Protein AF-A0A6G0V3A7-F1 (afdb_monomer_lite)

Structure (mmCIF, N/CA/C/O backbone):
data_AF-A0A6G0V3A7-F1
#
_entry.id   AF-A0A6G0V3A7-F1
#
loop_
_atom_site.group_PDB
_atom_site.id
_atom_site.type_symbol
_atom_site.label_atom_id
_atom_site.label_alt_id
_atom_site.label_comp_id
_atom_site.label_asym_id
_atom_site.label_entity_id
_atom_site.label_seq_id
_atom_site.pdbx_PDB_ins_code
_atom_site.Cartn_x
_atom_site.Cartn_y
_atom_site.Cartn_z
_atom_site.occupancy
_atom_site.B_iso_or_equiv
_atom_site.auth_seq_id
_atom_site.auth_comp_id
_atom_site.auth_asym_id
_atom_site.auth_atom_id
_atom_site.pdbx_PDB_model_num
ATOM 1 N N . MET A 1 1 ? 82.875 -21.515 -13.446 1.00 37.34 1 MET A N 1
ATOM 2 C CA . MET A 1 1 ? 82.827 -20.851 -12.120 1.00 37.34 1 MET A CA 1
ATOM 3 C C . MET A 1 1 ? 83.187 -19.391 -12.326 1.00 37.34 1 MET A C 1
ATOM 5 O O . MET A 1 1 ? 84.100 -19.183 -13.122 1.00 37.34 1 MET A O 1
ATOM 9 N N . PRO A 1 2 ? 82.529 -18.411 -11.681 1.00 32.78 2 PRO A N 1
ATOM 10 C CA . PRO A 1 2 ? 81.642 -18.472 -10.500 1.00 32.78 2 PRO A CA 1
ATOM 11 C C . PRO A 1 2 ? 80.183 -18.072 -10.848 1.00 32.78 2 PRO A C 1
ATOM 13 O O . PRO A 1 2 ? 79.956 -17.615 -11.957 1.00 32.78 2 PRO A O 1
ATOM 16 N N . VAL A 1 3 ? 79.114 -18.165 -10.053 1.00 28.67 3 VAL A N 1
ATOM 17 C CA . VAL A 1 3 ? 78.671 -18.838 -8.815 1.00 28.67 3 VAL A CA 1
ATOM 18 C C . VAL A 1 3 ? 77.134 -18.720 -8.915 1.00 28.67 3 VAL A C 1
ATOM 20 O O . VAL A 1 3 ? 76.617 -17.651 -9.231 1.00 28.67 3 VAL A O 1
ATOM 23 N N . ILE A 1 4 ? 76.426 -19.834 -8.725 1.00 36.84 4 ILE A N 1
ATOM 24 C CA . ILE A 1 4 ? 74.960 -19.919 -8.646 1.00 36.84 4 ILE A CA 1
ATOM 25 C C . ILE A 1 4 ? 74.536 -19.221 -7.346 1.00 36.84 4 ILE A C 1
ATOM 27 O O . ILE A 1 4 ? 75.043 -19.594 -6.290 1.00 36.84 4 ILE A O 1
ATOM 31 N N . TYR A 1 5 ? 73.650 -18.222 -7.414 1.00 34.28 5 TYR A N 1
ATOM 32 C CA . TYR A 1 5 ? 73.002 -17.664 -6.225 1.00 34.28 5 TYR A CA 1
ATOM 33 C C . TYR A 1 5 ? 71.623 -18.295 -6.031 1.00 34.28 5 TYR A C 1
ATOM 35 O O . TYR A 1 5 ? 70.842 -18.417 -6.973 1.00 34.28 5 TYR A O 1
ATOM 43 N N . ASP A 1 6 ? 71.396 -18.708 -4.787 1.00 38.47 6 ASP A N 1
ATOM 44 C CA . ASP A 1 6 ? 70.202 -19.334 -4.234 1.00 38.47 6 ASP A CA 1
ATOM 45 C C . ASP A 1 6 ? 68.899 -18.579 -4.530 1.00 38.47 6 ASP A C 1
ATOM 47 O O . ASP A 1 6 ? 68.808 -17.354 -4.429 1.00 38.47 6 ASP A O 1
ATOM 51 N N . TYR A 1 7 ? 67.861 -19.359 -4.822 1.00 48.44 7 TYR A N 1
ATOM 52 C CA . TYR A 1 7 ? 66.480 -18.924 -4.980 1.00 48.44 7 TYR A CA 1
ATOM 53 C C . TYR A 1 7 ? 65.856 -18.625 -3.611 1.00 48.44 7 TYR A C 1
ATOM 55 O O . TYR A 1 7 ? 65.410 -19.539 -2.915 1.00 48.44 7 TYR A O 1
ATOM 63 N N . SER A 1 8 ? 65.799 -17.362 -3.186 1.00 54.88 8 SER A N 1
ATOM 64 C CA . SER A 1 8 ? 64.972 -16.973 -2.031 1.00 54.88 8 SER A CA 1
ATOM 65 C C . SER A 1 8 ? 64.476 -15.527 -2.151 1.00 54.88 8 SER A C 1
ATOM 67 O O . SER A 1 8 ? 65.263 -14.613 -2.386 1.00 54.88 8 SER A O 1
ATOM 69 N N . CYS A 1 9 ? 63.164 -15.316 -1.997 1.00 59.81 9 CYS A N 1
ATOM 70 C CA . CYS A 1 9 ? 62.491 -14.033 -2.232 1.00 59.81 9 CYS A CA 1
ATOM 71 C C . CYS A 1 9 ? 62.150 -13.335 -0.912 1.00 59.81 9 CYS A C 1
ATOM 73 O O . CYS A 1 9 ? 61.777 -13.992 0.055 1.00 59.81 9 CYS A O 1
ATOM 75 N N . ALA A 1 10 ? 62.262 -12.006 -0.854 1.00 61.88 10 ALA A N 1
ATOM 76 C CA . ALA A 1 10 ? 61.917 -11.244 0.352 1.00 61.88 10 ALA A CA 1
ATOM 77 C C . ALA A 1 10 ? 60.393 -11.113 0.555 1.00 61.88 10 ALA A C 1
ATOM 79 O O . ALA A 1 10 ? 59.925 -11.083 1.689 1.00 61.88 10 ALA A O 1
ATOM 80 N N . ILE A 1 11 ? 59.625 -11.040 -0.539 1.00 63.25 11 ILE A N 1
ATOM 81 C CA . ILE A 1 11 ? 58.158 -10.941 -0.562 1.00 63.25 11 ILE A CA 1
ATOM 82 C C . ILE A 1 11 ? 57.651 -11.768 -1.754 1.00 63.25 11 ILE A C 1
ATOM 84 O O . ILE A 1 11 ? 58.275 -11.761 -2.818 1.00 63.25 11 ILE A O 1
ATOM 88 N N . CYS A 1 12 ? 56.546 -12.492 -1.575 1.00 69.31 12 CYS A N 1
ATOM 89 C CA . CYS A 1 12 ? 55.858 -13.197 -2.655 1.00 69.31 12 CYS A CA 1
ATOM 90 C C . CYS A 1 12 ? 54.884 -12.238 -3.347 1.00 69.31 12 CYS A C 1
ATOM 92 O O . CYS A 1 12 ? 54.041 -11.636 -2.686 1.00 69.31 12 CYS A O 1
ATOM 94 N N . ASN A 1 13 ? 55.024 -12.067 -4.661 1.00 66.62 13 ASN A N 1
ATOM 95 C CA . ASN A 1 13 ? 54.161 -11.179 -5.442 1.00 66.62 13 ASN A CA 1
ATOM 96 C C . ASN A 1 13 ? 52.866 -11.895 -5.862 1.00 66.62 13 ASN A C 1
ATOM 98 O O . ASN A 1 13 ? 52.781 -13.120 -5.771 1.00 66.62 13 ASN A O 1
ATOM 102 N N . ASN A 1 14 ? 51.878 -11.131 -6.345 1.00 69.50 14 ASN A N 1
ATOM 103 C CA . ASN A 1 14 ? 50.631 -11.647 -6.933 1.00 69.50 14 ASN A CA 1
ATOM 104 C C . ASN A 1 14 ? 49.914 -12.675 -6.040 1.00 69.50 14 ASN A C 1
ATOM 106 O O . ASN A 1 14 ? 49.601 -13.777 -6.476 1.00 69.50 14 ASN A O 1
ATOM 110 N N . GLU A 1 15 ? 49.722 -12.323 -4.765 1.00 66.38 15 GLU A N 1
ATOM 111 C CA . GLU A 1 15 ? 49.003 -13.134 -3.766 1.00 66.38 15 GLU A CA 1
ATOM 112 C C . GLU A 1 15 ? 49.612 -14.522 -3.467 1.00 66.38 15 GLU A C 1
ATOM 114 O O . GLU A 1 15 ? 48.993 -15.352 -2.801 1.00 66.38 15 GLU A O 1
ATOM 119 N N . GLY A 1 16 ? 50.858 -14.779 -3.885 1.00 68.19 16 GLY A N 1
ATOM 120 C CA . GLY A 1 16 ? 51.617 -15.950 -3.443 1.00 68.19 16 GLY A CA 1
ATOM 121 C C . GLY A 1 16 ? 51.871 -15.941 -1.938 1.00 68.19 16 GLY A C 1
ATOM 122 O O . GLY A 1 16 ? 52.139 -14.894 -1.348 1.00 68.19 16 GLY A O 1
ATOM 123 N N . TYR A 1 17 ? 51.819 -17.115 -1.303 1.00 72.25 17 TYR A N 1
ATOM 124 C CA . TYR A 1 17 ? 52.042 -17.242 0.138 1.00 72.25 17 TYR A CA 1
ATOM 125 C C . TYR A 1 17 ? 53.348 -17.973 0.459 1.00 72.25 17 TYR A C 1
ATOM 127 O O . TYR A 1 17 ? 53.872 -18.772 -0.321 1.00 72.25 17 TYR A O 1
ATOM 135 N N . CYS A 1 18 ? 53.894 -17.671 1.635 1.00 70.25 18 CYS A N 1
ATOM 136 C CA . CYS A 1 18 ? 55.186 -18.178 2.067 1.00 70.25 18 CYS A CA 1
ATOM 137 C C . CYS A 1 18 ? 55.093 -19.609 2.605 1.00 70.25 18 CYS A C 1
ATOM 139 O O . CYS A 1 18 ? 54.411 -19.840 3.602 1.00 70.25 18 CYS A O 1
ATOM 141 N N . SER A 1 19 ? 55.805 -20.560 1.994 1.00 68.44 19 SER A N 1
ATOM 142 C CA . SER A 1 19 ? 55.811 -21.961 2.442 1.00 68.44 19 SER A CA 1
ATOM 143 C C . SER A 1 19 ? 56.879 -22.268 3.491 1.00 68.44 19 SER A C 1
ATOM 145 O O . SER A 1 19 ? 56.677 -23.167 4.305 1.00 68.44 19 SER A O 1
ATOM 147 N N . SER A 1 20 ? 58.020 -21.578 3.474 1.00 59.94 20 SER A N 1
ATOM 148 C CA . SER A 1 20 ? 59.095 -21.771 4.456 1.00 59.94 20 SER A CA 1
ATOM 149 C C . SER A 1 20 ? 60.013 -20.557 4.516 1.00 59.94 20 SER A C 1
ATOM 151 O O . SER A 1 20 ? 60.337 -19.976 3.478 1.00 59.94 20 SER A O 1
ATOM 153 N N . THR A 1 21 ? 60.465 -20.200 5.718 1.00 57.91 21 THR A N 1
ATOM 154 C CA . THR A 1 21 ? 61.451 -19.139 5.948 1.00 57.91 21 THR A CA 1
ATOM 155 C C . THR A 1 21 ? 62.814 -19.749 6.263 1.00 57.91 21 THR A C 1
ATOM 157 O O . THR A 1 21 ? 62.932 -20.587 7.154 1.00 57.91 21 THR A O 1
ATOM 160 N N . ASN A 1 22 ? 63.856 -19.328 5.541 1.00 56.44 22 ASN A N 1
ATOM 161 C CA . ASN A 1 22 ? 65.234 -19.749 5.809 1.00 56.44 22 ASN A CA 1
ATOM 162 C C . ASN A 1 22 ? 66.053 -18.577 6.357 1.00 56.44 22 ASN A C 1
ATOM 164 O O . ASN A 1 22 ? 66.056 -17.479 5.800 1.00 56.44 22 ASN A O 1
ATOM 168 N N . THR A 1 23 ? 66.790 -18.824 7.439 1.00 54.53 23 THR A N 1
ATOM 169 C CA . THR A 1 23 ? 67.812 -17.908 7.962 1.00 54.53 23 THR A CA 1
ATOM 170 C C . THR A 1 23 ? 69.187 -18.371 7.490 1.00 54.53 23 THR A C 1
ATOM 172 O O . THR A 1 23 ? 69.599 -19.489 7.797 1.00 54.53 23 THR A O 1
ATOM 175 N N . ASN A 1 24 ? 69.901 -17.524 6.748 1.00 44.91 24 ASN A N 1
ATOM 176 C CA . ASN A 1 24 ? 71.262 -17.814 6.294 1.00 44.91 24 ASN A CA 1
ATOM 177 C C . ASN A 1 24 ? 72.227 -17.882 7.509 1.00 44.91 24 ASN A C 1
ATOM 179 O O . ASN A 1 24 ? 72.252 -16.926 8.285 1.00 44.91 24 ASN A O 1
ATOM 183 N N . PRO A 1 25 ? 73.038 -18.946 7.698 1.00 45.59 25 PRO A N 1
ATOM 184 C CA . PRO A 1 25 ? 73.906 -19.078 8.870 1.00 45.59 25 PRO A CA 1
ATOM 185 C C . PRO A 1 25 ? 75.200 -18.239 8.831 1.00 45.59 25 PRO A C 1
ATOM 187 O O . PRO A 1 25 ? 76.018 -18.367 9.739 1.00 45.59 25 PRO A O 1
ATOM 190 N N . TYR A 1 26 ? 75.432 -17.405 7.809 1.00 44.44 26 TYR A N 1
ATOM 191 C CA . TYR A 1 26 ? 76.745 -16.774 7.585 1.00 44.44 26 TYR A CA 1
ATOM 192 C C . TYR A 1 26 ? 76.966 -15.362 8.163 1.00 44.44 26 TYR A C 1
ATOM 194 O O . TYR A 1 26 ? 78.050 -14.815 7.973 1.00 44.44 26 TYR A O 1
ATOM 202 N N . TYR A 1 27 ? 76.011 -14.775 8.893 1.00 40.44 27 TYR A N 1
ATOM 203 C CA . TYR A 1 27 ? 76.196 -13.462 9.533 1.00 40.44 27 TYR A CA 1
ATOM 204 C C . TYR A 1 27 ? 75.619 -13.427 10.958 1.00 40.44 27 TYR A C 1
ATOM 206 O O . TYR A 1 27 ? 74.398 -13.406 11.117 1.00 40.44 27 TYR A O 1
ATOM 214 N N . PRO A 1 28 ? 76.465 -13.398 12.006 1.00 44.44 28 PRO A N 1
ATOM 215 C CA . PRO A 1 28 ? 76.042 -13.007 13.338 1.00 44.44 28 PRO A CA 1
ATOM 216 C C . PRO A 1 28 ? 76.103 -11.475 13.466 1.00 44.44 28 PRO A C 1
ATOM 218 O O . PRO A 1 28 ? 77.092 -10.852 13.092 1.00 44.44 28 PRO A O 1
ATOM 221 N N . ASP A 1 29 ? 75.034 -10.905 14.019 1.00 45.28 29 ASP A N 1
ATOM 222 C CA . ASP A 1 29 ? 74.922 -9.551 14.572 1.00 45.28 29 ASP A CA 1
ATOM 223 C C . ASP A 1 29 ? 75.115 -8.353 13.625 1.00 45.28 29 ASP A C 1
ATOM 225 O O . ASP A 1 29 ? 76.225 -7.905 13.356 1.00 45.28 29 ASP A O 1
ATOM 229 N N . THR A 1 30 ? 74.007 -7.720 13.220 1.00 44.34 30 THR A N 1
ATOM 230 C CA . THR A 1 30 ? 73.591 -6.366 13.668 1.00 44.34 30 THR A CA 1
ATOM 231 C C . THR A 1 30 ? 72.442 -5.830 12.797 1.00 44.34 30 THR A C 1
ATOM 233 O O . THR A 1 30 ? 72.557 -5.760 11.585 1.00 44.34 30 THR A O 1
ATOM 236 N N . TYR A 1 31 ? 71.337 -5.443 13.451 1.00 47.28 31 TYR A N 1
ATOM 237 C CA . TYR A 1 31 ? 70.185 -4.674 12.943 1.00 47.28 31 TYR A CA 1
ATOM 238 C C . TYR A 1 31 ? 69.524 -5.122 11.611 1.00 47.28 31 TYR A C 1
ATOM 240 O O . TYR A 1 31 ? 69.970 -4.792 10.522 1.00 47.28 31 TYR A O 1
ATOM 248 N N . ALA A 1 32 ? 68.352 -5.764 11.762 1.00 43.56 32 ALA A N 1
ATOM 249 C CA . ALA A 1 32 ? 67.366 -6.160 10.740 1.00 43.56 32 ALA A CA 1
ATOM 250 C C . ALA A 1 32 ? 67.807 -7.255 9.739 1.00 43.56 32 ALA A C 1
ATOM 252 O O . ALA A 1 32 ? 68.226 -6.982 8.620 1.00 43.56 32 ALA A O 1
ATOM 253 N N . ASN A 1 33 ? 67.619 -8.524 10.126 1.00 40.72 33 ASN A N 1
ATOM 254 C CA . ASN A 1 33 ? 67.701 -9.677 9.219 1.00 40.72 33 ASN A CA 1
ATOM 255 C C . ASN A 1 33 ? 66.551 -9.645 8.187 1.00 40.72 33 ASN A C 1
ATOM 257 O O . ASN A 1 33 ? 65.394 -9.731 8.611 1.00 40.72 33 ASN A O 1
ATOM 261 N N . PRO A 1 34 ? 66.802 -9.615 6.863 1.00 47.25 34 PRO A N 1
ATOM 262 C CA . PRO A 1 34 ? 65.765 -9.940 5.893 1.00 47.25 34 PRO A CA 1
ATOM 263 C C . PRO A 1 34 ? 65.481 -11.445 5.979 1.00 47.25 34 PRO A C 1
ATOM 265 O O . PRO A 1 34 ? 66.358 -12.282 5.768 1.00 47.25 34 PRO A O 1
ATOM 268 N N . THR A 1 35 ? 64.257 -11.799 6.359 1.00 54.66 35 THR A N 1
ATOM 269 C CA . THR A 1 35 ? 63.773 -13.182 6.335 1.00 54.66 35 THR A CA 1
ATOM 270 C C . THR A 1 35 ? 63.467 -13.529 4.883 1.00 54.66 35 THR A C 1
ATOM 272 O O . THR A 1 35 ? 62.629 -12.876 4.268 1.00 54.66 35 THR A O 1
ATOM 275 N N . PHE A 1 36 ? 64.153 -14.520 4.311 1.00 61.50 36 PHE A N 1
ATOM 276 C CA . PHE A 1 36 ? 63.878 -14.951 2.942 1.00 61.50 36 PHE A CA 1
ATOM 277 C C . PHE A 1 36 ? 62.865 -16.093 2.932 1.00 61.50 36 PHE A C 1
ATOM 279 O O . PHE A 1 36 ? 62.905 -16.994 3.775 1.00 61.50 36 PHE A O 1
ATOM 286 N N . CYS A 1 37 ? 61.961 -16.036 1.965 1.00 62.19 37 CYS A N 1
ATOM 287 C CA . CYS A 1 37 ? 60.791 -16.878 1.853 1.00 62.19 37 CYS A CA 1
ATOM 288 C C . CYS A 1 37 ? 60.809 -17.686 0.544 1.00 62.19 37 CYS A C 1
ATOM 290 O O . CYS A 1 37 ? 61.131 -17.158 -0.525 1.00 62.19 37 CYS A O 1
ATOM 292 N N . THR A 1 38 ? 60.432 -18.964 0.622 1.00 72.62 38 THR A N 1
ATOM 293 C CA . THR A 1 38 ? 60.098 -19.784 -0.552 1.00 72.62 38 THR A CA 1
ATOM 294 C C . THR A 1 38 ? 58.611 -19.626 -0.868 1.00 72.62 38 THR A C 1
ATOM 296 O O . THR A 1 38 ? 57.762 -20.005 -0.057 1.00 72.62 38 THR A O 1
ATOM 299 N N . CYS A 1 39 ? 58.298 -19.045 -2.027 1.00 71.94 39 CYS A N 1
ATOM 300 C CA . CYS A 1 39 ? 56.932 -18.708 -2.422 1.00 71.94 39 CYS A CA 1
ATOM 301 C C . CYS A 1 39 ? 56.217 -19.883 -3.095 1.00 71.94 39 CYS A C 1
ATOM 303 O O . CYS A 1 39 ? 56.770 -20.517 -3.993 1.00 71.94 39 CYS A O 1
ATOM 305 N N . VAL A 1 40 ? 54.973 -20.137 -2.687 1.00 75.88 40 VAL A N 1
ATOM 306 C CA . VAL A 1 40 ? 54.034 -20.993 -3.422 1.00 75.88 40 VAL A CA 1
ATOM 307 C C . VAL A 1 40 ? 53.098 -20.085 -4.205 1.00 75.88 40 VAL A C 1
ATOM 309 O O . VAL A 1 40 ? 52.435 -19.222 -3.626 1.00 75.88 40 VAL A O 1
ATOM 312 N N . CYS A 1 41 ? 53.087 -20.255 -5.525 1.00 72.06 41 CYS A N 1
ATOM 313 C CA . CYS A 1 41 ? 52.353 -19.378 -6.427 1.00 72.06 41 CYS A CA 1
ATOM 314 C C . CYS A 1 41 ? 50.918 -19.872 -6.660 1.00 72.06 41 CYS A C 1
ATOM 316 O O . CYS A 1 41 ? 50.715 -21.080 -6.810 1.00 72.06 41 CYS A O 1
ATOM 318 N N . PRO A 1 42 ? 49.930 -18.962 -6.702 1.00 66.50 42 PRO A N 1
ATOM 319 C CA . PRO A 1 42 ? 48.563 -19.286 -7.084 1.00 66.50 42 PRO A CA 1
ATOM 320 C C . PRO A 1 42 ? 48.472 -19.629 -8.579 1.00 66.50 42 PRO A C 1
ATOM 322 O O . PRO A 1 42 ? 49.379 -19.337 -9.365 1.00 66.50 42 PRO A O 1
ATOM 325 N N . ALA A 1 43 ? 47.374 -20.279 -8.972 1.00 55.66 43 ALA A N 1
ATOM 326 C CA . ALA A 1 43 ? 47.152 -20.719 -10.348 1.00 55.66 43 ALA A CA 1
ATOM 327 C C . ALA A 1 43 ? 47.277 -19.546 -11.340 1.00 55.66 43 ALA A C 1
ATOM 329 O O . ALA A 1 43 ? 46.723 -18.475 -11.115 1.00 55.66 43 ALA A O 1
ATOM 330 N N . GLY A 1 44 ? 48.028 -19.752 -12.427 1.00 57.72 44 GLY A N 1
ATOM 331 C CA . GLY A 1 44 ? 48.330 -18.714 -13.423 1.00 57.72 44 GLY A CA 1
ATOM 332 C C . GLY A 1 44 ? 49.661 -17.981 -13.210 1.00 57.72 44 GLY A C 1
ATOM 333 O O . GLY A 1 44 ? 50.136 -17.324 -14.134 1.00 57.72 44 GLY A O 1
ATOM 334 N N . TYR A 1 45 ? 50.351 -18.169 -12.079 1.00 66.94 45 TYR A N 1
ATOM 335 C CA . TYR A 1 45 ? 51.654 -17.543 -11.800 1.00 66.94 45 TYR A CA 1
ATOM 336 C C . TYR A 1 45 ? 52.755 -18.573 -11.495 1.00 66.94 45 TYR A C 1
ATOM 338 O O . TYR A 1 45 ? 52.532 -19.594 -10.849 1.00 66.94 45 TYR A O 1
ATOM 346 N N . SER A 1 46 ? 53.972 -18.296 -11.958 1.00 64.88 46 SER A N 1
ATOM 347 C CA . SER A 1 46 ? 55.162 -19.139 -11.831 1.00 64.88 46 SER A CA 1
ATOM 348 C C . SER A 1 46 ? 56.420 -18.300 -11.544 1.00 64.88 46 SER A C 1
ATOM 350 O O . SER A 1 46 ? 56.376 -17.070 -11.434 1.00 64.88 46 SER A O 1
ATOM 352 N N . GLY A 1 47 ? 57.561 -18.969 -11.364 1.00 63.75 47 GLY A N 1
ATOM 353 C CA . GLY A 1 47 ? 58.833 -18.339 -11.001 1.00 63.75 47 GLY A CA 1
ATOM 354 C C . GLY A 1 47 ? 59.042 -18.197 -9.489 1.00 63.75 47 GLY A C 1
ATOM 355 O O . GLY A 1 47 ? 58.113 -18.299 -8.694 1.00 63.75 47 GLY A O 1
ATOM 356 N N . ALA A 1 48 ? 60.289 -17.958 -9.074 1.00 68.50 48 ALA A N 1
ATOM 357 C CA . ALA A 1 48 ? 60.703 -18.076 -7.670 1.00 68.50 48 ALA A CA 1
ATOM 358 C C . ALA A 1 48 ? 60.005 -17.104 -6.697 1.00 68.50 48 ALA A C 1
ATOM 360 O O . ALA A 1 48 ? 59.857 -17.437 -5.524 1.00 68.50 48 ALA A O 1
ATOM 361 N N . CYS A 1 49 ? 59.555 -15.937 -7.182 1.00 71.88 49 CYS A N 1
ATOM 362 C CA . CYS A 1 49 ? 58.802 -14.942 -6.402 1.00 71.88 49 CYS A CA 1
ATOM 363 C C . CYS A 1 49 ? 57.366 -14.723 -6.920 1.00 71.88 49 CYS A C 1
ATOM 365 O O . CYS A 1 49 ? 56.782 -13.675 -6.643 1.00 71.88 49 CYS A O 1
ATOM 367 N N . CYS A 1 50 ? 56.821 -15.648 -7.724 1.00 71.56 50 CYS A N 1
ATOM 368 C CA . CYS A 1 50 ? 55.490 -15.535 -8.348 1.00 71.56 50 CYS A CA 1
ATOM 369 C C . CYS A 1 50 ? 55.300 -14.300 -9.249 1.00 71.56 50 CYS A C 1
ATOM 371 O O . CYS A 1 50 ? 54.200 -13.771 -9.395 1.00 71.56 50 CYS A O 1
ATOM 373 N N . GLY A 1 51 ? 56.392 -13.823 -9.856 1.00 65.38 51 GLY A N 1
ATOM 374 C CA . GLY A 1 51 ? 56.392 -12.670 -10.761 1.00 65.38 51 GLY A CA 1
ATOM 375 C C . GLY A 1 51 ? 56.272 -13.033 -12.242 1.00 65.38 51 GLY A C 1
ATOM 376 O O . GLY A 1 51 ? 56.235 -12.135 -13.076 1.00 65.38 51 GLY A O 1
ATOM 377 N N . THR A 1 52 ? 56.267 -14.323 -12.587 1.00 62.12 52 THR A N 1
ATOM 378 C CA . THR A 1 52 ? 56.256 -14.788 -13.977 1.00 62.12 52 THR A CA 1
ATOM 379 C C . THR A 1 52 ? 54.881 -15.336 -14.329 1.00 62.12 52 THR A C 1
ATOM 381 O O . THR A 1 52 ? 54.300 -16.115 -13.583 1.00 62.12 52 THR A O 1
ATOM 384 N N . TYR A 1 53 ? 54.341 -14.913 -15.462 1.00 60.72 53 TYR A N 1
ATOM 385 C CA . TYR A 1 53 ? 53.015 -15.314 -15.908 1.00 60.72 53 TYR A CA 1
ATOM 386 C C . TYR A 1 53 ? 53.033 -16.727 -16.513 1.00 60.72 53 TYR A C 1
ATOM 388 O O . TYR A 1 53 ? 53.933 -17.047 -17.290 1.00 60.72 53 TYR A O 1
ATOM 396 N N . THR A 1 54 ? 52.049 -17.567 -16.189 1.00 57.84 54 THR A N 1
ATOM 397 C CA . THR A 1 54 ? 51.927 -18.935 -16.726 1.00 57.84 54 THR A CA 1
ATOM 398 C C . THR A 1 54 ? 50.750 -18.988 -17.689 1.00 57.84 54 THR A C 1
ATOM 400 O O . THR A 1 54 ? 49.609 -18.839 -17.269 1.00 57.84 54 THR A O 1
ATOM 403 N N . ASN A 1 55 ? 51.025 -19.203 -18.978 1.00 58.50 55 ASN A N 1
ATOM 404 C CA . ASN A 1 55 ? 49.992 -19.310 -20.007 1.00 58.50 55 ASN A CA 1
ATOM 405 C C . ASN A 1 55 ? 49.140 -20.586 -19.792 1.00 58.50 55 ASN A C 1
ATOM 407 O O . ASN A 1 55 ? 49.682 -21.689 -19.934 1.00 58.50 55 ASN A O 1
ATOM 411 N N . PRO A 1 56 ? 47.828 -20.472 -19.503 1.00 57.75 56 PRO A N 1
ATOM 412 C CA . PRO A 1 56 ? 46.933 -21.615 -19.296 1.00 57.75 56 PRO A CA 1
ATOM 413 C C . PRO A 1 56 ? 46.884 -22.586 -20.487 1.00 57.75 56 PRO A C 1
ATOM 415 O O . PRO A 1 56 ? 46.783 -23.791 -20.280 1.00 57.75 56 PRO A O 1
ATOM 418 N N . CYS A 1 57 ? 47.068 -22.095 -21.721 1.00 60.22 57 CYS A N 1
ATOM 419 C CA . CYS A 1 57 ? 47.086 -22.913 -22.941 1.00 60.22 57 CYS A CA 1
ATOM 420 C C . CYS A 1 57 ? 48.333 -23.814 -23.071 1.00 60.22 57 CYS A C 1
ATOM 422 O O . CYS A 1 57 ? 48.405 -24.641 -23.976 1.00 60.22 57 CYS A O 1
ATOM 424 N N . THR A 1 58 ? 49.339 -23.655 -22.200 1.00 56.78 58 THR A N 1
ATOM 425 C CA . THR A 1 58 ? 50.580 -24.462 -22.217 1.00 56.78 58 THR A CA 1
ATOM 426 C C . THR A 1 58 ? 50.590 -25.604 -21.199 1.00 56.78 58 THR A C 1
ATOM 428 O O . THR A 1 58 ? 51.515 -26.418 -21.197 1.00 56.78 58 THR A O 1
ATOM 431 N N . ILE A 1 59 ? 49.556 -25.707 -20.358 1.00 56.41 59 ILE A N 1
ATOM 432 C CA . ILE A 1 59 ? 49.352 -26.836 -19.447 1.00 56.41 59 ILE A CA 1
ATOM 433 C C . ILE A 1 59 ? 48.542 -27.894 -20.205 1.00 56.41 59 ILE A C 1
ATOM 435 O O . ILE A 1 59 ? 47.491 -27.599 -20.770 1.00 56.41 59 ILE A O 1
ATOM 439 N N . SER A 1 60 ? 49.036 -29.133 -20.249 1.00 44.88 60 SER A N 1
ATOM 440 C CA . SER A 1 60 ? 48.375 -30.244 -20.941 1.00 44.88 60 SER A CA 1
ATOM 441 C C . SER A 1 60 ? 46.958 -30.471 -20.391 1.00 44.88 60 SER A C 1
ATOM 443 O O . SER A 1 60 ? 46.822 -31.000 -19.286 1.00 44.88 60 SER A O 1
ATOM 445 N N . GLY A 1 61 ? 45.929 -30.087 -21.159 1.00 53.59 61 GLY A N 1
ATOM 446 C CA . GLY A 1 61 ? 44.520 -30.406 -20.886 1.00 53.59 61 GLY A CA 1
ATOM 447 C C . GLY A 1 61 ? 43.510 -29.247 -20.889 1.00 53.59 61 GLY A C 1
ATOM 448 O O . GLY A 1 61 ? 42.376 -29.492 -20.497 1.00 53.59 61 GLY A O 1
ATOM 449 N N . ALA A 1 62 ? 43.878 -28.019 -21.285 1.00 53.38 62 ALA A N 1
ATOM 450 C CA . ALA A 1 62 ? 42.941 -26.881 -21.287 1.00 53.38 62 ALA A CA 1
ATOM 451 C C . ALA A 1 62 ? 41.843 -26.966 -22.371 1.00 53.38 62 ALA A C 1
ATOM 453 O O . ALA A 1 62 ? 40.711 -26.605 -22.110 1.00 53.38 62 ALA A O 1
ATOM 454 N N . CYS A 1 63 ? 42.136 -27.496 -23.560 1.00 58.69 63 CYS A N 1
ATOM 455 C CA . CYS A 1 63 ? 41.114 -27.844 -24.554 1.00 58.69 63 CYS A CA 1
ATOM 456 C C . CYS A 1 63 ? 41.254 -29.334 -24.888 1.00 58.69 63 CYS A C 1
ATOM 458 O O . CYS A 1 63 ? 42.377 -29.856 -24.872 1.00 58.69 63 CYS A O 1
ATOM 460 N N . ASP A 1 64 ? 40.148 -30.025 -25.188 1.00 59.66 64 ASP A N 1
ATOM 461 C CA . ASP A 1 64 ? 40.208 -31.422 -25.633 1.00 59.66 64 ASP A CA 1
ATOM 462 C C . ASP A 1 64 ? 41.149 -31.542 -26.851 1.00 59.66 64 ASP A C 1
ATOM 464 O O . ASP A 1 64 ? 41.248 -30.618 -27.660 1.00 59.66 64 ASP A O 1
ATOM 468 N N . THR A 1 65 ? 41.901 -32.640 -26.927 1.00 48.56 65 THR A N 1
ATOM 469 C CA . THR A 1 65 ? 43.275 -32.751 -27.481 1.00 48.56 65 THR A CA 1
ATOM 470 C C . THR A 1 65 ? 43.535 -32.374 -28.964 1.00 48.56 65 THR A C 1
ATOM 472 O O . THR A 1 65 ? 44.582 -32.737 -29.491 1.00 48.56 65 THR A O 1
ATOM 475 N N . ASN A 1 66 ? 42.650 -31.646 -29.655 1.00 52.75 66 ASN A N 1
ATOM 476 C CA . ASN A 1 66 ? 42.784 -31.181 -31.044 1.00 52.75 66 ASN A CA 1
ATOM 477 C C . ASN A 1 66 ? 42.150 -29.790 -31.333 1.00 52.75 66 ASN A C 1
ATOM 479 O O . ASN A 1 66 ? 41.880 -29.486 -32.496 1.00 52.75 66 ASN A O 1
ATOM 483 N N . HIS A 1 67 ? 41.914 -28.938 -30.325 1.00 63.28 67 HIS A N 1
ATOM 484 C CA . HIS A 1 67 ? 41.260 -27.625 -30.499 1.00 63.28 67 HIS A CA 1
ATOM 485 C C . HIS A 1 67 ? 42.159 -26.438 -30.109 1.00 63.28 67 HIS A C 1
ATOM 487 O O . HIS A 1 67 ? 43.050 -26.568 -29.268 1.00 63.28 67 HIS A O 1
ATOM 493 N N . ILE A 1 68 ? 41.957 -25.289 -30.765 1.00 60.59 68 ILE A N 1
ATOM 494 C CA . ILE A 1 68 ? 42.805 -24.097 -30.623 1.00 60.59 68 ILE A CA 1
ATOM 495 C C . ILE A 1 68 ? 42.404 -23.340 -29.350 1.00 60.59 68 ILE A C 1
ATOM 497 O O . ILE A 1 68 ? 41.228 -23.075 -29.116 1.00 60.59 68 ILE A O 1
ATOM 501 N N . CYS A 1 69 ? 43.400 -23.023 -28.517 1.00 61.12 69 CYS A N 1
ATOM 502 C CA . CYS A 1 69 ? 43.248 -22.269 -27.273 1.00 61.12 69 CYS A CA 1
ATOM 503 C C . CYS A 1 69 ? 43.706 -20.823 -27.491 1.00 61.12 69 CYS A C 1
ATOM 505 O O . CYS A 1 69 ? 44.876 -20.584 -27.809 1.00 61.12 69 CYS A O 1
ATOM 507 N N . HIS A 1 70 ? 42.806 -19.864 -27.292 1.00 64.69 70 HIS A N 1
ATOM 508 C CA . HIS A 1 70 ? 43.087 -18.433 -27.345 1.00 64.69 70 HIS A CA 1
ATOM 509 C C . HIS A 1 70 ? 43.307 -17.890 -25.934 1.00 64.69 70 HIS A C 1
ATOM 511 O O . HIS A 1 70 ? 42.449 -18.034 -25.067 1.00 64.69 70 HIS A O 1
ATOM 517 N N . PHE A 1 71 ? 44.462 -17.266 -25.698 1.00 57.12 71 PHE A N 1
ATOM 518 C CA . PHE A 1 71 ? 44.831 -16.686 -24.407 1.00 57.12 71 PHE A CA 1
ATOM 519 C C . PHE A 1 71 ? 44.697 -15.155 -24.434 1.00 57.12 71 PHE A C 1
ATOM 521 O O . PHE A 1 71 ? 45.283 -14.508 -25.304 1.00 57.12 71 PHE A O 1
ATOM 528 N N . TYR A 1 72 ? 43.968 -14.578 -23.473 1.00 60.00 72 TYR A N 1
ATOM 529 C CA . TYR A 1 72 ? 43.704 -13.138 -23.391 1.00 60.00 72 TYR A CA 1
ATOM 530 C C . TYR A 1 72 ? 44.453 -12.462 -22.224 1.00 60.00 72 TYR A C 1
ATOM 532 O O . TYR A 1 72 ? 44.747 -13.108 -21.215 1.00 60.00 72 TYR A O 1
ATOM 540 N N . PRO A 1 73 ? 44.716 -11.139 -22.294 1.00 45.41 73 PRO A N 1
ATOM 541 C CA . PRO A 1 73 ? 45.551 -10.420 -21.319 1.00 45.41 73 PRO A CA 1
ATOM 542 C C . PRO A 1 73 ? 45.060 -10.444 -19.856 1.00 45.41 73 PRO A C 1
ATOM 544 O O . PRO A 1 73 ? 45.849 -10.180 -18.953 1.00 45.41 73 PRO A O 1
ATOM 547 N N . ASN A 1 74 ? 43.790 -10.793 -19.610 1.00 51.06 74 ASN A N 1
ATOM 548 C CA . ASN A 1 74 ? 43.131 -10.773 -18.293 1.00 51.06 74 ASN A CA 1
ATOM 549 C C . ASN A 1 74 ? 43.127 -12.130 -17.551 1.00 51.06 74 ASN A C 1
ATOM 551 O O . ASN A 1 74 ? 42.276 -12.352 -16.696 1.00 51.06 74 ASN A O 1
ATOM 555 N N . LEU A 1 75 ? 44.047 -13.050 -17.861 1.00 54.50 75 LEU A N 1
ATOM 556 C CA . LEU A 1 75 ? 44.083 -14.427 -17.319 1.00 54.50 75 LEU A CA 1
ATOM 557 C C . LEU A 1 75 ? 42.947 -15.360 -17.763 1.00 54.50 75 LEU A C 1
ATOM 559 O O . LEU A 1 75 ? 42.771 -16.431 -17.184 1.00 54.50 75 LEU A O 1
ATOM 563 N N . THR A 1 76 ? 42.214 -15.005 -18.811 1.00 53.19 76 THR A N 1
ATOM 564 C CA . THR A 1 76 ? 41.162 -15.848 -19.383 1.00 53.19 76 THR A CA 1
ATOM 565 C C . THR A 1 76 ? 41.663 -16.560 -20.639 1.00 53.19 76 THR A C 1
ATOM 567 O O . THR A 1 76 ? 42.502 -16.040 -21.378 1.00 53.19 76 THR A O 1
ATOM 570 N N . TYR A 1 77 ? 41.166 -17.773 -20.878 1.00 65.12 77 TYR A N 1
ATOM 571 C CA . TYR A 1 77 ? 41.377 -18.501 -22.128 1.00 65.12 77 TYR A CA 1
ATOM 572 C C . TYR A 1 77 ? 40.030 -18.930 -22.712 1.00 65.12 77 TYR A C 1
ATOM 574 O O . TYR A 1 77 ? 39.045 -19.042 -21.981 1.00 65.12 77 TYR A O 1
ATOM 582 N N . SER A 1 78 ? 39.985 -19.130 -24.024 1.00 59.47 78 SER A N 1
ATOM 583 C CA . SER A 1 78 ? 38.815 -19.631 -24.746 1.00 59.47 78 SER A CA 1
ATOM 584 C C . SER A 1 78 ? 39.235 -20.754 -25.692 1.00 59.47 78 SER A C 1
ATOM 586 O O . SER A 1 78 ? 40.311 -20.680 -26.287 1.00 59.47 78 SER A O 1
ATOM 588 N N . CYS A 1 79 ? 38.411 -21.796 -25.800 1.00 70.75 79 CYS A N 1
ATOM 589 C CA . CYS A 1 79 ? 38.617 -22.930 -26.698 1.00 70.75 79 CYS A CA 1
ATOM 590 C C . CYS A 1 79 ? 37.627 -22.864 -27.867 1.00 70.75 79 CYS A C 1
ATOM 592 O O . CYS A 1 79 ? 36.433 -22.646 -27.656 1.00 70.75 79 CYS A O 1
ATOM 594 N N . ASP A 1 80 ? 38.097 -23.141 -29.083 1.00 59.78 80 ASP A N 1
ATOM 595 C CA . ASP A 1 80 ? 37.224 -23.289 -30.253 1.00 59.78 80 ASP A CA 1
ATOM 596 C C . ASP A 1 80 ? 36.437 -24.610 -30.192 1.00 59.78 80 ASP A C 1
ATOM 598 O O . ASP A 1 80 ? 36.951 -25.677 -30.550 1.00 59.78 80 ASP A O 1
ATOM 602 N N . CYS A 1 81 ? 35.178 -24.555 -29.742 1.00 62.00 81 CYS A N 1
ATOM 603 C CA . CYS A 1 81 ? 34.329 -25.742 -29.621 1.00 62.00 81 CYS A CA 1
ATOM 604 C C . CYS A 1 81 ? 33.634 -26.126 -30.943 1.00 62.00 81 CYS A C 1
ATOM 606 O O . CYS A 1 81 ? 33.118 -25.263 -31.657 1.00 62.00 81 CYS A O 1
ATOM 608 N N . PRO A 1 82 ? 33.562 -27.429 -31.283 1.00 54.44 82 PRO A N 1
ATOM 609 C CA . PRO A 1 82 ? 32.805 -27.904 -32.438 1.00 54.44 82 PRO A CA 1
ATOM 610 C C . PRO A 1 82 ? 31.288 -27.751 -32.235 1.00 54.44 82 PRO A C 1
ATOM 612 O O . PRO A 1 82 ? 30.788 -27.720 -31.111 1.00 54.44 82 PRO A O 1
ATOM 615 N N . ALA A 1 83 ? 30.539 -27.707 -33.344 1.00 45.78 83 ALA A N 1
ATOM 616 C CA . ALA A 1 83 ? 29.081 -27.594 -33.326 1.00 45.78 83 ALA A CA 1
ATOM 617 C C . ALA A 1 83 ? 28.437 -28.693 -32.458 1.00 45.78 83 ALA A C 1
ATOM 619 O O . ALA A 1 83 ? 28.661 -29.881 -32.692 1.00 45.78 83 ALA A O 1
ATOM 620 N N . GLY A 1 84 ? 27.626 -28.283 -31.478 1.00 50.69 84 GLY A N 1
ATOM 621 C CA . GLY A 1 84 ? 26.961 -29.189 -30.538 1.00 50.69 84 GLY A CA 1
ATOM 622 C C . GLY A 1 84 ? 27.717 -29.447 -29.230 1.00 50.69 84 GLY A C 1
ATOM 623 O O . GLY A 1 84 ? 27.266 -30.295 -28.470 1.00 50.69 84 GLY A O 1
ATOM 624 N N . LYS A 1 85 ? 28.821 -28.738 -28.939 1.00 56.56 85 LYS A N 1
ATOM 625 C CA . LYS A 1 85 ? 29.520 -28.789 -27.639 1.00 56.56 85 LYS A CA 1
ATOM 626 C C . LYS A 1 85 ? 29.680 -27.409 -26.993 1.00 56.56 85 LYS A C 1
ATOM 628 O O . LYS A 1 85 ? 29.812 -26.409 -27.695 1.00 56.56 85 LYS A O 1
ATOM 633 N N . ILE A 1 86 ? 29.677 -27.361 -25.661 1.00 61.03 86 ILE A N 1
ATOM 634 C CA . ILE A 1 86 ? 29.797 -26.150 -24.836 1.00 61.03 86 ILE A CA 1
ATOM 635 C C . ILE A 1 86 ? 30.635 -26.422 -23.574 1.00 61.03 86 ILE A C 1
ATOM 637 O O . ILE A 1 86 ? 30.766 -27.558 -23.122 1.00 61.03 86 ILE A O 1
ATOM 641 N N . GLY A 1 87 ? 31.208 -25.376 -22.987 1.00 53.22 87 GLY A N 1
ATOM 642 C CA . GLY A 1 87 ? 32.032 -25.453 -21.778 1.00 53.22 87 GLY A CA 1
ATOM 643 C C . GLY A 1 87 ? 33.419 -24.844 -21.991 1.00 53.22 87 GLY A C 1
ATOM 644 O O . GLY A 1 87 ? 33.848 -24.703 -23.137 1.00 53.22 87 GLY A O 1
ATOM 645 N N . PRO A 1 88 ? 34.120 -24.459 -20.911 1.00 56.06 88 PRO A N 1
ATOM 646 C CA . PRO A 1 88 ? 35.442 -23.835 -20.988 1.00 56.06 88 PRO A CA 1
ATOM 647 C C . PRO A 1 88 ? 36.497 -24.716 -21.675 1.00 56.06 88 PRO A C 1
ATOM 649 O O . PRO A 1 88 ? 37.434 -24.162 -22.241 1.00 56.06 88 PRO A O 1
ATOM 652 N N . ASN A 1 89 ? 36.312 -26.045 -21.692 1.00 63.38 89 ASN A N 1
ATOM 653 C CA . ASN A 1 89 ? 37.205 -27.014 -22.335 1.00 63.38 89 ASN A CA 1
ATOM 654 C C . ASN A 1 89 ? 36.497 -27.835 -23.438 1.00 63.38 89 ASN A C 1
ATOM 656 O O . ASN A 1 89 ? 37.039 -28.845 -23.893 1.00 63.38 89 ASN A O 1
ATOM 660 N N . CYS A 1 90 ? 35.294 -27.428 -23.865 1.00 63.78 90 CYS A N 1
ATOM 661 C CA . CYS A 1 90 ? 34.421 -28.160 -24.797 1.00 63.78 90 CYS A CA 1
ATOM 662 C C . CYS A 1 90 ? 34.013 -29.568 -24.320 1.00 63.78 90 CYS A C 1
ATOM 664 O O . CYS A 1 90 ? 33.833 -30.489 -25.120 1.00 63.78 90 CYS A O 1
ATOM 666 N N . GLU A 1 91 ? 33.877 -29.743 -23.009 1.00 62.00 91 GLU A N 1
ATOM 667 C CA . GLU A 1 91 ? 33.635 -31.028 -22.359 1.00 62.00 91 GLU A CA 1
ATOM 668 C C . GLU A 1 91 ? 32.162 -31.464 -22.356 1.00 62.00 91 GLU A C 1
ATOM 670 O O . GLU A 1 91 ? 31.887 -32.661 -22.252 1.00 62.00 91 GLU A O 1
ATOM 675 N N . ASN A 1 92 ? 31.219 -30.526 -22.504 1.00 58.97 92 ASN A N 1
ATOM 676 C CA . ASN A 1 92 ? 29.788 -30.820 -22.437 1.00 58.97 92 ASN A CA 1
ATOM 677 C C . ASN A 1 92 ? 29.175 -30.849 -23.839 1.00 58.97 92 ASN A C 1
ATOM 679 O O . ASN A 1 92 ? 29.436 -29.970 -24.660 1.00 58.97 92 ASN A O 1
ATOM 683 N N . ASP A 1 93 ? 28.333 -31.842 -24.115 1.00 56.91 93 ASP A N 1
ATOM 684 C CA . ASP A 1 93 ? 27.457 -31.814 -25.288 1.00 56.91 93 ASP A CA 1
ATOM 685 C C . ASP A 1 93 ? 26.305 -30.828 -25.029 1.00 56.91 93 ASP A C 1
ATOM 687 O O . ASP A 1 93 ? 25.810 -30.720 -23.907 1.00 56.91 93 ASP A O 1
ATOM 691 N N . ILE A 1 94 ? 25.882 -30.087 -26.055 1.00 54.34 94 ILE A N 1
ATOM 692 C CA . ILE A 1 94 ? 24.728 -29.188 -25.967 1.00 54.34 94 ILE A CA 1
ATOM 693 C C . ILE A 1 94 ? 23.465 -30.052 -25.990 1.00 54.34 94 ILE A C 1
ATOM 695 O O . ILE A 1 94 ? 23.026 -30.500 -27.052 1.00 54.34 94 ILE A O 1
ATOM 699 N N . ASP A 1 95 ? 22.871 -30.279 -24.820 1.00 59.12 95 ASP A N 1
ATOM 700 C CA . ASP A 1 95 ? 21.522 -30.826 -24.724 1.00 59.12 95 ASP A CA 1
ATOM 701 C C . ASP A 1 95 ? 20.505 -29.702 -24.945 1.00 59.12 95 ASP A C 1
ATOM 703 O O . ASP A 1 95 ? 20.097 -28.980 -24.035 1.00 59.12 95 ASP A O 1
ATOM 707 N N . TYR A 1 96 ? 20.089 -29.550 -26.202 1.00 61.97 96 TYR A N 1
ATOM 708 C CA . TYR A 1 96 ? 19.087 -28.563 -26.589 1.00 61.97 96 TYR A CA 1
ATOM 709 C C . TYR A 1 96 ? 17.734 -28.768 -25.872 1.00 61.97 96 TYR A C 1
ATOM 711 O O . TYR A 1 96 ? 16.947 -27.833 -25.835 1.00 61.97 96 TYR A O 1
ATOM 719 N N . CYS A 1 97 ? 17.455 -29.937 -25.279 1.00 64.50 97 CYS A N 1
ATOM 720 C CA . CYS A 1 97 ? 16.215 -30.232 -24.552 1.00 64.50 97 CYS A CA 1
ATOM 721 C C . CYS A 1 97 ? 16.383 -30.220 -23.014 1.00 64.50 97 CYS A C 1
ATOM 723 O O . CYS A 1 97 ? 15.444 -30.583 -22.307 1.00 64.50 97 CYS A O 1
ATOM 725 N N . GLU A 1 98 ? 17.526 -29.799 -22.462 1.00 58.91 98 GLU A N 1
ATOM 726 C CA . GLU A 1 98 ? 17.729 -29.743 -21.001 1.00 58.91 98 GLU A CA 1
ATOM 727 C C . GLU A 1 98 ? 16.867 -28.645 -20.345 1.00 58.91 98 GLU A C 1
ATOM 729 O O . GLU A 1 98 ? 16.320 -28.825 -19.259 1.00 58.91 98 GLU A O 1
ATOM 734 N N . ASP A 1 99 ? 16.652 -27.546 -21.075 1.00 57.50 99 ASP A N 1
ATOM 735 C CA . ASP A 1 99 ? 15.797 -26.409 -20.705 1.00 57.50 99 ASP A CA 1
ATOM 736 C C . ASP A 1 99 ? 14.421 -26.511 -21.409 1.00 57.50 99 ASP A C 1
ATOM 738 O O . ASP A 1 99 ? 13.879 -25.527 -21.925 1.00 57.50 99 ASP A O 1
ATOM 742 N N . ASN A 1 100 ? 13.886 -27.737 -21.519 1.00 63.78 100 ASN A N 1
ATOM 743 C CA . ASN A 1 100 ? 12.665 -28.053 -22.264 1.00 63.78 100 ASN A CA 1
ATOM 744 C C . ASN A 1 100 ? 11.455 -27.262 -21.737 1.00 63.78 100 ASN A C 1
ATOM 746 O O . ASN A 1 100 ? 10.877 -27.586 -20.698 1.00 63.78 100 ASN A O 1
ATOM 750 N N . LYS A 1 101 ? 11.036 -26.248 -22.501 1.00 64.19 101 LYS A N 1
ATOM 751 C CA . LYS A 1 101 ? 9.825 -25.459 -22.232 1.00 64.19 101 LYS A CA 1
ATOM 752 C C . LYS A 1 101 ? 8.579 -25.997 -22.931 1.00 64.19 101 LYS A C 1
ATOM 754 O O . LYS A 1 101 ? 7.520 -25.384 -22.801 1.00 64.19 101 LYS A O 1
ATOM 759 N N . CYS A 1 102 ? 8.681 -27.106 -23.668 1.00 70.19 102 CYS A N 1
ATOM 760 C CA . CYS A 1 102 ? 7.526 -27.760 -24.267 1.00 70.19 102 CYS A CA 1
ATOM 761 C C . CYS A 1 102 ? 6.520 -28.139 -23.164 1.00 70.19 102 CYS A C 1
ATOM 763 O O . CYS A 1 102 ? 6.887 -28.634 -22.097 1.00 70.19 102 CYS A O 1
ATOM 765 N N . ARG A 1 103 ? 5.235 -27.887 -23.413 1.00 68.50 103 ARG A N 1
ATOM 766 C CA . ARG A 1 103 ? 4.146 -28.195 -22.475 1.00 68.50 103 ARG A CA 1
ATOM 767 C C . ARG A 1 103 ? 4.103 -29.682 -22.065 1.00 68.50 103 ARG A C 1
ATOM 769 O O . ARG A 1 103 ? 4.472 -30.559 -22.835 1.00 68.50 103 ARG A O 1
ATOM 776 N N . GLU A 1 104 ? 3.585 -29.996 -20.871 1.00 54.59 104 GLU A N 1
ATOM 777 C CA . GLU A 1 104 ? 3.422 -31.392 -20.430 1.00 54.59 104 GLU A CA 1
ATOM 778 C C . GLU A 1 104 ? 2.688 -32.248 -21.483 1.00 54.59 104 GLU A C 1
ATOM 780 O O . GLU A 1 104 ? 1.576 -31.908 -21.894 1.00 54.59 104 GLU A O 1
ATOM 785 N N . HIS A 1 105 ? 3.291 -33.388 -21.849 1.00 60.38 105 HIS A N 1
ATOM 786 C CA . HIS A 1 105 ? 2.853 -34.359 -22.870 1.00 60.38 105 HIS A CA 1
ATOM 787 C C . HIS A 1 105 ? 3.172 -34.029 -24.348 1.00 60.38 105 HIS A C 1
ATOM 789 O O . HIS A 1 105 ? 2.688 -34.754 -25.220 1.00 60.38 105 HIS A O 1
ATOM 795 N N . SER A 1 106 ? 4.000 -33.022 -24.659 1.00 66.94 106 SER A N 1
ATOM 796 C CA . SER A 1 106 ? 4.623 -32.867 -25.990 1.00 66.94 106 SER A CA 1
ATOM 797 C C . SER A 1 106 ? 6.072 -33.368 -26.019 1.00 66.94 106 SER A C 1
ATOM 799 O O . SER A 1 106 ? 6.775 -33.369 -25.007 1.00 66.94 106 SER A O 1
ATOM 801 N N . ASN A 1 107 ? 6.511 -33.850 -27.185 1.00 72.19 107 ASN A N 1
ATOM 802 C CA . ASN A 1 107 ? 7.834 -34.455 -27.358 1.00 72.19 107 ASN A CA 1
ATOM 803 C C . ASN A 1 107 ? 8.844 -33.395 -27.839 1.00 72.19 107 ASN A C 1
ATOM 805 O O . ASN A 1 107 ? 8.574 -32.702 -28.818 1.00 72.19 107 ASN A O 1
ATOM 809 N N . CYS A 1 108 ? 9.995 -33.265 -27.169 1.00 74.62 108 CYS A N 1
ATOM 810 C CA . CYS A 1 108 ? 11.085 -32.367 -27.580 1.00 74.62 108 CYS A CA 1
ATOM 811 C C . CYS A 1 108 ? 12.023 -33.088 -28.557 1.00 74.62 108 CYS A C 1
ATOM 813 O O . CYS A 1 108 ? 12.487 -34.192 -28.267 1.00 74.62 108 CYS A O 1
ATOM 815 N N . THR A 1 109 ? 12.319 -32.472 -29.703 1.00 72.19 109 THR A N 1
ATOM 816 C CA . THR A 1 109 ? 13.290 -32.981 -30.684 1.00 72.19 109 THR A CA 1
ATOM 817 C C . THR A 1 109 ? 14.388 -31.950 -30.931 1.00 72.19 109 THR A C 1
ATOM 819 O O . THR A 1 109 ? 14.108 -30.806 -31.275 1.00 72.19 109 THR A O 1
ATOM 822 N N . ALA A 1 110 ? 15.655 -32.332 -30.753 1.00 59.91 110 ALA A N 1
ATOM 823 C CA . ALA A 1 110 ? 16.784 -31.434 -30.996 1.00 59.91 110 ALA A CA 1
ATOM 824 C C . ALA A 1 110 ? 16.901 -31.095 -32.496 1.00 59.91 110 ALA A C 1
ATOM 826 O O . ALA A 1 110 ? 16.954 -31.991 -33.341 1.00 59.91 110 ALA A O 1
ATOM 827 N N . ASN A 1 111 ? 16.959 -29.803 -32.824 1.00 59.56 111 ASN A N 1
ATOM 828 C CA . ASN A 1 111 ? 17.132 -29.295 -34.182 1.00 59.56 111 ASN A CA 1
ATOM 829 C C . ASN A 1 111 ? 18.036 -28.040 -34.189 1.00 59.56 111 ASN A C 1
ATOM 831 O O . ASN A 1 111 ? 17.547 -26.917 -34.020 1.00 59.56 111 ASN A O 1
ATOM 835 N N . PRO A 1 112 ? 19.348 -28.205 -34.442 1.00 46.81 112 PRO A N 1
ATOM 836 C CA . PRO A 1 112 ? 20.333 -27.121 -34.392 1.00 46.81 112 PRO A CA 1
ATOM 837 C C . PRO A 1 112 ? 20.203 -26.085 -35.527 1.00 46.81 112 PRO A C 1
ATOM 839 O O . PRO A 1 112 ? 20.949 -25.112 -35.543 1.00 46.81 112 PRO A O 1
ATOM 842 N N . LEU A 1 113 ? 19.275 -26.274 -36.477 1.00 43.16 113 LEU A N 1
ATOM 843 C CA . LEU A 1 113 ? 18.992 -25.338 -37.578 1.00 43.16 113 LEU A CA 1
ATOM 844 C C . LEU A 1 113 ? 17.830 -24.373 -37.277 1.00 43.16 113 LEU A C 1
ATOM 846 O O . LEU A 1 113 ? 17.477 -23.547 -38.116 1.00 43.16 113 LEU A O 1
ATOM 850 N N . THR A 1 114 ? 17.213 -24.488 -36.103 1.00 45.06 114 THR A N 1
ATOM 851 C CA . THR A 1 114 ? 16.079 -23.668 -35.652 1.00 45.06 114 THR A CA 1
ATOM 852 C C . THR A 1 114 ? 16.420 -23.014 -34.321 1.00 45.06 114 THR A C 1
ATOM 854 O O . THR A 1 114 ? 17.135 -23.614 -33.532 1.00 45.06 114 THR A O 1
ATOM 857 N N . TYR A 1 115 ? 15.910 -21.819 -34.024 1.00 41.16 115 TYR A N 1
ATOM 858 C CA . TYR A 1 115 ? 16.022 -21.221 -32.686 1.00 41.16 115 TYR A CA 1
ATOM 859 C C . TYR A 1 115 ? 14.799 -21.636 -31.844 1.00 41.16 115 TYR A C 1
ATOM 861 O O . TYR A 1 115 ? 13.685 -21.445 -32.340 1.00 41.16 115 TYR A O 1
ATOM 869 N N . PRO A 1 116 ? 14.943 -22.200 -30.620 1.00 49.53 116 PRO A N 1
ATOM 870 C CA . PRO A 1 116 ? 16.115 -22.208 -29.720 1.00 49.53 116 PRO A CA 1
ATOM 871 C C . PRO A 1 116 ? 17.000 -23.483 -29.753 1.00 49.53 116 PRO A C 1
ATOM 873 O O . PRO A 1 116 ? 17.640 -23.819 -28.763 1.00 49.53 116 PRO A O 1
ATOM 876 N N . GLY A 1 117 ? 17.059 -24.211 -30.869 1.00 55.00 117 GLY A N 1
ATOM 877 C CA . GLY A 1 117 ? 17.878 -25.423 -31.034 1.00 55.00 117 GLY A CA 1
ATOM 878 C C . GLY A 1 117 ? 17.113 -26.736 -30.844 1.00 55.00 117 GLY A C 1
ATOM 879 O O . GLY A 1 117 ? 17.690 -27.813 -30.988 1.00 55.00 117 GLY A O 1
ATOM 880 N N . TYR A 1 118 ? 15.809 -26.663 -30.564 1.00 67.00 118 TYR A N 1
ATOM 881 C CA . TYR A 1 118 ? 14.884 -27.793 -30.456 1.00 67.00 118 TYR A CA 1
ATOM 882 C C . TYR A 1 118 ? 13.473 -27.414 -30.935 1.00 67.00 118 TYR A C 1
ATOM 884 O O . TYR A 1 118 ? 13.119 -26.235 -30.970 1.00 67.00 118 TYR A O 1
ATOM 892 N N . VAL A 1 119 ? 12.670 -28.414 -31.309 1.00 69.38 119 VAL A N 1
ATOM 893 C CA . VAL A 1 119 ? 11.281 -28.285 -31.779 1.00 69.38 119 VAL A CA 1
ATOM 894 C C . VAL A 1 119 ? 10.357 -29.148 -30.914 1.00 69.38 119 VAL A C 1
ATOM 896 O O . VAL A 1 119 ? 10.672 -30.304 -30.622 1.00 69.38 119 VAL A O 1
ATOM 899 N N . CYS A 1 120 ? 9.210 -28.589 -30.516 1.00 74.00 120 CYS A N 1
ATOM 900 C CA . CYS A 1 120 ? 8.171 -29.289 -29.759 1.00 74.00 120 CYS A CA 1
ATOM 901 C C . CYS A 1 120 ? 7.106 -29.893 -30.692 1.00 74.00 120 CYS A C 1
ATOM 903 O O . CYS A 1 120 ? 6.449 -29.161 -31.431 1.00 74.00 120 CYS A O 1
ATOM 905 N N . ASP A 1 121 ? 6.874 -31.205 -30.607 1.00 73.94 121 ASP A N 1
ATOM 906 C CA . ASP A 1 121 ? 5.777 -31.885 -31.310 1.00 73.94 121 ASP A CA 1
ATOM 907 C C . ASP A 1 121 ? 4.461 -31.726 -30.527 1.00 73.94 121 ASP A C 1
ATOM 909 O O . ASP A 1 121 ? 4.235 -32.403 -29.516 1.00 73.94 121 ASP A O 1
ATOM 913 N N . CYS A 1 122 ? 3.585 -30.819 -30.972 1.00 65.62 122 CYS A N 1
ATOM 914 C CA . CYS A 1 122 ? 2.303 -30.553 -30.313 1.00 65.62 122 CYS A CA 1
ATOM 915 C C . CYS A 1 122 ? 1.247 -31.624 -30.673 1.00 65.62 122 CYS A C 1
ATOM 917 O O . CYS A 1 122 ? 0.997 -31.845 -31.857 1.00 65.62 122 CYS A O 1
ATOM 919 N N . PRO A 1 123 ? 0.597 -32.289 -29.694 1.00 61.03 123 PRO A N 1
ATOM 920 C CA . PRO A 1 123 ? -0.404 -33.316 -29.978 1.00 61.03 123 PRO A CA 1
ATOM 921 C C . PRO A 1 123 ? -1.753 -32.728 -30.429 1.00 61.03 123 PRO A C 1
ATOM 923 O O . PRO A 1 123 ? -2.350 -31.905 -29.731 1.00 61.03 123 PRO A O 1
ATOM 926 N N . ASP A 1 124 ? -2.278 -33.238 -31.547 1.00 56.22 124 ASP A N 1
ATOM 927 C CA . ASP A 1 124 ? -3.627 -32.955 -32.060 1.00 56.22 124 ASP A CA 1
ATOM 928 C C . ASP A 1 124 ? -4.688 -33.718 -31.245 1.00 56.22 124 ASP A C 1
ATOM 930 O O . ASP A 1 124 ? -5.173 -34.783 -31.641 1.00 56.22 124 ASP A O 1
ATOM 934 N N . VAL A 1 125 ? -5.052 -33.219 -30.060 1.00 50.28 125 VAL A N 1
ATOM 935 C CA . VAL A 1 125 ? -6.152 -33.809 -29.279 1.00 50.28 125 VAL A CA 1
ATOM 936 C C . VAL A 1 125 ? -7.450 -33.071 -29.602 1.00 50.28 125 VAL A C 1
ATOM 938 O O . VAL A 1 125 ? -7.542 -31.858 -29.451 1.00 50.28 125 VAL A O 1
ATOM 941 N N . VAL A 1 126 ? -8.476 -33.832 -29.994 1.00 44.47 126 VAL A N 1
ATOM 942 C CA . VAL A 1 126 ? -9.771 -33.448 -30.612 1.00 44.47 126 VAL A CA 1
ATOM 943 C C . VAL A 1 126 ? -10.607 -32.372 -29.866 1.00 44.47 126 VAL A C 1
ATOM 945 O O . VAL A 1 126 ? -11.688 -32.008 -30.317 1.00 44.47 126 VAL A O 1
ATOM 948 N N . LEU A 1 127 ? -10.138 -31.823 -28.741 1.00 43.75 127 LEU A N 1
ATOM 949 C CA . LEU A 1 127 ? -10.833 -30.788 -27.961 1.00 43.75 127 LEU A CA 1
ATOM 950 C C . LEU A 1 127 ? -10.013 -29.504 -27.701 1.00 43.75 127 LEU A C 1
ATOM 952 O O . LEU A 1 127 ? -10.575 -28.560 -27.147 1.00 43.75 127 LEU A O 1
ATOM 956 N N . ALA A 1 128 ? -8.740 -29.429 -28.114 1.00 47.72 128 ALA A N 1
ATOM 957 C CA . ALA A 1 128 ? -7.957 -28.188 -28.184 1.00 47.72 128 ALA A CA 1
ATOM 958 C C . ALA A 1 128 ? -6.716 -28.388 -29.076 1.00 47.72 128 ALA A C 1
ATOM 960 O O . ALA A 1 128 ? -5.850 -29.195 -28.744 1.00 47.72 128 ALA A O 1
ATOM 961 N N . GLU A 1 129 ? -6.610 -27.641 -30.179 1.00 53.06 129 GLU A N 1
ATOM 962 C CA . GLU A 1 129 ? -5.383 -27.582 -30.986 1.00 53.06 129 GLU A CA 1
ATOM 963 C C . GLU A 1 129 ? -4.353 -26.693 -30.267 1.00 53.06 129 GLU A C 1
ATOM 965 O O . GLU A 1 129 ? -4.651 -25.553 -29.894 1.00 53.06 129 GLU A O 1
ATOM 970 N N . TYR A 1 130 ? -3.146 -27.210 -30.037 1.00 60.25 130 TYR A N 1
ATOM 971 C CA . TYR A 1 130 ? -2.060 -26.465 -29.396 1.00 60.25 130 TYR A CA 1
ATOM 972 C C . TYR A 1 130 ? -1.090 -25.919 -30.443 1.00 60.25 130 TYR A C 1
ATOM 974 O O . TYR A 1 130 ? -0.742 -26.611 -31.394 1.00 60.25 130 TYR A O 1
ATOM 982 N N . SER A 1 131 ? -0.652 -24.671 -30.275 1.00 56.09 131 SER A N 1
ATOM 983 C CA . SER A 1 131 ? 0.289 -24.007 -31.190 1.00 56.09 131 SER A CA 1
ATOM 984 C C . SER A 1 131 ? 1.301 -23.142 -30.432 1.00 56.09 131 SER A C 1
ATOM 986 O O . SER A 1 131 ? 1.143 -22.895 -29.236 1.00 56.09 131 SER A O 1
ATOM 988 N N . GLY A 1 132 ? 2.346 -22.685 -31.122 1.00 53.22 132 GLY A N 1
ATOM 989 C CA . GLY A 1 132 ? 3.468 -21.950 -30.524 1.00 53.22 132 GLY A CA 1
ATOM 990 C C . GLY A 1 132 ? 4.756 -22.773 -30.508 1.00 53.22 132 GLY A C 1
ATOM 991 O O . GLY A 1 132 ? 4.717 -23.990 -30.677 1.00 53.22 132 GLY A O 1
ATOM 992 N N . VAL A 1 133 ? 5.899 -22.101 -30.341 1.00 59.75 133 VAL A N 1
ATOM 993 C CA . VAL A 1 133 ? 7.240 -22.728 -30.365 1.00 59.75 133 VAL A CA 1
ATOM 994 C C . VAL A 1 133 ? 7.401 -23.743 -29.224 1.00 59.75 133 VAL A C 1
ATOM 996 O O . VAL A 1 133 ? 8.170 -24.689 -29.353 1.00 59.75 133 VAL A O 1
ATOM 999 N N . TYR A 1 134 ? 6.620 -23.591 -28.150 1.00 68.81 134 TYR A N 1
ATOM 1000 C CA . TYR A 1 134 ? 6.625 -24.438 -26.960 1.00 68.81 134 TYR A CA 1
ATOM 1001 C C . TYR A 1 134 ? 5.282 -25.165 -26.719 1.00 68.81 134 TYR A C 1
ATOM 1003 O O . TYR A 1 134 ? 5.047 -25.706 -25.635 1.00 68.81 134 TYR A O 1
ATOM 1011 N N . CYS A 1 135 ? 4.379 -25.197 -27.712 1.00 64.44 135 CYS A N 1
ATOM 1012 C CA . CYS A 1 135 ? 2.990 -25.679 -27.574 1.00 64.44 135 CYS A CA 1
ATOM 1013 C C . CYS A 1 135 ? 2.202 -24.967 -26.452 1.00 64.44 135 CYS A C 1
ATOM 1015 O O . CYS A 1 135 ? 1.323 -25.546 -25.801 1.00 64.44 135 CYS A O 1
ATOM 1017 N N . GLU A 1 136 ? 2.542 -23.706 -26.193 1.00 63.81 136 GLU A N 1
ATOM 1018 C CA . GLU A 1 136 ? 2.056 -22.925 -25.060 1.00 63.81 136 GLU A CA 1
ATOM 1019 C C . GLU A 1 136 ? 0.671 -22.303 -25.294 1.00 63.81 136 GLU A C 1
ATOM 1021 O O . GLU A 1 136 ? -0.004 -21.921 -24.336 1.00 63.81 136 GLU A O 1
ATOM 1026 N N . LYS A 1 137 ? 0.211 -22.218 -26.550 1.00 51.25 137 LYS A N 1
ATOM 1027 C CA . LYS A 1 137 ? -1.038 -21.528 -26.905 1.00 51.25 137 LYS A CA 1
ATOM 1028 C C . LYS A 1 137 ? -2.186 -22.509 -27.129 1.00 51.25 137 LYS A C 1
ATOM 1030 O O . LYS A 1 137 ? -2.079 -23.432 -27.932 1.00 51.25 137 LYS A O 1
ATOM 1035 N N . LEU A 1 138 ? -3.314 -22.259 -26.456 1.00 52.12 138 LEU A N 1
ATOM 1036 C CA . LEU A 1 138 ? -4.614 -22.882 -26.733 1.00 52.12 138 LEU A CA 1
ATOM 1037 C C . LEU A 1 138 ? -5.246 -22.204 -27.965 1.00 52.12 138 LEU A C 1
ATOM 1039 O O . LEU A 1 138 ? -5.608 -21.028 -27.898 1.00 52.12 138 LEU A O 1
ATOM 1043 N N . SER A 1 139 ? -5.401 -22.919 -29.082 1.00 52.50 139 SER A N 1
ATOM 1044 C CA . SER A 1 139 ? -6.068 -22.401 -30.286 1.00 52.50 139 SER A CA 1
ATOM 1045 C C . SER A 1 139 ? -7.587 -22.406 -30.099 1.00 52.50 139 SER A C 1
ATOM 1047 O O . SER A 1 139 ? -8.283 -23.350 -30.463 1.00 52.50 139 SER A O 1
ATOM 1049 N N . ASN A 1 140 ? -8.121 -21.359 -29.465 1.00 45.06 140 ASN A N 1
ATOM 1050 C CA . ASN A 1 140 ? -9.550 -21.037 -29.558 1.00 45.06 140 ASN A CA 1
ATOM 1051 C C . ASN A 1 140 ? -9.843 -19.526 -29.497 1.00 45.06 140 ASN A C 1
ATOM 1053 O O . ASN A 1 140 ? -10.930 -19.095 -29.116 1.00 45.06 140 ASN A O 1
ATOM 1057 N N . GLN A 1 141 ? -8.878 -18.706 -29.916 1.00 37.91 141 GLN A N 1
ATOM 1058 C CA . GLN A 1 141 ? -9.133 -17.336 -30.342 1.00 37.91 141 GLN A CA 1
ATOM 1059 C C . GLN A 1 141 ? -8.617 -17.168 -31.762 1.00 37.91 141 GLN A C 1
ATOM 1061 O O . GLN A 1 141 ? -7.491 -17.532 -32.082 1.00 37.91 141 GLN A O 1
ATOM 1066 N N . LEU A 1 142 ? -9.495 -16.662 -32.619 1.00 43.41 142 LEU A N 1
ATOM 1067 C CA . LEU A 1 142 ? -9.300 -16.524 -34.052 1.00 43.41 142 LEU A CA 1
ATOM 1068 C C . LEU A 1 142 ? -8.288 -15.397 -34.354 1.00 43.41 142 LEU A C 1
ATOM 1070 O O . LEU A 1 142 ? -8.670 -14.331 -34.833 1.00 43.41 142 LEU A O 1
ATOM 1074 N N . THR A 1 143 ? -7.001 -15.603 -34.070 1.00 41.09 143 THR A N 1
ATOM 1075 C CA . THR A 1 143 ? -5.919 -14.765 -34.604 1.00 41.09 143 THR A CA 1
ATOM 1076 C C . THR A 1 143 ? -5.766 -15.086 -36.085 1.00 41.09 143 THR A C 1
ATOM 1078 O O . THR A 1 143 ? -5.521 -16.225 -36.479 1.00 41.09 143 THR A O 1
ATOM 1081 N N . LYS A 1 144 ? -5.964 -14.083 -36.943 1.00 47.12 144 LYS A N 1
ATOM 1082 C CA . LYS A 1 144 ? -6.029 -14.282 -38.397 1.00 47.12 144 LYS A CA 1
ATOM 1083 C C . LYS A 1 144 ? -4.657 -14.549 -39.039 1.00 47.12 144 LYS A C 1
ATOM 1085 O O . LYS A 1 144 ? -4.637 -15.006 -40.184 1.00 47.12 144 LYS A O 1
ATOM 1090 N N . CYS A 1 145 ? -3.546 -14.333 -38.332 1.00 46.91 145 CYS A N 1
ATOM 1091 C CA . CYS A 1 145 ? -2.200 -14.746 -38.746 1.00 46.91 145 CYS A CA 1
ATOM 1092 C C . CYS A 1 145 ? -1.879 -16.169 -38.246 1.00 46.91 145 CYS A C 1
ATOM 1094 O O . CYS A 1 145 ? -1.556 -16.364 -37.076 1.00 46.91 145 CYS A O 1
ATOM 1096 N N . THR A 1 146 ? -1.938 -17.162 -39.136 1.00 51.50 146 THR A N 1
ATOM 1097 C CA . THR A 1 146 ? -1.406 -18.518 -38.907 1.00 51.50 146 THR A CA 1
ATOM 1098 C C . THR A 1 146 ? 0.018 -18.626 -39.464 1.00 51.50 146 THR A C 1
ATOM 1100 O O . THR A 1 146 ? 0.359 -17.922 -40.415 1.00 51.50 146 THR A O 1
ATOM 1103 N N . ALA A 1 147 ? 0.841 -19.547 -38.942 1.00 49.12 147 ALA A N 1
ATOM 1104 C CA . ALA A 1 147 ? 2.207 -19.802 -39.441 1.00 49.12 147 ALA A CA 1
ATOM 1105 C C . ALA A 1 147 ? 2.264 -20.237 -40.925 1.00 49.12 147 ALA A C 1
ATOM 1107 O O . ALA A 1 147 ? 3.328 -20.273 -41.529 1.00 49.12 147 ALA A O 1
ATOM 1108 N N . THR A 1 148 ? 1.112 -20.556 -41.516 1.00 52.84 148 THR A N 1
ATOM 1109 C CA . THR A 1 148 ? 0.933 -20.957 -42.916 1.00 52.84 148 THR A CA 1
ATOM 1110 C C . THR A 1 148 ? 0.373 -19.850 -43.815 1.00 52.84 148 THR A C 1
ATOM 1112 O O . THR A 1 148 ? 0.251 -20.065 -45.020 1.00 52.84 148 THR A O 1
ATOM 1115 N N . TYR A 1 149 ? -0.002 -18.683 -43.267 1.00 66.50 149 TYR A N 1
ATOM 1116 C CA . TYR A 1 149 ? -0.566 -17.589 -44.068 1.00 66.50 149 TYR A CA 1
ATOM 1117 C C . TYR A 1 149 ? 0.498 -16.923 -44.949 1.00 66.50 149 TYR A C 1
ATOM 1119 O O . TYR A 1 149 ? 0.234 -16.710 -46.129 1.00 66.50 149 TYR A O 1
ATOM 1127 N N . CYS A 1 150 ? 1.690 -16.665 -44.400 1.00 60.97 150 CYS A N 1
ATOM 1128 C CA . CYS A 1 150 ? 2.861 -16.236 -45.162 1.00 60.97 150 CYS A CA 1
ATOM 1129 C C . CYS A 1 150 ? 3.731 -17.461 -45.480 1.00 60.97 150 CYS A C 1
ATOM 1131 O O . CYS A 1 150 ? 4.170 -18.178 -44.584 1.00 60.97 150 CYS A O 1
ATOM 1133 N N . GLN A 1 151 ? 3.953 -17.727 -46.760 1.00 63.84 151 GLN A N 1
ATOM 1134 C CA . GLN A 1 151 ? 4.759 -18.830 -47.270 1.00 63.84 151 GLN A CA 1
ATOM 1135 C C . GLN A 1 151 ? 6.253 -18.463 -47.271 1.00 63.84 151 GLN A C 1
ATOM 1137 O O . GLN A 1 151 ? 6.629 -17.314 -47.047 1.00 63.84 151 GLN A O 1
ATOM 1142 N N . ASN A 1 152 ? 7.124 -19.455 -47.490 1.00 55.84 152 ASN A N 1
ATOM 1143 C CA . ASN A 1 152 ? 8.577 -19.279 -47.649 1.00 55.84 152 ASN A CA 1
ATOM 1144 C C . ASN A 1 152 ? 9.278 -18.463 -46.533 1.00 55.84 152 ASN A C 1
ATOM 1146 O O . ASN A 1 152 ? 10.254 -17.762 -46.791 1.00 55.84 152 ASN A O 1
ATOM 1150 N N . GLY A 1 153 ? 8.792 -18.555 -45.290 1.00 57.69 153 GLY A N 1
ATOM 1151 C CA . GLY A 1 153 ? 9.398 -17.888 -44.130 1.00 57.69 153 GLY A CA 1
ATOM 1152 C C . GLY A 1 153 ? 9.038 -16.405 -43.965 1.00 57.69 153 GLY A C 1
ATOM 1153 O O . GLY A 1 153 ? 9.690 -15.715 -43.185 1.00 57.69 153 GLY A O 1
ATOM 1154 N N . GLY A 1 154 ? 8.023 -15.899 -44.678 1.00 63.34 154 GLY A N 1
ATOM 1155 C CA . GLY A 1 154 ? 7.522 -14.532 -44.503 1.00 63.34 154 GLY A CA 1
ATOM 1156 C C . GLY A 1 154 ? 6.922 -14.276 -43.113 1.00 63.34 154 GLY A C 1
ATOM 1157 O O . GLY A 1 154 ? 6.335 -15.164 -42.495 1.00 63.34 154 GLY A O 1
ATOM 1158 N N . ILE A 1 155 ? 7.048 -13.043 -42.621 1.00 61.97 155 ILE A N 1
ATOM 1159 C CA . ILE A 1 155 ? 6.588 -12.637 -41.284 1.00 61.97 155 ILE A CA 1
ATOM 1160 C C . ILE A 1 155 ? 5.189 -12.015 -41.398 1.00 61.97 155 ILE A C 1
ATOM 1162 O O . ILE A 1 155 ? 5.026 -10.997 -42.065 1.00 61.97 155 ILE A O 1
ATOM 1166 N N . CYS A 1 156 ? 4.183 -12.608 -40.748 1.00 67.38 156 CYS A N 1
ATOM 1167 C CA . CYS A 1 156 ? 2.798 -12.111 -40.751 1.00 67.38 156 CYS A CA 1
ATOM 1168 C C . CYS A 1 156 ? 2.600 -11.007 -39.709 1.00 67.38 156 CYS A C 1
ATOM 1170 O O . CYS A 1 156 ? 2.966 -11.194 -38.547 1.00 67.38 156 CYS A O 1
ATOM 1172 N N . PHE A 1 157 ? 1.985 -9.893 -40.099 1.00 65.12 157 PHE A N 1
ATOM 1173 C CA . PHE A 1 157 ? 1.606 -8.809 -39.195 1.00 65.12 157 PHE A CA 1
ATOM 1174 C C . PHE A 1 157 ? 0.244 -8.214 -39.586 1.00 65.12 157 PHE A C 1
ATOM 1176 O O . PHE A 1 157 ? -0.206 -8.324 -40.726 1.00 65.12 157 PHE A O 1
ATOM 1183 N N . GLU A 1 158 ? -0.453 -7.616 -38.621 1.00 60.97 158 GLU A N 1
ATOM 1184 C CA . GLU A 1 158 ? -1.739 -6.954 -38.860 1.00 60.97 158 GLU A CA 1
ATOM 1185 C C . GLU A 1 158 ? -1.511 -5.459 -39.093 1.00 60.97 158 GLU A C 1
ATOM 1187 O O . GLU A 1 158 ? -0.874 -4.786 -38.279 1.00 60.97 158 GLU A O 1
ATOM 1192 N N . ASN A 1 159 ? -2.032 -4.930 -40.202 1.00 53.56 159 ASN A N 1
ATOM 1193 C CA . ASN A 1 159 ? -1.965 -3.499 -40.483 1.00 53.56 159 ASN A CA 1
ATOM 1194 C C . ASN A 1 159 ? -3.099 -2.749 -39.769 1.00 53.56 159 ASN A C 1
ATOM 1196 O O . ASN A 1 159 ? -4.165 -3.309 -39.518 1.00 53.56 159 ASN A O 1
ATOM 1200 N N . GLY A 1 160 ? -2.887 -1.461 -39.458 1.00 45.72 160 GLY A N 1
ATOM 1201 C CA . GLY A 1 160 ? -3.730 -0.627 -38.572 1.00 45.72 160 GLY A CA 1
ATOM 1202 C C . GLY A 1 160 ? -5.211 -0.430 -38.955 1.00 45.72 160 GLY A C 1
ATOM 1203 O O . GLY A 1 160 ? -5.904 0.351 -38.310 1.00 45.72 160 GLY A O 1
ATOM 1204 N N . LEU A 1 161 ? -5.702 -1.127 -39.984 1.00 46.19 161 LEU A N 1
ATOM 1205 C CA . LEU A 1 161 ? -7.099 -1.184 -40.431 1.00 46.19 161 LEU A CA 1
ATOM 1206 C C . LEU A 1 161 ? -7.750 -2.573 -40.233 1.00 46.19 161 LEU A C 1
ATOM 1208 O O . LEU A 1 161 ? -8.925 -2.740 -40.554 1.00 46.19 161 LEU A O 1
ATOM 1212 N N . GLY A 1 162 ? -7.025 -3.557 -39.685 1.00 52.59 162 GLY A N 1
ATOM 1213 C CA . GLY A 1 162 ? -7.541 -4.902 -39.395 1.00 52.59 162 GLY A CA 1
ATOM 1214 C C . GLY A 1 162 ? -7.447 -5.911 -40.550 1.00 52.59 162 GLY A C 1
ATOM 1215 O O . GLY A 1 162 ? -8.142 -6.931 -40.509 1.00 52.59 162 GLY A O 1
ATOM 1216 N N . ASP A 1 163 ? -6.606 -5.638 -41.555 1.00 55.47 163 ASP A N 1
ATOM 1217 C CA . ASP A 1 163 ? -6.265 -6.558 -42.653 1.00 55.47 163 ASP A CA 1
ATOM 1218 C C . ASP A 1 163 ? -4.881 -7.211 -42.443 1.00 55.47 163 ASP A C 1
ATOM 1220 O O . ASP A 1 163 ? -4.049 -6.698 -41.687 1.00 55.47 163 ASP A O 1
ATOM 1224 N N . ARG A 1 164 ? -4.655 -8.379 -43.066 1.00 65.81 164 ARG A N 1
ATOM 1225 C CA . ARG A 1 164 ? -3.442 -9.209 -42.884 1.00 65.81 164 ARG A CA 1
ATOM 1226 C C . ARG A 1 164 ? -2.387 -8.879 -43.937 1.00 65.81 164 ARG A C 1
ATOM 1228 O O . ARG A 1 164 ? -2.689 -9.040 -45.116 1.00 65.81 164 ARG A O 1
ATOM 1235 N N . ASP A 1 165 ? -1.159 -8.576 -43.518 1.00 64.25 165 ASP A N 1
ATOM 1236 C CA . ASP A 1 165 ? -0.029 -8.353 -44.425 1.00 64.25 165 ASP A CA 1
ATOM 1237 C C . ASP A 1 165 ? 1.178 -9.241 -44.093 1.00 64.25 165 ASP A C 1
ATOM 1239 O O . ASP A 1 165 ? 1.458 -9.566 -42.935 1.00 64.25 165 ASP A O 1
ATOM 1243 N N . CYS A 1 166 ? 1.900 -9.658 -45.133 1.00 70.19 166 CYS A N 1
ATOM 1244 C CA . CYS A 1 166 ? 3.113 -10.460 -45.014 1.00 70.19 166 CYS A CA 1
ATOM 1245 C C . CYS A 1 166 ? 4.344 -9.626 -45.366 1.00 70.19 166 CYS A C 1
ATOM 1247 O O . CYS A 1 166 ? 4.432 -9.030 -46.437 1.00 70.19 166 CYS A O 1
ATOM 1249 N N . LYS A 1 167 ? 5.344 -9.627 -44.482 1.00 67.12 167 LYS A N 1
ATOM 1250 C CA . LYS A 1 167 ? 6.667 -9.078 -44.775 1.00 67.12 167 LYS A CA 1
ATOM 1251 C C . LYS A 1 167 ? 7.547 -10.204 -45.293 1.00 67.12 167 LYS A C 1
ATOM 1253 O O . LYS A 1 167 ? 7.968 -11.073 -44.528 1.00 67.12 167 LYS A O 1
ATOM 1258 N N . CYS A 1 168 ? 7.806 -10.197 -46.591 1.00 62.00 168 CYS A N 1
ATOM 1259 C CA . CYS A 1 168 ? 8.599 -11.235 -47.232 1.00 62.00 168 CYS A CA 1
ATOM 1260 C C . CYS A 1 168 ? 10.095 -11.061 -46.965 1.00 62.00 168 CYS A C 1
ATOM 1262 O O . CYS A 1 168 ? 10.606 -9.942 -46.898 1.00 62.00 168 CYS A O 1
ATOM 1264 N N . LEU A 1 169 ? 10.793 -12.186 -46.799 1.00 59.00 169 LEU A N 1
ATOM 1265 C CA . LEU A 1 169 ? 12.253 -12.227 -46.725 1.00 59.00 169 LEU A CA 1
ATOM 1266 C C . LEU A 1 169 ? 12.853 -11.838 -48.093 1.00 59.00 169 LEU A C 1
ATOM 1268 O O . LEU A 1 169 ? 12.173 -12.022 -49.106 1.00 59.00 169 LEU A O 1
ATOM 1272 N N . PRO A 1 170 ? 14.113 -11.356 -48.163 1.00 48.16 170 PRO A N 1
ATOM 1273 C CA . PRO A 1 170 ? 14.693 -10.731 -49.366 1.00 48.16 170 PRO A CA 1
ATOM 1274 C C . PRO A 1 170 ? 14.569 -11.544 -50.669 1.00 48.16 170 PRO A C 1
ATOM 1276 O O . PRO A 1 170 ? 14.481 -10.977 -51.756 1.00 48.16 170 PRO A O 1
ATOM 1279 N N . LEU A 1 171 ? 14.499 -12.873 -50.557 1.00 55.66 171 LEU A N 1
ATOM 1280 C CA . LEU A 1 171 ? 14.422 -13.826 -51.669 1.00 55.66 171 LEU A CA 1
ATOM 1281 C C . LEU A 1 171 ? 12.982 -14.183 -52.103 1.00 55.66 171 LEU A C 1
ATOM 1283 O O . LEU A 1 171 ? 12.791 -15.054 -52.952 1.00 55.66 171 LEU A O 1
ATOM 1287 N N . THR A 1 172 ? 11.954 -13.552 -51.528 1.00 63.91 172 THR A N 1
ATOM 1288 C CA . THR A 1 172 ? 10.528 -13.903 -51.711 1.00 63.91 172 THR A CA 1
ATOM 1289 C C . THR A 1 172 ? 9.650 -12.657 -51.866 1.00 63.91 172 THR A C 1
ATOM 1291 O O . THR A 1 172 ? 10.000 -11.595 -51.358 1.00 63.91 172 THR A O 1
ATOM 1294 N N . TYR A 1 173 ? 8.528 -12.757 -52.582 1.00 65.94 173 TYR A N 1
ATOM 1295 C CA . TYR A 1 173 ? 7.581 -11.658 -52.811 1.00 65.94 173 TYR A CA 1
ATOM 1296 C C . TYR A 1 173 ? 6.149 -12.171 -53.076 1.00 65.94 173 TYR A C 1
ATOM 1298 O O . TYR A 1 173 ? 5.934 -13.374 -53.246 1.00 65.94 173 TYR A O 1
ATOM 1306 N N . GLY A 1 174 ? 5.178 -11.253 -53.102 1.00 59.44 174 GLY A N 1
ATOM 1307 C CA . GLY A 1 174 ? 3.737 -11.541 -53.166 1.00 59.44 174 GLY A CA 1
ATOM 1308 C C . GLY A 1 174 ? 3.042 -11.268 -51.829 1.00 59.44 174 GLY A C 1
ATOM 1309 O O . GLY A 1 174 ? 3.705 -11.208 -50.793 1.00 59.44 174 GLY A O 1
ATOM 1310 N N . ASP A 1 175 ? 1.717 -11.110 -51.837 1.00 66.00 175 ASP A N 1
ATOM 1311 C CA . ASP A 1 175 ? 0.927 -10.720 -50.652 1.00 66.00 175 ASP A CA 1
ATOM 1312 C C . ASP A 1 175 ? 1.002 -11.758 -49.517 1.00 66.00 175 ASP A C 1
ATOM 1314 O O . ASP A 1 175 ? 0.722 -11.460 -48.355 1.00 66.00 175 ASP A O 1
ATOM 1318 N N . LYS A 1 176 ? 1.396 -12.995 -49.847 1.00 67.44 176 LYS A N 1
ATOM 1319 C CA . LYS A 1 176 ? 1.648 -14.091 -48.908 1.00 67.44 176 LYS A CA 1
ATOM 1320 C C . LYS A 1 176 ? 3.057 -14.657 -49.032 1.00 67.44 176 LYS A C 1
ATOM 1322 O O . LYS A 1 176 ? 3.303 -15.746 -48.523 1.00 67.44 176 LYS A O 1
ATOM 1327 N N . CYS A 1 177 ? 3.988 -13.962 -49.682 1.00 72.19 177 CYS A N 1
ATOM 1328 C CA . CYS A 1 177 ? 5.351 -14.448 -49.935 1.00 72.19 177 CYS A CA 1
ATOM 1329 C C . CYS A 1 177 ? 5.402 -15.792 -50.683 1.00 72.19 177 CYS A C 1
ATOM 1331 O O . CYS A 1 177 ? 6.318 -16.598 -50.505 1.00 72.19 177 CYS A O 1
ATOM 1333 N N . GLU A 1 178 ? 4.393 -16.050 -51.513 1.00 70.94 178 GLU A N 1
ATOM 1334 C CA . GLU A 1 178 ? 4.200 -17.293 -52.256 1.00 70.94 178 GLU A CA 1
ATOM 1335 C C . GLU A 1 178 ? 5.187 -17.464 -53.418 1.00 70.94 178 GLU A C 1
ATOM 1337 O O . GLU A 1 178 ? 5.427 -18.588 -53.861 1.00 70.94 178 GLU A O 1
ATOM 1342 N N . SER A 1 179 ? 5.791 -16.370 -53.892 1.00 61.88 179 SER A N 1
ATOM 1343 C CA . SER A 1 179 ? 6.652 -16.360 -55.077 1.00 61.88 179 SER A CA 1
ATOM 1344 C C . SER A 1 179 ? 8.104 -16.024 -54.729 1.00 61.88 179 SER A C 1
ATOM 1346 O O . SER A 1 179 ? 8.387 -15.272 -53.798 1.00 61.88 179 SER A O 1
ATOM 1348 N N . LYS A 1 180 ? 9.062 -16.581 -55.479 1.00 60.88 180 LYS A N 1
ATOM 1349 C CA . LYS A 1 180 ? 10.490 -16.235 -55.353 1.00 60.88 180 LYS A CA 1
ATOM 1350 C C . LYS A 1 180 ? 10.741 -14.872 -55.977 1.00 60.88 180 LYS A C 1
ATOM 1352 O O . LYS A 1 180 ? 10.291 -14.651 -57.092 1.00 60.88 180 LYS A O 1
ATOM 1357 N N . ASN A 1 181 ? 11.452 -13.986 -55.285 1.00 61.06 181 ASN A N 1
ATOM 1358 C CA . ASN A 1 181 ? 11.691 -12.623 -55.751 1.00 61.06 181 ASN A CA 1
ATOM 1359 C C . ASN A 1 181 ? 12.581 -12.621 -57.011 1.00 61.06 181 ASN A C 1
ATOM 1361 O O . ASN A 1 181 ? 13.764 -12.940 -56.897 1.00 61.06 181 ASN A O 1
ATOM 1365 N N . PRO A 1 182 ? 12.067 -12.247 -58.200 1.00 60.22 182 PRO A N 1
ATOM 1366 C CA . PRO A 1 182 ? 12.868 -12.213 -59.421 1.00 60.22 182 PRO A CA 1
ATOM 1367 C C . PRO A 1 182 ? 13.934 -11.108 -59.385 1.00 60.22 182 PRO A C 1
ATOM 1369 O O . PRO A 1 182 ? 14.924 -11.208 -60.100 1.00 60.22 182 PRO A O 1
ATOM 1372 N N . CYS A 1 183 ? 13.784 -10.101 -58.513 1.00 63.09 183 CYS A N 1
ATOM 1373 C CA . CYS A 1 183 ? 14.789 -9.060 -58.291 1.00 63.09 183 CYS A CA 1
ATOM 1374 C C . CYS A 1 183 ? 15.997 -9.531 -57.461 1.00 63.09 183 CYS A C 1
ATOM 1376 O O . CYS A 1 183 ? 16.962 -8.784 -57.321 1.00 63.09 183 CYS A O 1
ATOM 1378 N N . TYR A 1 184 ? 15.953 -10.743 -56.898 1.00 59.47 184 TYR A N 1
ATOM 1379 C CA . TYR A 1 184 ? 17.048 -11.325 -56.125 1.00 59.47 184 TYR A CA 1
ATOM 1380 C C . TYR A 1 184 ? 17.179 -12.819 -56.434 1.00 59.47 184 TYR A C 1
ATOM 1382 O O . TYR A 1 184 ? 16.525 -13.665 -55.825 1.00 59.47 184 TYR A O 1
ATOM 1390 N N . SER A 1 185 ? 18.081 -13.160 -57.356 1.00 51.50 185 SER A N 1
ATOM 1391 C CA . SER A 1 185 ? 18.560 -14.535 -57.532 1.00 51.50 185 SER A CA 1
ATOM 1392 C C . SER A 1 185 ? 20.056 -14.586 -57.258 1.00 51.50 185 SER A C 1
ATOM 1394 O O . SER A 1 185 ? 20.750 -13.756 -57.832 1.00 51.50 185 SER A O 1
ATOM 1396 N N . VAL A 1 186 ? 20.476 -15.521 -56.388 1.00 43.50 186 VAL A N 1
ATOM 1397 C CA . VAL A 1 186 ? 21.788 -16.132 -56.006 1.00 43.50 186 VAL A CA 1
ATOM 1398 C C . VAL A 1 186 ? 23.133 -15.433 -56.341 1.00 43.50 186 VAL A C 1
ATOM 1400 O O . VAL A 1 186 ? 24.157 -15.832 -55.803 1.00 43.50 186 VAL A O 1
ATOM 1403 N N . ALA A 1 187 ? 23.198 -14.371 -57.138 1.00 46.41 187 ALA A N 1
ATOM 1404 C CA . ALA A 1 187 ? 24.404 -13.588 -57.369 1.00 46.41 187 ALA A CA 1
ATOM 1405 C C . ALA A 1 187 ? 24.193 -12.108 -57.756 1.00 46.41 187 ALA A C 1
ATOM 1407 O O . ALA A 1 187 ? 25.196 -11.407 -57.805 1.00 46.41 187 ALA A O 1
ATOM 1408 N N . THR A 1 188 ? 22.995 -11.583 -58.073 1.00 55.81 188 THR A N 1
ATOM 1409 C CA . THR A 1 188 ? 22.850 -10.144 -58.448 1.00 55.81 188 THR A CA 1
ATOM 1410 C C . THR A 1 188 ? 21.394 -9.672 -58.605 1.00 55.81 188 THR A C 1
ATOM 1412 O O . THR A 1 188 ? 20.508 -10.462 -58.928 1.00 55.81 188 THR A O 1
ATOM 1415 N N . ASN A 1 189 ? 21.162 -8.363 -58.414 1.00 61.22 189 ASN A N 1
ATOM 1416 C CA . ASN A 1 189 ? 19.945 -7.654 -58.843 1.00 61.22 189 ASN A CA 1
ATOM 1417 C C . ASN A 1 189 ? 19.902 -7.622 -60.391 1.00 61.22 189 ASN A C 1
ATOM 1419 O O . ASN A 1 189 ? 20.907 -7.241 -60.995 1.00 61.22 189 ASN A O 1
ATOM 1423 N N . PRO A 1 190 ? 18.794 -8.010 -61.057 1.00 68.75 190 PRO A N 1
ATOM 1424 C CA . PRO A 1 190 ? 18.699 -8.005 -62.520 1.00 68.75 190 PRO A CA 1
ATOM 1425 C C . PRO A 1 190 ? 18.691 -6.598 -63.140 1.00 68.75 190 PRO A C 1
ATOM 1427 O O . PRO A 1 190 ? 18.899 -6.471 -64.347 1.00 68.75 190 PRO A O 1
ATOM 1430 N N . CYS A 1 191 ? 18.472 -5.546 -62.345 1.00 71.81 191 CYS A N 1
ATOM 1431 C CA . CYS A 1 191 ? 18.628 -4.160 -62.774 1.00 71.81 191 CYS A CA 1
ATOM 1432 C C . CYS A 1 191 ? 20.067 -3.692 -62.543 1.00 71.81 191 CYS A C 1
ATOM 1434 O O . CYS A 1 191 ? 20.537 -3.616 -61.408 1.00 71.81 191 CYS A O 1
ATOM 1436 N N . LEU A 1 192 ? 20.761 -3.377 -63.634 1.00 67.81 192 LEU A N 1
ATOM 1437 C CA . LEU A 1 192 ? 22.147 -2.913 -63.625 1.00 67.81 192 LEU A CA 1
ATOM 1438 C C . LEU A 1 192 ? 22.228 -1.414 -63.267 1.00 67.81 192 LEU A C 1
ATOM 1440 O O . LEU A 1 192 ? 21.237 -0.691 -63.362 1.00 67.81 192 LEU A O 1
ATOM 1444 N N . HIS A 1 193 ? 23.419 -0.947 -62.875 1.00 66.56 193 HIS A N 1
ATOM 1445 C CA . HIS A 1 193 ? 23.733 0.470 -62.609 1.00 66.56 193 HIS A CA 1
ATOM 1446 C C . HIS A 1 193 ? 22.797 1.167 -61.603 1.00 66.56 193 HIS A C 1
ATOM 1448 O O . HIS A 1 193 ? 22.316 2.271 -61.858 1.00 66.56 193 HIS A O 1
ATOM 1454 N N . ASP A 1 194 ? 22.524 0.502 -60.476 1.00 63.78 194 ASP A N 1
ATOM 1455 C CA . ASP A 1 194 ? 21.631 0.981 -59.407 1.00 63.78 194 ASP A CA 1
ATOM 1456 C C . ASP A 1 194 ? 20.189 1.274 -59.862 1.00 63.78 194 ASP A C 1
ATOM 1458 O O . ASP A 1 194 ? 19.446 2.012 -59.210 1.00 63.78 194 ASP A O 1
ATOM 1462 N N . GLY A 1 195 ? 19.754 0.659 -60.968 1.00 69.19 195 GLY A N 1
ATOM 1463 C CA . GLY A 1 195 ? 18.355 0.656 -61.377 1.00 69.19 195 GLY A CA 1
ATOM 1464 C C . GLY A 1 195 ? 17.465 0.027 -60.301 1.00 69.19 195 GLY A C 1
ATOM 1465 O O . GLY A 1 195 ? 17.766 -1.034 -59.740 1.00 69.19 195 GLY A O 1
ATOM 1466 N N . ARG A 1 196 ? 16.336 0.673 -60.009 1.00 72.31 196 ARG A N 1
ATOM 1467 C CA . ARG A 1 196 ? 15.401 0.195 -58.990 1.00 72.31 196 ARG A CA 1
ATOM 1468 C C . ARG A 1 196 ? 14.543 -0.927 -59.572 1.00 72.31 196 ARG A C 1
ATOM 1470 O O . ARG A 1 196 ? 13.728 -0.698 -60.460 1.00 72.31 196 ARG A O 1
ATOM 1477 N N . CYS A 1 197 ? 14.722 -2.146 -59.064 1.00 71.19 197 CYS A N 1
ATOM 1478 C CA . CYS A 1 197 ? 13.955 -3.312 -59.502 1.00 71.19 197 CYS A CA 1
ATOM 1479 C C . CYS A 1 197 ? 12.565 -3.345 -58.869 1.00 71.19 197 CYS A C 1
ATOM 1481 O O . CYS A 1 197 ? 12.427 -3.305 -57.645 1.00 71.19 197 CYS A O 1
ATOM 1483 N N . ILE A 1 198 ? 11.540 -3.446 -59.710 1.00 71.69 198 ILE A N 1
ATOM 1484 C CA . ILE A 1 198 ? 10.139 -3.563 -59.322 1.00 71.69 198 ILE A CA 1
ATOM 1485 C C . ILE A 1 198 ? 9.653 -4.946 -59.779 1.00 71.69 198 ILE A C 1
ATOM 1487 O O . ILE A 1 198 ? 9.569 -5.198 -60.983 1.00 71.69 198 ILE A O 1
ATOM 1491 N N . PRO A 1 199 ? 9.356 -5.875 -58.856 1.00 64.75 199 PRO A N 1
ATOM 1492 C CA . PRO A 1 199 ? 8.902 -7.211 -59.224 1.00 64.75 199 PRO A CA 1
ATOM 1493 C C . PRO A 1 199 ? 7.498 -7.162 -59.857 1.00 64.75 199 PRO A C 1
ATOM 1495 O O . PRO A 1 199 ? 6.597 -6.500 -59.341 1.00 64.75 199 PRO A O 1
ATOM 1498 N N . GLY A 1 200 ? 7.320 -7.858 -60.984 1.00 62.16 200 GLY A N 1
ATOM 1499 C CA . GLY A 1 200 ? 6.059 -8.004 -61.717 1.00 62.16 200 GLY A CA 1
ATOM 1500 C C . GLY A 1 200 ? 5.346 -9.325 -61.402 1.00 62.16 200 GLY A C 1
ATOM 1501 O O . GLY A 1 200 ? 5.686 -10.033 -60.455 1.00 62.16 200 GLY A O 1
ATOM 1502 N N . SER A 1 201 ? 4.320 -9.686 -62.175 1.00 56.84 201 SER A N 1
ATOM 1503 C CA . SER A 1 201 ? 3.539 -10.911 -61.939 1.00 56.84 201 SER A CA 1
ATOM 1504 C C . SER A 1 201 ? 4.290 -12.171 -62.412 1.00 56.84 201 SER A C 1
ATOM 1506 O O . SER A 1 201 ? 4.479 -12.362 -63.610 1.00 56.84 201 SER A O 1
ATOM 1508 N N . GLY A 1 202 ? 4.673 -13.072 -61.497 1.00 62.91 202 GLY A N 1
ATOM 1509 C CA . GLY A 1 202 ? 5.269 -14.380 -61.822 1.00 62.91 202 GLY A CA 1
ATOM 1510 C C . GLY A 1 202 ? 6.806 -14.410 -61.815 1.00 62.91 202 GLY A C 1
ATOM 1511 O O . GLY A 1 202 ? 7.422 -14.393 -60.760 1.00 62.91 202 GLY A O 1
ATOM 1512 N N . THR A 1 203 ? 7.442 -14.543 -62.981 1.00 56.22 203 THR A N 1
ATOM 1513 C CA . THR A 1 203 ? 8.915 -14.435 -63.133 1.00 56.22 203 THR A CA 1
ATOM 1514 C C . THR A 1 203 ? 9.336 -13.104 -63.757 1.00 56.22 203 THR A C 1
ATOM 1516 O O . THR A 1 203 ? 10.508 -12.919 -64.073 1.00 56.22 203 THR A O 1
ATOM 1519 N N . ASP A 1 204 ? 8.372 -12.211 -63.986 1.00 61.09 204 ASP A N 1
ATOM 1520 C CA . ASP A 1 204 ? 8.557 -10.941 -64.680 1.00 61.09 204 ASP A CA 1
ATOM 1521 C C . ASP A 1 204 ? 9.016 -9.852 -63.700 1.00 61.09 204 ASP A C 1
ATOM 1523 O O . ASP A 1 204 ? 8.592 -9.824 -62.542 1.00 61.09 204 ASP A O 1
ATOM 1527 N N . TYR A 1 205 ? 9.878 -8.945 -64.147 1.00 71.88 205 TYR A N 1
ATOM 1528 C CA . TYR A 1 205 ? 10.371 -7.815 -63.356 1.00 71.88 205 TYR A CA 1
ATOM 1529 C C . TYR A 1 205 ? 10.507 -6.578 -64.250 1.00 71.88 205 TYR A C 1
ATOM 1531 O O . TYR A 1 205 ? 10.678 -6.681 -65.461 1.00 71.88 205 TYR A O 1
ATOM 1539 N N . THR A 1 206 ? 10.390 -5.388 -63.667 1.00 75.12 206 THR A N 1
ATOM 1540 C CA . THR A 1 206 ? 10.550 -4.109 -64.367 1.00 75.12 206 THR A CA 1
ATOM 1541 C C . THR A 1 206 ? 11.626 -3.291 -63.676 1.00 75.12 206 THR A C 1
ATOM 1543 O O . THR A 1 206 ? 11.562 -3.075 -62.469 1.00 75.12 206 THR A O 1
ATOM 1546 N N . CYS A 1 207 ? 12.612 -2.821 -64.432 1.00 77.50 207 CYS A N 1
ATOM 1547 C CA . CYS A 1 207 ? 13.645 -1.943 -63.904 1.00 77.50 207 CYS A CA 1
ATOM 1548 C C . CYS A 1 207 ? 13.281 -0.477 -64.138 1.00 77.50 207 CYS A C 1
ATOM 1550 O O . CYS A 1 207 ? 13.074 -0.044 -65.271 1.00 77.50 207 CYS A O 1
ATOM 1552 N N . GLU A 1 208 ? 13.221 0.292 -63.059 1.00 76.44 208 GLU A N 1
ATOM 1553 C CA . GLU A 1 208 ? 13.118 1.744 -63.093 1.00 76.44 208 GLU A CA 1
ATOM 1554 C C . GLU A 1 208 ? 14.543 2.312 -63.169 1.00 76.44 208 GLU A C 1
ATOM 1556 O O . GLU A 1 208 ? 15.311 2.274 -62.204 1.00 76.44 208 GLU A O 1
ATOM 1561 N N . CYS A 1 209 ? 14.929 2.752 -64.365 1.00 73.38 209 CYS A N 1
ATOM 1562 C CA . CYS A 1 209 ? 16.289 3.194 -64.650 1.00 73.38 209 CYS A CA 1
ATOM 1563 C C . CYS A 1 209 ? 16.504 4.659 -64.266 1.00 73.38 209 CYS A C 1
ATOM 1565 O O . CYS A 1 209 ? 15.640 5.504 -64.487 1.00 73.38 209 CYS A O 1
ATOM 1567 N N . LEU A 1 210 ? 17.687 4.960 -63.728 1.00 66.50 210 LEU A N 1
ATOM 1568 C CA . LEU A 1 210 ? 18.150 6.332 -63.510 1.00 66.50 210 LEU A CA 1
ATOM 1569 C C . LEU A 1 210 ? 18.302 7.060 -64.857 1.00 66.50 210 LEU A C 1
ATOM 1571 O O . LEU A 1 210 ? 18.635 6.420 -65.849 1.00 66.50 210 LEU A O 1
ATOM 1575 N N . ASP A 1 211 ? 18.102 8.384 -64.874 1.00 59.41 211 ASP A N 1
ATOM 1576 C CA . ASP A 1 211 ? 17.838 9.222 -66.066 1.00 59.41 211 ASP A CA 1
ATOM 1577 C C . ASP A 1 211 ? 18.671 8.918 -67.330 1.00 59.41 211 ASP A C 1
ATOM 1579 O O . ASP A 1 211 ? 18.163 9.048 -68.443 1.00 59.41 211 ASP A O 1
ATOM 1583 N N . ILE A 1 212 ? 19.931 8.504 -67.181 1.00 57.69 212 ILE A N 1
ATOM 1584 C CA . ILE A 1 212 ? 20.886 8.253 -68.277 1.00 57.69 212 ILE A CA 1
ATOM 1585 C C . ILE A 1 212 ? 20.912 6.794 -68.782 1.00 57.69 212 ILE A C 1
ATOM 1587 O O . ILE A 1 212 ? 21.645 6.479 -69.720 1.00 57.69 212 ILE A O 1
ATOM 1591 N N . TRP A 1 213 ? 20.117 5.905 -68.186 1.00 69.06 213 TRP A N 1
ATOM 1592 C CA . TRP A 1 213 ? 20.038 4.476 -68.499 1.00 69.06 213 TRP A CA 1
ATOM 1593 C C . TRP A 1 213 ? 18.631 4.093 -68.976 1.00 69.06 213 TRP A C 1
ATOM 1595 O O . TRP A 1 213 ? 17.627 4.686 -68.596 1.00 69.06 213 TRP A O 1
ATOM 1605 N N . SER A 1 214 ? 18.550 3.096 -69.849 1.00 63.59 214 SER A N 1
ATOM 1606 C CA . SER A 1 214 ? 17.327 2.644 -70.510 1.00 63.59 214 SER A CA 1
ATOM 1607 C C . SER A 1 214 ? 17.395 1.151 -70.850 1.00 63.59 214 SER A C 1
ATOM 1609 O O . SER A 1 214 ? 18.412 0.483 -70.640 1.00 63.59 214 SER A O 1
ATOM 1611 N N . GLY A 1 215 ? 16.294 0.614 -71.375 1.00 60.28 215 GLY A N 1
ATOM 1612 C CA . GLY A 1 215 ? 16.140 -0.816 -71.640 1.00 60.28 215 GLY A CA 1
ATOM 1613 C C . GLY A 1 215 ? 15.629 -1.591 -70.423 1.00 60.28 215 GLY A C 1
ATOM 1614 O O . GLY A 1 215 ? 15.572 -1.075 -69.311 1.00 60.28 215 GLY A O 1
ATOM 1615 N N . THR A 1 216 ? 15.246 -2.849 -70.640 1.00 66.94 216 THR A N 1
ATOM 1616 C CA . THR A 1 216 ? 14.515 -3.677 -69.661 1.00 66.94 216 THR A CA 1
ATOM 1617 C C . THR A 1 216 ? 15.281 -3.962 -68.365 1.00 66.94 216 THR A C 1
ATOM 1619 O O . THR A 1 216 ? 14.646 -4.138 -67.333 1.00 66.94 216 THR A O 1
ATOM 1622 N N . ASN A 1 217 ? 16.620 -3.940 -68.406 1.00 72.44 217 ASN A N 1
ATOM 1623 C CA . ASN A 1 217 ? 17.508 -4.196 -67.260 1.00 72.44 217 ASN A CA 1
ATOM 1624 C C . ASN A 1 217 ? 18.426 -3.002 -66.916 1.00 72.44 217 ASN A C 1
ATOM 1626 O O . ASN A 1 217 ? 19.426 -3.180 -66.225 1.00 72.44 217 ASN A O 1
ATOM 1630 N N . CYS A 1 218 ? 18.158 -1.802 -67.449 1.00 72.81 218 CYS A N 1
ATOM 1631 C CA . CYS A 1 218 ? 19.031 -0.617 -67.326 1.00 72.81 218 CYS A CA 1
ATOM 1632 C C . CYS A 1 218 ? 20.458 -0.786 -67.887 1.00 72.81 218 CYS A C 1
ATOM 1634 O O . CYS A 1 218 ? 21.392 -0.088 -67.491 1.00 72.81 218 CYS A O 1
ATOM 1636 N N . GLY A 1 219 ? 20.623 -1.704 -68.844 1.00 64.19 219 GLY A N 1
ATOM 1637 C CA . GLY A 1 219 ? 21.902 -1.969 -69.506 1.00 64.19 219 GLY A CA 1
ATOM 1638 C C . GLY A 1 219 ? 22.208 -1.066 -70.706 1.00 64.19 219 GLY A C 1
ATOM 1639 O O . GLY A 1 219 ? 23.349 -1.046 -71.157 1.00 64.19 219 GLY A O 1
ATOM 1640 N N . ALA A 1 220 ? 21.228 -0.326 -71.243 1.00 56.00 220 ALA A N 1
ATOM 1641 C CA . ALA A 1 220 ? 21.418 0.511 -72.429 1.00 56.00 220 ALA A CA 1
ATOM 1642 C C . ALA A 1 220 ? 21.553 1.989 -72.049 1.00 56.00 220 ALA A C 1
ATOM 1644 O O . ALA A 1 220 ? 20.665 2.571 -71.432 1.00 56.00 220 ALA A O 1
ATOM 1645 N N . TYR A 1 221 ? 22.651 2.625 -72.440 1.00 55.59 221 TYR A N 1
ATOM 1646 C CA . TYR A 1 221 ? 22.894 4.041 -72.167 1.00 55.59 221 TYR A CA 1
ATOM 1647 C C . TYR A 1 221 ? 22.030 4.939 -73.073 1.00 55.59 221 TYR A C 1
ATOM 1649 O O . TYR A 1 221 ? 22.104 4.829 -74.298 1.00 55.59 221 TYR A O 1
ATOM 1657 N N . ASN A 1 222 ? 21.212 5.829 -72.496 1.00 57.03 222 ASN A N 1
ATOM 1658 C CA . ASN A 1 222 ? 20.363 6.757 -73.253 1.00 57.03 222 ASN A CA 1
ATOM 1659 C C . ASN A 1 222 ? 21.005 8.147 -73.326 1.00 57.03 222 ASN A C 1
ATOM 1661 O O . ASN A 1 222 ? 20.908 8.959 -72.404 1.00 57.03 222 ASN A O 1
ATOM 1665 N N . ILE A 1 223 ? 21.626 8.436 -74.468 1.00 54.06 223 ILE A N 1
ATOM 1666 C CA . ILE A 1 223 ? 22.366 9.682 -74.693 1.00 54.06 223 ILE A CA 1
ATOM 1667 C C . ILE A 1 223 ? 21.455 10.918 -74.824 1.00 54.06 223 ILE A C 1
ATOM 1669 O O . ILE A 1 223 ? 21.926 12.042 -74.666 1.00 54.06 223 ILE A O 1
ATOM 1673 N N . CYS A 1 224 ? 20.155 10.735 -75.081 1.00 51.78 224 CYS A N 1
ATOM 1674 C CA . CYS A 1 224 ? 19.219 11.835 -75.336 1.00 51.78 224 CYS A CA 1
ATOM 1675 C C . CYS A 1 224 ? 18.617 12.446 -74.052 1.00 51.78 224 CYS A C 1
ATOM 1677 O O . CYS A 1 224 ? 17.956 13.478 -74.133 1.00 51.78 224 CYS A O 1
ATOM 1679 N N . ASN A 1 225 ? 18.820 11.828 -72.880 1.00 50.44 225 ASN A N 1
ATOM 1680 C CA . ASN A 1 225 ? 18.146 12.204 -71.627 1.00 50.44 225 ASN A CA 1
ATOM 1681 C C . ASN A 1 225 ? 19.036 12.964 -70.627 1.00 50.44 225 ASN A C 1
ATOM 1683 O O . ASN A 1 225 ? 18.600 13.322 -69.533 1.00 50.44 225 ASN A O 1
ATOM 1687 N N . ASN A 1 226 ? 20.293 13.230 -70.983 1.00 47.94 226 ASN A N 1
ATOM 1688 C CA . ASN A 1 226 ? 21.128 14.119 -70.190 1.00 47.94 226 ASN A CA 1
ATOM 1689 C C . ASN A 1 226 ? 20.564 15.549 -70.313 1.00 47.94 226 ASN A C 1
ATOM 1691 O O . ASN A 1 226 ? 20.159 15.955 -71.402 1.00 47.94 226 ASN A O 1
ATOM 1695 N N . LYS A 1 227 ? 20.558 16.349 -69.236 1.00 44.75 227 LYS A N 1
ATOM 1696 C CA . LYS A 1 227 ? 20.051 17.749 -69.230 1.00 44.75 227 LYS A CA 1
ATOM 1697 C C . LYS A 1 227 ? 20.751 18.689 -70.236 1.00 44.75 227 LYS A C 1
ATOM 1699 O O . LYS A 1 227 ? 20.404 19.863 -70.336 1.00 44.75 227 LYS A O 1
ATOM 1704 N N . THR A 1 228 ? 21.696 18.171 -71.008 1.00 48.16 228 THR A N 1
ATOM 1705 C CA . THR A 1 228 ? 22.232 18.722 -72.249 1.00 48.16 228 THR A CA 1
ATOM 1706 C C . THR A 1 228 ? 21.892 17.781 -73.407 1.00 48.16 228 THR A C 1
ATOM 1708 O O . THR A 1 228 ? 22.554 16.759 -73.579 1.00 48.16 228 THR A O 1
ATOM 1711 N N . ASN A 1 229 ? 20.880 18.130 -74.208 1.00 45.47 229 ASN A N 1
ATOM 1712 C CA . ASN A 1 229 ? 20.614 17.486 -75.497 1.00 45.47 229 ASN A CA 1
ATOM 1713 C C . ASN A 1 229 ? 21.912 17.527 -76.345 1.00 45.47 229 ASN A C 1
ATOM 1715 O O . ASN A 1 229 ? 22.423 18.627 -76.574 1.00 45.47 229 ASN A O 1
ATOM 1719 N N . PRO A 1 230 ? 22.490 16.391 -76.780 1.00 47.91 230 PRO A N 1
ATOM 1720 C CA . PRO A 1 230 ? 23.776 16.382 -77.484 1.00 47.91 230 PRO A CA 1
ATOM 1721 C C . PRO A 1 230 ? 23.688 16.892 -78.934 1.00 47.91 230 PRO A C 1
ATOM 1723 O O . PRO A 1 230 ? 24.712 17.064 -79.597 1.00 47.91 230 PRO A O 1
ATOM 1726 N N . CYS A 1 231 ? 22.488 17.184 -79.441 1.00 45.69 231 CYS A N 1
ATOM 1727 C CA . CYS A 1 231 ? 22.294 17.781 -80.757 1.00 45.69 231 CYS A CA 1
ATOM 1728 C C . CYS A 1 231 ? 22.513 19.306 -80.708 1.00 45.69 231 CYS A C 1
ATOM 1730 O O . CYS A 1 231 ? 21.645 20.064 -80.277 1.00 45.69 231 CYS A O 1
ATOM 1732 N N . ILE A 1 232 ? 23.660 19.768 -81.220 1.00 44.72 232 ILE A N 1
ATOM 1733 C CA . ILE A 1 232 ? 24.115 21.177 -81.201 1.00 44.72 232 ILE A CA 1
ATOM 1734 C C . ILE A 1 232 ? 23.185 22.152 -81.971 1.00 44.72 232 ILE A C 1
ATOM 1736 O O . ILE A 1 232 ? 23.334 23.362 -81.833 1.00 44.72 232 ILE A O 1
ATOM 1740 N N . ASN A 1 233 ? 22.177 21.670 -82.711 1.00 40.59 233 ASN A N 1
ATOM 1741 C CA . ASN A 1 233 ? 21.289 22.511 -83.532 1.00 40.59 233 ASN A CA 1
ATOM 1742 C C . ASN A 1 233 ? 19.778 22.389 -83.241 1.00 40.59 233 ASN A C 1
ATOM 1744 O O . ASN A 1 233 ? 18.981 22.954 -83.984 1.00 40.59 233 ASN A O 1
ATOM 1748 N N . GLY A 1 234 ? 19.365 21.722 -82.157 1.00 47.38 234 GLY A N 1
ATOM 1749 C CA . GLY A 1 234 ? 17.949 21.696 -81.751 1.00 47.38 234 GLY A CA 1
ATOM 1750 C C . GLY A 1 234 ? 17.036 20.738 -82.531 1.00 47.38 234 GLY A C 1
ATOM 1751 O O . GLY A 1 234 ? 15.823 20.937 -82.523 1.00 47.38 234 GLY A O 1
ATOM 1752 N N . ASP A 1 235 ? 17.586 19.699 -83.164 1.00 47.06 235 ASP A N 1
ATOM 1753 C CA . ASP A 1 235 ? 16.799 18.602 -83.745 1.00 47.06 235 ASP A CA 1
ATOM 1754 C C . ASP A 1 235 ? 16.327 17.589 -82.676 1.00 47.06 235 ASP A C 1
ATOM 1756 O O . ASP A 1 235 ? 16.930 17.457 -81.605 1.00 47.06 235 ASP A O 1
ATOM 1760 N N . ASN A 1 236 ? 15.238 16.866 -82.980 1.00 48.69 236 ASN A N 1
ATOM 1761 C CA . ASN A 1 236 ? 14.699 15.783 -82.148 1.00 48.69 236 ASN A CA 1
ATOM 1762 C C . ASN A 1 236 ? 15.580 14.524 -82.248 1.00 48.69 236 ASN A C 1
ATOM 1764 O O . ASN A 1 236 ? 15.893 14.059 -83.341 1.00 48.69 236 ASN A O 1
ATOM 1768 N N . CYS A 1 237 ? 15.942 13.961 -81.096 1.00 51.09 237 CYS A N 1
ATOM 1769 C CA . CYS A 1 237 ? 16.760 12.754 -80.967 1.00 51.09 237 CYS A CA 1
ATOM 1770 C C . CYS A 1 237 ? 15.895 11.504 -81.263 1.00 51.09 237 CYS A C 1
ATOM 1772 O O . CYS A 1 237 ? 15.057 11.144 -80.439 1.00 51.09 237 CYS A O 1
ATOM 1774 N N . GLU A 1 238 ? 16.061 10.850 -82.422 1.00 45.94 238 GLU A N 1
ATOM 1775 C CA . GLU A 1 238 ? 15.454 9.539 -82.741 1.00 45.94 238 GLU A CA 1
ATOM 1776 C C . GLU A 1 238 ? 16.542 8.470 -82.955 1.00 45.94 238 GLU A C 1
ATOM 1778 O O . GLU A 1 238 ? 17.539 8.708 -83.637 1.00 45.94 238 GLU A O 1
ATOM 1783 N N . ILE A 1 239 ? 16.351 7.284 -82.361 1.00 46.72 239 ILE A N 1
ATOM 1784 C CA . ILE A 1 239 ? 17.296 6.154 -82.394 1.00 46.72 239 ILE A CA 1
ATOM 1785 C C . ILE A 1 239 ? 16.910 5.205 -83.542 1.00 46.72 239 ILE A C 1
ATOM 1787 O O . ILE A 1 239 ? 15.760 4.776 -83.618 1.00 46.72 239 ILE A O 1
ATOM 1791 N N . ASN A 1 240 ? 17.864 4.848 -84.409 1.00 38.59 240 ASN A N 1
ATOM 1792 C CA . ASN A 1 240 ? 17.693 3.870 -85.493 1.00 38.59 240 ASN A CA 1
ATOM 1793 C C . ASN A 1 240 ? 18.500 2.591 -85.177 1.00 38.59 240 ASN A C 1
ATOM 1795 O O . ASN A 1 240 ? 19.632 2.690 -84.713 1.00 38.59 240 ASN A O 1
ATOM 1799 N N . ILE A 1 241 ? 17.910 1.405 -85.372 1.00 41.81 241 ILE A N 1
ATOM 1800 C CA . ILE A 1 241 ? 18.318 0.137 -84.720 1.00 41.81 241 ILE A CA 1
ATOM 1801 C C . ILE A 1 241 ? 19.409 -0.679 -85.451 1.00 41.81 241 ILE A C 1
ATOM 1803 O O . ILE A 1 241 ? 19.843 -1.698 -84.927 1.00 41.81 241 ILE A O 1
ATOM 1807 N N . ASP A 1 242 ? 19.939 -0.222 -86.588 1.00 41.19 242 ASP A N 1
ATOM 1808 C CA . ASP A 1 242 ? 20.820 -1.053 -87.434 1.00 41.19 242 ASP A CA 1
ATOM 1809 C C . ASP A 1 242 ? 22.306 -0.631 -87.491 1.00 41.19 242 ASP A C 1
ATOM 1811 O O . ASP A 1 242 ? 23.014 -1.010 -88.422 1.00 41.19 242 ASP A O 1
ATOM 1815 N N . ASP A 1 243 ? 22.827 0.109 -86.505 1.00 42.28 243 ASP A N 1
ATOM 1816 C CA . ASP A 1 243 ? 24.245 0.514 -86.494 1.00 42.28 243 ASP A CA 1
ATOM 1817 C C . ASP A 1 243 ? 24.840 0.419 -85.068 1.00 42.28 243 ASP A C 1
ATOM 1819 O O . ASP A 1 243 ? 24.521 1.237 -84.203 1.00 42.28 243 ASP A O 1
ATOM 1823 N N . CYS A 1 244 ? 25.707 -0.573 -84.776 1.00 44.00 244 CYS A N 1
ATOM 1824 C CA . CYS A 1 244 ? 26.549 -0.533 -83.559 1.00 44.00 244 CYS A CA 1
ATOM 1825 C C . CYS A 1 244 ? 27.577 0.604 -83.763 1.00 44.00 244 CYS A C 1
ATOM 1827 O O . CYS A 1 244 ? 28.677 0.401 -84.269 1.00 44.00 244 CYS A O 1
ATOM 1829 N N . GLY A 1 245 ? 27.175 1.828 -83.410 1.00 48.91 245 GLY A N 1
ATOM 1830 C CA . GLY A 1 245 ? 27.801 3.101 -83.782 1.00 48.91 245 GLY A CA 1
ATOM 1831 C C . GLY A 1 245 ? 29.130 3.472 -83.113 1.00 48.91 245 GLY A C 1
ATOM 1832 O O . GLY A 1 245 ? 29.305 4.629 -82.739 1.00 48.91 245 GLY A O 1
ATOM 1833 N N . THR A 1 246 ? 30.096 2.556 -82.985 1.00 46.25 246 THR A N 1
ATOM 1834 C CA . THR A 1 246 ? 31.499 2.929 -82.708 1.00 46.25 246 THR A CA 1
ATOM 1835 C C . THR A 1 246 ? 32.479 2.044 -83.482 1.00 46.25 246 THR A C 1
ATOM 1837 O O . THR A 1 246 ? 32.221 0.872 -83.735 1.00 46.25 246 THR A O 1
ATOM 1840 N N . GLN A 1 247 ? 33.627 2.608 -83.873 1.00 42.19 247 GLN A N 1
ATOM 1841 C CA . GLN A 1 247 ? 34.566 2.005 -84.831 1.00 42.19 247 GLN A CA 1
ATOM 1842 C C . GLN A 1 247 ? 35.293 0.729 -84.347 1.00 42.19 247 GLN A C 1
ATOM 1844 O O . GLN A 1 247 ? 36.072 0.183 -85.120 1.00 42.19 247 GLN A O 1
ATOM 1849 N N . HIS A 1 248 ? 35.041 0.215 -83.134 1.00 45.06 248 HIS A N 1
ATOM 1850 C CA . HIS A 1 248 ? 35.728 -0.965 -82.578 1.00 45.06 248 HIS A CA 1
ATOM 1851 C C . HIS A 1 248 ? 34.824 -1.859 -81.699 1.00 45.06 248 HIS A C 1
ATOM 1853 O O . HIS A 1 248 ? 35.220 -2.261 -80.607 1.00 45.06 248 HIS A O 1
ATOM 1859 N N . ALA A 1 249 ? 33.618 -2.193 -82.164 1.00 48.78 249 ALA A N 1
ATOM 1860 C CA . ALA A 1 249 ? 32.795 -3.250 -81.563 1.00 48.78 249 ALA A CA 1
ATOM 1861 C C . ALA A 1 249 ? 32.662 -4.439 -82.533 1.00 48.78 249 ALA A C 1
ATOM 1863 O O . ALA A 1 249 ? 32.495 -4.246 -83.737 1.00 48.78 249 ALA A O 1
ATOM 1864 N N . TYR A 1 250 ? 32.739 -5.671 -82.018 1.00 48.75 250 TYR A N 1
ATOM 1865 C CA . TYR A 1 250 ? 32.524 -6.907 -82.785 1.00 48.75 250 TYR A CA 1
ATOM 1866 C C . TYR A 1 250 ? 31.347 -7.702 -82.197 1.00 48.75 250 TYR A C 1
ATOM 1868 O O . TYR A 1 250 ? 31.137 -7.720 -80.983 1.00 48.75 250 TYR A O 1
ATOM 1876 N N . TRP A 1 251 ? 30.573 -8.334 -83.084 1.00 43.84 251 TRP A N 1
ATOM 1877 C CA . TRP A 1 251 ? 29.334 -9.052 -82.792 1.00 43.84 251 TRP A CA 1
ATOM 1878 C C . TRP A 1 251 ? 29.540 -10.571 -82.874 1.00 43.84 251 TRP A C 1
ATOM 1880 O O . TRP A 1 251 ? 29.840 -11.080 -83.952 1.00 43.84 251 TRP A O 1
ATOM 1890 N N . ASP A 1 252 ? 29.307 -11.295 -81.773 1.00 46.22 252 ASP A N 1
ATOM 1891 C CA . ASP A 1 252 ? 29.412 -12.770 -81.714 1.00 46.22 252 ASP A CA 1
ATOM 1892 C C . ASP A 1 252 ? 28.040 -13.476 -81.677 1.00 46.22 252 ASP A C 1
ATOM 1894 O O . ASP A 1 252 ? 27.844 -14.506 -81.039 1.00 46.22 252 ASP A O 1
ATOM 1898 N N . GLY A 1 253 ? 27.030 -12.898 -82.336 1.00 45.38 253 GLY A N 1
ATOM 1899 C CA . GLY A 1 253 ? 25.735 -13.568 -82.502 1.00 45.38 253 GLY A CA 1
ATOM 1900 C C . GLY A 1 253 ? 24.779 -13.486 -81.304 1.00 45.38 253 GLY A C 1
ATOM 1901 O O . GLY A 1 253 ? 23.905 -14.342 -81.186 1.00 45.38 253 GLY A O 1
ATOM 1902 N N . GLY A 1 254 ? 24.889 -12.455 -80.454 1.00 47.34 254 GLY A N 1
ATOM 1903 C CA . GLY A 1 254 ? 23.911 -12.208 -79.381 1.00 47.34 254 GLY A CA 1
ATOM 1904 C C . GLY A 1 254 ? 24.061 -10.898 -78.594 1.00 47.34 254 GLY A C 1
ATOM 1905 O O . GLY A 1 254 ? 23.050 -10.377 -78.132 1.00 47.34 254 GLY A O 1
ATOM 1906 N N . SER A 1 255 ? 25.275 -10.336 -78.487 1.00 40.94 255 SER A N 1
ATOM 1907 C CA . SER A 1 255 ? 25.561 -9.091 -77.744 1.00 40.94 255 SER A CA 1
ATOM 1908 C C . SER A 1 255 ? 26.696 -8.278 -78.397 1.00 40.94 255 SER A C 1
ATOM 1910 O O . SER A 1 255 ? 27.629 -8.870 -78.942 1.00 40.94 255 SER A O 1
ATOM 1912 N N . CYS A 1 256 ? 26.644 -6.934 -78.323 1.00 44.12 256 CYS A N 1
ATOM 1913 C CA . CYS A 1 256 ? 27.752 -6.035 -78.712 1.00 44.12 256 CYS A CA 1
ATOM 1914 C C . CYS A 1 256 ? 28.707 -5.890 -77.502 1.00 44.12 256 CYS A C 1
ATOM 1916 O O . CYS A 1 256 ? 28.266 -5.511 -76.418 1.00 44.12 256 CYS A O 1
ATOM 1918 N N . PHE A 1 257 ? 29.997 -6.216 -77.663 1.00 51.53 257 PHE A N 1
ATOM 1919 C CA . PHE A 1 257 ? 31.017 -6.104 -76.606 1.00 51.53 257 PHE A CA 1
ATOM 1920 C C . PHE A 1 257 ? 31.849 -4.822 -76.775 1.00 51.53 257 PHE A C 1
ATOM 1922 O O . PHE A 1 257 ? 32.319 -4.540 -77.879 1.00 51.53 257 PHE A O 1
ATOM 1929 N N . THR A 1 258 ? 32.071 -4.076 -75.686 1.00 50.53 258 THR A N 1
ATOM 1930 C CA . THR A 1 258 ? 32.982 -2.916 -75.633 1.00 50.53 258 THR A CA 1
ATOM 1931 C C . THR A 1 258 ? 34.147 -3.199 -74.677 1.00 50.53 258 THR A C 1
ATOM 1933 O O . THR A 1 258 ? 33.883 -3.610 -73.546 1.00 50.53 258 THR A O 1
ATOM 1936 N N . PRO A 1 259 ? 35.416 -2.975 -75.066 1.00 49.38 259 PRO A N 1
ATOM 1937 C CA . PRO A 1 259 ? 36.540 -3.036 -74.131 1.00 49.38 259 PRO A CA 1
ATOM 1938 C C . PRO A 1 259 ? 36.422 -1.923 -73.077 1.00 49.38 259 PRO A C 1
ATOM 1940 O O . PRO A 1 259 ? 36.155 -0.774 -73.436 1.00 49.38 259 PRO A O 1
ATOM 1943 N N . THR A 1 260 ? 36.631 -2.234 -71.794 1.00 54.38 260 THR A N 1
ATOM 1944 C CA . THR A 1 260 ? 36.759 -1.214 -70.742 1.00 54.38 260 THR A CA 1
ATOM 1945 C C . THR A 1 260 ? 38.218 -0.774 -70.674 1.00 54.38 260 THR A C 1
ATOM 1947 O O . THR A 1 260 ? 39.063 -1.525 -70.199 1.00 54.38 260 THR A O 1
ATOM 1950 N N . TYR A 1 261 ? 38.515 0.426 -71.172 1.00 58.12 261 TYR A N 1
ATOM 1951 C CA . TYR A 1 261 ? 39.878 0.963 -71.190 1.00 58.12 261 TYR A CA 1
ATOM 1952 C C . TYR A 1 261 ? 40.362 1.334 -69.785 1.00 58.12 261 TYR A C 1
ATOM 1954 O O . TYR A 1 261 ? 39.595 1.884 -68.988 1.00 58.12 261 TYR A O 1
ATOM 1962 N N . CYS A 1 262 ? 41.643 1.092 -69.506 1.00 60.28 262 CYS A N 1
ATOM 1963 C CA . CYS A 1 262 ? 42.250 1.458 -68.233 1.00 60.28 262 CYS A CA 1
ATOM 1964 C C . CYS A 1 262 ? 42.063 2.935 -67.857 1.00 60.28 262 CYS A C 1
ATOM 1966 O O . CYS A 1 262 ? 42.416 3.835 -68.623 1.00 60.28 262 CYS A O 1
ATOM 1968 N N . ASN A 1 263 ? 41.565 3.177 -66.640 1.00 68.06 263 ASN A N 1
ATOM 1969 C CA . ASN A 1 263 ? 41.339 4.514 -66.085 1.00 68.06 263 ASN A CA 1
ATOM 1970 C C . ASN A 1 263 ? 41.860 4.646 -64.640 1.00 68.06 263 ASN A C 1
ATOM 1972 O O . ASN A 1 263 ? 41.134 5.031 -63.724 1.00 68.06 263 ASN A O 1
ATOM 1976 N N . SER A 1 264 ? 43.123 4.282 -64.430 1.00 72.06 264 SER A N 1
ATOM 1977 C CA . SER A 1 264 ? 43.809 4.416 -63.142 1.00 72.06 264 SER A CA 1
ATOM 1978 C C . SER A 1 264 ? 44.058 5.887 -62.757 1.00 72.06 264 SER A C 1
ATOM 1980 O O . SER A 1 264 ? 44.339 6.735 -63.607 1.00 72.06 264 SER A O 1
ATOM 1982 N N . VAL A 1 265 ? 43.987 6.192 -61.452 1.00 74.75 265 VAL A N 1
ATOM 1983 C CA . VAL A 1 265 ? 44.355 7.509 -60.885 1.00 74.75 265 VAL A CA 1
ATOM 1984 C C . VAL A 1 265 ? 45.870 7.727 -60.964 1.00 74.75 265 VAL A C 1
ATOM 1986 O O . VAL A 1 265 ? 46.339 8.861 -61.121 1.00 74.75 265 VAL A O 1
ATOM 1989 N N . ASP A 1 266 ? 46.629 6.635 -60.894 1.00 75.81 266 ASP A N 1
ATOM 1990 C CA . ASP A 1 266 ? 48.044 6.601 -61.218 1.00 75.81 266 ASP A CA 1
ATOM 1991 C C . ASP A 1 266 ? 48.245 6.684 -62.737 1.00 75.81 266 ASP A C 1
ATOM 1993 O O . ASP A 1 266 ? 47.853 5.785 -63.486 1.00 75.81 266 ASP A O 1
ATOM 1997 N N . LYS A 1 267 ? 48.862 7.783 -63.178 1.00 74.88 267 LYS A N 1
ATOM 1998 C CA . LYS A 1 267 ? 49.110 8.079 -64.594 1.00 74.88 267 LYS A CA 1
ATOM 1999 C C . LYS A 1 267 ? 50.243 7.250 -65.195 1.00 74.88 267 LYS A C 1
ATOM 2001 O O . LYS A 1 267 ? 50.333 7.189 -66.418 1.00 74.88 267 LYS A O 1
ATOM 2006 N N . ASP A 1 268 ? 51.081 6.646 -64.355 1.00 75.62 268 ASP A N 1
ATOM 2007 C CA . ASP A 1 268 ? 52.248 5.862 -64.764 1.00 75.62 268 ASP A CA 1
ATOM 2008 C C . ASP A 1 268 ? 52.004 4.344 -64.633 1.00 75.62 268 ASP A C 1
ATOM 2010 O O . ASP A 1 268 ? 52.913 3.542 -64.861 1.00 75.62 268 ASP A O 1
ATOM 2014 N N . ALA A 1 269 ? 50.775 3.937 -64.294 1.00 76.62 269 ALA A N 1
ATOM 2015 C CA . ALA A 1 269 ? 50.396 2.537 -64.166 1.00 76.62 269 ALA A CA 1
ATOM 2016 C C . ALA A 1 269 ? 50.342 1.820 -65.528 1.00 76.62 269 ALA A C 1
ATOM 2018 O O . ALA A 1 269 ? 49.812 2.344 -66.511 1.00 76.62 269 ALA A O 1
ATOM 2019 N N . GLN A 1 270 ? 50.855 0.587 -65.581 1.00 80.50 270 GLN A N 1
ATOM 2020 C CA . GLN A 1 270 ? 50.714 -0.284 -66.753 1.00 80.50 270 GLN A CA 1
ATOM 2021 C C . GLN A 1 270 ? 49.486 -1.167 -66.590 1.00 80.50 270 GLN A C 1
ATOM 2023 O O . GLN A 1 270 ? 49.449 -1.985 -65.677 1.00 80.50 270 GLN A O 1
ATOM 2028 N N . CYS A 1 271 ? 48.489 -1.023 -67.458 1.00 73.75 271 CYS A N 1
ATOM 2029 C CA . CYS A 1 271 ? 47.228 -1.737 -67.301 1.00 73.75 271 CYS A CA 1
ATOM 2030 C C . CYS A 1 271 ? 46.914 -2.713 -68.428 1.00 73.75 271 CYS A C 1
ATOM 2032 O O . CYS A 1 271 ? 47.266 -2.477 -69.584 1.00 73.75 271 CYS A O 1
ATOM 2034 N N . GLU A 1 272 ? 46.144 -3.738 -68.083 1.00 72.44 272 GLU A N 1
ATOM 2035 C CA . GLU A 1 272 ? 45.499 -4.655 -69.012 1.00 72.44 272 GLU A CA 1
ATOM 2036 C C . GLU A 1 272 ? 43.974 -4.493 -68.932 1.00 72.44 272 GLU A C 1
ATOM 2038 O O . GLU A 1 272 ? 43.378 -4.545 -67.851 1.00 72.44 272 GLU A O 1
ATOM 2043 N N . ASP A 1 273 ? 43.347 -4.287 -70.090 1.00 65.19 273 ASP A N 1
ATOM 2044 C CA . ASP A 1 273 ? 41.898 -4.129 -70.222 1.00 65.19 273 ASP A CA 1
ATOM 2045 C C . ASP A 1 273 ? 41.201 -5.502 -70.110 1.00 65.19 273 ASP A C 1
ATOM 2047 O O . ASP A 1 273 ? 41.588 -6.466 -70.779 1.00 65.19 273 ASP A O 1
ATOM 2051 N N . LEU A 1 274 ? 40.147 -5.600 -69.293 1.00 55.03 274 LEU A N 1
ATOM 2052 C CA . LEU A 1 274 ? 39.334 -6.806 -69.100 1.00 55.03 274 LEU A CA 1
ATOM 2053 C C . LEU A 1 274 ? 37.861 -6.538 -69.460 1.00 55.03 274 LEU A C 1
ATOM 2055 O O . LEU A 1 274 ? 37.399 -5.404 -69.588 1.00 55.03 274 LEU A O 1
ATOM 2059 N N . VAL A 1 275 ? 37.078 -7.606 -69.623 1.00 49.09 275 VAL A N 1
ATOM 2060 C CA . VAL A 1 275 ? 35.623 -7.483 -69.793 1.00 49.09 275 VAL A CA 1
ATOM 2061 C C . VAL A 1 275 ? 35.018 -7.122 -68.430 1.00 49.09 275 VAL A C 1
ATOM 2063 O O . VAL A 1 275 ? 35.126 -7.910 -67.495 1.00 49.09 275 VAL A O 1
ATOM 2066 N N . ASN A 1 276 ? 34.395 -5.942 -68.321 1.00 47.31 276 ASN A N 1
ATOM 2067 C CA . ASN A 1 276 ? 33.860 -5.342 -67.082 1.00 47.31 276 ASN A CA 1
ATOM 2068 C C . ASN A 1 276 ? 34.904 -4.877 -66.037 1.00 47.31 276 ASN A C 1
ATOM 2070 O O . ASN A 1 276 ? 34.568 -4.745 -64.862 1.00 47.31 276 ASN A O 1
ATOM 2074 N N . GLY A 1 277 ? 36.144 -4.569 -66.437 1.00 57.94 277 GLY A N 1
ATOM 2075 C CA . GLY A 1 277 ? 37.158 -3.997 -65.536 1.00 57.94 277 GLY A CA 1
ATOM 2076 C C . GLY A 1 277 ? 38.517 -3.802 -66.210 1.00 57.94 277 GLY A C 1
ATOM 2077 O O . GLY A 1 277 ? 38.661 -4.075 -67.393 1.00 57.94 277 GLY A O 1
ATOM 2078 N N . TYR A 1 278 ? 39.521 -3.344 -65.470 1.00 68.06 278 TYR A N 1
ATOM 2079 C CA . TYR A 1 278 ? 40.919 -3.311 -65.912 1.00 68.06 278 TYR A CA 1
ATOM 2080 C C . TYR A 1 278 ? 41.812 -3.620 -64.706 1.00 68.06 278 TYR A C 1
ATOM 2082 O O . TYR A 1 278 ? 41.435 -3.316 -63.576 1.00 68.06 278 TYR A O 1
ATOM 2090 N N . VAL A 1 279 ? 42.967 -4.241 -64.931 1.00 68.81 279 VAL A N 1
ATOM 2091 C CA . VAL A 1 279 ? 43.967 -4.521 -63.886 1.00 68.81 279 VAL A CA 1
ATOM 2092 C C . VAL A 1 279 ? 45.214 -3.701 -64.165 1.00 68.81 279 VAL A C 1
ATOM 2094 O O . VAL A 1 279 ? 45.636 -3.603 -65.314 1.00 68.81 279 VAL A O 1
ATOM 2097 N N . CYS A 1 280 ? 45.815 -3.127 -63.127 1.00 78.38 280 CYS A N 1
ATOM 2098 C CA . CYS A 1 280 ? 46.978 -2.253 -63.237 1.00 78.38 280 CYS A CA 1
ATOM 2099 C C . CYS A 1 280 ? 48.183 -2.771 -62.445 1.00 78.38 280 CYS A C 1
ATOM 2101 O O . CYS A 1 280 ? 48.054 -3.251 -61.322 1.00 78.38 280 CYS A O 1
ATOM 2103 N N . GLN A 1 281 ? 49.380 -2.586 -62.996 1.00 79.69 281 GLN A N 1
ATOM 2104 C CA . GLN A 1 281 ? 50.631 -2.547 -62.246 1.00 79.69 281 GLN A CA 1
ATOM 2105 C C . GLN A 1 281 ? 50.938 -1.097 -61.868 1.00 79.69 281 GLN A C 1
ATOM 2107 O O . GLN A 1 281 ? 51.226 -0.277 -62.742 1.00 79.69 281 GLN A O 1
ATOM 2112 N N . CYS A 1 282 ? 50.862 -0.793 -60.573 1.00 82.06 282 CYS A N 1
ATOM 2113 C CA . CYS A 1 282 ? 51.023 0.560 -60.040 1.00 82.06 282 CYS A CA 1
ATOM 2114 C C . CYS A 1 282 ? 52.482 1.023 -60.008 1.00 82.06 282 CYS A C 1
ATOM 2116 O O . CYS A 1 282 ? 53.405 0.222 -59.836 1.00 82.06 282 CYS A O 1
ATOM 2118 N N . SER A 1 283 ? 52.681 2.335 -60.123 1.00 78.12 283 SER A N 1
ATOM 2119 C CA . SER A 1 283 ? 53.938 3.003 -59.788 1.00 78.12 283 SER A CA 1
ATOM 2120 C C . SER A 1 283 ? 54.181 2.987 -58.272 1.00 78.12 283 SER A C 1
ATOM 2122 O O . SER A 1 283 ? 53.294 2.660 -57.483 1.00 78.12 283 SER A O 1
ATOM 2124 N N . SER A 1 284 ? 55.389 3.359 -57.839 1.00 76.31 284 SER A N 1
ATOM 2125 C CA . SER A 1 284 ? 55.823 3.285 -56.432 1.00 76.31 284 SER A CA 1
ATOM 2126 C C . SER A 1 284 ? 54.937 4.036 -55.432 1.00 76.31 284 SER A C 1
ATOM 2128 O O . SER A 1 284 ? 55.028 3.778 -54.235 1.00 76.31 284 SER A O 1
ATOM 2130 N N . ASP A 1 285 ? 54.107 4.964 -55.906 1.00 74.75 285 ASP A N 1
ATOM 2131 C CA . ASP A 1 285 ? 53.320 5.865 -55.067 1.00 74.75 285 ASP A CA 1
ATOM 2132 C C . ASP A 1 285 ? 51.869 5.393 -54.870 1.00 74.75 285 ASP A C 1
ATOM 2134 O O . ASP A 1 285 ? 51.133 6.020 -54.100 1.00 74.75 285 ASP A O 1
ATOM 2138 N N . TYR A 1 286 ? 51.452 4.299 -55.521 1.00 78.75 286 TYR A N 1
ATOM 2139 C CA . TYR A 1 286 ? 50.091 3.753 -55.482 1.00 78.75 286 TYR A CA 1
ATOM 2140 C C . TYR A 1 286 ? 50.084 2.232 -55.241 1.00 78.75 286 TYR A C 1
ATOM 2142 O O . TYR A 1 286 ? 51.053 1.530 -55.509 1.00 78.75 286 TYR A O 1
ATOM 2150 N N . THR A 1 287 ? 48.985 1.727 -54.690 1.00 74.50 287 THR A N 1
ATOM 2151 C CA . THR A 1 287 ? 48.719 0.313 -54.379 1.00 74.50 287 THR A CA 1
ATOM 2152 C C . THR A 1 287 ? 47.280 -0.033 -54.777 1.00 74.50 287 THR A C 1
ATOM 2154 O O . THR A 1 287 ? 46.569 0.850 -55.245 1.00 74.50 287 THR A O 1
ATOM 2157 N N . ASP A 1 288 ? 46.847 -1.274 -54.525 1.00 64.69 288 ASP A N 1
ATOM 2158 C CA . ASP A 1 288 ? 45.597 -1.912 -54.982 1.00 64.69 288 ASP A CA 1
ATOM 2159 C C . ASP A 1 288 ? 45.605 -2.361 -56.464 1.00 64.69 288 ASP A C 1
ATOM 2161 O O . ASP A 1 288 ? 46.513 -2.031 -57.223 1.00 64.69 288 ASP A O 1
ATOM 2165 N N . THR A 1 289 ? 44.637 -3.192 -56.880 1.00 69.75 289 THR A N 1
ATOM 2166 C CA . THR A 1 289 ? 44.604 -3.799 -58.231 1.00 69.75 289 THR A CA 1
ATOM 2167 C C . THR A 1 289 ? 44.272 -2.815 -59.355 1.00 69.75 289 THR A C 1
ATOM 2169 O O . THR A 1 289 ? 44.519 -3.125 -60.521 1.00 69.75 289 THR A O 1
ATOM 2172 N N . ASN A 1 290 ? 43.728 -1.642 -59.019 1.00 74.94 290 ASN A N 1
ATOM 2173 C CA . ASN A 1 290 ? 43.270 -0.625 -59.970 1.00 74.94 290 ASN A CA 1
ATOM 2174 C C . ASN A 1 290 ? 44.052 0.700 -59.813 1.00 74.94 290 ASN A C 1
ATOM 2176 O O . ASN A 1 290 ? 43.688 1.707 -60.428 1.00 74.94 290 ASN A O 1
ATOM 2180 N N . CYS A 1 291 ? 45.106 0.692 -58.989 1.00 77.12 291 CYS A N 1
ATOM 2181 C CA . CYS A 1 291 ? 45.967 1.807 -58.603 1.00 77.12 291 CYS A CA 1
ATOM 2182 C C . CYS A 1 291 ? 45.207 3.063 -58.164 1.00 77.12 291 CYS A C 1
ATOM 2184 O O . CYS A 1 291 ? 45.514 4.184 -58.587 1.00 77.12 291 CYS A O 1
ATOM 2186 N N . THR A 1 292 ? 44.188 2.884 -57.320 1.00 75.62 292 THR A N 1
ATOM 2187 C CA . THR A 1 292 ? 43.363 3.998 -56.825 1.00 75.62 292 THR A CA 1
ATOM 2188 C C . THR A 1 292 ? 43.860 4.570 -55.500 1.00 75.62 292 THR A C 1
ATOM 2190 O O . THR A 1 292 ? 43.672 5.761 -55.229 1.00 75.62 292 THR A O 1
ATOM 2193 N N . MET A 1 293 ? 44.550 3.767 -54.691 1.00 70.44 293 MET A N 1
ATOM 2194 C CA . MET A 1 293 ? 45.004 4.143 -53.356 1.00 70.44 293 MET A CA 1
ATOM 2195 C C . MET A 1 293 ? 46.488 4.517 -53.334 1.00 70.44 293 MET A C 1
ATOM 2197 O O . MET A 1 293 ? 47.336 3.773 -53.810 1.00 70.44 293 MET A O 1
ATOM 2201 N N . LYS A 1 294 ? 46.842 5.659 -52.729 1.00 76.19 294 LYS A N 1
ATOM 2202 C CA . LYS A 1 294 ? 48.254 6.041 -52.546 1.00 76.19 294 LYS A CA 1
ATOM 2203 C C . LYS A 1 294 ? 48.949 5.159 -51.512 1.00 76.19 294 LYS A C 1
ATOM 2205 O O . LYS A 1 294 ? 48.414 4.960 -50.421 1.00 76.19 294 LYS A O 1
ATOM 2210 N N . LEU A 1 295 ? 50.187 4.757 -51.798 1.00 70.38 295 LEU A N 1
ATOM 2211 C CA . LEU A 1 295 ? 51.018 3.929 -50.921 1.00 70.38 295 LEU A CA 1
ATOM 2212 C C . LEU A 1 295 ? 51.183 4.558 -49.529 1.00 70.38 295 LEU A C 1
ATOM 2214 O O . LEU A 1 295 ? 51.069 3.862 -48.539 1.00 70.38 295 LEU A O 1
ATOM 2218 N N . VAL A 1 296 ? 51.323 5.886 -49.433 1.00 68.94 296 VAL A N 1
ATOM 2219 C CA . VAL A 1 296 ? 51.428 6.611 -48.145 1.00 68.94 296 VAL A CA 1
ATOM 2220 C C . VAL A 1 296 ? 50.149 6.509 -47.303 1.00 68.94 296 VAL A C 1
ATOM 2222 O O . VAL A 1 296 ? 50.210 6.484 -46.076 1.00 68.94 296 VAL A O 1
ATOM 2225 N N . VAL A 1 297 ? 48.978 6.458 -47.945 1.00 65.38 297 VAL A N 1
ATOM 2226 C CA . VAL A 1 297 ? 47.691 6.278 -47.252 1.00 65.38 297 VAL A CA 1
ATOM 2227 C C . VAL A 1 297 ? 47.563 4.834 -46.781 1.00 65.38 297 VAL A C 1
ATOM 2229 O O . VAL A 1 297 ? 47.183 4.599 -45.640 1.00 65.38 297 VAL A O 1
ATOM 2232 N N . TRP A 1 298 ? 47.953 3.880 -47.624 1.00 60.75 298 TRP A N 1
ATOM 2233 C CA . TRP A 1 298 ? 48.003 2.464 -47.274 1.00 60.75 298 TRP A CA 1
ATOM 2234 C C . TRP A 1 298 ? 48.993 2.169 -46.144 1.00 60.75 298 TRP A C 1
ATOM 2236 O O . TRP A 1 298 ? 48.631 1.517 -45.175 1.00 60.75 298 TRP A O 1
ATOM 2246 N N . GLU A 1 299 ? 50.208 2.708 -46.205 1.00 61.88 299 GLU A N 1
ATOM 2247 C CA . GLU A 1 299 ? 51.208 2.616 -45.141 1.00 61.88 299 GLU A CA 1
ATOM 2248 C C . GLU A 1 299 ? 50.719 3.282 -43.857 1.00 61.88 299 GLU A C 1
ATOM 2250 O O . GLU A 1 299 ? 50.984 2.759 -42.784 1.00 61.88 299 GLU A O 1
ATOM 2255 N N . ALA A 1 300 ? 49.964 4.385 -43.931 1.00 57.91 300 ALA A N 1
ATOM 2256 C CA . ALA A 1 300 ? 49.336 4.980 -42.754 1.00 57.91 300 ALA A CA 1
ATOM 2257 C C . ALA A 1 300 ? 48.238 4.077 -42.165 1.00 57.91 300 ALA A C 1
ATOM 2259 O O . ALA A 1 300 ? 48.182 3.920 -40.950 1.00 57.91 300 ALA A O 1
ATOM 2260 N N . ILE A 1 301 ? 47.400 3.450 -42.998 1.00 58.19 301 ILE A N 1
ATOM 2261 C CA . ILE A 1 301 ? 46.373 2.482 -42.567 1.00 58.19 301 ILE A CA 1
ATOM 2262 C C . ILE A 1 301 ? 47.025 1.247 -41.925 1.00 58.19 301 ILE A C 1
ATOM 2264 O O . ILE A 1 301 ? 46.619 0.827 -40.844 1.00 58.19 301 ILE A O 1
ATOM 2268 N N . GLN A 1 302 ? 48.087 0.724 -42.538 1.00 54.28 302 GLN A N 1
ATOM 2269 C CA . GLN A 1 302 ? 48.858 -0.419 -42.045 1.00 54.28 302 GLN A CA 1
ATOM 2270 C C . GLN A 1 302 ? 49.665 -0.074 -40.779 1.00 54.28 302 GLN A C 1
ATOM 2272 O O . GLN A 1 302 ? 49.720 -0.865 -39.840 1.00 54.28 302 GLN A O 1
ATOM 2277 N N . ALA A 1 303 ? 50.235 1.132 -40.688 1.00 52.97 303 ALA A N 1
ATOM 2278 C CA . ALA A 1 303 ? 50.956 1.616 -39.506 1.00 52.97 303 ALA A CA 1
ATOM 2279 C C . ALA A 1 303 ? 50.029 1.938 -38.322 1.00 52.97 303 ALA A C 1
ATOM 2281 O O . ALA A 1 303 ? 50.483 1.935 -37.179 1.00 52.97 303 ALA A O 1
ATOM 2282 N N . MET A 1 304 ? 48.741 2.199 -38.578 1.00 48.84 304 MET A N 1
ATOM 2283 C CA . MET A 1 304 ? 47.711 2.329 -37.541 1.00 48.84 304 MET A CA 1
ATOM 2284 C C . MET A 1 304 ? 47.259 0.976 -36.968 1.00 48.84 304 MET A C 1
ATOM 2286 O O . MET A 1 304 ? 46.486 0.974 -36.014 1.00 48.84 304 MET A O 1
ATOM 2290 N N . GLY A 1 305 ? 47.746 -0.154 -37.502 1.00 46.16 305 GLY A N 1
ATOM 2291 C CA . GLY A 1 305 ? 47.437 -1.489 -36.984 1.00 46.16 305 GLY A CA 1
ATOM 2292 C C . GLY A 1 305 ? 45.940 -1.797 -36.991 1.00 46.16 305 GLY A C 1
ATOM 2293 O O . GLY A 1 305 ? 45.439 -2.359 -36.021 1.00 46.16 305 GLY A O 1
ATOM 2294 N N . GLY A 1 306 ? 45.222 -1.355 -38.030 1.00 50.62 306 GLY A N 1
ATOM 2295 C CA . GLY A 1 306 ? 43.773 -1.509 -38.120 1.00 50.62 306 GLY A CA 1
ATOM 2296 C C . GLY A 1 306 ? 43.358 -2.971 -37.973 1.00 50.62 306 GLY A C 1
ATOM 2297 O O . GLY A 1 306 ? 43.773 -3.816 -38.760 1.00 50.62 306 GLY A O 1
ATOM 2298 N N . GLU A 1 307 ? 42.541 -3.262 -36.963 1.00 56.56 307 GLU A N 1
ATOM 2299 C CA . GLU A 1 307 ? 41.803 -4.520 -36.900 1.00 56.56 307 GLU A CA 1
ATOM 2300 C C . GLU A 1 307 ? 40.860 -4.565 -38.110 1.00 56.56 307 GLU A C 1
ATOM 2302 O O . GLU A 1 307 ? 40.030 -3.672 -38.292 1.00 56.56 307 GLU A O 1
ATOM 2307 N N . GLU A 1 308 ? 41.008 -5.575 -38.965 1.00 67.50 308 GLU A N 1
ATOM 2308 C CA . GLU A 1 308 ? 40.076 -5.820 -40.063 1.00 67.50 308 GLU A CA 1
ATOM 2309 C C . GLU A 1 308 ? 38.730 -6.257 -39.463 1.00 67.50 308 GLU A C 1
ATOM 2311 O O . GLU A 1 308 ? 38.660 -7.264 -38.757 1.00 67.50 308 GLU A O 1
ATOM 2316 N N . GLY A 1 309 ? 37.664 -5.479 -39.685 1.00 73.62 309 GLY A N 1
ATOM 2317 C CA . GLY A 1 309 ? 36.342 -5.783 -39.134 1.00 73.62 309 GLY A CA 1
ATOM 2318 C C . GLY A 1 309 ? 35.394 -4.589 -39.004 1.00 73.62 309 GLY A C 1
ATOM 2319 O O . GLY A 1 309 ? 35.733 -3.445 -39.308 1.00 73.62 309 GLY A O 1
ATOM 2320 N N . LEU A 1 310 ? 34.177 -4.865 -38.533 1.00 81.38 310 LEU A N 1
ATOM 2321 C CA . LEU A 1 310 ? 33.143 -3.861 -38.261 1.00 81.38 310 LEU A CA 1
ATOM 2322 C C . LEU A 1 310 ? 33.168 -3.468 -36.777 1.00 81.38 310 LEU A C 1
ATOM 2324 O O . LEU A 1 310 ? 33.059 -4.331 -35.914 1.00 81.38 310 LEU A O 1
ATOM 2328 N N . SER A 1 311 ? 33.261 -2.173 -36.461 1.00 83.81 311 SER A N 1
ATOM 2329 C CA . SER A 1 311 ? 33.121 -1.673 -35.082 1.00 83.81 311 SER A CA 1
ATOM 2330 C C . SER A 1 311 ? 31.666 -1.328 -34.765 1.00 83.81 311 SER A C 1
ATOM 2332 O O . SER A 1 311 ? 31.052 -0.529 -35.471 1.00 83.81 311 SER A O 1
ATOM 2334 N N . ILE A 1 312 ? 31.128 -1.896 -33.686 1.00 86.94 312 ILE A N 1
ATOM 2335 C CA . ILE A 1 312 ? 29.747 -1.682 -33.238 1.00 86.94 312 ILE A CA 1
ATOM 2336 C C . ILE A 1 312 ? 29.744 -0.919 -31.915 1.00 86.94 312 ILE A C 1
ATOM 2338 O O . ILE A 1 312 ? 30.477 -1.265 -30.988 1.00 86.94 312 ILE A O 1
ATOM 2342 N N . PHE A 1 313 ? 28.873 0.083 -31.817 1.00 89.38 313 PHE A N 1
ATOM 2343 C CA . PHE A 1 313 ? 28.642 0.873 -30.610 1.00 89.38 313 PHE A CA 1
ATOM 2344 C C . PHE A 1 313 ? 27.201 0.672 -30.141 1.00 89.38 313 PHE A C 1
ATOM 2346 O O . PHE A 1 313 ? 26.270 0.768 -30.940 1.00 89.38 313 PHE A O 1
ATOM 2353 N N . ILE A 1 314 ? 27.014 0.399 -28.850 1.00 89.50 314 ILE A N 1
ATOM 2354 C CA . ILE A 1 314 ? 25.694 0.195 -28.241 1.00 89.50 314 ILE A CA 1
ATOM 2355 C C . ILE A 1 314 ? 25.481 1.305 -27.222 1.00 89.50 314 ILE A C 1
ATOM 2357 O O . ILE A 1 314 ? 26.225 1.417 -26.252 1.00 89.50 314 ILE A O 1
ATOM 2361 N N . HIS A 1 315 ? 24.483 2.149 -27.466 1.00 89.06 315 HIS A N 1
ATOM 2362 C CA . HIS A 1 315 ? 24.223 3.345 -26.673 1.00 89.06 315 HIS A CA 1
ATOM 2363 C C . HIS A 1 315 ? 22.739 3.721 -26.704 1.00 89.06 315 HIS A C 1
ATOM 2365 O O . HIS A 1 315 ? 21.953 3.176 -27.482 1.00 89.06 315 HIS A O 1
ATOM 2371 N N . ASP A 1 316 ? 22.346 4.659 -25.843 1.00 86.88 316 ASP A N 1
ATOM 2372 C CA . ASP A 1 316 ? 20.993 5.208 -25.856 1.00 86.88 316 ASP A CA 1
ATOM 2373 C C . ASP A 1 316 ? 20.815 6.187 -27.037 1.00 86.88 316 ASP A C 1
ATOM 2375 O O . ASP A 1 316 ? 21.741 6.945 -27.337 1.00 86.88 316 ASP A O 1
ATOM 2379 N N . PRO A 1 317 ? 19.646 6.236 -27.703 1.00 87.25 317 PRO A N 1
ATOM 2380 C CA . PRO A 1 317 ? 19.420 7.146 -28.830 1.00 87.25 317 PRO A CA 1
ATOM 2381 C C . PRO A 1 317 ? 19.607 8.633 -28.505 1.00 87.25 317 PRO A C 1
ATOM 2383 O O . PRO A 1 317 ? 19.754 9.440 -29.418 1.00 87.25 317 PRO A O 1
ATOM 2386 N N . THR A 1 318 ? 19.559 9.010 -27.224 1.00 84.88 318 THR A N 1
ATOM 2387 C CA . THR A 1 318 ? 19.695 10.402 -26.780 1.00 84.88 318 THR A CA 1
ATOM 2388 C C . THR A 1 318 ? 21.136 10.840 -26.525 1.00 84.88 318 THR A C 1
ATOM 2390 O O . THR A 1 318 ? 21.364 12.034 -26.336 1.00 84.88 318 THR A O 1
ATOM 2393 N N . VAL A 1 319 ? 22.103 9.914 -26.513 1.00 85.81 319 VAL A N 1
ATOM 2394 C CA . VAL A 1 319 ? 23.518 10.218 -26.248 1.00 85.81 319 VAL A CA 1
ATOM 2395 C C . VAL A 1 319 ? 24.358 10.171 -27.522 1.00 85.81 319 VAL A C 1
ATOM 2397 O O . VAL A 1 319 ? 24.135 9.347 -28.408 1.00 85.81 319 VAL A O 1
ATOM 2400 N N . THR A 1 320 ? 25.358 11.051 -27.593 1.00 85.38 320 THR A N 1
ATOM 2401 C CA . THR A 1 320 ? 26.340 11.067 -28.684 1.00 85.38 320 THR A CA 1
ATOM 2402 C C . THR A 1 320 ? 27.422 10.005 -28.450 1.00 85.38 320 THR A C 1
ATOM 2404 O O . THR A 1 320 ? 27.882 9.827 -27.324 1.00 85.38 320 THR A O 1
ATOM 2407 N N . VAL A 1 321 ? 27.843 9.318 -29.518 1.00 83.56 321 VAL A N 1
ATOM 2408 C CA . VAL A 1 321 ? 28.927 8.319 -29.502 1.00 83.56 321 VAL A CA 1
ATOM 2409 C C . VAL A 1 321 ? 30.212 8.904 -30.064 1.00 83.56 321 VAL A C 1
ATOM 2411 O O . VAL A 1 321 ? 30.192 9.636 -31.053 1.00 83.56 321 VAL A O 1
ATOM 2414 N N . PHE A 1 322 ? 31.336 8.517 -29.469 1.00 82.06 322 PHE A N 1
ATOM 2415 C CA . PHE A 1 322 ? 32.671 8.936 -29.871 1.00 82.06 322 PHE A CA 1
ATOM 2416 C C . 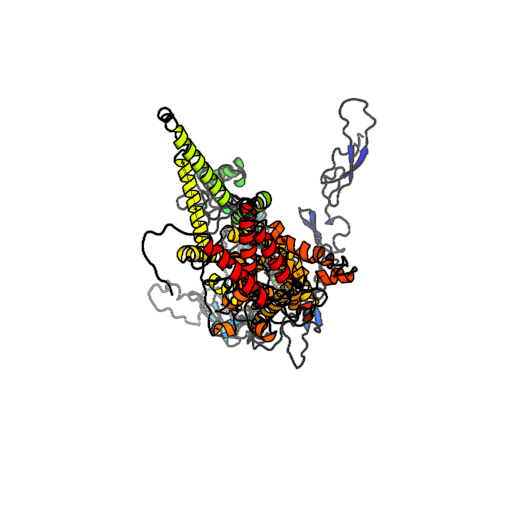PHE A 1 322 ? 33.430 7.779 -30.521 1.00 82.06 322 PHE A C 1
ATOM 2418 O O . PHE A 1 322 ? 33.219 6.616 -30.183 1.00 82.06 322 PHE A O 1
ATOM 2425 N N . GLY A 1 323 ? 34.371 8.082 -31.419 1.00 74.81 323 GLY A N 1
ATOM 2426 C CA . GLY A 1 323 ? 35.230 7.052 -32.023 1.00 74.81 323 GLY A CA 1
ATOM 2427 C C . GLY A 1 323 ? 36.118 6.328 -31.000 1.00 74.81 323 GLY A C 1
ATOM 2428 O O . GLY A 1 323 ? 36.537 5.193 -31.235 1.00 74.81 323 GLY A O 1
ATOM 2429 N N . GLU A 1 324 ? 36.377 6.973 -29.858 1.00 78.00 324 GLU A N 1
ATOM 2430 C CA . GLU A 1 324 ? 37.086 6.403 -28.709 1.00 78.00 324 GLU A CA 1
ATOM 2431 C C . GLU A 1 324 ? 36.152 5.806 -27.642 1.00 78.00 324 GLU A C 1
ATOM 2433 O O . GLU A 1 324 ? 36.637 5.319 -26.622 1.00 78.00 324 GLU A O 1
ATOM 2438 N N . SER A 1 325 ? 34.828 5.845 -27.841 1.00 80.56 325 SER A N 1
ATOM 2439 C CA . SER A 1 325 ? 33.891 5.130 -26.971 1.00 80.56 325 SER A CA 1
ATOM 2440 C C . SER A 1 325 ? 34.142 3.624 -27.030 1.00 80.56 325 SER A C 1
ATOM 2442 O O . SER A 1 325 ? 34.722 3.103 -27.986 1.00 80.56 325 SER A O 1
ATOM 2444 N N . VAL A 1 326 ? 33.674 2.910 -26.003 1.00 81.38 326 VAL A N 1
ATOM 2445 C CA . VAL A 1 326 ? 33.742 1.446 -25.967 1.00 81.38 326 VAL A CA 1
ATOM 2446 C C . VAL A 1 326 ? 33.076 0.885 -27.225 1.00 81.38 326 VAL A C 1
ATOM 2448 O O . VAL A 1 326 ? 31.912 1.175 -27.506 1.00 81.38 326 VAL A O 1
ATOM 2451 N N . ARG A 1 327 ? 33.844 0.105 -27.988 1.00 83.69 327 ARG A N 1
ATOM 2452 C CA . ARG A 1 327 ? 33.434 -0.490 -29.260 1.00 83.69 327 ARG A CA 1
ATOM 2453 C C . ARG A 1 327 ? 33.619 -1.996 -29.223 1.00 83.69 327 ARG A C 1
ATOM 2455 O O . ARG A 1 327 ? 34.564 -2.493 -28.613 1.00 83.69 327 ARG A O 1
ATOM 2462 N N . TYR A 1 328 ? 32.740 -2.698 -29.921 1.00 85.31 328 TYR A N 1
ATOM 2463 C CA . TYR A 1 328 ? 32.797 -4.143 -30.090 1.00 85.31 328 TYR A CA 1
ATOM 2464 C C . TYR A 1 328 ? 33.181 -4.434 -31.540 1.00 85.31 328 TYR A C 1
ATOM 2466 O O . TYR A 1 328 ? 32.395 -4.174 -32.453 1.00 85.31 328 TYR A O 1
ATOM 2474 N N . THR A 1 329 ? 34.411 -4.901 -31.757 1.00 80.69 329 THR A N 1
ATOM 2475 C CA . THR A 1 329 ? 34.907 -5.246 -33.094 1.00 80.69 329 THR A CA 1
ATOM 2476 C C . THR A 1 329 ? 34.379 -6.619 -33.500 1.00 80.69 329 THR A C 1
ATOM 2478 O O . THR A 1 329 ? 34.490 -7.585 -32.747 1.00 80.69 329 THR A O 1
ATOM 2481 N N . VAL A 1 330 ? 33.827 -6.716 -34.706 1.00 83.81 330 VAL A N 1
ATOM 2482 C CA . VAL A 1 330 ? 33.402 -7.974 -35.315 1.00 83.81 330 VAL A CA 1
ATOM 2483 C C . VAL A 1 330 ? 34.325 -8.333 -36.467 1.00 83.81 330 VAL A C 1
ATOM 2485 O O . VAL A 1 330 ? 34.446 -7.574 -37.429 1.00 83.81 330 VAL A O 1
ATOM 2488 N N . ALA A 1 331 ? 34.939 -9.509 -36.362 1.00 80.12 331 ALA A N 1
ATOM 2489 C CA . ALA A 1 331 ? 35.849 -10.027 -37.367 1.00 80.12 331 ALA A CA 1
ATOM 2490 C C . ALA A 1 331 ? 35.102 -10.531 -38.624 1.00 80.12 331 ALA A C 1
ATOM 2492 O O . ALA A 1 331 ? 34.035 -11.145 -38.499 1.00 80.12 331 ALA A O 1
ATOM 2493 N N . PRO A 1 332 ? 35.673 -10.341 -39.825 1.00 80.56 332 PRO A N 1
ATOM 2494 C CA . PRO A 1 332 ? 35.203 -10.964 -41.060 1.00 80.56 332 PRO A CA 1
ATOM 2495 C C . PRO A 1 332 ? 35.165 -12.499 -40.959 1.00 80.56 332 PRO A C 1
ATOM 2497 O O . PRO A 1 332 ? 35.939 -13.108 -40.213 1.00 80.56 332 PRO A O 1
ATOM 2500 N N . GLY A 1 333 ? 34.232 -13.144 -41.663 1.00 73.12 333 GLY A N 1
ATOM 2501 C CA . GLY A 1 333 ? 34.027 -14.601 -41.648 1.00 73.12 333 GLY A CA 1
ATOM 2502 C C . GLY A 1 333 ? 33.416 -15.164 -40.357 1.00 73.12 333 GLY A C 1
ATOM 2503 O O . GLY A 1 333 ? 33.261 -16.382 -40.222 1.00 73.12 333 GLY A O 1
ATOM 2504 N N . HIS A 1 334 ? 33.052 -14.298 -39.405 1.00 75.69 334 HIS A N 1
ATOM 2505 C CA . HIS A 1 334 ? 32.471 -14.679 -38.120 1.00 75.69 334 HIS A CA 1
ATOM 2506 C C . HIS A 1 334 ? 31.051 -14.132 -37.946 1.00 75.69 334 HIS A C 1
ATOM 2508 O O . HIS A 1 334 ? 30.697 -13.036 -38.387 1.00 75.69 334 HIS A O 1
ATOM 2514 N N . ALA A 1 335 ? 30.222 -14.951 -37.309 1.00 75.31 335 ALA A N 1
ATOM 2515 C CA . ALA A 1 335 ? 28.908 -14.611 -36.821 1.00 75.31 335 ALA A CA 1
ATOM 2516 C C . ALA A 1 335 ? 29.050 -14.244 -35.347 1.00 75.31 335 ALA A C 1
ATOM 2518 O O . ALA A 1 335 ? 29.419 -15.084 -34.526 1.00 75.31 335 ALA A O 1
ATOM 2519 N N . THR A 1 336 ? 28.789 -12.983 -35.028 1.00 81.56 336 THR A N 1
ATOM 2520 C CA . THR A 1 336 ? 28.903 -12.446 -33.677 1.00 81.56 336 THR A CA 1
ATOM 2521 C C . THR A 1 336 ? 27.525 -12.188 -33.100 1.00 81.56 336 THR A C 1
ATOM 2523 O O . THR A 1 336 ? 26.782 -11.337 -33.588 1.00 81.56 336 THR A O 1
ATOM 2526 N N . SER A 1 337 ? 27.212 -12.904 -32.026 1.00 83.19 337 SER A N 1
ATOM 2527 C CA . SER A 1 337 ? 25.999 -12.725 -31.237 1.00 83.19 337 SER A CA 1
ATOM 2528 C C . SER A 1 337 ? 26.318 -11.873 -30.012 1.00 83.19 337 SER A C 1
ATOM 2530 O O . SER A 1 337 ? 27.127 -12.258 -29.163 1.00 83.19 337 SER A O 1
ATOM 2532 N N . ILE A 1 338 ? 25.679 -10.709 -29.934 1.00 85.69 338 ILE A N 1
ATOM 2533 C CA . ILE A 1 338 ? 25.833 -9.680 -28.912 1.00 85.69 338 ILE A CA 1
ATOM 2534 C C . ILE A 1 338 ? 24.581 -9.663 -28.038 1.00 85.69 338 ILE A C 1
ATOM 2536 O O . ILE A 1 338 ? 23.480 -9.296 -28.458 1.00 85.69 338 ILE A O 1
ATOM 2540 N N . ARG A 1 339 ? 24.770 -10.053 -26.787 1.00 85.88 339 ARG A N 1
ATOM 2541 C CA . ARG A 1 339 ? 23.765 -10.038 -25.737 1.00 85.88 339 ARG A CA 1
ATOM 2542 C C . ARG A 1 339 ? 23.827 -8.705 -25.009 1.00 85.88 339 ARG A C 1
ATOM 2544 O O . ARG A 1 339 ? 24.872 -8.336 -24.483 1.00 85.88 339 ARG A O 1
ATOM 2551 N N . VAL A 1 340 ? 22.687 -8.030 -24.925 1.00 89.25 340 VAL A N 1
ATOM 2552 C CA . VAL A 1 340 ? 22.583 -6.712 -24.291 1.00 89.25 340 VAL A CA 1
ATOM 2553 C C . VAL A 1 340 ? 21.660 -6.770 -23.081 1.00 89.25 340 VAL A C 1
ATOM 2555 O O . VAL A 1 340 ? 20.537 -7.268 -23.170 1.00 89.25 340 VAL A O 1
ATOM 2558 N N . THR A 1 341 ? 22.106 -6.213 -21.958 1.00 86.31 341 THR A N 1
ATOM 2559 C CA . THR A 1 341 ? 21.286 -5.989 -20.762 1.00 86.31 341 THR A CA 1
ATOM 2560 C C . THR A 1 341 ? 21.179 -4.495 -20.497 1.00 86.31 341 THR A C 1
ATOM 2562 O O . THR A 1 341 ? 22.179 -3.785 -20.471 1.00 86.31 341 THR A O 1
ATOM 2565 N N . ARG A 1 342 ? 19.950 -3.995 -20.323 1.00 88.19 342 ARG A N 1
ATOM 2566 C CA . ARG A 1 342 ? 19.704 -2.575 -20.047 1.00 88.19 342 ARG A CA 1
ATOM 2567 C C . ARG A 1 342 ? 19.712 -2.321 -18.541 1.00 88.19 342 ARG A C 1
ATOM 2569 O O . ARG A 1 342 ? 18.840 -2.833 -17.830 1.00 88.19 342 ARG A O 1
ATOM 2576 N N . THR A 1 343 ? 20.614 -1.449 -18.106 1.00 89.25 343 THR A N 1
ATOM 2577 C CA . THR A 1 343 ? 20.773 -1.033 -16.712 1.00 89.25 343 THR A CA 1
ATOM 2578 C C . THR A 1 343 ? 20.545 0.473 -16.594 1.00 89.25 343 THR A C 1
ATOM 2580 O O . THR A 1 343 ? 21.121 1.266 -17.333 1.00 89.25 343 THR A O 1
ATOM 2583 N N . SER A 1 344 ? 19.663 0.898 -15.691 1.00 91.00 344 SER A N 1
ATOM 2584 C CA . SER A 1 344 ? 19.367 2.316 -15.456 1.00 91.00 344 SER A CA 1
ATOM 2585 C C . SER A 1 344 ? 19.785 2.734 -14.054 1.00 91.00 344 SER A C 1
ATOM 2587 O O . SER A 1 344 ? 19.444 2.062 -13.084 1.00 91.00 344 SER A O 1
ATOM 2589 N N . TYR A 1 345 ? 20.472 3.866 -13.949 1.00 90.88 345 TYR A N 1
ATOM 2590 C CA . TYR A 1 345 ? 20.861 4.495 -12.694 1.00 90.88 345 TYR A CA 1
ATOM 2591 C C . TYR A 1 345 ? 20.093 5.800 -12.511 1.00 90.88 345 TYR A C 1
ATOM 2593 O O . TYR A 1 345 ? 20.044 6.637 -13.415 1.00 90.88 345 TYR A O 1
ATOM 2601 N N . ARG A 1 346 ? 19.516 5.987 -11.325 1.00 92.06 346 ARG A N 1
ATOM 2602 C CA . ARG A 1 346 ? 18.879 7.237 -10.908 1.00 92.06 346 ARG A CA 1
ATOM 2603 C C . ARG A 1 346 ? 19.461 7.680 -9.571 1.00 92.06 346 ARG A C 1
ATOM 2605 O O . ARG A 1 346 ? 19.189 7.055 -8.547 1.00 92.06 346 ARG A O 1
ATOM 2612 N N . ARG A 1 347 ? 20.251 8.751 -9.607 1.00 90.19 347 ARG A N 1
ATOM 2613 C CA . ARG A 1 347 ? 20.983 9.316 -8.466 1.00 90.19 347 ARG A CA 1
ATOM 2614 C C . ARG A 1 347 ? 20.228 10.496 -7.858 1.00 90.19 347 ARG A C 1
ATOM 2616 O O . ARG A 1 347 ? 19.439 11.151 -8.545 1.00 90.19 347 ARG A O 1
ATOM 2623 N N . LEU A 1 348 ? 20.450 10.749 -6.571 1.00 86.00 348 LEU A N 1
ATOM 2624 C CA . LEU A 1 348 ? 19.895 11.919 -5.884 1.00 86.00 348 LEU A CA 1
ATOM 2625 C C . LEU A 1 348 ? 20.819 13.133 -6.029 1.00 86.00 348 LEU A C 1
ATOM 2627 O O . LEU A 1 348 ? 22.034 13.013 -5.902 1.00 86.00 348 LEU A O 1
ATOM 2631 N N . ASP A 1 349 ? 20.229 14.310 -6.224 1.00 82.75 349 ASP A N 1
ATOM 2632 C CA . ASP A 1 349 ? 20.945 15.578 -6.350 1.00 82.75 349 ASP A CA 1
ATOM 2633 C C . ASP A 1 349 ? 20.914 16.420 -5.057 1.00 82.75 349 ASP A C 1
ATOM 2635 O O . ASP A 1 349 ? 20.255 16.105 -4.054 1.00 82.75 349 ASP A O 1
ATOM 2639 N N . GLY A 1 350 ? 21.662 17.523 -5.063 1.00 79.94 350 GLY A N 1
ATOM 2640 C CA . GLY A 1 350 ? 21.645 18.539 -4.015 1.00 79.94 350 GLY A CA 1
ATOM 2641 C C . GLY A 1 350 ? 22.269 18.082 -2.694 1.00 79.94 350 GLY A C 1
ATOM 2642 O O . GLY A 1 350 ? 23.478 17.927 -2.571 1.00 79.94 350 GLY A O 1
ATOM 2643 N N . ARG A 1 351 ? 21.452 17.936 -1.640 1.00 76.56 351 ARG A N 1
ATOM 2644 C CA . ARG A 1 351 ? 21.942 17.596 -0.283 1.00 76.56 351 ARG A CA 1
ATOM 2645 C C . ARG A 1 351 ? 22.330 16.125 -0.114 1.00 76.56 351 ARG A C 1
ATOM 2647 O O . ARG A 1 351 ? 22.888 15.776 0.925 1.00 76.56 351 ARG A O 1
ATOM 2654 N N . TYR A 1 352 ? 21.977 15.282 -1.078 1.00 79.00 352 TYR A N 1
ATOM 2655 C CA . TYR A 1 352 ? 22.157 13.833 -1.007 1.00 79.00 352 TYR A CA 1
ATOM 2656 C C . TYR A 1 352 ? 23.308 13.335 -1.885 1.00 79.00 352 TYR A C 1
ATOM 2658 O O . TYR A 1 352 ? 23.959 12.364 -1.507 1.00 79.00 352 TYR A O 1
ATOM 2666 N N . GLY A 1 353 ? 23.580 14.012 -3.000 1.00 83.00 353 GLY A N 1
ATOM 2667 C CA . GLY A 1 353 ? 24.614 13.648 -3.962 1.00 83.00 353 GLY A CA 1
ATOM 2668 C C . GLY A 1 353 ? 24.915 14.792 -4.929 1.00 83.00 353 GLY A C 1
ATOM 2669 O O . GLY A 1 353 ? 24.226 15.813 -4.926 1.00 83.00 353 GLY A O 1
ATOM 2670 N N . ASP A 1 354 ? 25.967 14.611 -5.726 1.00 87.00 354 ASP A N 1
ATOM 2671 C CA . ASP A 1 354 ? 26.412 15.561 -6.746 1.00 87.00 354 ASP A CA 1
ATOM 2672 C C . ASP A 1 354 ? 26.230 14.942 -8.139 1.00 87.00 354 ASP A C 1
ATOM 2674 O O . ASP A 1 354 ? 26.939 14.002 -8.511 1.00 87.00 354 ASP A O 1
ATOM 2678 N N . CYS A 1 355 ? 25.224 15.415 -8.875 1.00 91.75 355 CYS A N 1
ATOM 2679 C CA . CYS A 1 355 ? 24.923 14.968 -10.229 1.00 91.75 355 CYS A CA 1
ATOM 2680 C C . CYS A 1 355 ? 24.281 16.097 -11.044 1.00 91.75 355 CYS A C 1
ATOM 2682 O O . CYS A 1 355 ? 23.599 16.950 -10.475 1.00 91.75 355 CYS A O 1
ATOM 2684 N N . ALA A 1 356 ? 24.470 16.075 -12.366 1.00 90.44 356 ALA A N 1
ATOM 2685 C CA . ALA A 1 356 ? 23.853 17.029 -13.286 1.00 90.44 356 ALA A CA 1
ATOM 2686 C C . ALA A 1 356 ? 22.601 16.452 -13.960 1.00 90.44 356 ALA A C 1
ATOM 2688 O O . ALA A 1 356 ? 22.589 15.298 -14.410 1.00 90.44 356 ALA A O 1
ATOM 2689 N N . LYS A 1 357 ? 21.539 17.259 -14.039 1.00 88.38 357 LYS A N 1
ATOM 2690 C CA . LYS A 1 357 ? 20.276 16.901 -14.713 1.00 88.38 357 LYS A CA 1
ATOM 2691 C C . LYS A 1 357 ? 20.271 17.270 -16.187 1.00 88.38 357 LYS A C 1
ATOM 2693 O O . LYS A 1 357 ? 19.674 16.552 -16.985 1.00 88.38 357 LYS A O 1
ATOM 2698 N N . ASP A 1 358 ? 20.907 18.384 -16.524 1.00 86.31 358 ASP A N 1
ATOM 2699 C CA . ASP A 1 358 ? 20.918 18.940 -17.871 1.00 86.31 358 ASP A CA 1
ATOM 2700 C C . ASP A 1 358 ? 22.272 19.593 -18.175 1.00 86.31 358 ASP A C 1
ATOM 2702 O O . ASP A 1 358 ? 23.012 20.000 -17.276 1.00 86.31 358 ASP A O 1
ATOM 2706 N N . SER A 1 359 ? 22.577 19.730 -19.461 1.00 85.56 359 SER A N 1
ATOM 2707 C CA . SER A 1 359 ? 23.803 20.344 -19.967 1.00 85.56 359 SER A CA 1
ATOM 2708 C C . SER A 1 359 ? 23.948 21.820 -19.571 1.00 85.56 359 SER A C 1
ATOM 2710 O O . SER A 1 359 ? 25.059 22.338 -19.561 1.00 85.56 359 SER A O 1
ATOM 2712 N N . SER A 1 360 ? 22.863 22.493 -19.166 1.00 84.12 360 SER A N 1
ATOM 2713 C CA . SER A 1 360 ? 22.892 23.874 -18.664 1.00 84.12 360 SER A CA 1
ATOM 2714 C C . SER A 1 360 ? 23.511 24.039 -17.272 1.00 84.12 360 SER A C 1
ATOM 2716 O O . SER A 1 360 ? 23.801 25.163 -16.866 1.00 84.12 360 SER A O 1
ATOM 2718 N N . GLU A 1 361 ? 23.653 22.955 -16.506 1.00 83.88 361 GLU A N 1
ATOM 2719 C CA . GLU A 1 361 ? 24.247 22.990 -15.160 1.00 83.88 361 GLU A CA 1
ATOM 2720 C C . GLU A 1 361 ? 25.786 22.987 -15.200 1.00 83.88 361 GLU A C 1
ATOM 2722 O O . GLU A 1 361 ? 26.430 23.286 -14.194 1.00 83.88 361 GLU A O 1
ATOM 2727 N N . VAL A 1 362 ? 26.375 22.706 -16.369 1.00 84.94 362 VAL A N 1
ATOM 2728 C CA . VAL A 1 362 ? 27.822 22.745 -16.614 1.00 84.94 362 VAL A CA 1
ATOM 2729 C C . VAL A 1 362 ? 28.209 23.934 -17.497 1.00 84.94 362 VAL A C 1
ATOM 2731 O O . VAL A 1 362 ? 27.397 24.469 -18.248 1.00 84.94 362 VAL A O 1
ATOM 2734 N N . GLY A 1 363 ? 29.462 24.386 -17.384 1.00 77.31 363 GLY A N 1
ATOM 2735 C CA . GLY A 1 363 ? 29.919 25.623 -18.029 1.00 77.31 363 GLY A CA 1
ATOM 2736 C C . GLY A 1 363 ? 29.925 25.581 -19.561 1.00 77.31 363 GLY A C 1
ATOM 2737 O O . GLY A 1 363 ? 29.578 26.577 -20.197 1.00 77.31 363 GLY A O 1
ATOM 2738 N N . SER A 1 364 ? 30.304 24.448 -20.153 1.00 82.00 364 SER A N 1
ATOM 2739 C CA . SER A 1 364 ? 30.387 24.264 -21.603 1.00 82.00 364 SER A CA 1
ATOM 2740 C C . SER A 1 364 ? 30.023 22.834 -22.002 1.00 82.00 364 SER A C 1
ATOM 2742 O O . SER A 1 364 ? 30.519 21.856 -21.443 1.00 82.00 364 SER A O 1
ATOM 2744 N N . TYR A 1 365 ? 29.132 22.716 -22.988 1.00 91.50 365 TYR A N 1
ATOM 2745 C CA . TYR A 1 365 ? 28.721 21.449 -23.586 1.00 91.50 365 TYR A CA 1
ATOM 2746 C C . TYR A 1 365 ? 28.383 21.676 -25.064 1.00 91.50 365 TYR A C 1
ATOM 2748 O O . TYR A 1 365 ? 27.498 22.470 -25.378 1.00 91.50 365 TYR A O 1
ATOM 2756 N N . TYR A 1 366 ? 29.112 21.023 -25.973 1.00 90.06 366 TYR A N 1
ATOM 2757 C CA . TYR A 1 366 ? 29.025 21.271 -27.426 1.00 90.06 366 TYR A CA 1
ATOM 2758 C C . TYR A 1 366 ? 28.354 20.151 -28.227 1.00 90.06 366 TYR A C 1
ATOM 2760 O O . TYR A 1 366 ? 28.396 20.166 -29.455 1.00 90.06 366 TYR A O 1
ATOM 2768 N N . TYR A 1 367 ? 27.771 19.170 -27.545 1.00 88.62 367 TYR A N 1
ATOM 2769 C CA . TYR A 1 367 ? 27.149 18.009 -28.171 1.00 88.62 367 TYR A CA 1
ATOM 2770 C C . TYR A 1 367 ? 25.633 18.128 -28.172 1.00 88.62 367 TYR A C 1
ATOM 2772 O O . TYR A 1 367 ? 25.042 18.622 -27.213 1.00 88.62 367 TYR A O 1
ATOM 2780 N N . ASP A 1 368 ? 25.014 17.608 -29.226 1.00 83.69 368 ASP A N 1
ATOM 2781 C CA . ASP A 1 368 ? 23.567 17.473 -29.294 1.00 83.69 368 ASP A CA 1
ATOM 2782 C C . ASP A 1 368 ? 23.112 16.264 -28.458 1.00 83.69 368 ASP A C 1
ATOM 2784 O O . ASP A 1 368 ? 23.737 15.198 -28.473 1.00 83.69 368 ASP A O 1
ATOM 2788 N N . GLY A 1 369 ? 22.003 16.420 -27.731 1.00 83.69 369 GLY A N 1
ATOM 2789 C CA . GLY A 1 369 ? 21.389 15.349 -26.942 1.00 83.69 369 GLY A CA 1
ATOM 2790 C C . GLY A 1 369 ? 21.535 15.512 -25.428 1.00 83.69 369 GLY A C 1
ATOM 2791 O O . GLY A 1 369 ? 21.695 16.617 -24.913 1.00 83.69 369 GLY A O 1
ATOM 2792 N N . ALA A 1 370 ? 21.405 14.400 -24.704 1.00 87.19 370 ALA A N 1
ATOM 2793 C CA . ALA A 1 370 ? 21.444 14.374 -23.246 1.00 87.19 370 ALA A CA 1
ATOM 2794 C C . ALA A 1 370 ? 22.859 14.638 -22.703 1.00 87.19 370 ALA A C 1
ATOM 2796 O O . ALA A 1 370 ? 23.865 14.312 -23.340 1.00 87.19 370 ALA A O 1
ATOM 2797 N N . TYR A 1 371 ? 22.932 15.202 -21.494 1.00 90.81 371 TYR A N 1
ATOM 2798 C CA . TYR A 1 371 ? 24.195 15.411 -20.791 1.00 90.81 371 TYR A CA 1
ATOM 2799 C C . TYR A 1 371 ? 24.889 14.075 -20.496 1.00 90.81 371 TYR A C 1
ATOM 2801 O O . TYR A 1 371 ? 24.302 13.165 -19.908 1.00 90.81 371 TYR A O 1
ATOM 2809 N N . THR A 1 372 ? 26.167 13.985 -20.858 1.00 91.00 372 THR A N 1
ATOM 2810 C CA . THR A 1 372 ? 27.050 12.868 -20.514 1.00 91.00 372 THR A CA 1
ATOM 2811 C C . THR A 1 372 ? 28.350 13.400 -19.928 1.00 91.00 372 THR A C 1
ATOM 2813 O O . THR A 1 372 ? 28.848 14.452 -20.338 1.00 91.00 372 THR A O 1
ATOM 2816 N N . THR A 1 373 ? 28.939 12.659 -18.990 1.00 90.12 373 THR A N 1
ATOM 2817 C CA . THR A 1 373 ? 30.232 13.039 -18.408 1.00 90.12 373 THR A CA 1
ATOM 2818 C C . THR A 1 373 ? 31.333 13.080 -19.473 1.00 90.12 373 THR A C 1
ATOM 2820 O O . THR A 1 373 ? 32.127 14.016 -19.474 1.00 90.12 373 THR A O 1
ATOM 2823 N N . ASP A 1 374 ? 31.339 12.146 -20.433 1.00 88.81 374 ASP A N 1
ATOM 2824 C CA . ASP A 1 374 ? 32.325 12.137 -21.527 1.00 88.81 374 ASP A CA 1
ATOM 2825 C C . ASP A 1 374 ? 32.170 13.354 -22.458 1.00 88.81 374 ASP A C 1
ATOM 2827 O O . ASP A 1 374 ? 33.145 14.037 -22.777 1.00 88.81 374 ASP A O 1
ATOM 2831 N N . GLY A 1 375 ? 30.930 13.715 -22.816 1.00 89.88 375 GLY A N 1
ATOM 2832 C CA . GLY A 1 375 ? 30.654 14.931 -23.583 1.00 89.88 375 GLY A CA 1
ATOM 2833 C C . GLY A 1 375 ? 31.098 16.206 -22.855 1.00 89.88 375 GLY A C 1
ATOM 2834 O O . GLY A 1 375 ? 31.635 17.123 -23.483 1.00 89.88 375 GLY A O 1
ATOM 2835 N N . CYS A 1 376 ? 30.948 16.256 -21.528 1.00 91.44 376 CYS A N 1
ATOM 2836 C CA . CYS A 1 376 ? 31.417 17.376 -20.711 1.00 91.44 376 CYS A CA 1
ATOM 2837 C C . CYS A 1 376 ? 32.946 17.476 -20.706 1.00 91.44 376 CYS A C 1
ATOM 2839 O O . CYS A 1 376 ? 33.494 18.539 -21.000 1.00 91.44 376 CYS A O 1
ATOM 2841 N N . LEU A 1 377 ? 33.649 16.365 -20.462 1.00 90.75 377 LEU A N 1
ATOM 2842 C CA . LEU A 1 377 ? 35.116 16.337 -20.439 1.00 90.75 377 LEU A CA 1
ATOM 2843 C C . LEU A 1 377 ? 35.714 16.762 -21.785 1.00 90.75 377 LEU A C 1
ATOM 2845 O O . LEU A 1 377 ? 36.666 17.542 -21.828 1.00 90.75 377 LEU A O 1
ATOM 2849 N N . ARG A 1 378 ? 35.116 16.322 -22.898 1.00 89.75 378 ARG A N 1
ATOM 2850 C CA . ARG A 1 378 ? 35.551 16.709 -24.250 1.00 89.75 378 ARG A CA 1
ATOM 2851 C C . ARG A 1 378 ? 35.218 18.160 -24.594 1.00 89.75 378 ARG A C 1
ATOM 2853 O O . ARG A 1 378 ? 35.965 18.791 -25.340 1.00 89.75 378 ARG A O 1
ATOM 2860 N N . SER A 1 379 ? 34.132 18.700 -24.047 1.00 91.69 379 SER A N 1
ATOM 2861 C CA . SER A 1 379 ? 33.808 20.125 -24.187 1.00 91.69 379 SER A CA 1
ATOM 2862 C C . SER A 1 379 ? 34.794 20.988 -23.393 1.00 91.69 379 SER A C 1
ATOM 2864 O O . SER A 1 379 ? 35.342 21.944 -23.938 1.00 91.69 379 SER A O 1
ATOM 2866 N N . CYS A 1 380 ? 35.150 20.572 -22.173 1.00 91.19 380 CYS A N 1
ATOM 2867 C CA . CYS A 1 380 ? 36.199 21.224 -21.385 1.00 91.19 380 CYS A CA 1
ATOM 2868 C C . CYS A 1 380 ? 37.578 21.146 -22.067 1.00 91.19 380 CYS A C 1
ATOM 2870 O O . CYS A 1 380 ? 38.341 22.116 -22.083 1.00 91.19 380 CYS A O 1
ATOM 2872 N N . TYR A 1 381 ? 37.893 20.008 -22.695 1.00 90.81 381 TYR A N 1
ATOM 2873 C CA . TYR A 1 381 ? 39.084 19.865 -23.530 1.00 90.81 381 TYR A CA 1
ATOM 2874 C C . TYR A 1 381 ? 39.111 20.902 -24.661 1.00 90.81 381 TYR A C 1
ATOM 2876 O O . TYR A 1 381 ? 40.123 21.585 -24.838 1.00 90.81 381 TYR A O 1
ATOM 2884 N N . GLN A 1 382 ? 38.003 21.065 -25.391 1.00 91.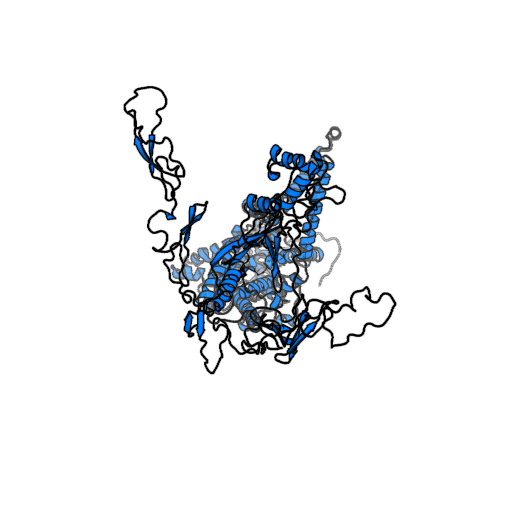12 382 GLN A N 1
ATOM 2885 C CA . GLN A 1 382 ? 37.901 22.053 -26.468 1.00 91.12 382 GLN A CA 1
ATOM 2886 C C . GLN A 1 382 ? 38.118 23.484 -25.973 1.00 91.12 382 GLN A C 1
ATOM 2888 O O . GLN A 1 382 ? 38.855 24.237 -26.613 1.00 91.12 382 GLN A O 1
ATOM 2893 N N . ASP A 1 383 ? 37.574 23.841 -24.810 1.00 90.88 383 ASP A N 1
ATOM 2894 C CA . ASP A 1 383 ? 37.808 25.154 -24.196 1.00 90.88 383 ASP A CA 1
ATOM 2895 C C . ASP A 1 383 ? 39.284 25.382 -23.885 1.00 90.88 383 ASP A C 1
ATOM 2897 O O . ASP A 1 383 ? 39.834 26.464 -24.127 1.00 90.88 383 ASP A O 1
ATOM 2901 N N . LYS A 1 384 ? 39.971 24.346 -23.388 1.00 89.69 384 LYS A N 1
ATOM 2902 C CA . LYS A 1 384 ? 41.400 24.444 -23.096 1.00 89.69 384 LYS A CA 1
ATOM 2903 C C . LYS A 1 384 ? 42.216 24.595 -24.373 1.00 89.69 384 LYS A C 1
ATOM 2905 O O . LYS A 1 384 ? 43.076 25.477 -24.428 1.00 89.69 384 LYS A O 1
ATOM 2910 N N . VAL A 1 385 ? 41.930 23.805 -25.409 1.00 90.38 385 VAL A N 1
ATOM 2911 C CA . VAL A 1 385 ? 42.605 23.916 -26.713 1.00 90.38 385 VAL A CA 1
ATOM 2912 C C . VAL A 1 385 ? 42.356 25.289 -27.331 1.00 90.38 385 VAL A C 1
ATOM 2914 O O . VAL A 1 385 ? 43.305 25.920 -27.797 1.00 90.38 385 VAL A O 1
ATOM 2917 N N . GLN A 1 386 ? 41.136 25.816 -27.242 1.00 91.12 386 GLN A N 1
ATOM 2918 C CA . GLN A 1 386 ? 40.837 27.173 -27.682 1.00 91.12 386 GLN A CA 1
ATOM 2919 C C . GLN A 1 386 ? 41.648 28.211 -26.899 1.00 91.12 386 GLN A C 1
ATOM 2921 O O . GLN A 1 386 ? 42.221 29.118 -27.504 1.00 91.12 386 GLN A O 1
ATOM 2926 N N . SER A 1 387 ? 41.733 28.082 -25.572 1.00 89.50 387 SER A N 1
ATOM 2927 C CA . SER A 1 387 ? 42.459 29.039 -24.728 1.00 89.50 387 SER A CA 1
ATOM 2928 C C . SER A 1 387 ? 43.968 29.068 -25.002 1.00 89.50 387 SER A C 1
ATOM 2930 O O . SER A 1 387 ? 44.588 30.126 -24.899 1.00 89.50 387 SER A O 1
ATOM 2932 N N . VAL A 1 388 ? 44.558 27.925 -25.374 1.00 89.88 388 VAL A N 1
ATOM 2933 C CA . VAL A 1 388 ? 46.007 27.776 -25.589 1.00 89.88 388 VAL A CA 1
ATOM 2934 C C . VAL A 1 388 ? 46.397 27.990 -27.054 1.00 89.88 388 VAL A C 1
ATOM 2936 O O . VAL A 1 388 ? 47.364 28.694 -27.337 1.00 89.88 388 VAL A O 1
ATOM 2939 N N . CYS A 1 389 ? 45.659 27.389 -27.987 1.00 89.94 389 CYS A N 1
ATOM 2940 C CA . CYS A 1 389 ? 45.997 27.342 -29.412 1.00 89.94 389 CYS A CA 1
ATOM 2941 C C . CYS A 1 389 ? 45.167 28.309 -30.274 1.00 89.94 389 CYS A C 1
ATOM 2943 O O . CYS A 1 389 ? 45.473 28.480 -31.454 1.00 89.94 389 CYS A O 1
ATOM 2945 N N . GLY A 1 390 ? 44.130 28.952 -29.721 1.00 90.31 390 GLY A N 1
ATOM 2946 C CA . GLY A 1 390 ? 43.277 29.907 -30.442 1.00 90.31 390 GLY A CA 1
ATOM 2947 C C . GLY A 1 390 ? 42.345 29.276 -31.483 1.00 90.31 390 GLY A C 1
ATOM 2948 O O . GLY A 1 390 ? 41.748 29.991 -32.286 1.00 90.31 390 GLY A O 1
ATOM 2949 N N . CYS A 1 391 ? 42.226 27.950 -31.490 1.00 90.88 391 CYS A N 1
ATOM 2950 C CA . CYS A 1 391 ? 41.401 27.172 -32.409 1.00 90.88 391 CYS A CA 1
ATOM 2951 C C . CYS A 1 391 ? 40.807 25.962 -31.676 1.00 90.88 391 CYS A C 1
ATOM 2953 O O . CYS A 1 391 ? 41.281 25.612 -30.600 1.00 90.88 391 CYS A O 1
ATOM 2955 N N . MET A 1 392 ? 39.782 25.334 -32.251 1.00 91.81 392 MET A N 1
ATOM 2956 C CA . MET A 1 392 ? 39.180 24.102 -31.717 1.00 91.81 392 MET A CA 1
ATOM 2957 C C . MET A 1 392 ? 39.581 22.883 -32.552 1.00 91.81 392 MET A C 1
ATOM 2959 O O . MET A 1 392 ? 39.700 22.973 -33.778 1.00 91.81 392 MET A O 1
ATOM 2963 N N . ASP A 1 393 ? 39.813 21.748 -31.895 1.00 90.06 393 ASP A N 1
ATOM 2964 C CA . ASP A 1 393 ? 40.234 20.502 -32.543 1.00 90.06 393 ASP A CA 1
ATOM 2965 C C . ASP A 1 393 ? 39.130 19.996 -33.495 1.00 90.06 393 ASP A C 1
ATOM 2967 O O . ASP A 1 393 ? 37.993 19.840 -33.052 1.00 90.06 393 ASP A O 1
ATOM 2971 N N . PRO A 1 394 ? 39.414 19.731 -34.785 1.00 87.12 394 PRO A N 1
ATOM 2972 C CA . PRO A 1 394 ? 38.403 19.271 -35.739 1.00 87.12 394 PRO A CA 1
ATOM 2973 C C . PRO A 1 394 ? 37.819 17.881 -35.434 1.00 87.12 394 PRO A C 1
ATOM 2975 O O . PRO A 1 394 ? 36.832 17.506 -36.063 1.00 87.12 394 PRO A O 1
ATOM 2978 N N . ARG A 1 395 ? 38.406 17.106 -34.509 1.00 84.88 395 ARG A N 1
ATOM 2979 C CA . ARG A 1 395 ? 37.895 15.784 -34.105 1.00 84.88 395 ARG A CA 1
ATOM 2980 C C . ARG A 1 395 ? 36.599 15.850 -33.299 1.00 84.88 395 ARG A C 1
ATOM 2982 O O . ARG A 1 395 ? 35.866 14.867 -33.284 1.00 84.88 395 ARG A O 1
ATOM 2989 N N . TYR A 1 396 ? 36.316 16.976 -32.643 1.00 88.31 396 TYR A N 1
ATOM 2990 C CA . TYR A 1 396 ? 35.115 17.139 -31.825 1.00 88.31 396 TYR A CA 1
ATOM 2991 C C . TYR A 1 396 ? 34.292 18.359 -32.266 1.00 88.31 396 TYR A C 1
ATOM 2993 O O . TYR A 1 396 ? 34.834 19.267 -32.903 1.00 88.31 396 TYR A O 1
ATOM 3001 N N . PRO A 1 397 ? 32.993 18.414 -31.923 1.00 87.44 397 PRO A N 1
ATOM 3002 C CA . PRO A 1 397 ? 32.147 19.573 -32.162 1.00 87.44 397 PRO A CA 1
ATOM 3003 C C . PRO A 1 397 ? 32.736 20.856 -31.578 1.00 87.44 397 PRO A C 1
ATOM 3005 O O . PRO A 1 397 ? 33.457 20.848 -30.578 1.00 87.44 397 PRO A O 1
ATOM 3008 N N . ARG A 1 398 ? 32.417 21.969 -32.237 1.00 86.56 398 ARG A N 1
ATOM 3009 C CA . ARG A 1 398 ? 32.942 23.303 -31.938 1.00 86.56 398 ARG A CA 1
ATOM 3010 C C . ARG A 1 398 ? 31.803 24.259 -31.637 1.00 86.56 398 ARG A C 1
ATOM 3012 O O . ARG A 1 398 ? 30.719 24.118 -32.200 1.00 86.56 398 ARG A O 1
ATOM 3019 N N . ALA A 1 399 ? 32.080 25.307 -30.869 1.00 84.31 399 ALA A N 1
ATOM 3020 C CA . ALA A 1 399 ? 31.150 26.426 -30.793 1.00 84.31 399 ALA A CA 1
ATOM 3021 C C . ALA A 1 399 ? 31.077 27.157 -32.150 1.00 84.31 399 ALA A C 1
ATOM 3023 O O . ALA A 1 399 ? 32.087 27.315 -32.847 1.00 84.31 399 ALA A O 1
ATOM 3024 N N . GLU A 1 400 ? 29.888 27.639 -32.521 1.00 80.88 400 GLU A N 1
ATOM 3025 C CA . GLU A 1 400 ? 29.601 28.180 -33.862 1.00 80.88 400 GLU A CA 1
ATOM 3026 C C . GLU A 1 400 ? 30.577 29.289 -34.306 1.00 80.88 400 GLU A C 1
ATOM 3028 O O . GLU A 1 400 ? 30.971 29.346 -35.475 1.00 80.88 400 GLU A O 1
ATOM 3033 N N . ASN A 1 401 ? 31.041 30.111 -33.358 1.00 84.44 401 ASN A N 1
ATOM 3034 C CA . ASN A 1 401 ? 31.842 31.316 -33.598 1.00 84.44 401 ASN A CA 1
ATOM 3035 C C . ASN A 1 401 ? 33.371 31.106 -33.604 1.00 84.44 401 ASN A C 1
ATOM 3037 O O . ASN A 1 401 ? 34.112 32.087 -33.681 1.00 84.44 401 ASN A O 1
ATOM 3041 N N . ILE A 1 402 ? 33.866 29.868 -33.500 1.00 85.75 402 ILE A N 1
ATOM 3042 C CA . ILE A 1 402 ? 35.304 29.580 -33.338 1.00 85.75 402 ILE A CA 1
ATOM 3043 C C . ILE A 1 402 ? 35.822 28.754 -34.516 1.00 85.75 402 ILE A C 1
ATOM 3045 O O . ILE A 1 402 ? 35.167 27.821 -34.982 1.00 85.75 402 ILE A O 1
ATOM 3049 N N . THR A 1 403 ? 37.012 29.089 -35.015 1.00 88.25 403 THR A N 1
ATOM 3050 C CA . THR A 1 403 ? 37.636 28.405 -36.153 1.00 88.25 403 THR A CA 1
ATOM 3051 C C . THR A 1 403 ? 38.294 27.089 -35.752 1.00 88.25 403 THR A C 1
ATOM 3053 O O . THR A 1 403 ? 38.942 26.999 -34.708 1.00 88.25 403 THR A O 1
ATOM 3056 N N . THR A 1 404 ? 38.196 26.088 -36.625 1.00 90.31 404 THR A N 1
ATOM 3057 C CA . THR A 1 404 ? 38.856 24.786 -36.469 1.00 90.31 404 THR A CA 1
ATOM 3058 C C . THR A 1 404 ? 40.366 24.879 -36.675 1.00 90.31 404 THR A C 1
ATOM 3060 O O . THR A 1 404 ? 40.836 25.612 -37.549 1.00 90.31 404 THR A O 1
ATOM 3063 N N . CYS A 1 405 ? 41.131 24.100 -35.913 1.00 88.50 405 CYS A N 1
ATOM 3064 C CA . CYS A 1 405 ? 42.581 24.025 -36.050 1.00 88.50 405 CYS A CA 1
ATOM 3065 C C . CYS A 1 405 ? 42.992 23.477 -37.425 1.00 88.50 405 CYS A C 1
ATOM 3067 O O . CYS A 1 405 ? 42.387 22.547 -37.956 1.00 88.50 405 CYS A O 1
ATOM 3069 N N . THR A 1 406 ? 44.055 24.046 -37.995 1.00 88.19 406 THR A N 1
ATOM 3070 C CA . THR A 1 406 ? 44.650 23.572 -39.256 1.00 88.19 406 THR A CA 1
ATOM 3071 C C . THR A 1 406 ? 45.757 22.553 -38.990 1.00 88.19 406 THR A C 1
ATOM 3073 O O . THR A 1 406 ? 46.289 22.474 -37.883 1.00 88.19 406 THR A O 1
ATOM 3076 N N . LEU A 1 407 ? 46.177 21.805 -40.016 1.00 84.44 407 LEU A N 1
ATOM 3077 C CA . LEU A 1 407 ? 47.243 20.803 -39.881 1.00 84.44 407 LEU A CA 1
ATOM 3078 C C . LEU A 1 407 ? 48.566 21.394 -39.346 1.00 84.44 407 LEU A C 1
ATOM 3080 O O . LEU A 1 407 ? 49.285 20.725 -38.609 1.00 84.44 407 LEU A O 1
ATOM 3084 N N . ALA A 1 408 ? 48.857 22.665 -39.649 1.00 83.88 408 ALA A N 1
ATOM 3085 C CA . ALA A 1 408 ? 50.034 23.375 -39.139 1.00 83.88 408 ALA A CA 1
ATOM 3086 C C . ALA A 1 408 ? 50.012 23.577 -37.610 1.00 83.88 408 ALA A C 1
ATOM 3088 O O . ALA A 1 408 ? 51.061 23.735 -36.992 1.00 83.88 408 ALA A O 1
ATOM 3089 N N . MET A 1 409 ? 48.826 23.550 -36.996 1.00 83.81 409 MET A N 1
ATOM 3090 C CA . MET A 1 409 ? 48.610 23.739 -35.558 1.00 83.81 409 MET A CA 1
ATOM 3091 C C . MET A 1 409 ? 48.571 22.412 -34.782 1.00 83.81 409 MET A C 1
ATOM 3093 O O . MET A 1 409 ? 48.400 22.424 -33.564 1.00 83.81 409 MET A O 1
ATOM 3097 N N . ARG A 1 410 ? 48.775 21.265 -35.453 1.00 84.31 410 ARG A N 1
ATOM 3098 C CA . ARG A 1 410 ? 48.741 19.922 -34.841 1.00 84.31 410 ARG A CA 1
ATOM 3099 C C . ARG A 1 410 ? 49.682 19.786 -33.643 1.00 84.31 410 ARG A C 1
ATOM 3101 O O . ARG A 1 410 ? 49.309 19.177 -32.647 1.00 84.31 410 ARG A O 1
ATOM 3108 N N . SER A 1 411 ? 50.883 20.357 -33.724 1.00 86.38 411 SER A N 1
ATOM 3109 C CA . SER A 1 411 ? 51.861 20.314 -32.631 1.00 86.38 411 SER A CA 1
ATOM 3110 C C . SER A 1 411 ? 51.387 21.063 -31.383 1.00 86.38 411 SER A C 1
ATOM 3112 O O . SER A 1 411 ? 51.689 20.628 -30.279 1.00 86.38 411 SER A O 1
ATOM 3114 N N . CYS A 1 412 ? 50.610 22.141 -31.540 1.00 87.62 412 CYS A N 1
ATOM 3115 C CA . CYS A 1 412 ? 50.015 22.856 -30.410 1.00 87.62 412 CYS A CA 1
ATOM 3116 C C . CYS A 1 412 ? 48.959 21.991 -29.716 1.00 87.62 412 CYS A C 1
ATOM 3118 O O . CYS A 1 412 ? 49.031 21.799 -28.508 1.00 87.62 412 CYS A O 1
ATOM 3120 N N . VAL A 1 413 ? 48.032 21.416 -30.490 1.00 88.12 413 VAL A N 1
ATOM 3121 C CA . VAL A 1 413 ? 46.917 20.605 -29.970 1.00 88.12 413 VAL A CA 1
ATOM 3122 C C . VAL A 1 413 ? 47.413 19.361 -29.223 1.00 88.12 413 VAL A C 1
ATOM 3124 O O . VAL A 1 413 ? 46.947 19.094 -28.119 1.00 88.12 413 VAL A O 1
ATOM 3127 N N . MET A 1 414 ? 48.396 18.641 -29.778 1.00 84.88 414 MET A N 1
ATOM 3128 C CA . MET A 1 414 ? 48.998 17.463 -29.126 1.00 84.88 414 MET A CA 1
ATOM 3129 C C . MET A 1 414 ? 49.728 17.830 -27.826 1.00 84.88 414 MET A C 1
ATOM 3131 O O . MET A 1 414 ? 49.612 17.137 -26.822 1.00 84.88 414 MET A O 1
ATOM 3135 N N . ASN A 1 415 ? 50.422 18.970 -27.809 1.00 87.31 415 ASN A N 1
ATOM 3136 C CA . ASN A 1 415 ? 51.162 19.407 -26.629 1.00 87.31 415 ASN A CA 1
ATOM 3137 C C . ASN A 1 415 ? 50.239 19.761 -25.446 1.00 87.31 415 ASN A C 1
ATOM 3139 O O . ASN A 1 415 ? 50.653 19.648 -24.296 1.00 87.31 415 ASN A O 1
ATOM 3143 N N . VAL A 1 416 ? 48.987 20.168 -25.698 1.00 84.75 416 VAL A N 1
ATOM 3144 C CA . VAL A 1 416 ? 48.003 20.420 -24.628 1.00 84.75 416 VAL A CA 1
ATOM 3145 C C . VAL A 1 416 ? 47.730 19.139 -23.836 1.00 84.75 416 VAL A C 1
ATOM 3147 O O . VAL A 1 416 ? 47.802 19.167 -22.609 1.00 84.75 416 VAL A O 1
ATOM 3150 N N . THR A 1 417 ? 47.472 18.018 -24.517 1.00 79.12 417 THR A N 1
ATOM 3151 C CA . THR A 1 417 ? 47.249 16.718 -23.862 1.00 79.12 417 THR A CA 1
ATOM 3152 C C . THR A 1 417 ? 48.527 16.142 -23.262 1.00 79.12 417 THR A C 1
ATOM 3154 O O . THR A 1 417 ? 48.481 15.592 -22.166 1.00 79.12 417 THR A O 1
ATOM 3157 N N . ASP A 1 418 ? 49.674 16.316 -23.923 1.00 82.88 418 ASP A N 1
ATOM 3158 C CA . ASP A 1 418 ? 50.951 15.764 -23.448 1.00 82.88 418 ASP A CA 1
ATOM 3159 C C . ASP A 1 418 ? 51.452 16.456 -22.165 1.00 82.88 418 ASP A C 1
ATOM 3161 O O . ASP A 1 418 ? 52.090 15.824 -21.323 1.00 82.88 418 ASP A O 1
ATOM 3165 N N . VAL A 1 419 ? 51.162 17.753 -21.996 1.00 79.81 419 VAL A N 1
ATOM 3166 C CA . VAL A 1 419 ? 51.597 18.545 -20.830 1.00 79.81 419 VAL A CA 1
ATOM 3167 C C . VAL A 1 419 ? 50.600 18.480 -19.676 1.00 79.81 419 VAL A C 1
ATOM 3169 O O . VAL A 1 419 ? 51.017 18.427 -18.519 1.00 79.81 419 VAL A O 1
ATOM 3172 N N . LEU A 1 420 ? 49.296 18.525 -19.965 1.00 79.62 420 LEU A N 1
ATOM 3173 C CA . LEU A 1 420 ? 48.256 18.590 -18.933 1.00 79.62 420 LEU A CA 1
ATOM 3174 C C . LEU A 1 420 ? 47.689 17.213 -18.558 1.00 79.62 420 LEU A C 1
ATOM 3176 O O . LEU A 1 420 ? 47.041 17.092 -17.520 1.00 79.62 420 LEU A O 1
ATOM 3180 N N . GLY A 1 421 ? 47.938 16.172 -19.355 1.00 83.12 421 GLY A N 1
ATOM 3181 C CA . GLY A 1 421 ? 47.399 14.833 -19.122 1.00 83.12 421 GLY A CA 1
ATOM 3182 C C . GLY A 1 421 ? 45.888 14.746 -19.360 1.00 83.12 421 GLY A C 1
ATOM 3183 O O . GLY A 1 421 ? 45.330 15.506 -20.149 1.00 83.12 421 GLY A O 1
ATOM 3184 N N . ASP A 1 422 ? 45.232 13.803 -18.681 1.00 83.44 422 ASP A N 1
ATOM 3185 C CA . ASP A 1 422 ? 43.799 13.512 -18.830 1.00 83.44 422 ASP A CA 1
ATOM 3186 C C . ASP A 1 422 ? 42.907 14.687 -18.359 1.00 83.44 422 ASP A C 1
ATOM 3188 O O . ASP A 1 422 ? 43.052 15.114 -17.204 1.00 83.44 422 ASP A O 1
ATOM 3192 N N . PRO A 1 423 ? 41.968 15.181 -19.199 1.00 85.06 423 PRO A N 1
ATOM 3193 C CA . PRO A 1 423 ? 40.980 16.198 -18.833 1.00 85.06 423 PRO A CA 1
ATOM 3194 C C . PRO A 1 423 ? 40.192 15.920 -17.550 1.00 85.06 423 PRO A C 1
ATOM 3196 O O . PRO A 1 423 ? 39.784 16.869 -16.881 1.00 85.06 423 PRO A O 1
ATOM 3199 N N . SER A 1 424 ? 40.008 14.653 -17.157 1.00 84.12 424 SER A N 1
ATOM 3200 C CA . SER A 1 424 ? 39.323 14.293 -15.905 1.00 84.12 424 SER A CA 1
ATOM 3201 C C . SER A 1 424 ? 40.038 14.797 -14.649 1.00 84.12 424 SER A C 1
ATOM 3203 O O . SER A 1 424 ? 39.431 14.904 -13.586 1.00 84.12 424 SER A O 1
ATOM 3205 N N . ASN A 1 425 ? 41.340 15.073 -14.755 1.00 86.12 425 ASN A N 1
ATOM 3206 C CA . ASN A 1 425 ? 42.186 15.497 -13.642 1.00 86.12 425 ASN A CA 1
ATOM 3207 C C . ASN A 1 425 ? 42.434 17.012 -13.636 1.00 86.12 425 ASN A C 1
ATOM 3209 O O . ASN A 1 425 ? 43.184 17.509 -12.791 1.00 86.12 425 ASN A O 1
ATOM 3213 N N . TRP A 1 426 ? 41.851 17.753 -14.581 1.00 88.00 426 TRP A N 1
ATOM 3214 C CA . TRP A 1 426 ? 42.060 19.191 -14.691 1.00 88.00 426 TRP A CA 1
ATOM 3215 C C . TRP A 1 426 ? 41.160 19.931 -13.697 1.00 88.00 426 TRP A C 1
ATOM 3217 O O . TRP A 1 426 ? 39.943 19.757 -13.729 1.00 88.00 426 TRP A O 1
ATOM 3227 N N . PRO A 1 427 ? 41.715 20.790 -12.823 1.00 82.31 427 PRO A N 1
ATOM 3228 C CA . PRO A 1 427 ? 40.938 21.469 -11.787 1.00 82.31 427 PRO A CA 1
ATOM 3229 C C . PRO A 1 427 ? 39.894 22.444 -12.348 1.00 82.31 427 PRO A C 1
ATOM 3231 O O . PRO A 1 427 ? 38.954 22.798 -11.640 1.00 82.31 427 PRO A O 1
ATOM 3234 N N . GLU A 1 428 ? 40.046 22.893 -13.597 1.00 82.94 428 GLU A N 1
ATOM 3235 C CA . GLU A 1 428 ? 39.064 23.739 -14.279 1.00 82.94 428 GLU A CA 1
ATOM 3236 C C . GLU A 1 428 ? 37.907 22.946 -14.914 1.00 82.94 428 GLU A C 1
ATOM 3238 O O . GLU A 1 428 ? 36.878 23.541 -15.234 1.00 82.94 428 GLU A O 1
ATOM 3243 N N . CYS A 1 429 ? 38.042 21.624 -15.074 1.00 87.75 429 CYS A N 1
ATOM 3244 C CA . CYS A 1 429 ? 37.006 20.763 -15.639 1.00 87.75 429 CYS A CA 1
ATOM 3245 C C . CYS A 1 429 ? 36.129 20.174 -14.530 1.00 87.75 429 CYS A C 1
ATOM 3247 O O . CYS A 1 429 ? 36.439 19.136 -13.948 1.00 87.75 429 CYS A O 1
ATOM 3249 N N . TYR A 1 430 ? 35.003 20.830 -14.246 1.00 89.31 430 TYR A N 1
ATOM 3250 C CA . TYR A 1 430 ? 33.977 20.289 -13.356 1.00 89.31 430 TYR A CA 1
ATOM 3251 C C . TYR A 1 430 ? 32.874 19.599 -14.166 1.00 89.31 430 TYR A C 1
ATOM 3253 O O . TYR A 1 430 ? 32.007 20.258 -14.737 1.00 89.31 430 TYR A O 1
ATOM 3261 N N . CYS A 1 431 ? 32.926 18.267 -14.208 1.00 91.62 431 CYS A N 1
ATOM 3262 C CA . CYS A 1 431 ? 31.981 17.421 -14.934 1.00 91.62 431 CYS A CA 1
ATOM 3263 C C . CYS A 1 431 ? 31.381 16.361 -13.993 1.00 91.62 431 CYS A C 1
ATOM 3265 O O . CYS A 1 431 ? 31.943 15.269 -13.874 1.00 91.62 431 CYS A O 1
ATOM 3267 N N . PRO A 1 432 ? 30.269 16.659 -13.293 1.00 91.75 432 PRO A N 1
ATOM 3268 C CA . PRO A 1 432 ? 29.608 15.694 -12.416 1.00 91.75 432 PRO A CA 1
ATOM 3269 C C . PRO A 1 432 ? 28.976 14.537 -13.210 1.00 91.75 432 PRO A C 1
ATOM 3271 O O . PRO A 1 432 ? 28.788 14.610 -14.431 1.00 91.75 432 PRO A O 1
ATOM 3274 N N . LEU A 1 433 ? 28.628 13.449 -12.520 1.00 92.75 433 LEU A N 1
ATOM 3275 C CA . LEU A 1 433 ? 27.899 12.329 -13.126 1.00 92.75 433 LEU A CA 1
ATOM 3276 C C . LEU A 1 433 ? 26.465 12.747 -13.495 1.00 92.75 433 LEU A C 1
ATOM 3278 O O . LEU A 1 433 ? 25.887 13.596 -12.817 1.00 92.75 433 LEU A O 1
ATOM 3282 N N . PRO A 1 434 ? 25.840 12.156 -14.526 1.00 92.44 434 PRO A N 1
ATOM 3283 C CA . PRO A 1 434 ? 24.434 12.409 -14.819 1.00 92.44 434 PRO A CA 1
ATOM 3284 C C . PRO A 1 434 ? 23.526 11.840 -13.715 1.00 92.44 434 PRO A C 1
ATOM 3286 O O . PRO A 1 434 ? 23.752 10.737 -13.198 1.00 92.44 434 PRO A O 1
ATOM 3289 N N . CYS A 1 435 ? 22.466 12.574 -13.361 1.00 91.12 435 CYS A N 1
ATOM 3290 C CA . CYS A 1 435 ? 21.482 12.100 -12.378 1.00 91.12 435 CYS A CA 1
ATOM 3291 C C . CYS A 1 435 ? 20.655 10.920 -12.900 1.00 91.12 435 CYS A C 1
ATOM 3293 O O . CYS A 1 435 ? 20.183 10.100 -12.113 1.00 91.12 435 CYS A O 1
ATOM 3295 N N . VAL A 1 436 ? 20.472 10.834 -14.218 1.00 91.00 436 VAL A N 1
ATOM 3296 C CA . VAL A 1 436 ? 19.838 9.702 -14.894 1.00 91.00 436 VAL A CA 1
ATOM 3297 C C . VAL A 1 436 ? 20.808 9.177 -15.935 1.00 91.00 436 VAL A C 1
ATOM 3299 O O . VAL A 1 436 ? 21.191 9.902 -16.846 1.00 91.00 436 VAL A O 1
ATOM 3302 N N . GLU A 1 437 ? 21.191 7.915 -15.799 1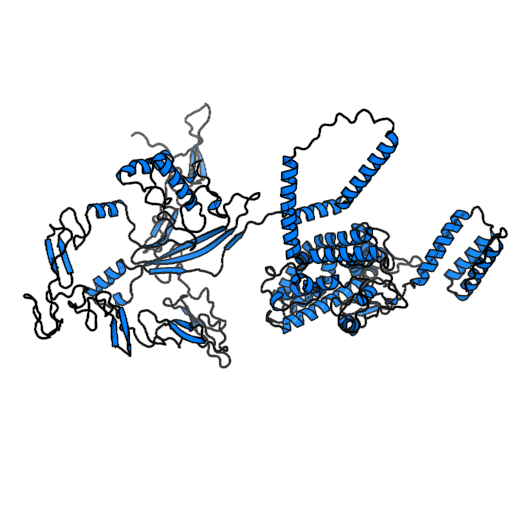.00 90.31 437 GLU A N 1
ATOM 3303 C CA . GLU A 1 437 ? 22.132 7.262 -16.701 1.00 90.31 437 GLU A CA 1
ATOM 3304 C C . GLU A 1 437 ? 21.559 5.926 -17.161 1.00 90.31 437 GLU A C 1
ATOM 3306 O O . GLU A 1 437 ? 20.998 5.169 -16.366 1.00 90.31 437 GLU A O 1
ATOM 3311 N N . ILE A 1 438 ? 21.688 5.636 -18.451 1.00 89.44 438 ILE A N 1
ATOM 3312 C CA . ILE A 1 438 ? 21.322 4.344 -19.026 1.00 89.44 438 ILE A CA 1
ATOM 3313 C C . ILE A 1 438 ? 22.605 3.737 -19.569 1.00 89.44 438 ILE A C 1
ATOM 3315 O O . ILE A 1 438 ? 23.239 4.307 -20.453 1.00 89.44 438 ILE A O 1
ATOM 3319 N N . GLN A 1 439 ? 22.970 2.584 -19.026 1.00 88.00 439 GLN A N 1
ATOM 3320 C CA . GLN A 1 439 ? 24.109 1.796 -19.464 1.00 88.00 439 GLN A CA 1
ATOM 3321 C C . GLN A 1 439 ? 23.613 0.482 -20.065 1.00 88.00 439 GLN A C 1
ATOM 3323 O O . GLN A 1 439 ? 22.576 -0.063 -19.670 1.00 88.00 439 GLN A O 1
ATOM 3328 N N . TYR A 1 440 ? 24.353 -0.004 -21.053 1.00 88.31 440 TYR A N 1
ATOM 3329 C CA . TYR A 1 440 ? 24.106 -1.282 -21.697 1.00 88.31 440 TYR A CA 1
ATOM 3330 C C . TYR A 1 440 ? 25.273 -2.202 -21.369 1.00 88.31 440 TYR A C 1
ATOM 3332 O O . TYR A 1 440 ? 26.388 -1.976 -21.834 1.00 88.31 440 TYR A O 1
ATOM 3340 N N . ASP A 1 441 ? 25.011 -3.219 -20.555 1.00 86.12 441 ASP A N 1
ATOM 3341 C CA . ASP A 1 441 ? 25.983 -4.264 -20.258 1.00 86.12 441 ASP A CA 1
ATOM 3342 C C . ASP A 1 441 ? 25.962 -5.269 -21.408 1.00 86.12 441 ASP A C 1
ATOM 3344 O O . ASP A 1 441 ? 24.896 -5.765 -21.795 1.00 86.12 441 ASP A O 1
ATOM 3348 N N . VAL A 1 442 ? 27.130 -5.529 -21.990 1.00 85.44 442 VAL A N 1
ATOM 3349 C CA . VAL A 1 442 ? 27.257 -6.292 -23.231 1.00 85.44 442 VAL A CA 1
ATOM 3350 C C . VAL A 1 442 ? 28.145 -7.507 -23.018 1.00 85.44 442 VAL A C 1
ATOM 3352 O O . VAL A 1 442 ? 29.320 -7.369 -22.683 1.00 85.44 442 VAL A O 1
ATOM 3355 N N . ASP A 1 443 ? 27.593 -8.679 -23.319 1.00 84.19 443 ASP A N 1
ATOM 3356 C CA . ASP A 1 443 ? 28.342 -9.920 -23.500 1.00 84.19 443 ASP A CA 1
ATOM 3357 C C . ASP A 1 443 ? 28.304 -10.281 -24.987 1.00 84.19 443 ASP A C 1
ATOM 3359 O O . ASP A 1 443 ? 27.255 -10.172 -25.622 1.00 84.19 443 ASP A O 1
ATOM 3363 N N . TYR A 1 444 ? 29.406 -10.742 -25.572 1.00 82.56 444 TYR A N 1
ATOM 3364 C CA . TYR A 1 444 ? 29.407 -11.175 -26.970 1.00 82.56 444 TYR A CA 1
ATOM 3365 C C . TYR A 1 444 ? 30.103 -12.521 -27.145 1.00 82.56 444 TYR A C 1
ATOM 3367 O O . TYR A 1 444 ? 30.963 -12.914 -26.360 1.00 82.56 444 TYR A O 1
ATOM 3375 N N . SER A 1 445 ? 29.695 -13.235 -28.188 1.00 79.81 445 SER A N 1
ATOM 3376 C CA . SER A 1 445 ? 30.247 -14.530 -28.586 1.00 79.81 445 SER A CA 1
ATOM 3377 C C . SER A 1 445 ? 30.368 -14.580 -30.102 1.00 79.81 445 SER A C 1
ATOM 3379 O O . SER A 1 445 ? 29.517 -14.032 -30.801 1.00 79.81 445 SER A O 1
ATOM 3381 N N . THR A 1 446 ? 31.420 -15.215 -30.607 1.00 77.19 446 THR A N 1
ATOM 3382 C CA . THR A 1 446 ? 31.733 -15.268 -32.038 1.00 77.19 446 THR A CA 1
ATOM 3383 C C . THR A 1 446 ? 31.849 -16.714 -32.497 1.00 77.19 446 THR A C 1
ATOM 3385 O O . THR A 1 446 ? 32.501 -17.514 -31.830 1.00 77.19 446 THR A O 1
ATOM 3388 N N . ALA A 1 447 ? 31.276 -17.045 -33.650 1.00 73.06 447 ALA A N 1
ATOM 3389 C CA . ALA A 1 447 ? 31.400 -18.356 -34.278 1.00 73.06 447 ALA A CA 1
ATOM 3390 C C . ALA A 1 447 ? 31.721 -18.194 -35.765 1.00 73.06 447 ALA A C 1
ATOM 3392 O O . ALA A 1 447 ? 31.070 -17.417 -36.457 1.00 73.06 447 ALA A O 1
ATOM 3393 N N . GLY A 1 448 ? 32.706 -18.928 -36.284 1.00 68.38 448 GLY A N 1
ATOM 3394 C CA . GLY A 1 448 ? 32.975 -18.932 -37.723 1.00 68.38 448 GLY A CA 1
ATOM 3395 C C . GLY A 1 448 ? 31.755 -19.434 -38.501 1.00 68.38 448 GLY A C 1
ATOM 3396 O O . GLY A 1 448 ? 31.154 -20.446 -38.128 1.00 68.38 448 GLY A O 1
ATOM 3397 N N . PHE A 1 449 ? 31.386 -18.754 -39.586 1.00 64.25 449 PHE A N 1
ATOM 3398 C CA . PHE A 1 449 ? 30.302 -19.207 -40.458 1.00 64.25 449 PHE A CA 1
ATOM 3399 C C . PHE A 1 449 ? 30.804 -19.438 -41.881 1.00 64.25 449 PHE A C 1
ATOM 3401 O O . PHE A 1 449 ? 31.750 -18.825 -42.358 1.00 64.25 449 PHE A O 1
ATOM 3408 N N . SER A 1 450 ? 30.150 -20.363 -42.577 1.00 57.41 450 SER A N 1
ATOM 3409 C CA . SER A 1 450 ? 30.334 -20.558 -44.012 1.00 57.41 450 SER A CA 1
ATOM 3410 C C . SER A 1 450 ? 28.960 -20.745 -44.630 1.00 57.41 450 SER A C 1
ATOM 3412 O O . SER A 1 450 ? 28.125 -21.469 -44.080 1.00 57.41 450 SER A O 1
ATOM 3414 N N . PHE A 1 451 ? 28.695 -20.090 -45.757 1.00 59.06 451 PHE A N 1
ATOM 3415 C CA . PHE A 1 451 ? 27.435 -20.299 -46.458 1.00 59.06 451 PHE A CA 1
ATOM 3416 C C . PHE A 1 451 ? 27.364 -21.760 -46.928 1.00 59.06 451 PHE A C 1
ATOM 3418 O O . PHE A 1 451 ? 28.246 -22.250 -47.638 1.00 59.06 451 PHE A O 1
ATOM 3425 N N . ALA A 1 452 ? 26.311 -22.480 -46.522 1.00 51.78 452 ALA A N 1
ATOM 3426 C CA . ALA A 1 452 ? 26.120 -23.898 -46.845 1.00 51.78 452 ALA A CA 1
ATOM 3427 C C . ALA A 1 452 ? 26.105 -24.168 -48.365 1.00 51.78 452 ALA A C 1
ATOM 3429 O O . ALA A 1 452 ? 26.432 -25.269 -48.809 1.00 51.78 452 ALA A O 1
ATOM 3430 N N . GLU A 1 453 ? 25.794 -23.150 -49.166 1.00 52.53 453 GLU A N 1
ATOM 3431 C CA . GLU A 1 453 ? 25.765 -23.195 -50.628 1.00 52.53 453 GLU A CA 1
ATOM 3432 C C . GLU A 1 453 ? 27.163 -23.364 -51.254 1.00 52.53 453 GLU A C 1
ATOM 3434 O O . GLU A 1 453 ? 27.288 -24.057 -52.265 1.00 52.53 453 GLU A O 1
ATOM 3439 N N . CYS A 1 454 ? 28.246 -22.891 -50.615 1.00 54.97 454 CYS A N 1
ATOM 3440 C CA . CYS A 1 454 ? 29.609 -23.109 -51.126 1.00 54.97 454 CYS A CA 1
ATOM 3441 C C . CYS A 1 454 ? 30.073 -24.581 -50.985 1.00 54.97 454 CYS A C 1
ATOM 3443 O O . CYS A 1 454 ? 31.027 -24.996 -51.651 1.00 54.97 454 CYS A O 1
ATOM 3445 N N . LYS A 1 455 ? 29.403 -25.408 -50.157 1.00 52.72 455 LYS A N 1
ATOM 3446 C CA . LYS A 1 455 ? 29.674 -26.861 -50.059 1.00 52.72 455 LYS A CA 1
ATOM 3447 C C . LYS A 1 455 ? 29.148 -27.648 -51.265 1.00 52.72 455 LYS A C 1
ATOM 3449 O O . LYS A 1 455 ? 29.680 -28.720 -51.546 1.00 52.72 455 LYS A O 1
ATOM 3454 N N . GLY A 1 456 ? 28.140 -27.130 -51.974 1.00 53.44 456 GLY A N 1
ATOM 3455 C CA . GLY A 1 456 ? 27.533 -27.773 -53.148 1.00 53.44 456 GLY A CA 1
ATOM 3456 C C . GLY A 1 456 ? 28.267 -27.516 -54.469 1.00 53.44 456 GLY A C 1
ATOM 3457 O O . GLY A 1 456 ? 27.978 -28.174 -55.466 1.00 53.44 456 GLY A O 1
ATOM 3458 N N . ILE A 1 457 ? 29.227 -26.585 -54.487 1.00 58.00 457 ILE A N 1
ATOM 3459 C CA . ILE A 1 457 ? 29.976 -26.203 -55.687 1.00 58.00 457 ILE A CA 1
ATOM 3460 C C . ILE A 1 457 ? 31.188 -27.131 -55.846 1.00 58.00 457 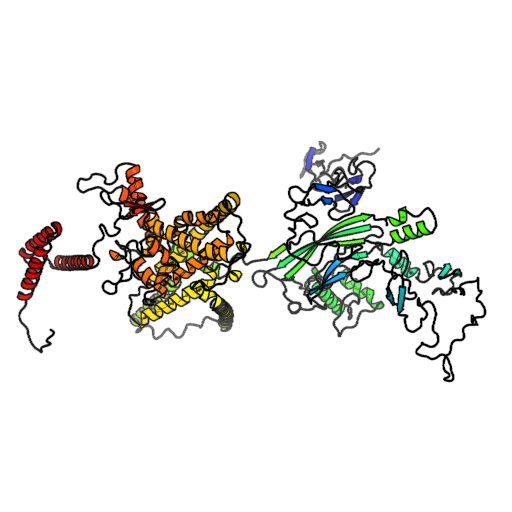ILE A C 1
ATOM 3462 O O . ILE A 1 457 ? 32.138 -27.107 -55.055 1.00 58.00 457 ILE A O 1
ATOM 3466 N N . SER A 1 458 ? 31.178 -27.959 -56.892 1.00 55.25 458 SER A N 1
ATOM 3467 C CA . SER A 1 458 ? 32.360 -28.712 -57.322 1.00 55.25 458 SER A CA 1
ATOM 3468 C C . SER A 1 458 ? 33.449 -27.748 -57.812 1.00 55.25 458 SER A C 1
ATOM 3470 O O . SER A 1 458 ? 33.161 -26.817 -58.556 1.00 55.25 458 SER A O 1
ATOM 3472 N N . SER A 1 459 ? 34.685 -27.972 -57.357 1.00 55.31 459 SER A N 1
ATOM 3473 C CA . SER A 1 459 ? 35.896 -27.143 -57.526 1.00 55.31 459 SER A CA 1
ATOM 3474 C C . SER A 1 459 ? 36.000 -26.294 -58.808 1.00 55.31 459 SER A C 1
ATOM 3476 O O . SER A 1 459 ? 35.837 -26.817 -59.908 1.00 55.31 459 SER A O 1
ATOM 3478 N N . GLY A 1 460 ? 36.401 -25.024 -58.656 1.00 62.62 460 GLY A N 1
ATOM 3479 C CA . GLY A 1 460 ? 36.689 -24.064 -59.733 1.00 62.62 460 GLY A CA 1
ATOM 3480 C C . GLY A 1 460 ? 36.767 -22.617 -59.212 1.00 62.62 460 GLY A C 1
ATOM 3481 O O . GLY A 1 460 ? 36.596 -22.394 -58.012 1.00 62.62 460 GLY A O 1
ATOM 3482 N N . SER A 1 461 ? 36.970 -21.635 -60.102 1.00 51.84 461 SER A N 1
ATOM 3483 C CA . SER A 1 461 ? 37.012 -20.192 -59.775 1.00 51.84 461 SER A CA 1
ATOM 3484 C C . SER A 1 461 ? 35.744 -19.686 -59.074 1.00 51.84 461 SER A C 1
ATOM 3486 O O . SER A 1 461 ? 35.831 -18.809 -58.228 1.00 51.84 461 SER A O 1
ATOM 3488 N N . ALA A 1 462 ? 34.584 -20.297 -59.341 1.00 54.19 462 ALA A N 1
ATOM 3489 C CA . ALA A 1 462 ? 33.322 -19.993 -58.661 1.00 54.19 462 ALA A CA 1
ATOM 3490 C C . ALA A 1 462 ? 33.282 -20.463 -57.193 1.00 54.19 462 ALA A C 1
ATOM 3492 O O . ALA A 1 462 ? 32.649 -19.821 -56.361 1.00 54.19 462 ALA A O 1
ATOM 3493 N N . LYS A 1 463 ? 33.975 -21.561 -56.849 1.00 60.47 463 LYS A N 1
ATOM 3494 C CA . LYS A 1 463 ? 34.114 -22.006 -55.452 1.00 60.47 463 LYS A CA 1
ATOM 3495 C C . LYS A 1 463 ? 35.053 -21.080 -54.687 1.00 60.47 463 LYS A C 1
ATOM 3497 O O . LYS A 1 463 ? 34.764 -20.755 -53.545 1.00 60.47 463 LYS A O 1
ATOM 3502 N N . GLN A 1 464 ? 36.142 -20.656 -55.330 1.00 57.06 464 GLN A N 1
ATOM 3503 C CA . GLN A 1 464 ? 37.079 -19.701 -54.747 1.00 57.06 464 GLN A CA 1
ATOM 3504 C C . GLN A 1 464 ? 36.407 -18.337 -54.555 1.00 57.06 464 GLN A C 1
ATOM 3506 O O . GLN A 1 464 ? 36.388 -17.863 -53.438 1.00 57.06 464 GLN A O 1
ATOM 3511 N N . ALA A 1 465 ? 35.688 -17.809 -55.550 1.00 58.47 465 ALA A N 1
ATOM 3512 C CA . ALA A 1 465 ? 34.915 -16.570 -55.408 1.00 58.47 465 ALA A CA 1
ATOM 3513 C C . ALA A 1 465 ? 33.818 -16.642 -54.319 1.00 58.47 465 ALA A C 1
ATOM 3515 O O . ALA A 1 465 ? 33.566 -15.655 -53.640 1.00 58.47 465 ALA A O 1
ATOM 3516 N N . CYS A 1 466 ? 33.182 -17.806 -54.115 1.00 60.41 466 CYS A N 1
ATOM 3517 C CA . CYS A 1 466 ? 32.223 -18.038 -53.020 1.00 60.41 466 CYS A CA 1
ATOM 3518 C C . CYS A 1 466 ? 32.910 -18.049 -51.643 1.00 60.41 466 CYS A C 1
ATOM 3520 O O . CYS A 1 466 ? 32.368 -17.521 -50.677 1.00 60.41 466 CYS A O 1
ATOM 3522 N N . LEU A 1 467 ? 34.107 -18.644 -51.555 1.00 58.50 467 LEU A N 1
ATOM 3523 C CA . LEU A 1 467 ? 34.922 -18.676 -50.337 1.00 58.50 467 LEU A CA 1
ATOM 3524 C C . LEU A 1 467 ? 35.551 -17.305 -50.032 1.00 58.50 467 LEU A C 1
ATOM 3526 O O . LEU A 1 467 ? 35.578 -16.896 -48.877 1.00 58.50 467 LEU A O 1
ATOM 3530 N N . ASP A 1 468 ? 35.964 -16.558 -51.049 1.00 59.72 468 ASP A N 1
ATOM 3531 C CA . ASP A 1 468 ? 36.493 -15.198 -50.913 1.00 59.72 468 ASP A CA 1
ATOM 3532 C C . ASP A 1 468 ? 35.361 -14.216 -50.529 1.00 59.72 468 ASP A C 1
ATOM 3534 O O . ASP A 1 468 ? 35.544 -13.314 -49.721 1.00 59.72 468 ASP A O 1
ATOM 3538 N N . ALA A 1 469 ? 34.125 -14.447 -50.989 1.00 56.53 469 ALA A N 1
ATOM 3539 C CA . ALA A 1 469 ? 32.957 -13.702 -50.506 1.00 56.53 469 ALA A CA 1
ATOM 3540 C C . ALA A 1 469 ? 32.594 -14.026 -49.040 1.00 56.53 469 ALA A C 1
ATOM 3542 O O . ALA A 1 469 ? 31.971 -13.204 -48.368 1.00 56.53 469 ALA A O 1
ATOM 3543 N N . THR A 1 470 ? 32.973 -15.204 -48.518 1.00 57.91 470 THR A N 1
ATOM 3544 C CA . THR A 1 470 ? 32.814 -15.525 -47.085 1.00 57.91 470 THR A CA 1
ATOM 3545 C C . THR A 1 470 ? 33.882 -14.894 -46.202 1.00 57.91 470 THR A C 1
ATOM 3547 O O . THR A 1 470 ? 33.612 -14.695 -45.021 1.00 57.91 470 THR A O 1
ATOM 3550 N N . THR A 1 471 ? 35.062 -14.562 -46.738 1.00 60.84 471 THR A N 1
ATOM 3551 C CA . THR A 1 471 ? 36.126 -13.928 -45.946 1.00 60.84 471 THR A CA 1
ATOM 3552 C C . THR A 1 471 ? 35.853 -12.460 -45.654 1.00 60.84 471 THR A C 1
ATOM 3554 O O . THR A 1 471 ? 36.340 -11.986 -44.642 1.00 60.84 471 THR A O 1
ATOM 3557 N N . ASP A 1 472 ? 35.018 -11.782 -46.449 1.00 69.00 472 ASP A N 1
ATOM 3558 C CA . ASP A 1 472 ? 34.662 -10.367 -46.240 1.00 69.00 472 ASP A CA 1
ATOM 3559 C C . ASP A 1 472 ? 33.277 -10.173 -45.590 1.00 69.00 472 ASP A C 1
ATOM 3561 O O . ASP A 1 472 ? 32.899 -9.063 -45.208 1.00 69.00 472 ASP A O 1
ATOM 3565 N N . ALA A 1 473 ? 32.491 -11.246 -45.459 1.00 68.75 473 ALA A N 1
ATOM 3566 C CA . ALA A 1 473 ? 31.146 -11.190 -44.897 1.00 68.75 473 ALA A CA 1
ATOM 3567 C C . ALA A 1 473 ? 31.160 -11.282 -43.365 1.00 68.75 473 ALA A C 1
ATOM 3569 O O . ALA A 1 473 ? 31.902 -12.063 -42.773 1.00 68.75 473 ALA A O 1
ATOM 3570 N N . VAL A 1 474 ? 30.264 -10.537 -42.720 1.00 77.50 474 VAL A N 1
ATOM 3571 C CA . VAL A 1 474 ? 30.064 -10.544 -41.268 1.00 77.50 474 VAL A CA 1
ATOM 3572 C C . VAL A 1 474 ? 28.589 -10.788 -40.966 1.00 77.50 474 VAL A C 1
ATOM 3574 O O . VAL A 1 474 ? 27.720 -10.189 -41.602 1.00 77.50 474 VAL A O 1
ATOM 3577 N N . ILE A 1 475 ? 28.295 -11.623 -39.968 1.00 78.19 475 ILE A N 1
ATOM 3578 C CA . ILE A 1 475 ? 26.945 -11.751 -39.408 1.00 78.19 475 ILE A CA 1
ATOM 3579 C C . ILE A 1 475 ? 26.958 -11.149 -38.006 1.00 78.19 475 ILE A C 1
ATOM 3581 O O . ILE A 1 475 ? 27.789 -11.509 -37.180 1.00 78.19 475 ILE A O 1
ATOM 3585 N N . VAL A 1 476 ? 26.032 -10.233 -37.731 1.00 83.75 476 VAL A N 1
ATOM 3586 C CA . VAL A 1 476 ? 25.872 -9.617 -36.411 1.00 83.75 476 VAL A CA 1
ATOM 3587 C C . VAL A 1 476 ? 24.448 -9.835 -35.940 1.00 83.75 476 VAL A C 1
ATOM 3589 O O . VAL A 1 476 ? 23.496 -9.463 -36.625 1.00 83.75 476 VAL A O 1
ATOM 3592 N N . GLU A 1 477 ? 24.308 -10.385 -34.745 1.00 82.81 477 GLU A N 1
ATOM 3593 C CA . GLU A 1 477 ? 23.035 -10.513 -34.053 1.00 82.81 477 GLU A CA 1
ATOM 3594 C C . GLU A 1 477 ? 23.106 -9.725 -32.745 1.00 82.81 477 GLU A C 1
ATOM 3596 O O . GLU A 1 477 ? 23.980 -9.975 -31.927 1.00 82.81 477 GLU A O 1
ATOM 3601 N N . VAL A 1 478 ? 22.194 -8.775 -32.528 1.00 87.50 478 VAL A N 1
ATOM 3602 C CA . VAL A 1 478 ? 22.094 -8.025 -31.266 1.00 87.50 478 VAL A CA 1
ATOM 3603 C C . VAL A 1 478 ? 20.737 -8.313 -30.643 1.00 87.50 478 VAL A C 1
ATOM 3605 O O . VAL A 1 478 ? 19.709 -8.045 -31.266 1.00 87.50 478 VAL A O 1
ATOM 3608 N N . PHE A 1 479 ? 20.710 -8.855 -29.425 1.00 83.50 479 PHE A N 1
ATOM 3609 C CA . PHE A 1 479 ? 19.456 -9.246 -28.778 1.00 83.50 479 PHE A CA 1
ATOM 3610 C C . PHE A 1 479 ? 19.464 -9.061 -27.258 1.00 83.50 479 PHE A C 1
ATOM 3612 O O . PHE A 1 479 ? 20.503 -9.069 -26.595 1.00 83.50 479 PHE A O 1
ATOM 3619 N N . PHE A 1 480 ? 18.260 -8.937 -26.695 1.00 84.25 480 PHE A N 1
ATOM 3620 C CA . PHE A 1 480 ? 18.037 -8.942 -25.252 1.00 84.25 480 PHE A CA 1
ATOM 3621 C C . PHE A 1 480 ? 17.773 -10.381 -24.784 1.00 84.25 480 PHE A C 1
ATOM 3623 O O . PHE A 1 480 ? 16.828 -11.006 -25.270 1.00 84.25 480 PHE A O 1
ATOM 3630 N N . PRO A 1 481 ? 18.554 -10.929 -23.834 1.00 73.06 481 PRO A N 1
ATOM 3631 C CA . PRO A 1 481 ? 18.407 -12.318 -23.397 1.00 73.06 481 PRO A CA 1
ATOM 3632 C C . PRO A 1 481 ? 17.107 -12.544 -22.611 1.00 73.06 481 PRO A C 1
ATOM 3634 O O . PRO A 1 481 ? 16.584 -13.656 -22.573 1.00 73.06 481 PRO A O 1
ATOM 3637 N N . LYS A 1 482 ? 16.600 -11.496 -21.951 1.00 74.62 482 LYS A N 1
ATOM 3638 C CA . LYS A 1 482 ? 15.357 -11.473 -21.173 1.00 74.62 482 LYS A CA 1
ATOM 3639 C C . LYS A 1 482 ? 14.745 -10.074 -21.263 1.00 74.62 482 LYS A C 1
ATOM 3641 O O . LYS A 1 482 ? 15.478 -9.088 -21.315 1.00 74.62 482 LYS A O 1
ATOM 3646 N N . ILE A 1 483 ? 13.415 -9.973 -21.211 1.00 69.25 483 ILE A N 1
ATOM 3647 C CA . ILE A 1 483 ? 12.700 -8.692 -21.050 1.00 69.25 483 ILE A CA 1
ATOM 3648 C C . ILE A 1 483 ? 12.767 -8.291 -19.566 1.00 69.25 483 ILE A C 1
ATOM 3650 O O . ILE A 1 483 ? 11.770 -8.279 -18.855 1.00 69.25 483 ILE A O 1
ATOM 3654 N N . SER A 1 484 ? 13.973 -8.060 -19.056 1.00 60.97 484 SER A N 1
ATOM 3655 C CA . SER A 1 484 ? 14.198 -7.627 -17.677 1.00 60.97 484 SER A CA 1
ATOM 3656 C C . SER A 1 484 ? 15.161 -6.453 -17.684 1.00 60.97 484 SER A C 1
ATOM 3658 O O . SER A 1 484 ? 16.300 -6.593 -18.127 1.00 60.97 484 SER A O 1
ATOM 3660 N N . GLN A 1 485 ? 14.699 -5.305 -17.201 1.00 75.94 485 GLN A N 1
ATOM 3661 C CA . GLN A 1 485 ? 15.519 -4.115 -17.024 1.00 75.94 485 GLN A CA 1
ATOM 3662 C C . GLN A 1 485 ? 15.987 -4.047 -15.570 1.00 75.94 485 GLN A C 1
ATOM 3664 O O . GLN A 1 485 ? 15.172 -4.174 -14.656 1.00 75.94 485 GLN A O 1
ATOM 3669 N N . GLN A 1 486 ? 17.282 -3.825 -15.355 1.00 81.62 486 GLN A N 1
ATOM 3670 C CA . GLN A 1 486 ? 17.807 -3.544 -14.021 1.00 81.62 486 GLN A CA 1
ATOM 3671 C C . GLN A 1 486 ? 17.740 -2.037 -13.766 1.00 81.62 486 GLN A C 1
ATOM 3673 O O . GLN A 1 486 ? 18.131 -1.237 -14.615 1.00 81.62 486 GLN A O 1
ATOM 3678 N N . ALA A 1 487 ? 17.207 -1.637 -12.613 1.00 86.38 487 ALA A N 1
ATOM 3679 C CA . ALA A 1 487 ? 17.110 -0.236 -12.222 1.00 86.38 487 ALA A CA 1
ATOM 3680 C C . ALA A 1 487 ? 17.693 -0.039 -10.819 1.00 86.38 487 ALA A C 1
ATOM 3682 O O . ALA A 1 487 ? 17.188 -0.586 -9.840 1.00 86.38 487 ALA A O 1
ATOM 3683 N N . PHE A 1 488 ? 18.741 0.772 -10.729 1.00 89.50 488 PHE A N 1
ATOM 3684 C CA . PHE A 1 488 ? 19.366 1.210 -9.490 1.00 89.50 488 PHE A CA 1
ATOM 3685 C C . PHE A 1 488 ? 18.868 2.615 -9.171 1.00 89.50 488 PHE A C 1
ATOM 3687 O O . PHE A 1 488 ? 19.272 3.595 -9.798 1.00 89.50 488 PHE A O 1
ATOM 3694 N N . VAL A 1 489 ? 17.948 2.708 -8.213 1.00 89.19 489 VAL A N 1
ATOM 3695 C CA . VAL A 1 489 ? 17.332 3.975 -7.809 1.00 89.19 489 VAL A CA 1
ATOM 3696 C C . VAL A 1 489 ? 17.775 4.325 -6.398 1.00 89.19 489 VAL A C 1
ATOM 3698 O O . VAL A 1 489 ? 17.500 3.593 -5.447 1.00 89.19 489 VAL A O 1
ATOM 3701 N N . GLU A 1 490 ? 18.432 5.469 -6.252 1.00 84.38 490 GLU A N 1
ATOM 3702 C CA . GLU A 1 490 ? 18.742 6.030 -4.946 1.00 84.38 490 GLU A CA 1
ATOM 3703 C C . GLU A 1 490 ? 17.488 6.664 -4.338 1.00 84.38 490 GLU A C 1
ATOM 3705 O O . GLU A 1 490 ? 16.844 7.535 -4.923 1.00 84.38 490 GLU A O 1
ATOM 3710 N N . SER A 1 491 ? 17.143 6.227 -3.128 1.00 80.19 491 SER A N 1
ATOM 3711 C CA . SER A 1 491 ? 16.053 6.800 -2.338 1.00 80.19 491 SER A CA 1
ATOM 3712 C C . SER A 1 491 ? 16.598 7.346 -1.019 1.00 80.19 491 SER A C 1
ATOM 3714 O O . SER A 1 491 ? 17.448 6.694 -0.401 1.00 80.19 491 SER A O 1
ATOM 3716 N N . PRO A 1 492 ? 16.127 8.512 -0.542 1.00 76.50 492 PRO A N 1
ATOM 3717 C CA . PRO A 1 492 ? 16.603 9.068 0.713 1.00 76.50 492 PRO A CA 1
ATOM 3718 C C . PRO A 1 492 ? 16.270 8.109 1.862 1.00 76.50 492 PRO A C 1
ATOM 3720 O O . PRO A 1 492 ? 15.107 7.797 2.105 1.00 76.50 492 PRO A O 1
ATOM 3723 N N . LYS A 1 493 ? 17.294 7.679 2.612 1.00 72.25 493 LYS A N 1
ATOM 3724 C CA . LYS A 1 493 ? 17.147 6.730 3.735 1.00 72.25 493 LYS A CA 1
ATOM 3725 C C . LYS A 1 493 ? 16.118 7.181 4.778 1.00 72.25 493 LYS A C 1
ATOM 3727 O O . LYS A 1 493 ? 15.491 6.356 5.433 1.00 72.25 493 LYS A O 1
ATOM 3732 N N . MET A 1 494 ? 15.978 8.491 4.966 1.00 74.81 494 MET A N 1
ATOM 3733 C CA . MET A 1 494 ? 14.994 9.077 5.865 1.00 74.81 494 MET A CA 1
ATOM 3734 C C . MET A 1 494 ? 14.431 10.352 5.240 1.00 74.81 494 MET A C 1
ATOM 3736 O O . MET A 1 494 ? 15.133 11.356 5.117 1.00 74.81 494 MET A O 1
ATOM 3740 N N . GLY A 1 495 ? 13.158 10.302 4.851 1.00 73.94 495 GLY A N 1
ATOM 3741 C CA . GLY A 1 495 ? 12.412 11.472 4.399 1.00 73.94 495 GLY A CA 1
ATOM 3742 C C . GLY A 1 495 ? 12.012 12.387 5.559 1.00 73.94 495 GLY A C 1
ATOM 3743 O O . GLY A 1 495 ? 12.042 12.001 6.730 1.00 73.94 495 GLY A O 1
ATOM 3744 N N . PHE A 1 496 ? 11.590 13.609 5.234 1.00 73.69 496 PHE A N 1
ATOM 3745 C CA . PHE A 1 496 ? 11.147 14.591 6.229 1.00 73.69 496 PHE A CA 1
ATOM 3746 C C . PHE A 1 496 ? 9.926 14.114 7.033 1.00 73.69 496 PHE A C 1
ATOM 3748 O O . PHE A 1 496 ? 9.874 14.281 8.252 1.00 73.69 496 PHE A O 1
ATOM 3755 N N . THR A 1 497 ? 8.972 13.459 6.371 1.00 72.88 497 THR A N 1
ATOM 3756 C CA . THR A 1 497 ? 7.778 12.874 7.001 1.00 72.88 497 THR A CA 1
ATOM 3757 C C . THR A 1 497 ? 8.147 11.755 7.971 1.00 72.88 497 THR A C 1
ATOM 3759 O O . THR A 1 497 ? 7.697 11.758 9.115 1.00 72.88 497 THR A O 1
ATOM 3762 N N . THR A 1 498 ? 9.033 10.848 7.557 1.00 71.12 498 THR A N 1
ATOM 3763 C CA . THR A 1 498 ? 9.558 9.758 8.389 1.00 71.12 498 THR A CA 1
ATOM 3764 C C . THR A 1 498 ? 10.315 10.291 9.606 1.00 71.12 498 THR A C 1
ATOM 3766 O O . THR A 1 498 ? 10.125 9.800 10.716 1.00 71.12 498 THR A O 1
ATOM 3769 N N . PHE A 1 499 ? 11.127 11.337 9.427 1.00 77.94 499 PHE A N 1
ATOM 3770 C CA . PHE A 1 499 ? 11.839 11.998 10.522 1.00 77.94 499 PHE A CA 1
ATOM 3771 C C . PHE A 1 499 ? 10.881 12.592 11.565 1.00 77.94 499 PHE A C 1
ATOM 3773 O O . PHE A 1 499 ? 11.064 12.368 12.765 1.00 77.94 499 PHE A O 1
ATOM 3780 N N . ILE A 1 500 ? 9.839 13.312 11.130 1.00 78.69 500 ILE A N 1
ATOM 3781 C CA . ILE A 1 500 ? 8.813 13.851 12.035 1.00 78.69 500 ILE A CA 1
ATOM 3782 C C . ILE A 1 500 ? 8.047 12.716 12.717 1.00 78.69 500 ILE A C 1
ATOM 3784 O O . ILE A 1 500 ? 7.815 12.791 13.921 1.00 78.69 500 ILE A O 1
ATOM 3788 N N . GLY A 1 501 ? 7.702 11.657 11.981 1.00 72.94 501 GLY A N 1
ATOM 3789 C CA . GLY A 1 501 ? 7.023 10.480 12.521 1.00 72.94 501 GLY A CA 1
ATOM 3790 C C . GLY A 1 501 ? 7.826 9.805 13.633 1.00 72.94 501 GLY A C 1
ATOM 3791 O O . GLY A 1 501 ? 7.304 9.603 14.727 1.00 72.94 501 GLY A O 1
ATOM 3792 N N . TYR A 1 502 ? 9.115 9.533 13.406 1.00 78.19 502 TYR A N 1
ATOM 3793 C CA . TYR A 1 502 ? 9.982 8.939 14.427 1.00 78.19 502 TYR A CA 1
ATOM 3794 C C . TYR A 1 502 ? 10.212 9.866 15.615 1.00 78.19 502 TYR A C 1
ATOM 3796 O O . TYR A 1 502 ? 10.121 9.425 16.759 1.00 78.19 502 TYR A O 1
ATOM 3804 N N . THR A 1 503 ? 10.475 11.149 15.366 1.00 79.06 503 THR A N 1
ATOM 3805 C CA . THR A 1 503 ? 10.717 12.126 16.437 1.00 79.06 503 THR A CA 1
ATOM 3806 C C . THR A 1 503 ? 9.463 12.331 17.286 1.00 79.06 503 THR A C 1
ATOM 3808 O O . THR A 1 503 ? 9.535 12.296 18.512 1.00 79.06 503 THR A O 1
ATOM 3811 N N . GLY A 1 504 ? 8.300 12.485 16.649 1.00 76.19 504 GLY A N 1
ATOM 3812 C CA . GLY A 1 504 ? 7.005 12.600 17.317 1.00 76.19 504 GLY A CA 1
ATOM 3813 C C . GLY A 1 504 ? 6.618 11.324 18.061 1.00 76.19 504 GLY A C 1
ATOM 3814 O O . GLY A 1 504 ? 6.154 11.402 19.194 1.00 76.19 504 GLY A O 1
ATOM 3815 N N . GLY A 1 505 ? 6.882 10.152 17.478 1.00 73.38 505 GLY A N 1
ATOM 3816 C CA . GLY A 1 505 ? 6.682 8.859 18.131 1.00 73.38 505 GLY A CA 1
ATOM 3817 C C . GLY A 1 505 ? 7.560 8.684 19.372 1.00 73.38 505 GLY A C 1
ATOM 3818 O O . GLY A 1 505 ? 7.062 8.288 20.421 1.00 73.38 505 GLY A O 1
ATOM 3819 N N . LEU A 1 506 ? 8.846 9.042 19.295 1.00 77.69 506 LEU A N 1
ATOM 3820 C CA . LEU A 1 506 ? 9.780 8.996 20.427 1.00 77.69 506 LEU A CA 1
ATOM 3821 C C . LEU A 1 506 ? 9.406 9.986 21.533 1.00 77.69 506 LEU A C 1
ATOM 3823 O O . LEU A 1 506 ? 9.381 9.604 22.700 1.00 77.69 506 LEU A O 1
ATOM 3827 N N . LEU A 1 507 ? 9.087 11.236 21.189 1.00 74.88 507 LEU A N 1
ATOM 3828 C CA . LEU A 1 507 ? 8.640 12.245 22.157 1.00 74.88 507 LEU A CA 1
ATOM 3829 C C . LEU A 1 507 ? 7.307 11.847 22.804 1.00 74.88 507 LEU A C 1
ATOM 3831 O O . LEU A 1 507 ? 7.160 11.919 24.025 1.00 74.88 507 LEU A O 1
ATOM 3835 N N . GLY A 1 508 ? 6.365 11.333 22.014 1.00 75.88 508 GLY A N 1
ATOM 3836 C CA . GLY A 1 508 ? 5.112 10.779 22.518 1.00 75.88 508 GLY A CA 1
ATOM 3837 C C . GLY A 1 508 ? 5.333 9.579 23.444 1.00 75.88 508 GLY A C 1
ATOM 3838 O O . GLY A 1 508 ? 4.702 9.493 24.494 1.00 75.88 508 GLY A O 1
ATOM 3839 N N . CYS A 1 509 ? 6.264 8.684 23.106 1.00 66.38 509 CYS A N 1
ATOM 3840 C CA . CYS A 1 509 ? 6.544 7.474 23.880 1.00 66.38 509 CYS A CA 1
ATOM 3841 C C . CYS A 1 509 ? 7.305 7.750 25.185 1.00 66.38 509 CYS A C 1
ATOM 3843 O O . CYS A 1 509 ? 6.985 7.162 26.216 1.00 66.38 509 CYS A O 1
ATOM 3845 N N . LEU A 1 510 ? 8.339 8.594 25.144 1.00 67.62 510 LEU A N 1
ATOM 3846 C CA . LEU A 1 510 ? 9.240 8.810 26.279 1.00 67.62 510 LEU A CA 1
ATOM 3847 C C . LEU A 1 510 ? 8.703 9.846 27.262 1.00 67.62 510 LEU A C 1
ATOM 3849 O O . LEU A 1 510 ? 8.877 9.695 28.470 1.00 67.62 510 LEU A O 1
ATOM 3853 N N . THR A 1 511 ? 8.082 10.911 26.757 1.00 73.06 511 THR A N 1
ATOM 3854 C CA . THR A 1 511 ? 7.691 12.062 27.580 1.00 73.06 511 THR A CA 1
ATOM 3855 C C . THR A 1 511 ? 6.213 12.424 27.449 1.00 73.06 511 THR A C 1
ATOM 3857 O O . THR A 1 511 ? 5.727 13.229 28.241 1.00 73.06 511 THR A O 1
ATOM 3860 N N . GLY A 1 512 ? 5.479 11.834 26.496 1.00 76.25 512 GLY A N 1
ATOM 3861 C CA . GLY A 1 512 ? 4.086 12.199 26.213 1.00 76.25 512 GLY A CA 1
ATOM 3862 C C . GLY A 1 512 ? 3.938 13.614 25.646 1.00 76.25 512 GLY A C 1
ATOM 3863 O O . GLY A 1 512 ? 2.846 14.178 25.681 1.00 76.25 512 GLY A O 1
ATOM 3864 N N . VAL A 1 513 ? 5.035 14.210 25.169 1.00 77.94 513 VAL A N 1
ATOM 3865 C CA . VAL A 1 513 ? 5.093 15.601 24.709 1.00 77.94 513 VAL A CA 1
ATOM 3866 C C . VAL A 1 513 ? 4.772 15.652 23.221 1.00 77.94 513 VAL A C 1
ATOM 3868 O O . VAL A 1 513 ? 5.360 14.932 22.417 1.00 77.94 513 VAL A O 1
ATOM 3871 N N . SER A 1 514 ? 3.864 16.551 22.852 1.00 83.50 514 SER A N 1
ATOM 3872 C CA . SER A 1 514 ? 3.564 16.885 21.459 1.00 83.50 514 SER A CA 1
ATOM 3873 C C . SER A 1 514 ? 4.080 18.283 21.113 1.00 83.50 514 SER A C 1
ATOM 3875 O O . SER A 1 514 ? 4.477 19.055 21.989 1.00 83.50 514 SER A O 1
ATOM 3877 N N . ILE A 1 515 ? 4.016 18.664 19.836 1.00 77.44 515 ILE A N 1
ATOM 3878 C CA . ILE A 1 515 ? 4.314 20.043 19.424 1.00 77.44 515 ILE A CA 1
ATOM 3879 C C . ILE A 1 515 ? 3.404 21.069 20.124 1.00 77.44 515 ILE A C 1
ATOM 3881 O O . ILE A 1 515 ? 3.845 22.169 20.449 1.00 77.44 515 ILE A O 1
ATOM 3885 N N . ILE A 1 516 ? 2.164 20.685 20.448 1.00 77.44 516 ILE A N 1
ATOM 3886 C CA . ILE A 1 516 ? 1.221 21.522 21.201 1.00 77.44 516 ILE A CA 1
ATOM 3887 C C . ILE A 1 516 ? 1.722 21.736 22.628 1.00 77.44 516 ILE A C 1
ATOM 3889 O O . ILE A 1 516 ? 1.646 22.846 23.141 1.00 77.44 516 ILE A O 1
ATOM 3893 N N . THR A 1 517 ? 2.319 20.720 23.246 1.00 71.62 517 THR A N 1
ATOM 3894 C CA . THR A 1 517 ? 2.894 20.828 24.590 1.00 71.62 517 THR A CA 1
ATOM 3895 C C . THR A 1 517 ? 4.019 21.871 24.639 1.00 71.62 517 THR A C 1
ATOM 3897 O O . THR A 1 517 ? 4.111 22.633 25.599 1.00 71.62 517 THR A O 1
ATOM 3900 N N . PHE A 1 518 ? 4.839 21.990 23.588 1.00 73.31 518 PHE A N 1
ATOM 3901 C CA . PHE A 1 518 ? 5.834 23.068 23.491 1.00 73.31 518 PHE A CA 1
ATOM 3902 C C . PHE A 1 518 ? 5.191 24.455 23.356 1.00 73.31 518 PHE A C 1
ATOM 3904 O O . PHE A 1 518 ? 5.669 25.413 23.967 1.00 73.31 518 PHE A O 1
ATOM 3911 N N . ILE A 1 519 ? 4.087 24.567 22.613 1.00 73.62 519 ILE A N 1
ATOM 3912 C CA . ILE A 1 519 ? 3.313 25.812 22.500 1.00 73.62 519 ILE A CA 1
ATOM 3913 C C . ILE A 1 519 ? 2.672 26.175 23.848 1.00 73.62 519 ILE A C 1
ATOM 3915 O O . ILE A 1 519 ? 2.703 27.339 24.241 1.00 73.62 519 ILE A O 1
ATOM 3919 N N . GLU A 1 520 ? 2.152 25.200 24.596 1.00 70.69 520 GLU A N 1
ATOM 3920 C CA . GLU A 1 520 ? 1.612 25.394 25.947 1.00 70.69 520 GLU A CA 1
ATOM 3921 C C . GLU A 1 520 ? 2.689 25.853 26.931 1.00 70.69 520 GLU A C 1
ATOM 3923 O O . GLU A 1 520 ? 2.455 26.794 27.693 1.00 70.69 520 GLU A O 1
ATOM 3928 N N . PHE A 1 521 ? 3.886 25.256 26.888 1.00 72.94 521 PHE A N 1
ATOM 3929 C CA . PHE A 1 521 ? 5.029 25.720 27.678 1.00 72.94 521 PHE A CA 1
ATOM 3930 C C . PHE A 1 521 ? 5.430 27.147 27.308 1.00 72.94 521 PHE A C 1
ATOM 3932 O O . PHE A 1 521 ? 5.662 27.958 28.204 1.00 72.94 521 PHE A O 1
ATOM 3939 N N . GLY A 1 522 ? 5.454 27.477 26.015 1.00 69.94 522 GLY A N 1
ATOM 3940 C CA . GLY A 1 522 ? 5.686 28.839 25.539 1.00 69.94 522 GLY A CA 1
ATOM 3941 C C . GLY A 1 522 ? 4.631 29.812 26.063 1.00 69.94 522 GLY A C 1
ATOM 3942 O O . GLY A 1 522 ? 4.970 30.837 26.650 1.00 69.94 522 GLY A O 1
ATOM 3943 N N . TYR A 1 523 ? 3.347 29.472 25.939 1.00 71.38 523 TYR A N 1
ATOM 3944 C CA . TYR A 1 523 ? 2.240 30.288 26.438 1.00 71.38 523 TYR A CA 1
ATOM 3945 C C . TYR A 1 523 ? 2.316 30.489 27.957 1.00 71.38 523 TYR A C 1
ATOM 3947 O O . TYR A 1 523 ? 2.180 31.613 28.444 1.00 71.38 523 TYR A O 1
ATOM 3955 N N . LEU A 1 524 ? 2.585 29.422 28.714 1.00 64.88 524 LEU A N 1
ATOM 3956 C CA . LEU A 1 524 ? 2.763 29.478 30.161 1.00 64.88 524 LEU A CA 1
ATOM 3957 C C . LEU A 1 524 ? 3.964 30.352 30.540 1.00 64.88 524 LEU A C 1
ATOM 3959 O O . LEU A 1 524 ? 3.841 31.194 31.429 1.00 64.88 524 LEU A O 1
ATOM 3963 N N . PHE A 1 525 ? 5.090 30.202 29.840 1.00 72.00 525 PHE A N 1
ATOM 3964 C CA . PHE A 1 525 ? 6.283 31.024 30.021 1.00 72.00 525 PHE A CA 1
ATOM 3965 C C . PHE A 1 525 ? 5.975 32.504 29.780 1.00 72.00 525 PHE A C 1
ATOM 3967 O O . PHE A 1 525 ? 6.207 33.323 30.668 1.00 72.00 525 PHE A O 1
ATOM 3974 N N . PHE A 1 526 ? 5.339 32.850 28.655 1.00 68.56 526 PHE A N 1
ATOM 3975 C CA . PHE A 1 526 ? 4.922 34.225 28.369 1.00 68.56 526 PHE A CA 1
ATOM 3976 C C . PHE A 1 526 ? 3.950 34.766 29.418 1.00 68.56 526 PHE A C 1
ATOM 3978 O O . PHE A 1 526 ? 4.068 35.923 29.822 1.00 68.56 526 PHE A O 1
ATOM 3985 N N . ARG A 1 527 ? 3.029 33.943 29.928 1.00 62.09 527 ARG A N 1
ATOM 3986 C CA . ARG A 1 527 ? 2.096 34.357 30.984 1.00 62.09 527 ARG A CA 1
ATOM 3987 C C . ARG A 1 527 ? 2.800 34.598 32.319 1.00 62.09 527 ARG A C 1
ATOM 3989 O O . ARG A 1 527 ? 2.427 35.529 33.031 1.00 62.09 527 ARG A O 1
ATOM 3996 N N . ILE A 1 528 ? 3.804 33.790 32.659 1.00 69.31 528 ILE A N 1
ATOM 3997 C CA . ILE A 1 528 ? 4.638 33.961 33.859 1.00 69.31 528 ILE A CA 1
ATOM 3998 C C . ILE A 1 528 ? 5.512 35.208 33.718 1.00 69.31 528 ILE A C 1
ATOM 4000 O O . ILE A 1 528 ? 5.565 36.008 34.653 1.00 69.31 528 ILE A O 1
ATOM 4004 N N . CYS A 1 529 ? 6.133 35.426 32.556 1.00 64.44 529 CYS A N 1
ATOM 4005 C CA . CYS A 1 529 ? 6.892 36.637 32.249 1.00 64.44 529 CYS A CA 1
ATOM 4006 C C . CYS A 1 529 ? 6.001 37.881 32.315 1.00 64.44 529 CYS A C 1
ATOM 4008 O O . CYS A 1 529 ? 6.383 38.854 32.952 1.00 64.44 529 CYS A O 1
ATOM 4010 N N . HIS A 1 530 ? 4.789 37.836 31.756 1.00 60.06 530 HIS A N 1
ATOM 4011 C CA . HIS A 1 530 ? 3.829 38.939 31.819 1.00 60.06 530 HIS A CA 1
ATOM 4012 C C . HIS A 1 530 ? 3.335 39.190 33.252 1.00 60.06 530 HIS A C 1
ATOM 4014 O O . HIS A 1 530 ? 3.315 40.327 33.711 1.00 60.06 530 HIS A O 1
ATOM 4020 N N . ALA A 1 531 ? 2.991 38.145 34.010 1.00 57.47 531 ALA A N 1
ATOM 4021 C CA . ALA A 1 531 ? 2.597 38.281 35.415 1.00 57.47 531 ALA A CA 1
ATOM 4022 C C . ALA A 1 531 ? 3.745 38.815 36.292 1.00 57.47 531 ALA A C 1
ATOM 4024 O O . ALA A 1 531 ? 3.510 39.614 37.199 1.00 57.47 531 ALA A O 1
ATOM 4025 N N . SER A 1 532 ? 4.986 38.421 35.997 1.00 53.91 532 SER A N 1
ATOM 4026 C CA . SER A 1 532 ? 6.190 38.924 36.667 1.00 53.91 532 SER A CA 1
ATOM 4027 C C . SER A 1 532 ? 6.488 40.370 36.265 1.00 53.91 532 SER A C 1
ATOM 4029 O O . SER A 1 532 ? 6.762 41.192 37.133 1.00 53.91 532 SER A O 1
ATOM 4031 N N . ALA A 1 533 ? 6.329 40.726 34.990 1.00 54.31 533 ALA A N 1
ATOM 4032 C CA . ALA A 1 533 ? 6.470 42.091 34.490 1.00 54.31 533 ALA A CA 1
ATOM 4033 C C . ALA A 1 533 ? 5.398 43.032 35.060 1.00 54.31 533 ALA A C 1
ATOM 4035 O O . ALA A 1 533 ? 5.706 44.166 35.398 1.00 54.31 533 ALA A O 1
ATOM 4036 N N . VAL A 1 534 ? 4.163 42.566 35.262 1.00 56.62 534 VAL A N 1
ATOM 4037 C CA . VAL A 1 534 ? 3.099 43.352 35.916 1.00 56.62 534 VAL A CA 1
ATOM 4038 C C . VAL A 1 534 ? 3.350 43.496 37.424 1.00 56.62 534 VAL A C 1
ATOM 4040 O O . VAL A 1 534 ? 3.058 44.543 37.996 1.00 56.62 534 VAL A O 1
ATOM 4043 N N . LYS A 1 535 ? 3.940 42.486 38.080 1.00 48.03 535 LYS A N 1
ATOM 4044 C CA . LYS A 1 535 ? 4.259 42.521 39.519 1.00 48.03 535 LYS A CA 1
ATOM 4045 C C . LYS A 1 535 ? 5.524 43.333 39.850 1.00 48.03 535 LYS A C 1
ATOM 4047 O O . LYS A 1 535 ? 5.595 43.908 40.931 1.00 48.03 535 LYS A O 1
ATOM 4052 N N . TYR A 1 536 ? 6.490 43.407 38.931 1.00 50.75 536 TYR A N 1
ATOM 4053 C CA . TYR A 1 536 ? 7.764 44.132 39.093 1.00 50.75 536 TYR A CA 1
ATOM 4054 C C . TYR A 1 536 ? 7.879 45.403 38.222 1.00 50.75 536 TYR A C 1
ATOM 4056 O O . TYR A 1 536 ? 8.862 46.141 38.314 1.00 50.75 536 TYR A O 1
ATOM 4064 N N . GLY A 1 537 ? 6.853 45.716 37.425 1.00 44.19 537 GLY A N 1
ATOM 4065 C CA . GLY A 1 537 ? 6.840 46.782 36.413 1.00 44.19 537 GLY A CA 1
ATOM 4066 C C . GLY A 1 537 ? 6.844 48.222 36.925 1.00 44.19 537 GLY A C 1
ATOM 4067 O O . GLY A 1 537 ? 6.880 49.144 36.116 1.00 44.19 537 GLY A O 1
ATOM 4068 N N . ASN A 1 538 ? 6.862 48.443 38.242 1.00 43.47 538 ASN A N 1
ATOM 4069 C CA . ASN A 1 538 ? 7.079 49.779 38.808 1.00 43.47 538 ASN A CA 1
ATOM 4070 C C . ASN A 1 538 ? 8.561 50.109 39.065 1.00 43.47 538 ASN A C 1
ATOM 4072 O O . ASN A 1 538 ? 8.855 51.250 39.410 1.00 43.47 538 ASN A O 1
ATOM 4076 N N . HIS A 1 539 ? 9.494 49.166 38.870 1.00 46.50 539 HIS A N 1
ATOM 4077 C CA . HIS A 1 539 ? 10.925 49.400 39.124 1.00 46.50 539 HIS A CA 1
ATOM 4078 C C . HIS A 1 539 ? 11.844 49.317 37.899 1.00 46.50 539 HIS A C 1
ATOM 4080 O O . HIS A 1 539 ? 12.985 49.756 37.988 1.00 46.50 539 HIS A O 1
ATOM 4086 N N . ILE A 1 540 ? 11.367 48.834 36.749 1.00 45.69 540 ILE A N 1
ATOM 4087 C CA . ILE A 1 540 ? 12.205 48.603 35.559 1.00 45.69 540 ILE A CA 1
ATOM 4088 C C . ILE A 1 540 ? 11.650 49.417 34.389 1.00 45.69 540 ILE A C 1
ATOM 4090 O O . ILE A 1 540 ? 11.126 48.886 33.417 1.00 45.69 540 ILE A O 1
ATOM 4094 N N . LYS A 1 541 ? 11.694 50.745 34.517 1.00 38.88 541 LYS A N 1
ATOM 4095 C CA . LYS A 1 541 ? 11.382 51.667 33.411 1.00 38.88 541 LYS A CA 1
ATOM 4096 C C . LYS A 1 541 ? 12.609 52.447 32.930 1.00 38.88 541 LYS A C 1
ATOM 4098 O O . LYS A 1 541 ? 12.451 53.370 32.143 1.00 38.88 541 LYS A O 1
ATOM 4103 N N . LYS A 1 542 ? 13.808 52.104 33.424 1.00 39.81 542 LYS A N 1
ATOM 4104 C CA . LYS A 1 542 ? 15.037 52.875 33.183 1.00 39.81 542 LYS A CA 1
ATOM 4105 C C . LYS A 1 542 ? 16.183 52.107 32.503 1.00 39.81 542 LYS A C 1
ATOM 4107 O O . LYS A 1 542 ? 17.091 52.760 32.020 1.00 39.81 542 LYS A O 1
ATOM 4112 N N . ASP A 1 543 ? 16.098 50.780 32.368 1.00 44.41 543 ASP A N 1
ATOM 4113 C CA . ASP A 1 543 ? 17.237 49.956 31.909 1.00 44.41 543 ASP A CA 1
ATOM 4114 C C . ASP A 1 543 ? 16.988 49.220 30.572 1.00 44.41 543 ASP A C 1
ATOM 4116 O O . ASP A 1 543 ? 17.653 48.239 30.263 1.00 44.41 543 ASP A O 1
ATOM 4120 N N . LEU A 1 544 ? 16.006 49.654 29.773 1.00 42.09 544 LEU A N 1
ATOM 4121 C CA . LEU A 1 544 ? 15.591 48.974 28.531 1.00 42.09 544 LEU A CA 1
ATOM 4122 C C . LEU A 1 544 ? 15.996 49.712 27.240 1.00 42.09 544 LEU A C 1
ATOM 4124 O O . LEU A 1 544 ? 15.437 49.432 26.183 1.00 42.09 544 LEU A O 1
ATOM 4128 N N . GLU A 1 545 ? 16.975 50.620 27.310 1.00 37.41 545 GLU A N 1
ATOM 4129 C CA . GLU A 1 545 ? 17.541 51.302 26.130 1.00 37.41 545 GLU A CA 1
ATOM 4130 C C . GLU A 1 545 ? 18.813 50.633 25.558 1.00 37.41 545 GLU A C 1
ATOM 4132 O O . GLU A 1 545 ? 19.255 51.034 24.489 1.00 37.41 545 GLU A O 1
ATOM 4137 N N . ASP A 1 546 ? 19.343 49.559 26.167 1.00 40.25 546 ASP A N 1
ATOM 4138 C CA . ASP A 1 546 ? 20.665 48.995 25.808 1.00 40.25 546 ASP A CA 1
ATOM 4139 C C . ASP A 1 546 ? 20.677 47.516 25.344 1.00 40.25 546 ASP A C 1
ATOM 4141 O O . ASP A 1 546 ? 21.665 46.806 25.538 1.00 40.25 546 ASP A O 1
ATOM 4145 N N . ILE A 1 547 ? 19.622 47.004 24.695 1.00 36.88 547 ILE A N 1
ATOM 4146 C CA . ILE A 1 547 ? 19.669 45.644 24.107 1.00 36.88 547 ILE A CA 1
ATOM 4147 C C . ILE A 1 547 ? 19.850 45.722 22.579 1.00 36.88 547 ILE A C 1
ATOM 4149 O O . ILE A 1 547 ? 18.926 46.147 21.883 1.00 36.88 547 ILE A O 1
ATOM 4153 N N . PRO A 1 548 ? 21.004 45.293 22.025 1.00 38.97 548 PRO A N 1
ATOM 4154 C CA . PRO A 1 548 ? 21.229 45.279 20.585 1.00 38.97 548 PRO A CA 1
ATOM 4155 C C . PRO A 1 548 ? 20.388 44.191 19.905 1.00 38.97 548 PRO A C 1
ATOM 4157 O O . PRO A 1 548 ? 20.289 43.059 20.378 1.00 38.97 548 PRO A O 1
ATOM 4160 N N . ALA A 1 549 ? 19.796 44.547 18.764 1.00 42.28 549 ALA A N 1
ATOM 4161 C CA . ALA A 1 549 ? 19.039 43.652 17.901 1.00 42.28 549 ALA A CA 1
ATOM 4162 C C . ALA A 1 549 ? 19.940 42.532 17.346 1.00 42.28 549 ALA A C 1
ATOM 4164 O O . ALA A 1 549 ? 20.821 42.780 16.524 1.00 42.28 549 ALA A O 1
ATOM 4165 N N . ILE A 1 550 ? 19.700 41.293 17.781 1.00 36.72 550 ILE A N 1
ATOM 4166 C CA . ILE A 1 550 ? 20.337 40.089 17.237 1.00 36.72 550 ILE A CA 1
ATOM 4167 C C . ILE A 1 550 ? 19.358 39.419 16.270 1.00 36.72 550 ILE A C 1
ATOM 4169 O O . ILE A 1 550 ? 18.458 38.700 16.694 1.00 36.72 550 ILE A O 1
ATOM 4173 N N . ALA A 1 551 ? 19.534 39.708 14.982 1.00 37.66 551 ALA A N 1
ATOM 4174 C CA . ALA A 1 551 ? 19.418 38.793 13.839 1.00 37.66 551 ALA A CA 1
ATOM 4175 C C . ALA A 1 551 ? 19.591 39.631 12.563 1.00 37.66 551 ALA A C 1
ATOM 4177 O O . ALA A 1 551 ? 18.893 40.629 12.367 1.00 37.66 551 ALA A O 1
ATOM 4178 N N . SER A 1 552 ? 20.546 39.270 11.707 1.00 41.03 552 SER A N 1
ATOM 4179 C CA . SER A 1 552 ? 20.782 40.005 10.465 1.00 41.03 552 SER A CA 1
ATOM 4180 C C . SER A 1 552 ? 19.626 39.764 9.469 1.00 41.03 552 SER A C 1
ATOM 4182 O O . SER A 1 552 ? 19.124 38.642 9.379 1.00 41.03 552 SER A O 1
ATOM 4184 N N . PRO A 1 553 ? 19.195 40.767 8.674 1.00 45.00 553 PRO A N 1
ATOM 4185 C CA . PRO A 1 553 ? 18.075 40.621 7.734 1.00 45.00 553 PRO A CA 1
ATOM 4186 C C . PRO A 1 553 ? 18.248 39.491 6.708 1.00 45.00 553 PRO A C 1
ATOM 4188 O O . PRO A 1 553 ? 17.260 38.963 6.210 1.00 45.00 553 PRO A O 1
ATOM 4191 N N . LYS A 1 554 ? 19.490 39.097 6.397 1.00 40.06 554 LYS A N 1
ATOM 4192 C CA . LYS A 1 554 ? 19.784 38.035 5.425 1.00 40.06 554 LYS A CA 1
ATOM 4193 C C . LYS A 1 554 ? 19.404 36.645 5.931 1.00 40.06 554 LYS A C 1
ATOM 4195 O O . LYS A 1 554 ? 18.805 35.895 5.177 1.00 40.06 554 LYS A O 1
ATOM 4200 N N . GLU A 1 555 ? 19.669 36.322 7.195 1.00 41.56 555 GLU A N 1
ATOM 4201 C CA . GLU A 1 555 ? 19.337 35.002 7.760 1.00 41.56 555 GLU A CA 1
ATOM 4202 C C . GLU A 1 555 ? 17.820 34.802 7.887 1.00 41.56 555 GLU A C 1
ATOM 4204 O O . GLU A 1 555 ? 17.314 33.702 7.669 1.00 41.56 555 GLU A O 1
ATOM 4209 N N . PHE A 1 556 ? 17.078 35.883 8.150 1.00 39.12 556 PHE A N 1
ATOM 4210 C CA . PHE A 1 556 ? 15.615 35.864 8.168 1.00 39.12 556 PHE A CA 1
ATOM 4211 C C . PHE A 1 556 ? 15.011 35.691 6.764 1.00 39.12 556 PHE A C 1
ATOM 4213 O O . PHE A 1 556 ? 13.999 35.010 6.618 1.00 39.12 556 PHE A O 1
ATOM 4220 N N . ILE A 1 557 ? 15.640 36.261 5.728 1.00 42.00 557 ILE A N 1
ATOM 4221 C CA . ILE A 1 557 ? 15.211 36.107 4.329 1.00 42.00 557 ILE A CA 1
ATOM 4222 C C . ILE A 1 557 ? 15.505 34.691 3.813 1.00 42.00 557 ILE A C 1
ATOM 4224 O O . ILE A 1 557 ? 14.645 34.093 3.178 1.00 42.00 557 ILE A O 1
ATOM 4228 N N . THR A 1 558 ? 16.662 34.105 4.133 1.00 44.19 558 THR A N 1
ATOM 4229 C CA . THR A 1 558 ? 16.971 32.721 3.730 1.00 44.19 558 THR A CA 1
ATOM 4230 C C . THR A 1 558 ? 16.072 31.709 4.449 1.00 44.19 558 THR A C 1
ATOM 4232 O O . THR A 1 558 ? 15.607 30.743 3.844 1.00 44.19 558 THR A O 1
ATOM 4235 N N . PHE A 1 559 ? 15.770 31.945 5.732 1.00 38.28 559 PHE A N 1
ATOM 4236 C CA . PHE A 1 559 ? 14.812 31.132 6.482 1.00 38.28 559 PHE A CA 1
ATOM 4237 C C . PHE A 1 559 ? 13.389 31.265 5.925 1.00 38.28 559 PHE A C 1
ATOM 4239 O O . PHE A 1 559 ? 12.703 30.257 5.773 1.00 38.28 559 PHE A O 1
ATOM 4246 N N . SER A 1 560 ? 12.949 32.479 5.573 1.00 38.53 560 SER A N 1
ATOM 4247 C CA . SER A 1 560 ? 11.617 32.694 4.999 1.00 38.53 560 SER A CA 1
ATOM 4248 C C . SER A 1 560 ? 11.488 32.121 3.587 1.00 38.53 560 SER A C 1
ATOM 4250 O O . SER A 1 560 ? 10.455 31.535 3.290 1.00 38.53 560 SER A O 1
ATOM 4252 N N . GLN A 1 561 ? 12.530 32.191 2.753 1.00 48.19 561 GLN A N 1
ATOM 4253 C CA . GLN A 1 561 ? 12.555 31.566 1.425 1.00 48.19 561 GLN A CA 1
ATOM 4254 C C . GLN A 1 561 ? 12.506 30.036 1.512 1.00 48.19 561 GLN A C 1
ATOM 4256 O O . GLN A 1 561 ? 11.648 29.426 0.884 1.00 48.19 561 GLN A O 1
ATOM 4261 N N . SER A 1 562 ? 13.322 29.415 2.372 1.00 45.06 562 SER A N 1
ATOM 4262 C CA . SER A 1 562 ? 13.274 27.959 2.583 1.00 45.06 562 SER A CA 1
ATOM 4263 C C . SER A 1 562 ? 11.945 27.498 3.197 1.00 45.06 562 SER A C 1
ATOM 4265 O O . SER A 1 562 ? 11.457 26.408 2.897 1.00 45.06 562 SER A O 1
ATOM 4267 N N . MET A 1 563 ? 11.340 28.321 4.058 1.00 39.81 563 MET A N 1
ATOM 4268 C CA . MET A 1 563 ? 10.013 28.052 4.606 1.00 39.81 563 MET A CA 1
ATOM 4269 C C . MET A 1 563 ? 8.928 28.170 3.530 1.00 39.81 563 MET A C 1
ATOM 4271 O O . MET A 1 563 ? 8.034 27.334 3.515 1.00 39.81 563 MET A O 1
ATOM 4275 N N . MET A 1 564 ? 9.017 29.154 2.629 1.00 47.66 564 MET A N 1
ATOM 4276 C CA . MET A 1 564 ? 8.094 29.326 1.501 1.00 47.66 564 MET A CA 1
ATOM 4277 C C . MET A 1 564 ? 8.198 28.170 0.501 1.00 47.66 564 MET A C 1
ATOM 4279 O O . MET A 1 564 ? 7.168 27.613 0.151 1.00 47.66 564 MET A O 1
ATOM 4283 N N . GLU A 1 565 ? 9.404 27.722 0.140 1.00 56.78 565 GLU A N 1
ATOM 4284 C CA . GLU A 1 565 ? 9.599 26.542 -0.725 1.00 56.78 565 GLU A CA 1
ATOM 4285 C C . GLU A 1 565 ? 9.014 25.269 -0.100 1.00 56.78 565 GLU A C 1
ATOM 4287 O O . GLU A 1 565 ? 8.302 24.512 -0.757 1.00 56.78 565 GLU A O 1
ATOM 4292 N N . LYS A 1 566 ? 9.234 25.053 1.205 1.00 51.56 566 LYS A N 1
ATOM 4293 C CA . LYS A 1 566 ? 8.615 23.930 1.927 1.00 51.56 566 LYS A CA 1
ATOM 4294 C C . LYS A 1 566 ? 7.102 24.064 2.049 1.00 51.56 566 LYS A C 1
ATOM 4296 O O . LYS A 1 566 ? 6.407 23.052 2.083 1.00 51.56 566 LYS A O 1
ATOM 4301 N N . LEU A 1 567 ? 6.588 25.288 2.164 1.00 46.81 567 LEU A N 1
ATOM 4302 C CA . LEU A 1 567 ? 5.153 25.541 2.128 1.00 46.81 567 LEU A CA 1
ATOM 4303 C C . LEU A 1 567 ? 4.593 25.207 0.749 1.00 46.81 567 LEU A C 1
ATOM 4305 O O . LEU A 1 567 ? 3.556 24.560 0.700 1.00 46.81 567 LEU A O 1
ATOM 4309 N N . ASP A 1 568 ? 5.276 25.569 -0.333 1.00 55.06 568 ASP A N 1
ATOM 4310 C CA . ASP A 1 568 ? 4.854 25.254 -1.698 1.00 55.06 568 ASP A CA 1
ATOM 4311 C C . ASP A 1 568 ? 4.879 23.740 -1.953 1.00 55.06 568 ASP A C 1
ATOM 4313 O O . ASP A 1 568 ? 3.881 23.191 -2.419 1.00 55.06 568 ASP A O 1
ATOM 4317 N N . GLU A 1 569 ? 5.930 23.021 -1.541 1.00 61.91 569 GLU A N 1
ATOM 4318 C CA . GLU A 1 569 ? 5.960 21.547 -1.580 1.00 61.91 569 GLU A CA 1
ATOM 4319 C C . GLU A 1 569 ? 4.821 20.928 -0.759 1.00 61.91 569 GLU A C 1
ATOM 4321 O O . GLU A 1 569 ? 4.146 19.994 -1.206 1.00 61.91 569 GLU A O 1
ATOM 4326 N N . MET A 1 570 ? 4.570 21.457 0.443 1.00 56.22 570 MET A N 1
ATOM 4327 C CA . MET A 1 570 ? 3.491 20.988 1.308 1.00 56.22 570 MET A CA 1
ATOM 4328 C C . MET A 1 570 ? 2.119 21.291 0.701 1.00 56.22 570 MET A C 1
ATOM 4330 O O . MET A 1 570 ? 1.234 20.446 0.790 1.00 56.22 570 MET A O 1
ATOM 4334 N N . ILE A 1 571 ? 1.938 22.444 0.053 1.00 60.50 571 ILE A N 1
ATOM 4335 C CA . ILE A 1 571 ? 0.706 22.837 -0.641 1.00 60.50 571 ILE A CA 1
ATOM 4336 C C . ILE A 1 571 ? 0.473 21.931 -1.848 1.00 60.50 571 ILE A C 1
ATOM 4338 O O . ILE A 1 571 ? -0.634 21.421 -1.995 1.00 60.50 571 ILE A O 1
ATOM 4342 N N . VAL A 1 572 ? 1.493 21.668 -2.667 1.00 66.50 572 VAL A N 1
ATOM 4343 C CA . VAL A 1 572 ? 1.394 20.755 -3.819 1.00 66.50 572 VAL A CA 1
ATOM 4344 C C . VAL A 1 572 ? 1.081 19.332 -3.352 1.00 66.50 572 VAL A C 1
ATOM 4346 O O . VAL A 1 572 ? 0.192 18.677 -3.898 1.00 66.50 572 VAL A O 1
ATOM 4349 N N . THR A 1 573 ? 1.731 18.863 -2.285 1.00 68.75 573 THR A N 1
ATOM 4350 C CA . THR A 1 573 ? 1.423 17.566 -1.657 1.00 68.75 573 THR A CA 1
ATOM 4351 C C . THR A 1 573 ? -0.021 17.544 -1.142 1.00 68.75 573 THR A C 1
ATOM 4353 O O . THR A 1 573 ? -0.784 16.617 -1.401 1.00 68.75 573 THR A O 1
ATOM 4356 N N . PHE A 1 574 ? -0.462 18.601 -0.465 1.00 66.75 574 PHE A N 1
ATOM 4357 C CA . PHE A 1 574 ? -1.824 18.694 0.052 1.00 66.75 574 PHE A CA 1
ATOM 4358 C C . PHE A 1 574 ? -2.865 18.719 -1.078 1.00 66.75 574 PHE A C 1
ATOM 4360 O O . PHE A 1 574 ? -3.879 18.033 -0.990 1.00 66.75 574 PHE A O 1
ATOM 4367 N N . GLN A 1 575 ? -2.596 19.445 -2.167 1.00 68.50 575 GLN A N 1
ATOM 4368 C CA . GLN A 1 575 ? -3.463 19.536 -3.345 1.00 68.50 575 GLN A CA 1
ATOM 4369 C C . GLN A 1 575 ? -3.554 18.213 -4.113 1.00 68.50 575 GLN A C 1
ATOM 4371 O O . GLN A 1 575 ? -4.642 17.820 -4.529 1.00 68.50 575 GLN A O 1
ATOM 4376 N N . THR A 1 576 ? -2.437 17.504 -4.283 1.00 73.25 576 THR A N 1
ATOM 4377 C CA . THR A 1 576 ? -2.410 16.201 -4.969 1.00 73.25 576 THR A CA 1
ATOM 4378 C C . THR A 1 576 ? -3.130 15.120 -4.162 1.00 73.25 576 THR A C 1
ATOM 4380 O O . THR A 1 576 ? -3.905 14.333 -4.717 1.00 73.25 576 THR A O 1
ATOM 4383 N N . HIS A 1 577 ? -2.947 15.103 -2.839 1.00 78.81 577 HIS A N 1
ATOM 4384 C CA . HIS A 1 577 ? -3.566 14.102 -1.974 1.00 78.81 577 HIS A CA 1
ATOM 4385 C C . HIS A 1 577 ? -5.032 14.404 -1.617 1.00 78.81 577 HIS A C 1
ATOM 4387 O O . HIS A 1 577 ? -5.828 13.462 -1.544 1.00 78.81 577 HIS A O 1
ATOM 4393 N N . LEU A 1 578 ? -5.448 15.672 -1.505 1.00 83.94 578 LEU A N 1
ATOM 4394 C CA . LEU A 1 578 ? -6.863 16.072 -1.383 1.00 83.94 578 LEU A CA 1
ATOM 4395 C C . LEU A 1 578 ? -7.610 16.069 -2.728 1.00 83.94 578 LEU A C 1
ATOM 4397 O O . LEU A 1 578 ? -8.436 16.933 -3.022 1.00 83.94 578 LEU A O 1
ATOM 4401 N N . SER A 1 579 ? -7.348 15.068 -3.558 1.00 84.81 579 SER A N 1
ATOM 4402 C CA . SER A 1 579 ? -8.084 14.867 -4.799 1.00 84.81 579 SER A CA 1
ATOM 4403 C C . SER A 1 579 ? -9.427 14.175 -4.550 1.00 84.81 579 SER A C 1
ATOM 4405 O O . SER A 1 579 ? -9.600 13.391 -3.607 1.00 84.81 579 SER A O 1
ATOM 4407 N N . PHE A 1 580 ? -10.378 14.410 -5.456 1.00 86.69 580 PHE A N 1
ATOM 4408 C CA . PHE A 1 580 ? -11.659 13.697 -5.473 1.00 86.69 580 PHE A CA 1
ATOM 4409 C C . PHE A 1 580 ? -11.473 12.177 -5.643 1.00 86.69 580 PHE A C 1
ATOM 4411 O O . PHE A 1 580 ? -12.232 11.380 -5.090 1.00 86.69 580 PHE A O 1
ATOM 4418 N N . THR A 1 581 ? -10.413 11.767 -6.347 1.00 84.25 581 THR A N 1
ATOM 4419 C CA . THR A 1 581 ? -10.028 10.363 -6.534 1.00 84.25 581 THR A CA 1
ATOM 4420 C C . THR A 1 581 ? -9.729 9.655 -5.217 1.00 84.25 581 THR A C 1
ATOM 4422 O O . THR A 1 581 ? -10.073 8.485 -5.069 1.00 84.25 581 THR A O 1
ATOM 4425 N N . ASN A 1 582 ? -9.126 10.347 -4.248 1.00 87.38 582 ASN A N 1
ATOM 4426 C CA . ASN A 1 582 ? -8.875 9.780 -2.924 1.00 87.38 582 ASN A CA 1
ATOM 4427 C C . ASN A 1 582 ? -10.122 9.841 -2.039 1.00 87.38 582 ASN A C 1
ATOM 4429 O O . ASN A 1 582 ? -10.404 8.886 -1.321 1.00 87.38 582 ASN A O 1
ATOM 4433 N N . LEU A 1 583 ? -10.920 10.908 -2.151 1.00 90.75 583 LEU A N 1
ATOM 4434 C CA . LEU A 1 583 ? -12.166 11.059 -1.397 1.00 90.75 583 LEU A CA 1
ATOM 4435 C C . LEU A 1 583 ? -13.160 9.919 -1.669 1.00 90.75 583 LEU A C 1
ATOM 4437 O O . LEU A 1 583 ? -13.718 9.344 -0.739 1.00 90.75 583 LEU A O 1
ATOM 4441 N N . ARG A 1 584 ? -13.370 9.550 -2.937 1.00 92.81 584 ARG A N 1
ATOM 4442 C CA . ARG A 1 584 ? -14.345 8.508 -3.314 1.00 92.81 584 ARG A CA 1
ATOM 4443 C C . ARG A 1 584 ? -14.016 7.116 -2.743 1.00 92.81 584 ARG A C 1
ATOM 4445 O O . ARG A 1 584 ? -14.921 6.300 -2.572 1.00 92.81 584 ARG A O 1
ATOM 4452 N N . ARG A 1 585 ? -12.747 6.853 -2.393 1.00 91.44 585 ARG A N 1
ATOM 4453 C CA . ARG A 1 585 ? -12.294 5.580 -1.794 1.00 91.44 585 ARG A CA 1
ATOM 4454 C C . ARG A 1 585 ? -12.888 5.350 -0.402 1.00 91.44 585 ARG A C 1
ATOM 4456 O O . ARG A 1 585 ? -13.199 4.212 -0.075 1.00 91.44 585 ARG A O 1
ATOM 4463 N N . PHE A 1 586 ? -13.151 6.418 0.360 1.00 91.75 586 PHE A N 1
ATOM 4464 C CA . PHE A 1 586 ? -13.860 6.355 1.650 1.00 91.75 586 PHE A CA 1
ATOM 4465 C C . PHE A 1 586 ? -15.281 5.800 1.533 1.00 91.75 586 PHE A C 1
ATOM 4467 O O . PHE A 1 586 ? -15.856 5.356 2.517 1.00 91.75 586 PHE A O 1
ATOM 4474 N N . PHE A 1 587 ? -15.866 5.832 0.340 1.00 93.06 587 PHE A N 1
ATOM 4475 C CA . PHE A 1 587 ? -17.230 5.375 0.097 1.00 93.06 587 PHE A CA 1
ATOM 4476 C C . PHE A 1 587 ? -17.268 4.107 -0.758 1.00 93.06 587 PHE A C 1
ATOM 4478 O O . PHE A 1 587 ? -18.328 3.750 -1.263 1.00 93.06 587 PHE A O 1
ATOM 4485 N N . TYR A 1 588 ? -16.124 3.433 -0.947 1.00 92.69 588 TYR A N 1
ATOM 4486 C CA . TYR A 1 588 ? -15.999 2.271 -1.835 1.00 92.69 588 TYR A CA 1
ATOM 4487 C C . TYR A 1 588 ? -16.389 2.558 -3.302 1.00 92.69 588 TYR A C 1
ATOM 4489 O O . TYR A 1 588 ? -16.676 1.643 -4.071 1.00 92.69 588 TYR A O 1
ATOM 4497 N N . ILE A 1 589 ? -16.382 3.832 -3.725 1.00 93.25 589 ILE A N 1
ATOM 4498 C CA . ILE A 1 589 ? -16.733 4.254 -5.092 1.00 93.25 589 ILE A CA 1
ATOM 4499 C C . ILE A 1 589 ? -15.477 4.145 -5.971 1.00 93.25 589 ILE A C 1
ATOM 4501 O O . ILE A 1 589 ? -14.827 5.133 -6.326 1.00 93.25 589 ILE A O 1
ATOM 4505 N N . VAL A 1 590 ? -15.102 2.906 -6.280 1.00 93.44 590 VAL A N 1
ATOM 4506 C CA . VAL A 1 590 ? -13.909 2.531 -7.052 1.00 93.44 590 VAL A CA 1
ATOM 4507 C C . VAL A 1 590 ? -14.265 1.527 -8.144 1.00 93.44 590 VAL A C 1
ATOM 4509 O O . VAL A 1 590 ? -15.284 0.847 -8.055 1.00 93.44 590 VAL A O 1
ATOM 4512 N N . THR A 1 591 ? -13.437 1.446 -9.185 1.00 90.94 591 THR A N 1
ATOM 4513 C CA . THR A 1 591 ? -13.608 0.451 -10.254 1.00 90.94 591 THR A CA 1
ATOM 4514 C C . THR A 1 591 ? -12.617 -0.708 -10.091 1.00 90.94 591 THR A C 1
ATOM 4516 O O . THR A 1 591 ? -11.529 -0.505 -9.536 1.00 90.94 591 THR A O 1
ATOM 4519 N N . PRO A 1 592 ? -12.937 -1.915 -10.599 1.00 92.25 592 PRO A N 1
ATOM 4520 C CA . PRO A 1 592 ? -12.006 -3.042 -10.578 1.00 92.25 592 PRO A CA 1
ATOM 4521 C C . PRO A 1 592 ? -10.664 -2.719 -11.236 1.00 92.25 592 PRO A C 1
ATOM 4523 O O . PRO A 1 592 ? -9.622 -3.024 -10.670 1.00 92.25 592 PRO A O 1
ATOM 4526 N N . SER A 1 593 ? -10.666 -2.001 -12.362 1.00 87.56 593 SER A N 1
ATOM 4527 C CA . SER A 1 593 ? -9.445 -1.594 -13.073 1.00 87.56 593 SER A CA 1
ATOM 4528 C C . SER A 1 593 ? -8.502 -0.708 -12.252 1.00 87.56 593 SER A C 1
ATOM 4530 O O . SER A 1 593 ? -7.316 -0.656 -12.540 1.00 87.56 593 SER A O 1
ATOM 4532 N N . GLU A 1 594 ? -9.003 -0.001 -11.237 1.00 89.56 594 GLU A N 1
ATOM 4533 C CA . GLU A 1 594 ? -8.193 0.885 -10.382 1.00 89.56 594 GLU A CA 1
ATOM 4534 C C . GLU A 1 594 ? -7.666 0.194 -9.115 1.00 89.56 594 GLU A C 1
ATOM 4536 O O . GLU A 1 594 ? -6.930 0.804 -8.335 1.00 89.56 594 GLU A O 1
ATOM 4541 N N . THR A 1 595 ? -8.124 -1.031 -8.852 1.00 91.94 595 THR A N 1
ATOM 4542 C CA . THR A 1 595 ? -7.901 -1.753 -7.587 1.00 91.94 595 THR A CA 1
ATOM 4543 C C . THR A 1 595 ? -7.424 -3.190 -7.788 1.00 91.94 595 THR A C 1
ATOM 4545 O O . THR A 1 595 ? -7.183 -3.895 -6.812 1.00 91.94 595 THR A O 1
ATOM 4548 N N . THR A 1 596 ? -7.266 -3.614 -9.043 1.00 92.38 596 THR A N 1
ATOM 4549 C CA . THR A 1 596 ? -6.764 -4.933 -9.428 1.00 92.38 596 THR A CA 1
ATOM 4550 C C . THR A 1 596 ? -5.326 -4.783 -9.903 1.00 92.38 596 THR A C 1
ATOM 4552 O O . THR A 1 596 ? -5.078 -4.104 -10.896 1.00 92.38 596 THR A O 1
ATOM 4555 N N . PHE A 1 597 ? -4.398 -5.414 -9.190 1.00 92.25 597 PHE A N 1
ATOM 4556 C CA . PHE A 1 597 ? -2.962 -5.384 -9.468 1.00 92.25 597 PHE A CA 1
ATOM 4557 C C . PHE A 1 597 ? -2.435 -6.813 -9.540 1.00 92.25 597 PHE A C 1
ATOM 4559 O O . PHE A 1 597 ? -2.915 -7.671 -8.799 1.00 92.25 597 PHE A O 1
ATOM 4566 N N . GLU A 1 598 ? -1.457 -7.069 -10.408 1.00 87.00 598 GLU A N 1
ATOM 4567 C CA . GLU A 1 598 ? -0.842 -8.397 -10.527 1.00 87.00 598 GLU A CA 1
ATOM 4568 C C . GLU A 1 598 ? 0.042 -8.711 -9.315 1.00 87.00 598 GLU A C 1
ATOM 4570 O O . GLU A 1 598 ? -0.022 -9.813 -8.769 1.00 87.00 598 GLU A O 1
ATOM 4575 N N . ASN A 1 599 ? 0.804 -7.721 -8.839 1.00 86.75 599 ASN A N 1
ATOM 4576 C CA . ASN A 1 599 ? 1.695 -7.870 -7.693 1.00 86.75 599 ASN A CA 1
ATOM 4577 C C . ASN A 1 599 ? 1.211 -7.053 -6.492 1.00 86.75 599 ASN A C 1
ATOM 4579 O O . ASN A 1 599 ? 0.553 -6.022 -6.621 1.00 86.75 599 ASN A O 1
ATOM 4583 N N . ILE A 1 600 ? 1.577 -7.506 -5.289 1.00 84.56 600 ILE A N 1
ATOM 4584 C CA . ILE A 1 600 ? 1.277 -6.793 -4.036 1.00 84.56 600 ILE A CA 1
ATOM 4585 C C . ILE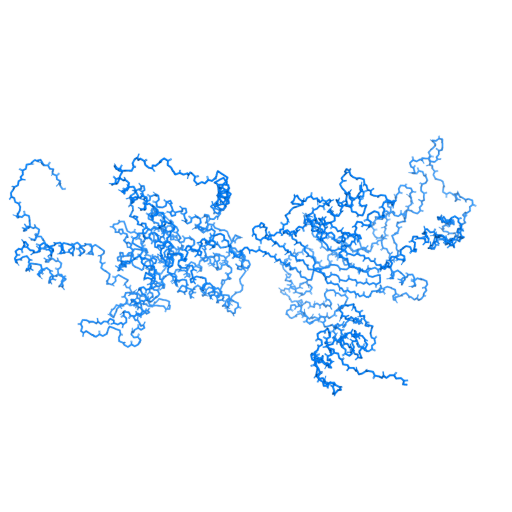 A 1 600 ? 2.015 -5.449 -3.970 1.00 84.56 600 ILE A C 1
ATOM 4587 O O . ILE A 1 600 ? 1.493 -4.493 -3.403 1.00 84.56 600 ILE A O 1
ATOM 4591 N N . GLU A 1 601 ? 3.219 -5.381 -4.537 1.00 84.19 601 GLU A N 1
ATOM 4592 C CA . GLU A 1 601 ? 4.094 -4.201 -4.498 1.00 84.19 601 GLU A CA 1
ATOM 4593 C C . GLU A 1 601 ? 3.520 -3.014 -5.282 1.00 84.19 601 GLU A C 1
ATOM 4595 O O . GLU A 1 601 ? 3.775 -1.864 -4.932 1.00 84.19 601 GLU A O 1
ATOM 4600 N N . ASP A 1 602 ? 2.681 -3.294 -6.282 1.00 87.06 602 ASP A N 1
ATOM 4601 C CA . ASP A 1 602 ? 2.029 -2.280 -7.111 1.00 87.06 602 ASP A CA 1
ATOM 4602 C C . ASP A 1 602 ? 0.830 -1.621 -6.403 1.00 87.06 602 ASP A C 1
ATOM 4604 O O . ASP A 1 602 ? 0.314 -0.599 -6.864 1.00 87.06 602 ASP A O 1
ATOM 4608 N N . ILE A 1 603 ? 0.370 -2.187 -5.279 1.00 86.31 603 ILE A N 1
ATOM 4609 C CA . ILE A 1 603 ? -0.800 -1.693 -4.551 1.00 86.31 603 ILE A CA 1
ATOM 4610 C C . ILE A 1 603 ? -0.432 -0.405 -3.808 1.00 86.31 603 ILE A C 1
ATOM 4612 O O . ILE A 1 603 ? 0.398 -0.430 -2.894 1.00 86.31 603 ILE A O 1
ATOM 4616 N N . PRO A 1 604 ? -1.097 0.728 -4.103 1.00 86.19 604 PRO A N 1
ATOM 4617 C CA . PRO A 1 604 ? -0.867 1.961 -3.369 1.00 86.19 604 PRO A CA 1
ATOM 4618 C C . PRO A 1 604 ? -1.248 1.802 -1.895 1.00 86.19 604 PRO A C 1
ATOM 4620 O O . PRO A 1 604 ? -2.281 1.211 -1.571 1.00 86.19 604 PRO A O 1
ATOM 4623 N N . ASP A 1 605 ? -0.491 2.425 -0.988 1.00 84.62 605 ASP A N 1
ATOM 4624 C CA . ASP A 1 605 ? -0.908 2.536 0.411 1.00 84.62 605 ASP A CA 1
ATOM 4625 C C . ASP A 1 605 ? -2.098 3.503 0.528 1.00 84.62 605 ASP A C 1
ATOM 4627 O O . ASP A 1 605 ? -1.960 4.715 0.734 1.00 84.62 605 ASP A O 1
ATOM 4631 N N . TYR A 1 606 ? -3.299 2.950 0.355 1.00 85.50 606 TYR A N 1
ATOM 4632 C CA . TYR A 1 606 ? -4.547 3.701 0.369 1.00 85.50 606 TYR A CA 1
ATOM 4633 C C . TYR A 1 606 ? -4.773 4.451 1.686 1.00 85.50 606 TYR A C 1
ATOM 4635 O O . TYR A 1 606 ? -5.407 5.507 1.665 1.00 85.50 606 TYR A O 1
ATOM 4643 N N . LEU A 1 607 ? -4.258 3.945 2.812 1.00 82.50 607 LEU A N 1
ATOM 4644 C CA . LEU A 1 607 ? -4.406 4.587 4.119 1.00 82.50 607 LEU A CA 1
ATOM 4645 C C . LEU A 1 607 ? -3.491 5.808 4.227 1.00 82.50 607 LEU A C 1
ATOM 4647 O O . LEU A 1 607 ? -3.963 6.888 4.584 1.00 82.50 607 LEU A O 1
ATOM 4651 N N . ASN A 1 608 ? -2.219 5.666 3.847 1.00 81.31 608 ASN A N 1
ATOM 4652 C CA . ASN A 1 608 ? -1.252 6.765 3.866 1.00 81.31 608 ASN A CA 1
ATOM 4653 C C . ASN A 1 608 ? -1.656 7.894 2.903 1.00 81.31 608 ASN A C 1
ATOM 4655 O O . ASN A 1 608 ? -1.650 9.069 3.264 1.00 81.31 608 ASN A O 1
ATOM 4659 N N . ILE A 1 609 ? -2.115 7.550 1.696 1.00 81.88 609 ILE A N 1
ATOM 4660 C CA . ILE A 1 609 ? -2.607 8.536 0.719 1.00 81.88 609 ILE A CA 1
ATOM 4661 C C . ILE A 1 609 ? -3.846 9.280 1.251 1.00 81.88 609 ILE A C 1
ATOM 4663 O O . ILE A 1 609 ? -4.011 10.471 0.981 1.00 81.88 609 ILE A O 1
ATOM 4667 N N . SER A 1 610 ? -4.707 8.599 2.013 1.00 83.94 610 SER A N 1
ATOM 4668 C CA . SER A 1 610 ? -5.972 9.145 2.526 1.00 83.94 610 SER A CA 1
ATOM 4669 C C . SER A 1 610 ? -5.841 9.893 3.857 1.00 83.94 610 SER A C 1
ATOM 4671 O O . SER A 1 610 ? -6.806 10.522 4.295 1.00 83.94 610 SER A O 1
ATOM 4673 N N . GLN A 1 611 ? -4.660 9.898 4.487 1.00 83.00 611 GLN A N 1
ATOM 4674 C CA . GLN A 1 611 ? -4.459 10.526 5.799 1.00 83.00 611 GLN A CA 1
ATOM 4675 C C . GLN A 1 611 ? -4.805 12.020 5.819 1.00 83.00 611 GLN A C 1
ATOM 4677 O O . GLN A 1 611 ? -5.338 12.531 6.802 1.00 83.00 611 GLN A O 1
ATOM 4682 N N . TYR A 1 612 ? -4.567 12.721 4.710 1.00 84.38 612 TYR A N 1
ATOM 4683 C CA . TYR A 1 612 ? -4.878 14.144 4.577 1.00 84.38 612 TYR A CA 1
ATOM 4684 C C . TYR A 1 612 ? -6.385 14.411 4.678 1.00 84.38 612 TYR A C 1
ATOM 4686 O O . TYR A 1 612 ? -6.800 15.366 5.337 1.00 84.38 612 TYR A O 1
ATOM 4694 N N . TRP A 1 613 ? -7.206 13.526 4.102 1.00 88.19 613 TRP A N 1
ATOM 4695 C CA . TRP A 1 613 ? -8.660 13.579 4.248 1.00 88.19 613 TRP A CA 1
ATOM 4696 C C . TRP A 1 613 ? -9.099 13.270 5.684 1.00 88.19 613 TRP A C 1
ATOM 4698 O O . TRP A 1 613 ? -9.987 13.959 6.184 1.00 88.19 613 TRP A O 1
ATOM 4708 N N . TYR A 1 614 ? -8.453 12.323 6.385 1.00 85.94 614 TYR A N 1
ATOM 4709 C CA . TYR A 1 614 ? -8.738 12.072 7.808 1.00 85.94 614 TYR A CA 1
ATOM 4710 C C . TYR A 1 614 ? -8.550 13.334 8.654 1.00 85.94 614 TYR A C 1
ATOM 4712 O O . TYR A 1 614 ? -9.462 13.729 9.383 1.00 85.94 614 TYR A O 1
ATOM 4720 N N . PHE A 1 615 ? -7.393 13.996 8.533 1.00 84.75 615 PHE A N 1
ATOM 4721 C CA . PHE A 1 615 ? -7.107 15.215 9.293 1.00 84.75 615 PHE A CA 1
ATOM 4722 C C . PHE A 1 615 ? -8.076 16.342 8.947 1.00 84.75 615 PHE A C 1
ATOM 4724 O O . PHE A 1 615 ? -8.588 16.999 9.854 1.00 84.75 615 PHE A O 1
ATOM 4731 N N . LEU A 1 616 ? -8.369 16.541 7.659 1.00 88.06 616 LEU A N 1
ATOM 4732 C CA . LEU A 1 616 ? -9.319 17.562 7.230 1.00 88.06 616 LEU A CA 1
ATOM 4733 C C . LEU A 1 616 ? -10.713 17.311 7.820 1.00 88.06 616 LEU A C 1
ATOM 4735 O O . LEU A 1 616 ? -11.314 18.232 8.372 1.00 88.06 616 LEU A O 1
ATOM 4739 N N . PHE A 1 617 ? -11.212 16.074 7.764 1.00 90.12 617 PHE A N 1
ATOM 4740 C CA . PHE A 1 617 ? -12.518 15.735 8.321 1.00 90.12 617 PHE A CA 1
ATOM 4741 C C . PHE A 1 617 ? -12.574 15.878 9.840 1.00 90.12 617 PHE A C 1
ATOM 4743 O O . PHE A 1 617 ? -13.552 16.422 10.345 1.00 90.12 617 PHE A O 1
ATOM 4750 N N . ILE A 1 618 ? -11.526 15.477 10.562 1.00 87.88 618 ILE A N 1
ATOM 4751 C CA . ILE A 1 618 ? -11.446 15.674 12.017 1.00 87.88 618 ILE A CA 1
ATOM 4752 C C . ILE A 1 618 ? -11.446 17.169 12.360 1.00 87.88 618 ILE A C 1
ATOM 4754 O O . ILE A 1 618 ? -12.178 17.589 13.251 1.00 87.88 618 ILE A O 1
ATOM 4758 N N . ILE A 1 619 ? -10.684 18.000 11.639 1.00 86.44 619 ILE A N 1
ATOM 4759 C CA . ILE A 1 619 ? -10.676 19.457 11.859 1.00 86.44 619 ILE A CA 1
ATOM 4760 C C . ILE A 1 619 ? -12.073 20.041 11.632 1.00 86.44 619 ILE A C 1
ATOM 4762 O O . ILE A 1 619 ? -12.553 20.823 12.453 1.00 86.44 619 ILE A O 1
ATOM 4766 N N . VAL A 1 620 ? -12.747 19.647 10.550 1.00 87.50 620 VAL A N 1
ATOM 4767 C CA . VAL A 1 620 ? -14.114 20.095 10.252 1.00 87.50 620 VAL A CA 1
ATOM 4768 C C . VAL A 1 620 ? -15.095 19.648 11.344 1.00 87.50 620 VAL A C 1
ATOM 4770 O O . VAL A 1 620 ? -15.893 20.460 11.806 1.00 87.50 620 VAL A O 1
ATOM 4773 N N . ASP A 1 621 ? -15.005 18.403 11.809 1.00 87.12 621 ASP A N 1
ATOM 4774 C CA . ASP A 1 621 ? -15.835 17.848 12.888 1.00 87.12 621 ASP A CA 1
ATOM 4775 C C . ASP A 1 621 ? -15.636 18.602 14.217 1.00 87.12 621 ASP A C 1
ATOM 4777 O O . ASP A 1 621 ? -16.608 18.967 14.888 1.00 87.12 621 ASP A O 1
ATOM 4781 N N . ILE A 1 622 ? -14.388 18.959 14.548 1.00 84.19 622 ILE A N 1
ATOM 4782 C CA . ILE A 1 622 ? -14.054 19.803 15.706 1.00 84.19 622 ILE A CA 1
ATOM 4783 C C . ILE A 1 622 ? -14.657 21.205 15.546 1.00 84.19 622 ILE A C 1
ATOM 4785 O O . ILE A 1 622 ? -15.309 21.701 16.467 1.00 84.19 622 ILE A O 1
ATOM 4789 N N . LEU A 1 623 ? -14.488 21.851 14.388 1.00 85.19 623 LEU A N 1
ATOM 4790 C CA . LEU A 1 623 ? -15.025 23.194 14.133 1.00 85.19 623 LEU A CA 1
ATOM 4791 C C . LEU A 1 623 ? -16.559 23.225 14.214 1.00 85.19 623 LEU A C 1
ATOM 4793 O O . LEU A 1 623 ? -17.133 24.144 14.807 1.00 85.19 623 LEU A O 1
ATOM 4797 N N . ILE A 1 624 ? -17.240 22.213 13.672 1.00 84.25 624 ILE A N 1
ATOM 4798 C CA . ILE A 1 624 ? -18.700 22.083 13.774 1.00 84.25 624 ILE A CA 1
ATOM 4799 C C . ILE A 1 624 ? -19.115 21.855 15.232 1.00 84.25 624 ILE A C 1
ATOM 4801 O O . ILE A 1 624 ? -20.072 22.472 15.709 1.00 84.25 624 ILE A O 1
ATOM 4805 N N . SER A 1 625 ? -18.383 21.021 15.971 1.00 79.88 625 SER A N 1
ATOM 4806 C CA . SER A 1 625 ? -18.662 20.756 17.386 1.00 79.88 625 SER A CA 1
ATOM 4807 C C . SER A 1 625 ? -18.531 22.022 18.242 1.00 79.88 625 SER A C 1
ATOM 4809 O O . SER A 1 625 ? -19.423 22.319 19.040 1.00 79.88 625 SER A O 1
ATOM 4811 N N . LEU A 1 626 ? -17.482 22.822 18.016 1.00 79.69 626 LEU A N 1
ATOM 4812 C CA . LEU A 1 626 ? -17.245 24.087 18.723 1.00 79.69 626 LEU A CA 1
ATOM 4813 C C . LEU A 1 626 ? -18.280 25.172 18.387 1.00 79.69 626 LEU A C 1
ATOM 4815 O O . LEU A 1 626 ? -18.627 25.974 19.251 1.00 79.69 626 LEU A O 1
ATOM 4819 N N . THR A 1 627 ? -18.780 25.211 17.148 1.00 80.94 627 THR A N 1
ATOM 4820 C CA . THR A 1 627 ? -19.737 26.242 16.701 1.00 80.94 627 THR A CA 1
ATOM 4821 C C . THR A 1 627 ? -21.188 25.909 17.034 1.00 80.94 627 THR A C 1
ATOM 4823 O O . THR A 1 627 ? -21.971 26.808 17.335 1.00 80.94 627 THR A O 1
ATOM 4826 N N . THR A 1 628 ? -21.570 24.631 16.996 1.00 75.12 628 THR A N 1
ATOM 4827 C CA . THR A 1 628 ? -22.965 24.212 17.212 1.00 75.12 628 THR A CA 1
ATOM 4828 C C . THR A 1 628 ? -23.288 23.906 18.670 1.00 75.12 628 THR A C 1
ATOM 4830 O O . THR A 1 628 ? -24.464 23.929 19.034 1.00 75.12 628 THR A O 1
ATOM 4833 N N . ASN A 1 629 ? -22.278 23.610 19.501 1.00 65.81 629 ASN A N 1
ATOM 4834 C CA . ASN A 1 629 ? -22.411 23.236 20.917 1.00 65.81 629 ASN A CA 1
ATOM 4835 C C . ASN A 1 629 ? -23.419 22.087 21.170 1.00 65.81 629 ASN A C 1
ATOM 4837 O O . ASN A 1 629 ? -23.916 21.911 22.284 1.00 65.81 629 ASN A O 1
ATOM 4841 N N . LYS A 1 630 ? -23.765 21.320 20.122 1.00 63.94 630 LYS A N 1
ATOM 4842 C CA . LYS A 1 630 ? -24.775 20.249 20.162 1.00 63.94 630 LYS A CA 1
ATOM 4843 C C . LYS A 1 630 ? -24.248 18.972 20.809 1.00 63.94 630 LYS A C 1
ATOM 4845 O O . LYS A 1 630 ? -25.036 18.204 21.357 1.00 63.94 630 LYS A O 1
ATOM 4850 N N . TYR A 1 631 ? -22.936 18.761 20.753 1.00 69.38 631 TYR A N 1
ATOM 4851 C CA . TYR A 1 631 ? -22.274 17.545 21.209 1.00 69.38 631 TYR A CA 1
ATOM 4852 C C . TYR A 1 631 ? -21.102 17.893 22.121 1.00 69.38 631 TYR A C 1
ATOM 4854 O O . TYR A 1 631 ? -20.489 18.953 21.997 1.00 69.38 631 TYR A O 1
ATOM 4862 N N . LYS A 1 632 ? -20.812 17.009 23.079 1.00 67.38 632 LYS A N 1
ATOM 4863 C CA . LYS A 1 632 ? -19.706 17.212 24.015 1.00 67.38 632 LYS A CA 1
ATOM 4864 C C . LYS A 1 632 ? -18.389 16.924 23.299 1.00 67.38 632 LYS A C 1
ATOM 4866 O O . LYS A 1 632 ? -18.244 15.865 22.699 1.00 67.38 632 LYS A O 1
ATOM 4871 N N . TYR A 1 633 ? -17.439 17.845 23.410 1.00 76.19 633 TYR A N 1
ATOM 4872 C CA . TYR A 1 633 ? -16.098 17.707 22.855 1.00 76.19 633 TYR A CA 1
ATOM 4873 C C . TYR A 1 633 ? -15.059 17.692 23.975 1.00 76.19 633 TYR A C 1
ATOM 4875 O O . TYR A 1 633 ? -15.154 18.473 24.925 1.00 76.19 633 TYR A O 1
ATOM 4883 N N . ALA A 1 634 ? -14.059 16.823 23.844 1.00 80.00 634 ALA A N 1
ATOM 4884 C CA . ALA A 1 634 ? -12.964 16.704 24.791 1.00 80.00 634 ALA A CA 1
ATOM 4885 C C . ALA A 1 634 ? -11.637 16.537 24.039 1.00 80.00 634 ALA A C 1
ATOM 4887 O O . ALA A 1 634 ? -11.375 15.514 23.402 1.00 80.00 634 ALA A O 1
ATOM 4888 N N . LEU A 1 635 ? -10.796 17.573 24.108 1.00 81.69 635 LEU A N 1
ATOM 4889 C CA . LEU A 1 635 ? -9.516 17.608 23.397 1.00 81.69 635 LEU A CA 1
ATOM 4890 C C . LEU A 1 635 ? -8.562 16.509 23.885 1.00 81.69 635 LEU A C 1
ATOM 4892 O O . LEU A 1 635 ? -7.876 15.889 23.081 1.00 81.69 635 LEU A O 1
ATOM 4896 N N . ASN A 1 636 ? -8.546 16.244 25.192 1.00 83.62 636 ASN A N 1
ATOM 4897 C CA . ASN A 1 636 ? -7.745 15.171 25.781 1.00 83.62 636 ASN A CA 1
ATOM 4898 C C . ASN A 1 636 ? -8.096 13.798 25.189 1.00 83.62 636 ASN A C 1
ATOM 4900 O O . ASN A 1 636 ? -7.190 13.052 24.837 1.00 83.62 636 ASN A O 1
ATOM 4904 N N . ASP A 1 637 ? -9.380 13.489 25.014 1.00 85.38 637 ASP A N 1
ATOM 4905 C CA . ASP A 1 637 ? -9.812 12.216 24.434 1.00 85.38 637 ASP A CA 1
ATOM 4906 C C . ASP A 1 637 ? -9.506 12.117 22.929 1.00 85.38 637 ASP A C 1
ATOM 4908 O O . ASP A 1 637 ? -9.112 11.056 22.441 1.00 85.38 637 ASP A O 1
ATOM 4912 N N . THR A 1 638 ? -9.587 13.240 22.209 1.00 85.69 638 THR A N 1
ATOM 4913 C CA . THR A 1 638 ? -9.169 13.332 20.796 1.00 85.69 638 THR A CA 1
ATOM 4914 C C . THR A 1 638 ? -7.673 13.038 20.653 1.00 85.69 638 THR A C 1
ATOM 4916 O O . THR A 1 638 ? -7.276 12.215 19.828 1.00 85.69 638 THR A O 1
ATOM 4919 N N . ILE A 1 639 ? -6.838 13.643 21.507 1.00 85.69 639 ILE A N 1
ATOM 4920 C CA . ILE A 1 639 ? -5.387 13.401 21.538 1.00 85.69 639 ILE A CA 1
ATOM 4921 C C . ILE A 1 639 ? -5.088 11.941 21.892 1.00 85.69 639 ILE A C 1
ATOM 4923 O O . ILE A 1 639 ? -4.259 11.317 21.235 1.00 85.69 639 ILE A O 1
ATOM 4927 N N . THR A 1 640 ? -5.770 11.366 22.888 1.00 87.38 640 THR A N 1
ATOM 4928 C CA . THR A 1 640 ? -5.614 9.942 23.226 1.00 87.38 640 THR A CA 1
ATOM 4929 C C . THR A 1 640 ? -5.973 9.044 22.043 1.00 87.38 640 THR A C 1
ATOM 4931 O O . THR A 1 640 ? -5.252 8.088 21.767 1.00 87.38 640 THR A O 1
ATOM 4934 N N . SER A 1 641 ? -7.030 9.370 21.299 1.00 89.75 641 SER A N 1
ATOM 4935 C CA . SER A 1 641 ? -7.445 8.598 20.123 1.00 89.75 641 SER A CA 1
ATOM 4936 C C . SER A 1 641 ? -6.420 8.677 18.987 1.00 89.75 641 SER A C 1
ATOM 4938 O O . SER A 1 641 ? -6.031 7.643 18.448 1.00 89.75 641 SER A O 1
ATOM 4940 N N . MET A 1 642 ? -5.886 9.868 18.693 1.00 85.94 642 MET A N 1
ATOM 4941 C CA . MET A 1 642 ? -4.808 10.048 17.708 1.00 85.94 642 MET A CA 1
ATOM 4942 C C . MET A 1 642 ? -3.516 9.329 18.116 1.00 85.94 642 MET A C 1
ATOM 4944 O O . MET A 1 642 ? -2.922 8.618 17.306 1.00 85.94 642 MET A O 1
ATOM 4948 N N . ASN A 1 643 ? -3.108 9.459 19.382 1.00 86.31 643 ASN A N 1
ATOM 4949 C CA . ASN A 1 643 ? -1.940 8.759 19.918 1.00 86.31 643 ASN A CA 1
ATOM 4950 C C . ASN A 1 643 ? -2.114 7.239 19.836 1.00 86.31 643 ASN A C 1
ATOM 4952 O O . ASN A 1 643 ? -1.142 6.531 19.595 1.00 86.31 643 ASN A O 1
ATOM 4956 N N . SER A 1 644 ? -3.339 6.732 20.001 1.00 86.94 644 SER A N 1
ATOM 4957 C CA . SER A 1 644 ? -3.636 5.312 19.832 1.00 86.94 644 SER A CA 1
ATOM 4958 C C . SER A 1 644 ? -3.458 4.833 18.404 1.00 86.94 644 SER A C 1
ATOM 4960 O O . SER A 1 644 ? -2.827 3.799 18.215 1.00 86.94 644 SER A O 1
ATOM 4962 N N . GLY A 1 645 ? -3.926 5.601 17.421 1.00 83.56 645 GLY A N 1
ATOM 4963 C CA . GLY A 1 645 ? -3.722 5.282 16.007 1.00 83.56 645 GLY A CA 1
ATOM 4964 C C . GLY A 1 645 ? -2.246 5.298 15.613 1.00 83.56 645 GLY A C 1
ATOM 4965 O O . GLY A 1 645 ? -1.790 4.438 14.870 1.00 83.56 645 GLY A O 1
ATOM 4966 N N . MET A 1 646 ? -1.456 6.226 16.164 1.00 79.88 646 MET A N 1
ATOM 4967 C CA . MET A 1 646 ? 0.003 6.206 15.985 1.00 79.88 646 MET A CA 1
ATOM 4968 C C . MET A 1 646 ? 0.644 4.993 16.671 1.00 79.88 646 MET A C 1
ATOM 4970 O O . MET A 1 646 ? 1.567 4.384 16.135 1.00 79.88 646 MET A O 1
ATOM 4974 N N . PHE A 1 647 ? 0.160 4.629 17.860 1.00 78.94 647 PHE A N 1
ATOM 4975 C CA . PHE A 1 647 ? 0.686 3.501 18.623 1.00 78.94 647 PHE A CA 1
ATOM 4976 C C . PHE A 1 647 ? 0.360 2.151 17.971 1.00 78.94 647 PHE A C 1
ATOM 4978 O O . PHE A 1 647 ? 1.188 1.244 18.027 1.00 78.94 647 PHE A O 1
ATOM 4985 N N . SER A 1 648 ? -0.794 2.018 17.307 1.00 77.56 648 SER A N 1
ATOM 4986 C CA . SER A 1 648 ? -1.165 0.804 16.571 1.00 77.56 648 SER A CA 1
ATOM 4987 C C . SER A 1 648 ? -0.315 0.569 15.319 1.00 77.56 648 SER A C 1
ATOM 4989 O O . SER A 1 648 ? -0.214 -0.571 14.883 1.00 77.56 648 SER A O 1
ATOM 4991 N N . MET A 1 649 ? 0.381 1.583 14.788 1.00 74.62 649 MET A N 1
ATOM 4992 C CA . MET A 1 649 ? 1.306 1.396 13.657 1.00 74.62 649 MET A CA 1
ATOM 4993 C C . MET A 1 649 ? 2.563 0.588 14.031 1.00 74.62 649 MET A C 1
ATOM 4995 O O . MET A 1 649 ? 3.142 -0.078 13.172 1.00 74.62 649 MET A O 1
ATOM 4999 N N . LEU A 1 650 ? 3.007 0.625 15.299 1.00 69.81 650 LEU A N 1
ATOM 5000 C CA . LEU A 1 650 ? 4.241 -0.053 15.732 1.00 69.81 650 LEU A CA 1
ATOM 5001 C C . LEU A 1 650 ? 4.148 -1.586 15.598 1.00 69.81 650 LEU A C 1
ATOM 5003 O O . LEU A 1 650 ? 5.055 -2.183 15.014 1.00 69.81 650 LEU A O 1
ATOM 5007 N N . PRO A 1 651 ? 3.087 -2.255 16.087 1.00 61.56 651 PRO A N 1
ATOM 5008 C CA . PRO A 1 651 ? 2.919 -3.691 15.917 1.00 61.56 651 PRO A CA 1
ATOM 5009 C C . PRO A 1 651 ? 2.292 -4.039 14.575 1.00 61.56 651 PRO A C 1
ATOM 5011 O O . PRO A 1 651 ? 2.500 -5.159 14.137 1.00 61.56 651 PRO A O 1
ATOM 5014 N N . GLU A 1 652 ? 1.589 -3.125 13.894 1.00 61.06 652 GLU A N 1
ATOM 5015 C CA . GLU A 1 652 ? 1.117 -3.361 12.522 1.00 61.06 652 GLU A CA 1
ATOM 5016 C C . GLU A 1 652 ? 2.304 -3.654 11.588 1.00 61.06 652 GLU A C 1
ATOM 5018 O O . GLU A 1 652 ? 2.202 -4.528 10.733 1.00 61.06 652 GLU A O 1
ATOM 5023 N N . ALA A 1 653 ? 3.469 -3.028 11.793 1.00 58.97 653 ALA A N 1
ATOM 5024 C CA . ALA A 1 653 ? 4.690 -3.375 11.058 1.00 58.97 653 ALA A CA 1
ATOM 5025 C C . ALA A 1 653 ? 5.155 -4.827 11.315 1.00 58.97 653 ALA A C 1
ATOM 5027 O O . ALA A 1 653 ? 5.556 -5.526 10.386 1.00 58.97 653 ALA A O 1
ATOM 5028 N N . VAL A 1 654 ? 5.052 -5.308 12.560 1.00 58.03 654 VAL A N 1
ATOM 5029 C CA . VAL A 1 654 ? 5.409 -6.689 12.947 1.00 58.03 654 VAL A CA 1
ATOM 5030 C C . VAL A 1 654 ? 4.344 -7.691 12.480 1.00 58.03 654 VAL A C 1
ATOM 5032 O O . VAL A 1 654 ? 4.672 -8.759 11.970 1.00 58.03 654 VAL A O 1
ATOM 5035 N N . GLY A 1 655 ? 3.068 -7.328 12.609 1.00 61.47 655 GLY A N 1
ATOM 5036 C CA . GLY A 1 655 ? 1.902 -8.102 12.199 1.00 61.47 655 GLY A CA 1
ATOM 5037 C C . GLY A 1 655 ? 1.832 -8.261 10.685 1.00 61.47 655 GLY A C 1
ATOM 5038 O O . GLY A 1 655 ? 1.706 -9.386 10.216 1.00 61.47 655 GLY A O 1
ATOM 5039 N N . LYS A 1 656 ? 2.035 -7.191 9.904 1.00 64.12 656 LYS A N 1
ATOM 5040 C CA . LYS A 1 656 ? 2.205 -7.263 8.438 1.00 64.12 656 LYS A CA 1
ATOM 5041 C C . LYS A 1 656 ? 3.352 -8.196 8.055 1.00 64.12 656 LYS A C 1
ATOM 5043 O O . LYS A 1 656 ? 3.198 -8.981 7.123 1.00 64.12 656 LYS A O 1
ATOM 5048 N N . GLY A 1 657 ? 4.448 -8.167 8.817 1.00 67.06 657 GLY A N 1
ATOM 5049 C CA . GLY A 1 657 ? 5.593 -9.063 8.646 1.00 67.06 657 GLY A CA 1
ATOM 5050 C C . GLY A 1 657 ? 5.297 -10.549 8.883 1.00 67.06 657 GLY A C 1
ATOM 5051 O O . GLY A 1 657 ? 6.083 -11.383 8.449 1.00 67.06 657 GLY A O 1
ATOM 5052 N N . PHE A 1 658 ? 4.180 -10.906 9.526 1.00 75.12 658 PHE A N 1
ATOM 5053 C CA . PHE A 1 658 ? 3.778 -12.301 9.746 1.00 75.12 658 PHE A CA 1
ATOM 5054 C C . PHE A 1 658 ? 2.523 -12.694 8.953 1.00 75.12 658 PHE A C 1
ATOM 5056 O O . PHE A 1 658 ? 2.498 -13.748 8.322 1.00 75.12 658 PHE A O 1
ATOM 5063 N N . ILE A 1 659 ? 1.497 -11.842 8.937 1.00 79.50 659 ILE A N 1
ATOM 5064 C CA . ILE A 1 659 ? 0.179 -12.133 8.363 1.00 79.50 659 ILE A CA 1
ATOM 5065 C C . ILE A 1 659 ? 0.199 -12.140 6.841 1.00 79.50 659 ILE A C 1
ATOM 5067 O O . ILE A 1 659 ? -0.357 -13.060 6.250 1.00 79.50 659 ILE A O 1
ATOM 5071 N N . ILE A 1 660 ? 0.870 -11.180 6.194 1.00 84.31 660 ILE A N 1
ATOM 5072 C CA . ILE A 1 660 ? 0.970 -11.175 4.727 1.00 84.31 660 ILE A CA 1
ATOM 5073 C C . ILE A 1 660 ? 1.770 -12.400 4.246 1.00 84.31 660 ILE A C 1
ATOM 5075 O O . ILE A 1 660 ? 1.258 -13.123 3.389 1.00 84.31 660 ILE A O 1
ATOM 5079 N N . PRO A 1 661 ? 2.950 -12.727 4.817 1.00 87.88 661 PRO A N 1
ATOM 5080 C CA . PRO A 1 661 ? 3.652 -13.963 4.473 1.00 87.88 661 PRO A CA 1
ATOM 5081 C C . PRO A 1 661 ? 2.856 -15.234 4.771 1.00 87.88 661 PRO A C 1
ATOM 5083 O O . PRO A 1 661 ? 2.886 -16.162 3.967 1.00 87.88 661 PRO A O 1
ATOM 5086 N N . LEU A 1 662 ? 2.116 -15.287 5.884 1.00 88.75 662 LEU A N 1
ATOM 5087 C CA . LEU A 1 662 ? 1.250 -16.424 6.200 1.00 88.75 662 LEU A CA 1
ATOM 5088 C C . LEU A 1 662 ? 0.125 -16.572 5.169 1.00 88.75 662 LEU A C 1
ATOM 5090 O O . LEU A 1 662 ? -0.113 -17.677 4.689 1.00 88.75 662 LEU A O 1
ATOM 5094 N N . TYR A 1 663 ? -0.537 -15.475 4.799 1.00 92.12 663 TYR A N 1
ATOM 5095 C CA . TYR A 1 663 ? -1.574 -15.468 3.768 1.00 92.12 663 TYR A CA 1
ATOM 5096 C C . TYR A 1 663 ? -1.010 -15.940 2.423 1.00 92.12 663 TYR A C 1
ATOM 5098 O O . TYR A 1 663 ? -1.605 -16.799 1.775 1.00 92.12 663 TYR A O 1
ATOM 5106 N N . LEU A 1 664 ? 0.162 -15.432 2.027 1.00 91.81 664 LEU A N 1
ATOM 5107 C CA . LEU A 1 664 ? 0.871 -15.846 0.813 1.00 91.81 664 LEU A CA 1
ATOM 5108 C C . LEU A 1 664 ? 1.232 -17.332 0.840 1.00 91.81 664 LEU A C 1
ATOM 5110 O O . LEU A 1 664 ? 1.002 -18.041 -0.136 1.00 91.81 664 LEU A O 1
ATOM 5114 N N . TYR A 1 665 ? 1.759 -17.818 1.964 1.00 93.25 665 TYR A N 1
ATOM 5115 C CA . TYR A 1 665 ? 2.078 -19.229 2.148 1.00 93.25 665 TYR A CA 1
ATOM 5116 C C . TYR A 1 665 ? 0.828 -20.103 2.005 1.00 93.25 665 TYR A C 1
ATOM 5118 O O . TYR A 1 665 ? 0.857 -21.094 1.273 1.00 93.25 665 TYR A O 1
ATOM 5126 N N . LEU A 1 666 ? -0.279 -19.728 2.650 1.00 94.44 666 LEU A N 1
ATOM 5127 C CA . LEU A 1 666 ? -1.535 -20.469 2.566 1.00 94.44 666 LEU A CA 1
ATOM 5128 C C . LEU A 1 666 ? -2.115 -20.457 1.145 1.00 94.44 666 LEU A C 1
ATOM 5130 O O . LEU A 1 666 ? -2.484 -21.514 0.641 1.00 94.44 666 LEU A O 1
ATOM 5134 N N . TYR A 1 667 ? -2.113 -19.309 0.467 1.00 93.94 667 TYR A N 1
ATOM 5135 C CA . TYR A 1 667 ? -2.603 -19.191 -0.909 1.00 93.94 667 TYR A CA 1
ATOM 5136 C C . TYR A 1 667 ? -1.751 -20.004 -1.897 1.00 93.94 667 TYR A C 1
ATOM 5138 O O . TYR A 1 667 ? -2.270 -20.738 -2.738 1.00 93.94 667 TYR A O 1
ATOM 5146 N N . ASN A 1 668 ? -0.424 -19.937 -1.778 1.00 93.06 668 ASN A N 1
ATOM 5147 C CA . ASN A 1 668 ? 0.471 -20.616 -2.714 1.00 93.06 668 ASN A CA 1
ATOM 5148 C C . ASN A 1 668 ? 0.469 -22.141 -2.546 1.00 93.06 668 ASN A C 1
ATOM 5150 O O . ASN A 1 668 ? 0.658 -22.844 -3.535 1.00 93.06 668 ASN A O 1
ATOM 5154 N N . ASN A 1 669 ? 0.234 -22.650 -1.331 1.00 95.00 669 ASN A N 1
ATOM 5155 C CA . ASN A 1 669 ? 0.299 -24.088 -1.038 1.00 95.00 669 ASN A CA 1
ATOM 5156 C C . ASN A 1 669 ? -1.074 -24.771 -0.931 1.00 95.00 669 ASN A C 1
ATOM 5158 O O . ASN A 1 669 ? -1.160 -25.976 -1.151 1.00 95.00 669 ASN A O 1
ATOM 5162 N N . TYR A 1 670 ? -2.133 -24.038 -0.571 1.00 94.69 670 TYR A N 1
ATOM 5163 C CA . TYR A 1 670 ? -3.427 -24.623 -0.204 1.00 94.69 670 TYR A CA 1
ATOM 5164 C C . TYR A 1 670 ? -4.642 -23.973 -0.885 1.00 94.69 670 TYR A C 1
ATOM 5166 O O . TYR A 1 670 ? -5.768 -24.315 -0.518 1.00 94.69 670 TYR A O 1
ATOM 5174 N N . ARG A 1 671 ? -4.475 -23.064 -1.862 1.00 93.38 671 ARG A N 1
ATOM 5175 C CA . ARG A 1 671 ? -5.628 -22.515 -2.605 1.00 93.38 671 ARG A CA 1
ATOM 5176 C C . ARG A 1 671 ? -6.462 -23.628 -3.239 1.00 93.38 671 ARG A C 1
ATOM 5178 O O . ARG A 1 671 ? -5.923 -24.586 -3.789 1.00 93.38 671 ARG A O 1
ATOM 5185 N N . LEU A 1 672 ? -7.784 -23.491 -3.165 1.00 92.06 672 LEU A N 1
ATOM 5186 C CA . LEU A 1 672 ? -8.719 -24.494 -3.680 1.00 92.06 672 LEU A CA 1
ATOM 5187 C C . LEU A 1 672 ? -9.010 -24.310 -5.171 1.00 92.06 672 LEU A C 1
ATOM 5189 O O . LEU A 1 672 ? -9.282 -25.286 -5.866 1.00 92.06 672 LEU A O 1
ATOM 5193 N N . PHE A 1 673 ? -8.953 -23.069 -5.655 1.00 89.12 673 PHE A N 1
ATOM 5194 C CA . PHE A 1 673 ? -9.237 -22.713 -7.041 1.00 89.12 673 PHE A CA 1
ATOM 5195 C C . PHE A 1 673 ? -8.217 -21.693 -7.540 1.00 89.12 673 PHE A C 1
ATOM 5197 O O . PHE A 1 673 ? -7.782 -20.828 -6.780 1.00 89.12 673 PHE A O 1
ATOM 5204 N N . ASP A 1 674 ? -7.869 -21.788 -8.821 1.00 85.56 674 ASP A N 1
ATOM 5205 C CA . ASP A 1 674 ? -7.112 -20.755 -9.523 1.00 85.56 674 ASP A CA 1
ATOM 5206 C C . ASP A 1 674 ? -8.111 -19.873 -10.278 1.00 85.56 674 ASP A C 1
ATOM 5208 O O . ASP A 1 674 ? -8.785 -20.336 -11.202 1.00 85.56 674 ASP A O 1
ATOM 5212 N N . LEU A 1 675 ? -8.309 -18.646 -9.796 1.00 87.88 675 LEU A N 1
ATOM 5213 C CA . LEU A 1 675 ? -9.330 -17.728 -10.295 1.00 87.88 675 LEU A CA 1
ATOM 5214 C C . LEU A 1 675 ? -8.652 -16.529 -10.956 1.00 87.88 675 LEU A C 1
ATOM 5216 O O . LEU A 1 675 ? -7.745 -15.933 -10.380 1.00 87.88 675 LEU A O 1
ATOM 5220 N N . ASP A 1 676 ? -9.130 -16.159 -12.146 1.00 88.50 676 ASP A N 1
ATOM 5221 C CA . ASP A 1 676 ? -8.630 -14.996 -12.880 1.00 88.50 676 ASP A CA 1
ATOM 5222 C C . ASP A 1 676 ? -8.873 -13.703 -12.089 1.00 88.50 676 ASP A C 1
ATOM 5224 O O . ASP A 1 676 ? -10.018 -13.335 -11.800 1.00 88.50 676 ASP A O 1
ATOM 5228 N N . ILE A 1 677 ? -7.781 -13.007 -11.771 1.00 90.62 677 ILE A N 1
ATOM 5229 C CA . ILE A 1 677 ? -7.775 -11.776 -10.984 1.00 90.62 677 ILE A CA 1
ATOM 5230 C C . ILE A 1 677 ? -8.516 -10.625 -11.680 1.00 90.62 677 ILE A C 1
ATOM 5232 O O . ILE A 1 677 ? -9.063 -9.755 -11.004 1.00 90.62 677 ILE A O 1
ATOM 5236 N N . HIS A 1 678 ? -8.608 -10.642 -13.014 1.00 90.12 678 HIS A N 1
ATOM 5237 C CA . HIS A 1 678 ? -9.310 -9.619 -13.796 1.00 90.12 678 HIS A CA 1
ATOM 5238 C C . HIS A 1 678 ? -10.821 -9.866 -13.907 1.00 90.12 678 HIS A C 1
ATOM 5240 O O . HIS A 1 678 ? -11.557 -9.045 -14.463 1.00 90.12 678 HIS A O 1
ATOM 5246 N N . SER A 1 679 ? -11.318 -10.976 -13.358 1.00 92.94 679 SER A N 1
ATOM 5247 C CA . SER A 1 679 ? -12.743 -11.284 -13.354 1.00 92.94 679 SER A CA 1
ATOM 5248 C C . SER A 1 679 ? -13.523 -10.317 -12.460 1.00 92.94 679 SER A C 1
ATOM 5250 O O . SER A 1 679 ? -13.357 -10.285 -11.239 1.00 92.94 679 SER A O 1
ATOM 5252 N N . LEU A 1 680 ? -14.478 -9.593 -13.055 1.00 93.31 680 LEU A N 1
ATOM 5253 C CA . LEU A 1 680 ? -15.412 -8.731 -12.320 1.00 93.31 680 LEU A CA 1
ATOM 5254 C C . LEU A 1 680 ? -16.149 -9.495 -11.207 1.00 93.31 680 LEU A C 1
ATOM 5256 O O . LEU A 1 680 ? -16.393 -8.952 -10.132 1.00 93.31 680 LEU A O 1
ATOM 5260 N N . TRP A 1 681 ? -16.504 -10.758 -11.447 1.00 93.62 681 TRP A N 1
ATOM 5261 C CA . TRP A 1 681 ? -17.213 -11.574 -10.462 1.00 93.62 681 TRP A CA 1
ATOM 5262 C C . TRP A 1 681 ? -16.331 -11.953 -9.280 1.00 93.62 681 TRP A C 1
ATOM 5264 O O . TRP A 1 681 ? -16.824 -11.974 -8.155 1.00 93.62 681 TRP A O 1
ATOM 5274 N N . LEU A 1 682 ? -15.040 -12.204 -9.519 1.00 94.81 682 LEU A N 1
ATOM 5275 C CA . LEU A 1 682 ? -14.083 -12.436 -8.443 1.00 94.81 682 LEU A CA 1
ATOM 5276 C C . LEU A 1 682 ? -13.892 -11.170 -7.608 1.00 94.81 682 LEU A C 1
ATOM 5278 O O . LEU A 1 682 ? -13.903 -11.251 -6.385 1.00 94.81 682 LEU A O 1
ATOM 5282 N N . TRP A 1 683 ? -13.798 -10.007 -8.254 1.00 95.88 683 TRP A N 1
ATOM 5283 C CA . TRP A 1 683 ? -13.725 -8.713 -7.572 1.00 95.88 683 TRP A CA 1
ATOM 5284 C C . TRP A 1 683 ? -14.953 -8.467 -6.677 1.00 95.88 683 TRP A C 1
ATOM 5286 O O . TRP A 1 683 ? -14.826 -8.157 -5.494 1.00 95.88 683 TRP A O 1
ATOM 5296 N N . ILE A 1 684 ? -16.165 -8.696 -7.198 1.00 95.69 684 ILE A N 1
ATOM 5297 C CA . ILE A 1 684 ? -17.407 -8.575 -6.412 1.00 95.69 684 ILE A CA 1
ATOM 5298 C C . ILE A 1 684 ? -17.436 -9.601 -5.271 1.00 95.69 684 ILE A C 1
ATOM 5300 O O . ILE A 1 684 ? -17.810 -9.268 -4.147 1.00 95.69 684 ILE A O 1
ATOM 5304 N N . PHE A 1 685 ? -17.042 -10.846 -5.536 1.00 95.50 685 PHE A N 1
ATOM 5305 C CA . PHE A 1 685 ? -16.969 -11.884 -4.511 1.00 95.50 685 PHE A CA 1
ATOM 5306 C C . PHE A 1 685 ? -15.984 -11.509 -3.399 1.00 95.50 685 PHE A C 1
ATOM 5308 O O . PHE A 1 685 ? -16.327 -11.637 -2.225 1.00 95.50 685 PHE A O 1
ATOM 5315 N N . ALA A 1 686 ? -14.807 -10.990 -3.752 1.00 95.75 686 ALA A N 1
ATOM 5316 C CA . ALA A 1 686 ? -13.792 -10.565 -2.799 1.00 95.75 686 ALA A CA 1
ATOM 5317 C C . ALA A 1 686 ? -14.277 -9.413 -1.911 1.00 95.75 686 ALA A C 1
ATOM 5319 O O . ALA A 1 686 ? -14.028 -9.433 -0.708 1.00 95.75 686 ALA A O 1
ATOM 5320 N N . PHE A 1 687 ? -15.052 -8.472 -2.458 1.00 96.38 687 PHE A N 1
ATOM 5321 C CA . PHE A 1 687 ? -15.730 -7.444 -1.666 1.00 96.38 687 PHE A CA 1
ATOM 5322 C C . PHE A 1 687 ? -16.648 -8.042 -0.585 1.00 96.38 687 PHE A C 1
ATOM 5324 O O . PHE A 1 687 ? -16.505 -7.713 0.595 1.00 96.38 687 PHE A O 1
ATOM 5331 N N . PHE A 1 688 ? -17.571 -8.937 -0.961 1.00 96.81 688 PHE A N 1
ATOM 5332 C CA . PHE A 1 688 ? -18.498 -9.554 -0.002 1.00 96.81 688 PHE A CA 1
ATOM 5333 C C . PHE A 1 688 ? -17.782 -10.458 1.004 1.00 96.81 688 PHE A C 1
ATOM 5335 O O . PHE A 1 688 ? -18.141 -10.470 2.181 1.00 96.81 688 PHE A O 1
ATOM 5342 N N . ALA A 1 689 ? -16.779 -11.208 0.550 1.00 95.44 689 ALA A N 1
ATOM 5343 C CA . ALA A 1 689 ? -15.985 -12.083 1.398 1.00 95.44 689 ALA A CA 1
ATOM 5344 C C . ALA A 1 689 ? -15.179 -11.288 2.431 1.00 95.44 689 ALA A C 1
ATOM 5346 O O . ALA A 1 689 ? -15.225 -11.635 3.610 1.00 95.44 689 ALA A O 1
ATOM 5347 N N . GLN A 1 690 ? -14.534 -10.189 2.025 1.00 95.69 690 GLN A N 1
ATOM 5348 C CA . GLN A 1 690 ? -13.781 -9.334 2.939 1.00 95.69 690 GLN A CA 1
ATOM 5349 C C . GLN A 1 690 ? -14.697 -8.654 3.959 1.00 95.69 690 GLN A C 1
ATOM 5351 O O . GLN A 1 690 ? -14.349 -8.583 5.136 1.00 95.69 690 GLN A O 1
ATOM 5356 N N . ASP A 1 691 ? -15.873 -8.173 3.545 1.00 96.62 691 ASP A N 1
ATOM 5357 C CA . ASP A 1 691 ? -16.820 -7.542 4.470 1.00 96.62 691 ASP A CA 1
ATOM 5358 C C . ASP A 1 691 ? -17.424 -8.547 5.469 1.00 96.62 691 ASP A C 1
ATOM 5360 O O . ASP A 1 691 ? -17.558 -8.241 6.655 1.00 96.62 691 ASP A O 1
ATOM 5364 N N . LEU A 1 692 ? -17.704 -9.782 5.029 1.00 95.75 692 LEU A N 1
ATOM 5365 C CA . LEU A 1 692 ? -18.115 -10.875 5.916 1.00 95.75 692 LEU A CA 1
ATOM 5366 C C . LEU A 1 692 ? -16.990 -11.295 6.871 1.00 95.75 692 LEU A C 1
ATOM 5368 O O . LEU A 1 692 ? -17.244 -11.518 8.056 1.00 95.75 692 LEU A O 1
ATOM 5372 N N . ALA A 1 693 ? -15.757 -11.417 6.372 1.00 95.12 693 ALA A N 1
ATOM 5373 C CA . ALA A 1 693 ? -14.594 -11.760 7.185 1.00 95.12 693 ALA A CA 1
ATOM 5374 C C . ALA A 1 693 ? -14.368 -10.705 8.273 1.00 95.12 693 ALA A C 1
ATOM 5376 O O . ALA A 1 693 ? -14.204 -11.067 9.439 1.00 95.12 693 ALA A O 1
ATOM 5377 N N . TYR A 1 694 ? -14.467 -9.418 7.917 1.00 94.69 694 TYR A N 1
ATOM 5378 C CA . TYR A 1 694 ? -14.443 -8.325 8.883 1.00 94.69 694 TYR A CA 1
ATOM 5379 C C . TYR A 1 694 ? -15.575 -8.459 9.910 1.00 94.69 694 TYR A C 1
ATOM 5381 O O . TYR A 1 694 ? -15.293 -8.443 11.103 1.00 94.69 694 TYR A O 1
ATOM 5389 N N . TYR A 1 695 ? -16.831 -8.666 9.488 1.00 96.00 695 TYR A N 1
ATOM 5390 C CA . TYR A 1 695 ? -17.962 -8.846 10.414 1.00 96.00 695 TYR A CA 1
ATOM 5391 C C . TYR A 1 695 ? -17.711 -9.981 11.421 1.00 96.00 695 TYR A C 1
ATOM 5393 O O . TYR A 1 695 ? -17.916 -9.811 12.623 1.00 96.00 695 TYR A O 1
ATOM 5401 N N . LEU A 1 696 ? -17.252 -11.143 10.946 1.00 94.75 696 LEU A N 1
ATOM 5402 C CA . LEU A 1 696 ? -16.980 -12.303 11.796 1.00 94.75 696 LEU A CA 1
ATOM 5403 C C . LEU A 1 696 ? -15.826 -12.038 12.766 1.00 94.75 696 LEU A C 1
ATOM 5405 O O . LEU A 1 696 ? -15.933 -12.388 13.941 1.00 94.75 696 LEU A O 1
ATOM 5409 N N . ALA A 1 697 ? -14.747 -11.414 12.291 1.00 93.00 697 ALA A N 1
ATOM 5410 C CA . ALA A 1 697 ? -13.602 -11.058 13.118 1.00 93.00 697 ALA A CA 1
ATOM 5411 C C . ALA A 1 697 ? -13.973 -10.006 14.173 1.00 93.00 697 ALA A C 1
ATOM 5413 O O . ALA A 1 697 ? -13.659 -10.171 15.350 1.00 93.00 697 ALA A O 1
ATOM 5414 N N . HIS A 1 698 ? -14.704 -8.968 13.768 1.00 93.81 698 HIS A N 1
ATOM 5415 C CA . HIS A 1 698 ? -15.170 -7.895 14.636 1.00 93.81 698 HIS A CA 1
ATOM 5416 C C . HIS A 1 698 ? -16.124 -8.420 15.716 1.00 93.81 698 HIS A C 1
ATOM 5418 O O . HIS A 1 698 ? -15.950 -8.156 16.904 1.00 93.81 698 HIS A O 1
ATOM 5424 N N . ARG A 1 699 ? -17.075 -9.276 15.338 1.00 93.69 699 ARG A N 1
ATOM 5425 C CA . ARG A 1 699 ? -17.945 -9.963 16.295 1.00 93.69 699 ARG A CA 1
ATOM 5426 C C . ARG A 1 699 ? -17.154 -10.842 17.264 1.00 93.69 699 ARG A C 1
ATOM 5428 O O . ARG A 1 699 ? -17.449 -10.848 18.457 1.00 93.69 699 ARG A O 1
ATOM 5435 N N . ALA A 1 700 ? -16.158 -11.583 16.777 1.00 92.06 700 ALA A N 1
ATOM 5436 C CA . ALA A 1 700 ? -15.334 -12.438 17.626 1.00 92.06 700 ALA A CA 1
ATOM 5437 C C . ALA A 1 700 ? -14.569 -11.627 18.680 1.00 92.06 700 ALA A C 1
ATOM 5439 O O . ALA A 1 700 ? -14.521 -12.048 19.833 1.00 92.06 700 ALA A O 1
ATOM 5440 N N . VAL A 1 701 ? -14.017 -10.461 18.322 1.00 92.19 701 VAL A N 1
ATOM 5441 C CA . VAL A 1 701 ? -13.312 -9.612 19.296 1.00 92.19 701 VAL A CA 1
ATOM 5442 C C . VAL A 1 701 ? -14.242 -8.959 20.313 1.00 92.19 701 VAL A C 1
ATOM 5444 O O . VAL A 1 701 ? -13.775 -8.606 21.381 1.00 92.19 701 VAL A O 1
ATOM 5447 N N . HIS A 1 702 ? -15.545 -8.850 20.061 1.00 92.56 702 HIS A N 1
ATOM 5448 C CA . HIS A 1 702 ? -16.515 -8.426 21.082 1.00 92.56 702 HIS A CA 1
ATOM 5449 C C . HIS A 1 702 ? -16.993 -9.584 21.962 1.00 92.56 702 HIS A C 1
ATOM 5451 O O . HIS A 1 702 ? -17.023 -9.489 23.188 1.00 92.56 702 HIS A O 1
ATOM 5457 N N . GLU A 1 703 ? -17.338 -10.715 21.346 1.00 91.44 703 GLU A N 1
ATOM 5458 C CA . GLU A 1 703 ? -18.003 -11.816 22.044 1.00 91.44 703 GLU A CA 1
ATOM 5459 C C . GLU A 1 703 ? -17.031 -12.800 22.724 1.00 91.44 703 GLU A C 1
ATOM 5461 O O . GLU A 1 703 ? -17.454 -13.535 23.620 1.00 91.44 703 GLU A O 1
ATOM 5466 N N . ALA A 1 704 ? -15.755 -12.866 22.319 1.00 87.19 704 ALA A N 1
ATOM 5467 C CA . ALA A 1 704 ? -14.766 -13.793 22.877 1.00 87.19 704 ALA A CA 1
ATOM 5468 C C . ALA A 1 704 ? -13.851 -13.096 23.899 1.00 87.19 704 ALA A C 1
ATOM 5470 O O . ALA A 1 704 ? -13.176 -12.125 23.579 1.00 87.19 704 ALA A O 1
ATOM 5471 N N . GLY A 1 705 ? -13.780 -13.641 25.120 1.00 86.25 705 GLY A N 1
ATOM 5472 C CA . GLY A 1 705 ? -13.203 -13.010 26.319 1.00 86.25 705 GLY A CA 1
ATOM 5473 C C . GLY A 1 705 ? -11.945 -12.175 26.107 1.00 86.25 705 GLY A C 1
ATOM 5474 O O . GLY A 1 705 ? -12.031 -10.967 25.958 1.00 86.25 705 GLY A O 1
ATOM 5475 N N . VAL A 1 706 ? -10.762 -12.791 26.109 1.00 87.81 706 VAL A N 1
ATOM 5476 C CA . VAL A 1 706 ? -9.492 -12.053 25.978 1.00 87.81 706 VAL A CA 1
ATOM 5477 C C . VAL A 1 706 ? -9.356 -11.300 24.646 1.00 87.81 706 VAL A C 1
ATOM 5479 O O . VAL A 1 706 ? -8.614 -10.325 24.577 1.00 87.81 706 VAL A O 1
ATOM 5482 N N . PHE A 1 707 ? -10.099 -11.682 23.600 1.00 89.38 707 PHE A N 1
ATOM 5483 C CA . PHE A 1 707 ? -10.093 -10.937 22.338 1.00 89.38 707 PHE A CA 1
ATOM 5484 C C . PHE A 1 707 ? -10.748 -9.555 22.486 1.00 89.38 707 PHE A C 1
ATOM 5486 O O . PHE A 1 707 ? -10.319 -8.619 21.814 1.00 89.38 707 PHE A O 1
ATOM 5493 N N . TRP A 1 708 ? -11.665 -9.380 23.445 1.00 91.94 708 TRP A N 1
ATOM 5494 C CA . TRP A 1 708 ? -12.170 -8.061 23.841 1.00 91.94 708 TRP A CA 1
ATOM 5495 C C . TRP A 1 708 ? -11.062 -7.126 24.292 1.00 91.94 708 TRP A C 1
ATOM 5497 O O . TRP A 1 708 ? -11.087 -5.940 23.974 1.00 91.94 708 TRP A O 1
ATOM 5507 N N . SER A 1 709 ? -10.016 -7.645 24.936 1.00 90.50 709 SER A N 1
ATOM 5508 C CA . SER A 1 709 ? -8.867 -6.828 25.328 1.00 90.50 709 SER A CA 1
ATOM 5509 C C . SER A 1 709 ? -8.128 -6.216 24.131 1.00 90.50 709 SER A C 1
ATOM 5511 O O . SER A 1 709 ? -7.492 -5.176 24.295 1.00 90.50 709 SER A O 1
ATOM 5513 N N . PHE A 1 710 ? -8.242 -6.804 22.933 1.00 89.06 710 PHE A N 1
ATOM 5514 C CA . PHE A 1 710 ? -7.672 -6.248 21.703 1.00 89.06 710 PHE A CA 1
ATOM 5515 C C . PHE A 1 710 ? -8.456 -5.057 21.160 1.00 89.06 710 PHE A C 1
ATOM 5517 O O . PHE A 1 710 ? -7.861 -4.192 20.524 1.00 89.06 710 PHE A O 1
ATOM 5524 N N . HIS A 1 711 ? -9.767 -5.013 21.401 1.00 92.25 711 HIS A N 1
ATOM 5525 C CA . HIS A 1 711 ? -10.667 -4.081 20.730 1.00 92.25 711 HIS A CA 1
ATOM 5526 C C . HIS A 1 711 ? -11.340 -3.072 21.672 1.00 92.25 711 HIS A C 1
ATOM 5528 O O . HIS A 1 711 ? -11.680 -1.976 21.245 1.00 92.25 711 HIS A O 1
ATOM 5534 N N . GLN A 1 712 ? -11.448 -3.353 22.974 1.00 92.69 712 GLN A N 1
ATOM 5535 C CA . GLN A 1 712 ? -12.095 -2.471 23.958 1.00 92.69 712 GLN A CA 1
ATOM 5536 C C . GLN A 1 712 ? -11.585 -1.024 23.935 1.00 92.69 712 GLN A C 1
ATOM 5538 O O . GLN A 1 712 ? -12.354 -0.102 24.190 1.00 92.69 712 GLN A O 1
ATOM 5543 N N . MET A 1 713 ? -10.305 -0.811 23.592 1.00 91.44 713 MET A N 1
ATOM 5544 C CA . MET A 1 713 ? -9.701 0.523 23.524 1.00 91.44 713 MET A CA 1
ATOM 5545 C C . MET A 1 713 ? -10.464 1.414 22.541 1.00 91.44 713 MET A C 1
ATOM 5547 O O . MET A 1 713 ? -10.673 2.594 22.817 1.00 91.44 713 MET A O 1
ATOM 5551 N N . HIS A 1 714 ? -10.947 0.827 21.446 1.00 93.81 714 HIS A N 1
ATOM 5552 C CA . HIS A 1 714 ? -11.798 1.474 20.458 1.00 93.81 714 HIS A CA 1
ATOM 5553 C C . HIS A 1 714 ? -13.102 1.999 21.061 1.00 93.81 714 HIS A C 1
ATOM 5555 O O . HIS A 1 714 ? -13.478 3.148 20.829 1.00 93.81 714 HIS A O 1
ATOM 5561 N N . HIS A 1 715 ? -13.724 1.203 21.928 1.00 93.19 715 HIS A N 1
ATOM 5562 C CA . HIS A 1 715 ? -14.958 1.536 22.640 1.00 93.19 715 HIS A CA 1
ATOM 5563 C C . HIS A 1 715 ? -14.744 2.357 23.913 1.00 93.19 715 HIS A C 1
ATOM 5565 O O . HIS A 1 715 ? -15.707 2.761 24.563 1.00 93.19 715 HIS A O 1
ATOM 5571 N N . SER A 1 716 ? -13.496 2.628 24.298 1.00 92.56 716 SER A N 1
ATOM 5572 C CA . SER A 1 716 ? -13.202 3.270 25.577 1.00 92.56 716 SER A CA 1
ATOM 5573 C C . SER A 1 716 ? -13.409 4.787 25.576 1.00 92.56 716 SER A C 1
ATOM 5575 O O . SER A 1 716 ? -13.246 5.416 26.622 1.00 92.56 716 SER A O 1
ATOM 5577 N N . SER A 1 717 ? -13.700 5.393 24.423 1.00 91.38 717 SER A N 1
ATOM 5578 C CA . SER A 1 717 ? -13.972 6.827 24.318 1.00 91.38 717 SER A CA 1
ATOM 5579 C C . SER A 1 717 ? -15.383 7.148 24.812 1.00 91.38 717 SER A C 1
ATOM 5581 O O . SER A 1 717 ? -16.375 6.604 24.333 1.00 91.38 717 SER A O 1
ATOM 5583 N N . GLU A 1 718 ? -15.483 8.092 25.747 1.00 89.62 718 GLU A N 1
ATOM 5584 C CA . GLU A 1 718 ? -16.772 8.642 26.194 1.00 89.62 718 GLU A CA 1
ATOM 5585 C C . GLU A 1 718 ? -17.316 9.721 25.229 1.00 89.62 718 GLU A C 1
ATOM 5587 O O . GLU A 1 718 ? -18.439 10.205 25.402 1.00 89.62 718 GLU A O 1
ATOM 5592 N N . TYR A 1 719 ? -16.531 10.108 24.214 1.00 87.25 719 TYR A N 1
ATOM 5593 C CA . TYR A 1 719 ? -16.824 11.184 23.267 1.00 87.25 719 TYR A CA 1
ATOM 5594 C C . TYR A 1 719 ? -16.744 10.673 21.829 1.00 87.25 719 TYR A C 1
ATOM 5596 O O . TYR A 1 719 ? -15.707 10.752 21.179 1.00 87.25 719 TYR A O 1
ATOM 5604 N N . TYR A 1 720 ? -17.867 10.197 21.302 1.00 88.94 720 TYR A N 1
ATOM 5605 C CA . TYR A 1 720 ? -17.895 9.613 19.965 1.00 88.94 720 TYR A CA 1
ATOM 5606 C C . TYR A 1 720 ? -17.789 10.676 18.860 1.00 88.94 720 TYR A C 1
ATOM 5608 O O . TYR A 1 720 ? -18.682 11.507 18.709 1.00 88.94 720 TYR A O 1
ATOM 5616 N N . ASN A 1 721 ? -16.698 10.686 18.106 1.00 89.44 721 ASN A N 1
ATOM 5617 C CA . ASN A 1 721 ? -16.451 11.625 17.007 1.00 89.44 721 ASN A CA 1
ATOM 5618 C C . ASN A 1 721 ? -15.497 10.982 15.983 1.00 89.44 721 ASN A C 1
ATOM 5620 O O . ASN A 1 721 ? -15.066 9.844 16.181 1.00 89.44 721 ASN A O 1
ATOM 5624 N N . LEU A 1 722 ? -15.133 11.682 14.902 1.00 91.75 722 LEU A N 1
ATOM 5625 C CA . LEU A 1 722 ? -14.318 11.057 13.846 1.00 91.75 722 LEU A CA 1
ATOM 5626 C C . LEU A 1 722 ? -12.935 10.599 14.333 1.00 91.75 722 LEU A C 1
ATOM 5628 O O . LEU A 1 722 ? -12.372 9.654 13.785 1.00 91.75 722 LEU A O 1
ATOM 5632 N N . SER A 1 723 ? -12.386 11.214 15.387 1.00 90.25 723 SER A N 1
ATOM 5633 C CA . SER A 1 723 ? -11.115 10.766 15.968 1.00 90.25 723 SER A CA 1
ATOM 5634 C C . SER A 1 723 ? -11.225 9.404 16.658 1.00 90.25 723 SER A C 1
ATOM 5636 O O . SER A 1 723 ? -10.224 8.693 16.724 1.00 90.25 723 SER A O 1
ATOM 5638 N N . THR A 1 724 ? -12.423 8.985 17.093 1.00 91.81 724 THR A N 1
ATOM 5639 C CA . THR A 1 724 ? -12.666 7.650 17.667 1.00 91.81 724 THR A CA 1
ATOM 5640 C C . THR A 1 724 ? -12.318 6.539 16.669 1.00 91.81 724 THR A C 1
ATOM 5642 O O . THR A 1 724 ? -11.831 5.488 17.080 1.00 91.81 724 THR A O 1
ATOM 5645 N N . ALA A 1 725 ? -12.446 6.785 15.357 1.00 91.88 725 ALA A N 1
ATOM 5646 C CA . ALA A 1 725 ? -12.006 5.846 14.321 1.00 91.88 725 ALA A CA 1
ATOM 5647 C C . ALA A 1 725 ? -10.502 5.526 14.406 1.00 91.88 725 ALA A C 1
ATOM 5649 O O . ALA A 1 725 ? -10.083 4.417 14.085 1.00 91.88 725 ALA A O 1
ATOM 5650 N N . LEU A 1 726 ? -9.682 6.474 14.874 1.00 89.44 726 LEU A N 1
ATOM 5651 C CA . LEU A 1 726 ? -8.236 6.294 15.045 1.00 89.44 726 LEU A CA 1
ATOM 5652 C C . LEU A 1 726 ? -7.879 5.603 16.365 1.00 89.44 726 LEU A C 1
ATOM 5654 O O . LEU A 1 726 ? -6.725 5.238 16.572 1.00 89.44 726 LEU A O 1
ATOM 5658 N N . ARG A 1 727 ? -8.846 5.397 17.267 1.00 91.38 727 ARG A N 1
ATOM 5659 C CA . ARG A 1 727 ? -8.622 4.809 18.588 1.00 91.38 727 ARG A CA 1
ATOM 5660 C C . ARG A 1 727 ? -8.461 3.287 18.513 1.00 91.38 727 ARG A C 1
ATOM 5662 O O . ARG A 1 727 ? -9.286 2.549 19.026 1.00 91.38 727 ARG A O 1
ATOM 5669 N N . GLN A 1 728 ? -7.420 2.804 17.848 1.00 89.88 728 GLN A N 1
ATOM 5670 C CA . GLN A 1 728 ? -7.231 1.371 17.607 1.00 89.88 728 GLN A CA 1
ATOM 5671 C C . GLN A 1 728 ? -6.389 0.703 18.702 1.00 89.88 728 GLN A C 1
ATOM 5673 O O . GLN A 1 728 ? -5.508 1.327 19.313 1.00 89.88 728 GLN A O 1
ATOM 5678 N N . GLY A 1 729 ? -6.674 -0.572 18.966 1.00 86.56 729 GLY A N 1
ATOM 5679 C CA . GLY A 1 729 ? -5.858 -1.411 19.838 1.00 86.56 729 GLY A CA 1
ATOM 5680 C C . GLY A 1 729 ? -4.584 -1.872 19.132 1.00 86.56 729 GLY A C 1
ATOM 5681 O O . GLY A 1 729 ? -4.611 -2.231 17.960 1.00 86.56 729 GLY A O 1
ATOM 5682 N N . PHE A 1 730 ? -3.452 -1.899 19.834 1.00 81.50 730 PHE A N 1
ATOM 5683 C CA . PHE A 1 730 ? -2.155 -2.182 19.196 1.00 81.50 730 PHE A CA 1
ATOM 5684 C C . PHE A 1 730 ? -1.993 -3.641 18.707 1.00 81.50 730 PHE A C 1
ATOM 5686 O O . PHE A 1 730 ? -1.204 -3.895 17.806 1.00 81.50 730 PHE A O 1
ATOM 5693 N N . ILE A 1 731 ? -2.742 -4.602 19.266 1.00 81.38 731 ILE A N 1
ATOM 5694 C CA . ILE A 1 731 ? -2.734 -6.031 18.860 1.00 81.38 731 ILE A CA 1
ATOM 5695 C C . ILE A 1 731 ? -3.993 -6.405 18.050 1.00 81.38 731 ILE A C 1
ATOM 5697 O O . ILE A 1 731 ? -4.145 -7.550 17.632 1.00 81.38 731 ILE A O 1
ATOM 5701 N N . GLN A 1 732 ? -4.893 -5.452 17.788 1.00 83.94 732 GLN A N 1
ATOM 5702 C CA . GLN A 1 732 ? -6.191 -5.723 17.165 1.00 83.94 732 GLN A CA 1
ATOM 5703 C C . GLN A 1 732 ? -6.083 -6.521 15.863 1.00 83.94 732 GLN A C 1
ATOM 5705 O O . GLN A 1 732 ? -6.725 -7.565 15.753 1.00 83.94 732 GLN A O 1
ATOM 5710 N N . ASP A 1 733 ? -5.208 -6.097 14.950 1.00 79.25 733 ASP A N 1
ATOM 5711 C CA . ASP A 1 733 ? -5.039 -6.741 13.643 1.00 79.25 733 ASP A CA 1
ATOM 5712 C C . ASP A 1 733 ? -4.628 -8.212 13.770 1.00 79.25 733 ASP A C 1
ATOM 5714 O O . ASP A 1 733 ? -5.137 -9.072 13.053 1.00 79.25 733 ASP A O 1
ATOM 5718 N N . LEU A 1 734 ? -3.763 -8.549 14.733 1.00 77.12 734 LEU A N 1
ATOM 5719 C CA . LEU A 1 734 ? -3.371 -9.939 14.987 1.00 77.12 734 LEU A CA 1
ATOM 5720 C C . LEU A 1 734 ? -4.563 -10.773 15.482 1.00 77.12 734 LEU A C 1
ATOM 5722 O O . LEU A 1 734 ? -4.706 -11.937 15.107 1.00 77.12 734 LEU A O 1
ATOM 5726 N N . GLY A 1 735 ? -5.421 -10.175 16.312 1.00 74.94 735 GLY A N 1
ATOM 5727 C CA . GLY A 1 735 ? -6.630 -10.808 16.837 1.00 74.94 735 GLY A CA 1
ATOM 5728 C C . GLY A 1 735 ? -7.675 -11.104 15.759 1.00 74.94 735 GLY A C 1
ATOM 5729 O O . GLY A 1 735 ? -8.353 -12.129 15.842 1.00 74.94 735 GLY A O 1
ATOM 5730 N N . THR A 1 736 ? -7.779 -10.255 14.733 1.00 81.50 736 THR A N 1
ATOM 5731 C CA . THR A 1 736 ? -8.731 -10.412 13.618 1.00 81.50 736 THR A CA 1
ATOM 5732 C C . THR A 1 736 ? -8.187 -11.266 12.467 1.00 81.50 736 THR A C 1
ATOM 5734 O O . THR A 1 736 ? -8.965 -11.880 11.735 1.00 81.50 736 THR A O 1
ATOM 5737 N N . SER A 1 737 ? -6.862 -11.390 12.356 1.00 80.88 737 SER A N 1
ATOM 5738 C CA . SER A 1 737 ? -6.173 -12.033 11.228 1.00 80.88 737 SER A CA 1
ATOM 5739 C C . SER A 1 737 ? -6.556 -13.491 10.961 1.00 80.88 737 SER A C 1
ATOM 5741 O O . SER A 1 737 ? -6.494 -13.943 9.822 1.00 80.88 737 SER A O 1
ATOM 5743 N N . VAL A 1 738 ? -6.940 -14.266 11.985 1.00 81.94 738 VAL A N 1
ATOM 5744 C CA . VAL A 1 738 ? -7.242 -15.703 11.812 1.00 81.94 738 VAL A CA 1
ATOM 5745 C C . VAL A 1 738 ? -8.412 -15.909 10.848 1.00 81.94 738 VAL A C 1
ATOM 5747 O O . VAL A 1 738 ? -8.358 -16.789 9.993 1.00 81.94 738 VAL A O 1
ATOM 5750 N N . VAL A 1 739 ? -9.453 -15.079 10.966 1.00 85.75 739 VAL A N 1
ATOM 5751 C CA . VAL A 1 739 ? -10.624 -15.121 10.078 1.00 85.75 739 VAL A CA 1
ATOM 5752 C C . VAL A 1 739 ? -10.257 -14.600 8.690 1.00 85.75 739 VAL A C 1
ATOM 5754 O O . VAL A 1 739 ? -10.683 -15.167 7.686 1.00 85.75 739 VAL A O 1
ATOM 5757 N N . GLU A 1 740 ? -9.426 -13.559 8.620 1.00 85.69 740 GLU A N 1
ATOM 5758 C CA . GLU A 1 740 ? -8.993 -12.975 7.350 1.00 85.69 740 GLU A CA 1
ATOM 5759 C C . GLU A 1 740 ? -8.140 -13.951 6.529 1.00 85.69 740 GLU A C 1
ATOM 5761 O O . GLU A 1 740 ? -8.362 -14.086 5.327 1.00 85.69 740 GLU A O 1
ATOM 5766 N N . CYS A 1 741 ? -7.246 -14.712 7.171 1.00 90.06 741 CYS A N 1
ATOM 5767 C CA . CYS A 1 741 ? -6.428 -15.739 6.521 1.00 90.06 741 CYS A CA 1
ATOM 5768 C C . CYS A 1 741 ? -7.252 -16.877 5.906 1.00 90.06 741 CYS A C 1
ATOM 5770 O O . CYS A 1 741 ? -6.784 -17.501 4.955 1.00 90.06 741 CYS A O 1
ATOM 5772 N N . CYS A 1 742 ? -8.479 -17.147 6.370 1.00 89.62 742 CYS A N 1
ATOM 5773 C CA . CYS A 1 742 ? -9.352 -18.136 5.724 1.00 89.62 742 CYS A CA 1
ATOM 5774 C C . CYS A 1 742 ? -9.716 -17.751 4.279 1.00 89.62 742 CYS A C 1
ATOM 5776 O O . CYS A 1 742 ? -10.086 -18.616 3.488 1.00 89.62 742 CYS A O 1
ATOM 5778 N N . GLN A 1 743 ? -9.584 -16.479 3.904 1.00 92.50 743 GLN A N 1
ATOM 5779 C CA . GLN A 1 743 ? -9.818 -16.029 2.533 1.00 92.50 743 GLN A CA 1
ATOM 5780 C C . GLN A 1 743 ? -8.722 -16.487 1.561 1.00 92.50 743 GLN A C 1
ATOM 5782 O O . GLN A 1 743 ? -8.994 -16.609 0.367 1.00 92.50 743 GLN A O 1
ATOM 5787 N N . SER A 1 744 ? -7.527 -16.835 2.058 1.00 93.62 744 SER A N 1
ATOM 5788 C CA . SER A 1 744 ? -6.397 -17.313 1.241 1.00 93.62 744 SER A CA 1
ATOM 5789 C C . SER A 1 744 ? -6.685 -18.609 0.477 1.00 93.62 744 SER A C 1
ATOM 5791 O O . SER A 1 744 ? -5.988 -18.931 -0.476 1.00 93.62 744 SER A O 1
ATOM 5793 N N . PHE A 1 745 ? -7.741 -19.343 0.831 1.00 93.12 745 PHE A N 1
ATOM 5794 C CA . PHE A 1 745 ? -8.157 -20.520 0.070 1.00 93.12 745 PHE A CA 1
ATOM 5795 C C . PHE A 1 745 ? -8.857 -20.175 -1.255 1.00 93.12 745 PHE A C 1
ATOM 5797 O O . PHE A 1 745 ? -8.985 -21.052 -2.111 1.00 93.12 745 PHE A O 1
ATOM 5804 N N . PHE A 1 746 ? -9.314 -18.928 -1.427 1.00 92.19 746 PHE A N 1
ATOM 5805 C CA . PHE A 1 746 ? -10.175 -18.520 -2.543 1.00 92.19 746 PHE A CA 1
ATOM 5806 C C . PHE A 1 746 ? -9.773 -17.191 -3.199 1.00 92.19 746 PHE A C 1
ATOM 5808 O O . PHE A 1 746 ? -10.027 -17.013 -4.386 1.00 92.19 746 PHE A O 1
ATOM 5815 N N . ILE A 1 747 ? -9.205 -16.239 -2.448 1.00 94.56 747 ILE A N 1
ATOM 5816 C CA . ILE A 1 747 ? -8.999 -14.856 -2.904 1.00 94.56 747 ILE A CA 1
ATOM 5817 C C . ILE A 1 747 ? -7.508 -14.578 -3.121 1.00 94.56 747 ILE A C 1
ATOM 5819 O O . ILE A 1 747 ? -6.734 -14.700 -2.161 1.00 94.56 747 ILE A O 1
ATOM 5823 N N . PRO A 1 748 ? -7.112 -14.136 -4.332 1.00 93.56 748 PRO A N 1
ATOM 5824 C CA . PRO A 1 748 ? -5.748 -13.718 -4.621 1.00 93.56 748 PRO A CA 1
ATOM 5825 C C . PRO A 1 748 ? -5.244 -12.640 -3.648 1.00 93.56 748 PRO A C 1
ATOM 5827 O O . PRO A 1 748 ? -5.982 -11.695 -3.347 1.00 93.56 748 PRO A O 1
ATOM 5830 N N . PRO A 1 749 ? -3.984 -12.722 -3.185 1.00 92.56 749 PRO A N 1
ATOM 5831 C CA . PRO A 1 749 ? -3.422 -11.777 -2.222 1.00 92.56 749 PRO A CA 1
ATOM 5832 C C . PRO A 1 749 ? -3.544 -10.290 -2.608 1.00 92.56 749 PRO A C 1
ATOM 5834 O O . PRO A 1 749 ? -3.908 -9.503 -1.728 1.00 92.56 749 PRO A O 1
ATOM 5837 N N . PRO A 1 750 ? -3.313 -9.869 -3.875 1.00 92.50 750 PRO A N 1
ATOM 5838 C CA . PRO A 1 750 ? -3.441 -8.458 -4.236 1.00 92.50 750 PRO A CA 1
ATOM 5839 C C . PRO A 1 750 ? -4.872 -7.929 -4.060 1.00 92.50 750 PRO A C 1
ATOM 5841 O O . PRO A 1 750 ? -5.094 -6.850 -3.509 1.00 92.50 750 PRO A O 1
ATOM 5844 N N . LEU A 1 751 ? -5.856 -8.736 -4.463 1.00 93.56 751 LEU A N 1
ATOM 5845 C CA . LEU A 1 751 ? -7.271 -8.393 -4.383 1.00 93.56 751 LEU A CA 1
ATOM 5846 C C . LEU A 1 751 ? -7.762 -8.353 -2.927 1.00 93.56 751 LEU A C 1
ATOM 5848 O O . LEU A 1 751 ? -8.474 -7.425 -2.539 1.00 93.56 751 LEU A O 1
ATOM 5852 N N . PHE A 1 752 ? -7.324 -9.310 -2.101 1.00 92.69 752 PHE A N 1
ATOM 5853 C CA . PHE A 1 752 ? -7.558 -9.294 -0.654 1.00 92.69 752 PHE A CA 1
ATOM 5854 C C . PHE A 1 752 ? -7.043 -7.996 -0.021 1.00 92.69 752 PHE A C 1
ATOM 5856 O O . PHE A 1 752 ? -7.797 -7.307 0.669 1.00 92.69 752 PHE A O 1
ATOM 5863 N N . LEU A 1 753 ? -5.784 -7.626 -0.287 1.00 91.56 753 LEU A N 1
ATOM 5864 C CA . LEU A 1 753 ? -5.179 -6.446 0.327 1.00 91.56 753 LEU A CA 1
ATOM 5865 C C . LEU A 1 753 ? -5.897 -5.158 -0.100 1.00 91.56 753 LEU A C 1
ATOM 5867 O O . LEU A 1 753 ? -6.164 -4.305 0.750 1.00 91.56 753 LEU A O 1
ATOM 5871 N N . ALA A 1 754 ? -6.266 -5.029 -1.378 1.00 93.19 754 ALA A N 1
ATOM 5872 C CA . ALA A 1 754 ? -7.027 -3.884 -1.871 1.00 93.19 754 ALA A CA 1
ATOM 5873 C C . ALA A 1 754 ? -8.390 -3.753 -1.165 1.00 93.19 754 ALA A C 1
ATOM 5875 O O . ALA A 1 754 ? -8.698 -2.697 -0.600 1.00 93.19 754 ALA A O 1
ATOM 5876 N N . HIS A 1 755 ? -9.184 -4.830 -1.123 1.00 94.56 755 HIS A N 1
ATOM 5877 C CA . HIS A 1 755 ? -10.499 -4.807 -0.477 1.00 94.56 755 HIS A CA 1
ATOM 5878 C C . HIS A 1 755 ? -10.419 -4.606 1.038 1.00 94.56 755 HIS A C 1
ATOM 5880 O O . HIS A 1 755 ? -11.265 -3.895 1.589 1.00 94.56 755 HIS A O 1
ATOM 5886 N N . HIS A 1 756 ? -9.411 -5.176 1.705 1.00 91.69 756 HIS A N 1
ATOM 5887 C CA . HIS A 1 756 ? -9.167 -4.977 3.134 1.00 91.69 756 HIS A CA 1
ATOM 5888 C C . HIS A 1 756 ? -8.938 -3.488 3.439 1.00 91.69 756 HIS A C 1
ATOM 5890 O O . HIS A 1 756 ? -9.633 -2.923 4.282 1.00 91.69 756 HIS A O 1
ATOM 5896 N N . ARG A 1 757 ? -8.066 -2.800 2.683 1.00 90.62 757 ARG A N 1
ATOM 5897 C CA . ARG A 1 757 ? -7.787 -1.364 2.894 1.00 90.62 757 ARG A CA 1
ATOM 5898 C C . ARG A 1 757 ? -8.986 -0.469 2.586 1.00 90.62 757 ARG A C 1
ATOM 5900 O O . ARG A 1 757 ? -9.227 0.495 3.311 1.00 90.62 757 ARG A O 1
ATOM 5907 N N . LEU A 1 758 ? -9.755 -0.785 1.544 1.00 93.81 758 LEU A N 1
ATOM 5908 C CA . LEU A 1 758 ? -10.987 -0.058 1.225 1.00 93.81 758 LEU A CA 1
ATOM 5909 C C . LEU A 1 758 ? -12.068 -0.259 2.298 1.00 93.81 758 LEU A C 1
ATOM 5911 O O . LEU A 1 758 ? -12.784 0.686 2.628 1.00 93.81 758 LEU A O 1
ATOM 5915 N N . ASN A 1 759 ? -12.166 -1.462 2.876 1.00 94.75 759 ASN A N 1
ATOM 5916 C CA . ASN A 1 759 ? -13.091 -1.746 3.974 1.00 94.75 759 ASN A CA 1
ATOM 5917 C C . ASN A 1 759 ? -12.729 -0.914 5.216 1.00 94.75 759 ASN A C 1
ATOM 5919 O O . ASN A 1 759 ? -13.593 -0.230 5.766 1.00 94.75 759 ASN A O 1
ATOM 5923 N N . THR A 1 760 ? -11.443 -0.865 5.583 1.00 91.44 760 THR A N 1
ATOM 5924 C CA . THR A 1 760 ? -10.945 -0.005 6.669 1.00 91.44 760 THR A CA 1
ATOM 5925 C C . THR A 1 760 ? -11.236 1.477 6.413 1.00 91.44 760 THR A C 1
ATOM 5927 O O . THR A 1 760 ? -11.699 2.174 7.314 1.00 91.44 760 THR A O 1
ATOM 5930 N N . LEU A 1 761 ? -11.014 1.968 5.186 1.00 93.06 761 LEU A N 1
ATOM 5931 C CA . LEU A 1 761 ? -11.296 3.363 4.813 1.00 93.06 761 LEU A CA 1
ATOM 5932 C C . LEU A 1 761 ? -12.775 3.725 4.976 1.00 93.06 761 LEU A C 1
ATOM 5934 O O . LEU A 1 761 ? -13.092 4.806 5.476 1.00 93.06 761 LEU A O 1
ATOM 5938 N N . TYR A 1 762 ? -13.679 2.825 4.584 1.00 95.69 762 TYR A N 1
ATOM 5939 C CA . TYR A 1 762 ? -15.116 3.044 4.730 1.00 95.69 762 TYR A CA 1
ATOM 5940 C C . TYR A 1 762 ? -15.535 3.219 6.188 1.00 95.69 762 TYR A C 1
ATOM 5942 O O . TYR A 1 762 ? -16.356 4.078 6.510 1.00 95.69 762 TYR A O 1
ATOM 5950 N N . GLN A 1 763 ? -14.934 2.461 7.100 1.00 94.31 763 GLN A N 1
ATOM 5951 C CA . GLN A 1 763 ? -15.287 2.528 8.514 1.00 94.31 763 GLN A CA 1
ATOM 5952 C C . GLN A 1 763 ? -14.907 3.855 9.181 1.00 94.31 763 GLN A C 1
ATOM 5954 O O . GLN A 1 763 ? -15.390 4.148 10.269 1.00 94.31 763 GLN A O 1
ATOM 5959 N N . PHE A 1 764 ? -14.085 4.705 8.563 1.00 94.06 764 PHE A N 1
ATOM 5960 C CA . PHE A 1 764 ? -13.737 5.994 9.156 1.00 94.06 764 PHE A CA 1
ATOM 5961 C C . PHE A 1 764 ? -14.957 6.917 9.312 1.00 94.06 764 PHE A C 1
ATOM 5963 O O . PHE A 1 764 ? -15.237 7.407 10.406 1.00 94.06 764 PHE A O 1
ATOM 5970 N N . TRP A 1 765 ? -15.711 7.146 8.232 1.00 92.62 765 TRP A N 1
ATOM 5971 C CA . TRP A 1 765 ? -16.740 8.196 8.205 1.00 92.62 765 TRP A CA 1
ATOM 5972 C C . TRP A 1 765 ? -17.999 7.842 9.012 1.00 92.62 765 TRP A C 1
ATOM 5974 O O . TRP A 1 765 ? -18.749 8.739 9.404 1.00 92.62 765 TRP A O 1
ATOM 5984 N N . ILE A 1 766 ? -18.216 6.554 9.301 1.00 94.56 766 ILE A N 1
ATOM 5985 C CA . ILE A 1 766 ? -19.319 6.090 10.153 1.00 94.56 766 ILE A CA 1
ATOM 5986 C C . ILE A 1 766 ? -19.126 6.459 11.637 1.00 94.56 766 ILE A C 1
ATOM 5988 O O . ILE A 1 766 ? -20.095 6.446 12.389 1.00 94.56 766 ILE A O 1
ATOM 5992 N N . HIS A 1 767 ? -17.927 6.878 12.064 1.00 94.06 767 HIS A N 1
ATOM 5993 C CA . HIS A 1 767 ? -17.657 7.347 13.433 1.00 94.06 767 HIS A CA 1
ATOM 5994 C C . HIS A 1 767 ? -18.104 8.793 13.658 1.00 94.06 767 HIS A C 1
ATOM 5996 O O . HIS A 1 767 ? -17.302 9.690 13.906 1.00 94.06 767 HIS A O 1
ATOM 6002 N N . ASN A 1 768 ? -19.400 9.053 13.520 1.00 88.94 768 ASN A N 1
ATOM 6003 C CA . ASN A 1 768 ? -19.907 10.418 13.458 1.00 88.94 768 ASN A CA 1
ATOM 6004 C C . ASN A 1 768 ? -21.248 10.591 14.208 1.00 88.94 768 ASN A C 1
ATOM 6006 O O . ASN A 1 768 ? -22.152 9.761 14.100 1.00 88.94 768 ASN A O 1
ATOM 6010 N N . GLN A 1 769 ? -21.402 11.697 14.954 1.00 87.88 769 GLN A N 1
ATOM 6011 C CA . GLN A 1 769 ? -22.666 12.089 15.619 1.00 87.88 769 GLN A CA 1
ATOM 6012 C C . GLN A 1 769 ? -23.474 13.165 14.873 1.00 87.88 769 GLN A C 1
ATOM 6014 O O . GLN A 1 769 ? -24.649 13.392 15.166 1.00 87.88 769 GLN A O 1
ATOM 6019 N N . ILE A 1 770 ? -22.846 13.872 13.939 1.00 85.44 770 ILE A N 1
ATOM 6020 C CA . ILE A 1 770 ? -23.442 14.951 13.149 1.00 85.44 770 ILE A CA 1
ATOM 6021 C C . ILE A 1 770 ? -24.435 14.389 12.128 1.00 85.44 770 ILE A C 1
ATOM 6023 O O . ILE A 1 770 ? -25.515 14.954 11.954 1.00 85.44 770 ILE A O 1
ATOM 6027 N N . ILE A 1 771 ? -24.081 13.292 11.454 1.00 89.00 771 ILE A N 1
ATOM 6028 C CA . ILE A 1 771 ? -24.891 12.709 10.382 1.00 89.00 771 ILE A CA 1
ATOM 6029 C C . ILE A 1 771 ? -26.108 11.982 10.992 1.00 89.00 771 ILE A C 1
ATOM 6031 O O . ILE A 1 771 ? -25.930 11.039 11.778 1.00 89.00 771 ILE A O 1
ATOM 6035 N N . PRO A 1 772 ? -27.344 12.401 10.651 1.00 89.38 772 PRO A N 1
ATOM 6036 C CA . PRO A 1 772 ? -28.565 11.755 11.126 1.00 89.38 772 PRO A CA 1
ATOM 6037 C C . PRO A 1 772 ? -28.799 10.413 10.413 1.00 89.38 772 PRO A C 1
ATOM 6039 O O . PRO A 1 772 ? -27.988 9.972 9.601 1.00 89.38 772 PRO A O 1
ATOM 6042 N N . LYS A 1 773 ? -29.928 9.760 10.704 1.00 92.44 773 LYS A N 1
ATOM 6043 C CA . LYS A 1 773 ? -30.357 8.552 9.986 1.00 92.44 773 LYS A CA 1
ATOM 6044 C C . LYS A 1 773 ? -30.470 8.817 8.483 1.00 92.44 773 LYS A C 1
ATOM 6046 O O . LYS A 1 773 ? -31.045 9.827 8.074 1.00 92.44 773 LYS A O 1
ATOM 6051 N N . LEU A 1 774 ? -29.952 7.898 7.668 1.00 93.62 774 LEU A N 1
ATOM 6052 C CA . LEU A 1 774 ? -29.892 8.039 6.201 1.00 93.62 774 LEU A CA 1
ATOM 6053 C C . LEU A 1 774 ? -31.083 7.397 5.465 1.00 93.62 774 LEU A C 1
ATOM 6055 O O . LEU A 1 774 ? -31.096 7.325 4.234 1.00 93.62 774 LEU A O 1
ATOM 6059 N N . GLY A 1 775 ? -32.104 6.942 6.196 1.00 92.62 775 GLY A N 1
ATOM 6060 C CA . GLY A 1 775 ? -33.327 6.398 5.609 1.00 92.62 775 GLY A CA 1
ATOM 6061 C C . GLY A 1 775 ? -33.066 5.091 4.843 1.00 92.62 775 GLY A C 1
ATOM 6062 O O . GLY A 1 775 ? -32.464 4.185 5.412 1.00 92.62 775 GLY A O 1
ATOM 6063 N N . PRO A 1 776 ? -33.486 4.944 3.568 1.00 93.88 776 PRO A N 1
ATOM 6064 C CA . PRO A 1 776 ? -33.404 3.665 2.848 1.00 93.88 776 PRO A CA 1
ATOM 6065 C C . PRO A 1 776 ? -31.996 3.071 2.705 1.00 93.88 776 PRO A C 1
ATOM 6067 O O . PRO A 1 776 ? -31.857 1.857 2.565 1.00 93.88 776 PRO A O 1
ATOM 6070 N N . LEU A 1 777 ? -30.946 3.896 2.750 1.00 93.62 777 LEU A N 1
ATOM 6071 C CA . LEU A 1 777 ? -29.565 3.405 2.684 1.00 93.62 777 LEU A CA 1
ATOM 6072 C C . LEU A 1 777 ? -29.213 2.505 3.882 1.00 93.62 777 LEU A C 1
ATOM 6074 O O . LEU A 1 777 ? -28.413 1.585 3.736 1.00 93.62 777 LEU A O 1
ATOM 6078 N N . GLU A 1 778 ? -29.877 2.693 5.027 1.00 94.38 778 GLU A N 1
ATOM 6079 C CA . GLU A 1 778 ? -29.691 1.912 6.260 1.00 94.38 778 GLU A CA 1
ATOM 6080 C C . GLU A 1 778 ? -30.208 0.466 6.166 1.00 94.38 778 GLU A C 1
ATOM 6082 O O . GLU A 1 778 ? -30.006 -0.357 7.064 1.00 94.38 778 GLU A O 1
ATOM 6087 N N . TYR A 1 779 ? -30.878 0.101 5.073 1.00 93.56 779 TYR A N 1
ATOM 6088 C CA . TYR A 1 779 ? -31.209 -1.302 4.831 1.00 93.56 779 TYR A CA 1
ATOM 6089 C C . TYR A 1 779 ? -29.998 -2.118 4.374 1.00 93.56 779 TYR A C 1
ATOM 6091 O O . TYR A 1 779 ? -29.938 -3.310 4.679 1.00 93.56 779 TYR A O 1
ATOM 6099 N N . PHE A 1 780 ? -29.037 -1.482 3.696 1.00 95.00 780 PHE A N 1
ATOM 6100 C CA . PHE A 1 780 ? -27.920 -2.162 3.033 1.00 95.00 780 PHE A CA 1
ATOM 6101 C C . PHE A 1 780 ? -26.560 -1.753 3.592 1.00 95.00 780 PHE A C 1
ATOM 6103 O O . PHE A 1 780 ? -25.711 -2.612 3.819 1.00 95.00 780 PHE A O 1
ATOM 6110 N N . LEU A 1 781 ? -26.364 -0.460 3.847 1.00 96.56 781 LEU A N 1
ATOM 6111 C CA . LEU A 1 781 ? -25.099 0.093 4.304 1.00 96.56 781 LEU A CA 1
ATOM 6112 C C . LEU A 1 781 ? -25.057 0.189 5.827 1.00 96.56 781 LEU A C 1
ATOM 6114 O O . LEU A 1 781 ? -26.047 0.527 6.482 1.00 96.56 781 LEU A O 1
ATOM 6118 N N . ASN A 1 782 ? -23.880 -0.064 6.387 1.00 97.31 782 ASN A N 1
ATOM 6119 C CA . ASN A 1 782 ? -23.559 0.386 7.725 1.00 97.31 782 ASN A CA 1
ATOM 6120 C C . ASN A 1 782 ? -23.403 1.914 7.696 1.00 97.31 782 ASN A C 1
ATOM 6122 O O . ASN A 1 782 ? -22.694 2.456 6.845 1.00 97.31 782 ASN A O 1
ATOM 6126 N N . THR A 1 783 ? -24.109 2.608 8.583 1.00 96.62 783 THR A N 1
ATOM 6127 C CA . THR A 1 783 ? -24.203 4.073 8.605 1.00 96.62 783 THR A CA 1
ATOM 6128 C C . THR A 1 783 ? -23.783 4.595 9.974 1.00 96.62 783 THR A C 1
ATOM 6130 O O . THR A 1 783 ? -23.723 3.822 10.935 1.00 96.62 783 THR A O 1
ATOM 6133 N N . PRO A 1 784 ? -23.557 5.915 10.120 1.00 95.38 784 PRO A N 1
ATOM 6134 C CA . PRO A 1 784 ? -23.258 6.494 11.422 1.00 95.38 784 PRO A CA 1
ATOM 6135 C C . PRO A 1 784 ? -24.299 6.174 12.504 1.00 95.38 784 PRO A C 1
ATOM 6137 O O . PRO A 1 784 ? -23.940 6.019 13.664 1.00 95.38 784 PRO A O 1
ATOM 6140 N N . SER A 1 785 ? -25.582 6.025 12.150 1.00 95.44 785 SER A N 1
ATOM 6141 C CA . SER A 1 785 ? -26.629 5.649 13.113 1.00 95.44 785 SER A CA 1
ATOM 6142 C C . SER A 1 785 ? -26.425 4.245 13.682 1.00 95.44 785 SER A C 1
ATOM 6144 O O . SER A 1 785 ? -26.457 4.058 14.898 1.00 95.44 785 SER A O 1
ATOM 6146 N N . HIS A 1 786 ? -26.149 3.266 12.821 1.00 96.50 786 HIS A N 1
ATOM 6147 C CA . HIS A 1 786 ? -25.880 1.895 13.251 1.00 96.50 786 HIS A CA 1
ATOM 6148 C C . HIS A 1 786 ? -24.607 1.803 14.093 1.00 96.50 786 HIS A C 1
ATOM 6150 O O . HIS A 1 786 ? -24.608 1.136 15.130 1.00 96.50 786 HIS A O 1
ATOM 6156 N N . HIS A 1 787 ? -23.553 2.514 13.683 1.00 96.50 787 HIS A N 1
ATOM 6157 C CA . HIS A 1 787 ? -22.263 2.472 14.370 1.00 96.50 787 HIS A CA 1
ATOM 6158 C C . HIS A 1 787 ? -22.273 3.225 15.711 1.00 96.50 787 HIS A C 1
ATOM 6160 O O . HIS A 1 787 ? -21.570 2.839 16.643 1.00 96.50 787 HIS A O 1
ATOM 6166 N N . ARG A 1 788 ? -23.145 4.231 15.884 1.00 95.19 788 ARG A N 1
ATOM 6167 C CA . ARG A 1 788 ? -23.427 4.827 17.205 1.00 95.19 788 ARG A CA 1
ATOM 6168 C C . ARG A 1 788 ? -24.040 3.827 18.179 1.00 95.19 788 ARG A C 1
ATOM 6170 O O . ARG A 1 788 ? -23.681 3.842 19.352 1.00 95.19 788 ARG A O 1
ATOM 6177 N N . VAL A 1 789 ? -24.960 2.976 17.712 1.00 95.88 789 VAL A N 1
ATOM 6178 C CA . VAL A 1 789 ? -25.534 1.905 18.546 1.00 95.88 789 VAL A CA 1
ATOM 6179 C C . VAL A 1 789 ? -24.448 0.915 18.935 1.00 95.88 789 VAL A C 1
ATOM 6181 O O . VAL A 1 789 ? -24.362 0.571 20.102 1.00 95.88 789 VAL A O 1
ATOM 6184 N N . HIS A 1 790 ? -23.589 0.527 17.996 1.00 96.69 790 HIS A N 1
ATOM 6185 C CA . HIS A 1 790 ? -22.464 -0.366 18.261 1.00 96.69 790 HIS A CA 1
ATOM 6186 C C . HIS A 1 790 ? -21.509 0.168 19.346 1.00 96.69 790 HIS A C 1
ATOM 6188 O O . HIS A 1 790 ? -21.077 -0.560 20.234 1.00 96.69 790 HIS A O 1
ATOM 6194 N N . HIS A 1 791 ? -21.218 1.470 19.313 1.00 95.06 791 HIS A N 1
ATOM 6195 C CA . HIS A 1 791 ? -20.396 2.146 20.324 1.00 95.06 791 HIS A CA 1
ATOM 6196 C C . HIS A 1 791 ? -21.144 2.515 21.612 1.00 95.06 791 HIS A C 1
ATOM 6198 O O . HIS A 1 791 ? -20.557 3.092 22.531 1.00 95.06 791 HIS A O 1
ATOM 6204 N N . GLY A 1 792 ? -22.439 2.217 21.688 1.00 92.75 792 GLY A N 1
ATOM 6205 C CA . GLY A 1 792 ? -23.268 2.508 22.844 1.00 92.75 792 GLY A CA 1
ATOM 6206 C C . GLY A 1 792 ? -23.101 1.470 23.954 1.00 92.75 792 GLY A C 1
ATOM 6207 O O . GLY A 1 792 ? -23.042 0.271 23.710 1.00 92.75 792 GLY A O 1
ATOM 6208 N N . ARG A 1 793 ? -23.126 1.926 25.207 1.00 89.88 793 ARG A N 1
ATOM 6209 C CA . ARG A 1 793 ? -23.132 1.058 26.399 1.00 89.88 793 ARG A CA 1
ATOM 6210 C C . ARG A 1 793 ? -24.507 0.883 27.038 1.00 89.88 793 ARG A C 1
ATOM 6212 O O . ARG A 1 793 ? -24.623 0.277 28.103 1.00 89.88 793 ARG A O 1
ATOM 6219 N N . ASN A 1 794 ? -25.552 1.476 26.460 1.00 90.44 794 ASN A N 1
ATOM 6220 C CA . ASN A 1 794 ? -26.922 1.233 26.907 1.00 90.44 794 ASN A CA 1
ATOM 6221 C C . ASN A 1 794 ? -27.225 -0.264 26.789 1.00 90.44 794 ASN A C 1
ATOM 6223 O O . ASN A 1 794 ? -26.764 -0.875 25.830 1.00 90.44 794 ASN A O 1
ATOM 6227 N N . PRO A 1 795 ? -28.052 -0.859 27.666 1.00 89.44 795 PRO A N 1
ATOM 6228 C CA . PRO A 1 795 ? -28.342 -2.289 27.590 1.00 89.44 795 PRO A CA 1
ATOM 6229 C C . PRO A 1 795 ? -28.787 -2.767 26.198 1.00 89.44 795 PRO A C 1
ATOM 6231 O O . PRO A 1 795 ? -28.389 -3.841 25.778 1.00 89.44 795 PRO A O 1
ATOM 6234 N N . TYR A 1 796 ? -29.551 -1.968 25.442 1.00 91.94 796 TYR A N 1
ATOM 6235 C CA . TYR A 1 796 ? -29.983 -2.356 24.092 1.00 91.94 796 TYR A CA 1
ATOM 6236 C C . TYR A 1 796 ? -28.873 -2.291 23.025 1.00 91.94 796 TYR A C 1
ATOM 6238 O O . TYR A 1 796 ? -29.010 -2.923 21.983 1.00 91.94 796 TYR A O 1
ATOM 6246 N N . CYS A 1 797 ? -27.798 -1.544 23.281 1.00 93.12 797 CYS A N 1
ATOM 6247 C CA . CYS A 1 797 ? -26.664 -1.337 22.380 1.00 93.12 797 CYS A CA 1
ATOM 6248 C C . CYS A 1 797 ? -25.593 -2.433 22.481 1.00 93.12 797 CYS A C 1
ATOM 6250 O O . CYS A 1 797 ? -24.818 -2.617 21.549 1.00 93.12 797 CYS A O 1
ATOM 6252 N N . ILE A 1 798 ? -25.545 -3.153 23.604 1.00 91.50 798 ILE A N 1
ATOM 6253 C CA . ILE A 1 798 ? -24.477 -4.112 23.898 1.00 91.50 798 ILE A CA 1
ATOM 6254 C C . ILE A 1 798 ? -24.513 -5.278 22.913 1.00 91.50 798 ILE A C 1
ATOM 6256 O O . ILE A 1 798 ? -25.555 -5.914 22.730 1.00 91.50 798 ILE A O 1
ATOM 6260 N N . ASP A 1 799 ? -23.351 -5.577 22.329 1.00 93.50 799 ASP A N 1
ATOM 6261 C CA . ASP A 1 799 ? -23.163 -6.667 21.373 1.00 93.50 799 ASP A CA 1
ATOM 6262 C C . ASP A 1 799 ? -24.116 -6.584 20.158 1.00 93.50 799 ASP A C 1
ATOM 6264 O O . ASP A 1 799 ? -24.778 -7.556 19.762 1.00 93.50 799 ASP A O 1
ATOM 6268 N N . ARG A 1 800 ? -24.217 -5.380 19.573 1.00 95.38 800 ARG A N 1
ATOM 6269 C CA . ARG A 1 800 ? -25.021 -5.075 18.377 1.00 95.38 800 ARG A CA 1
ATOM 6270 C C . ARG A 1 800 ? -24.196 -4.429 17.265 1.00 95.38 800 ARG A C 1
ATOM 6272 O O . ARG A 1 800 ? -23.222 -3.734 17.538 1.00 95.38 800 ARG A O 1
ATOM 6279 N N . ASN A 1 801 ? -24.659 -4.602 16.024 1.00 97.06 801 ASN A N 1
ATOM 6280 C CA . ASN A 1 801 ? -24.195 -3.898 14.818 1.00 97.06 801 ASN A CA 1
ATOM 6281 C C . ASN A 1 801 ? -22.675 -3.983 14.546 1.00 97.06 801 ASN A C 1
ATOM 6283 O O . ASN A 1 801 ? -21.984 -2.973 14.585 1.00 97.06 801 ASN A O 1
ATOM 6287 N N . TYR A 1 802 ? -22.152 -5.170 14.235 1.00 96.50 802 TYR A N 1
ATOM 6288 C CA . TYR A 1 802 ? -20.715 -5.400 13.992 1.00 96.50 802 TYR A CA 1
ATOM 6289 C C . TYR A 1 802 ? -20.245 -5.136 12.551 1.00 96.50 802 TYR A C 1
ATOM 6291 O O . TYR A 1 802 ? -19.054 -5.258 12.262 1.00 96.50 802 TYR A O 1
ATOM 6299 N N . ALA A 1 803 ? -21.149 -4.856 11.615 1.00 96.25 803 ALA A N 1
ATOM 6300 C CA . ALA A 1 803 ? -20.818 -4.677 10.204 1.00 96.25 803 ALA A CA 1
ATOM 6301 C C . ALA A 1 803 ? -19.736 -3.614 9.956 1.00 96.25 803 ALA A C 1
ATOM 6303 O O . ALA A 1 803 ? -19.690 -2.584 10.620 1.00 96.25 803 ALA A O 1
ATOM 6304 N N . GLY A 1 804 ? -18.904 -3.839 8.936 1.00 94.06 804 GLY A N 1
ATOM 6305 C CA . GLY A 1 804 ? -17.968 -2.836 8.426 1.00 94.06 804 GLY A CA 1
ATOM 6306 C C . GLY A 1 804 ? -18.663 -1.920 7.423 1.00 94.06 804 GLY A C 1
ATOM 6307 O O . GLY A 1 804 ? -19.012 -0.784 7.747 1.00 94.06 804 GLY A O 1
ATOM 6308 N N . VAL A 1 805 ? -18.908 -2.445 6.217 1.00 97.19 805 VAL A N 1
ATOM 6309 C CA . VAL A 1 805 ? -19.557 -1.735 5.104 1.00 97.19 805 VAL A CA 1
ATOM 6310 C C . VAL A 1 805 ? -21.033 -2.095 4.984 1.00 97.19 805 VAL A C 1
ATOM 6312 O O . VAL A 1 805 ? -21.861 -1.192 4.852 1.00 97.19 805 VAL A O 1
ATOM 6315 N N . LEU A 1 806 ? -21.392 -3.384 5.029 1.00 97.69 806 LEU A N 1
ATOM 6316 C CA . LEU A 1 806 ? -22.766 -3.834 4.790 1.00 97.69 806 LEU A CA 1
ATOM 6317 C C . LEU A 1 806 ? -23.454 -4.290 6.076 1.00 97.69 806 LEU A C 1
ATOM 6319 O O . LEU A 1 806 ? -23.084 -5.291 6.685 1.00 97.69 806 LEU A O 1
ATOM 6323 N N . ILE A 1 807 ? -24.560 -3.635 6.434 1.00 97.56 807 ILE A N 1
ATOM 6324 C CA . ILE A 1 807 ? -25.361 -3.994 7.621 1.00 97.56 807 ILE A CA 1
ATOM 6325 C C . ILE A 1 807 ? -26.135 -5.315 7.451 1.00 97.56 807 ILE A C 1
ATOM 6327 O O . ILE A 1 807 ? -26.772 -5.817 8.378 1.00 97.56 807 ILE A O 1
ATOM 6331 N N . ILE A 1 808 ? -26.108 -5.897 6.249 1.00 97.12 808 ILE A N 1
ATOM 6332 C CA . ILE A 1 808 ? -26.826 -7.133 5.915 1.00 97.12 808 ILE A CA 1
ATOM 6333 C C . ILE A 1 808 ? -26.401 -8.304 6.808 1.00 97.12 808 ILE A C 1
ATOM 6335 O O . ILE A 1 808 ? -27.246 -9.121 7.173 1.00 97.12 808 ILE A O 1
ATOM 6339 N N . TRP A 1 809 ? -25.130 -8.362 7.214 1.00 97.19 809 TRP A N 1
ATOM 6340 C CA . TRP A 1 809 ? -24.608 -9.444 8.048 1.00 97.19 809 TRP A CA 1
ATOM 6341 C C . TRP A 1 809 ? -25.233 -9.431 9.440 1.00 97.19 809 TRP A C 1
ATOM 6343 O O . TRP A 1 809 ? -25.695 -10.468 9.915 1.00 97.19 809 TRP A O 1
ATOM 6353 N N . ASP A 1 810 ? -25.375 -8.251 10.046 1.00 97.75 810 ASP A N 1
ATOM 6354 C CA . ASP A 1 810 ? -26.067 -8.098 11.324 1.00 97.75 810 ASP A CA 1
ATOM 6355 C C . ASP A 1 810 ? -27.530 -8.533 11.260 1.00 97.75 810 ASP A C 1
ATOM 6357 O O . ASP A 1 810 ? -28.061 -9.106 12.215 1.00 97.75 810 ASP A O 1
ATOM 6361 N N . ARG A 1 811 ? -28.193 -8.306 10.123 1.00 96.44 811 ARG A N 1
ATOM 6362 C CA . ARG A 1 811 ? -29.578 -8.745 9.909 1.00 96.44 811 ARG A CA 1
ATOM 6363 C C . ARG A 1 811 ? -29.668 -10.264 9.756 1.00 96.44 811 ARG A C 1
ATOM 6365 O O . ARG A 1 811 ? -30.540 -10.876 10.366 1.00 96.44 811 ARG A O 1
ATOM 6372 N N . ILE A 1 812 ? -28.764 -10.869 8.982 1.00 96.19 812 ILE A N 1
ATOM 6373 C CA . ILE A 1 812 ? -28.718 -12.323 8.746 1.00 96.19 812 ILE A CA 1
ATOM 6374 C C . ILE A 1 812 ? -28.422 -13.079 10.046 1.00 96.19 812 ILE A C 1
ATOM 6376 O O . ILE A 1 812 ? -29.074 -14.079 10.344 1.00 96.19 812 ILE A O 1
ATOM 6380 N N . PHE A 1 813 ? -27.466 -12.596 10.840 1.00 95.38 813 PHE A N 1
ATOM 6381 C CA . PHE A 1 813 ? -27.025 -13.263 12.067 1.00 95.38 813 PHE A CA 1
ATOM 6382 C C . PHE A 1 813 ? -27.727 -12.766 13.343 1.00 95.38 813 PHE A C 1
ATOM 6384 O O . PHE A 1 813 ? -27.387 -13.214 14.443 1.00 95.38 813 PHE A O 1
ATOM 6391 N N . GLY A 1 814 ? -28.720 -11.879 13.208 1.00 93.75 814 GLY A N 1
ATOM 6392 C CA . GLY A 1 814 ? -29.583 -11.426 14.301 1.00 93.75 814 GLY A CA 1
ATOM 6393 C C . GLY A 1 814 ? -28.890 -10.548 15.348 1.00 93.75 814 GLY A C 1
ATOM 6394 O O . GLY A 1 814 ? -29.273 -10.588 16.516 1.00 93.75 814 GLY A O 1
ATOM 6395 N N . THR A 1 815 ? -27.861 -9.795 14.955 1.00 95.75 815 THR A N 1
ATOM 6396 C CA . THR A 1 815 ? -27.148 -8.816 15.800 1.00 95.75 815 THR A CA 1
ATOM 6397 C C . THR A 1 815 ? -27.545 -7.367 15.496 1.00 95.75 815 THR A C 1
ATOM 6399 O O . THR A 1 815 ? -27.057 -6.453 16.154 1.00 95.75 815 THR A O 1
ATOM 6402 N N . PHE A 1 816 ? -28.454 -7.153 14.539 1.00 97.50 816 PHE A N 1
ATOM 6403 C CA . PHE A 1 816 ? -28.946 -5.830 14.163 1.00 97.50 816 PHE A CA 1
ATOM 6404 C C . PHE A 1 816 ? -29.841 -5.194 15.237 1.00 97.50 816 PHE A C 1
ATOM 6406 O O . PHE A 1 816 ? -30.808 -5.810 15.684 1.00 97.50 816 PHE A O 1
ATOM 6413 N N . GLU A 1 817 ? -29.586 -3.927 15.556 1.00 96.00 817 GLU A N 1
ATOM 6414 C CA . GLU A 1 817 ? -30.435 -3.081 16.398 1.00 96.00 817 GLU A CA 1
ATOM 6415 C C . GLU A 1 817 ? -30.475 -1.643 15.855 1.00 96.00 817 GLU A C 1
ATOM 6417 O O . GLU A 1 817 ? -29.475 -1.110 15.371 1.00 96.00 817 GLU A O 1
ATOM 6422 N N . VAL A 1 818 ? -31.640 -0.997 15.930 1.00 94.81 818 VAL A N 1
ATOM 6423 C CA . VAL A 1 818 ? -31.826 0.372 15.430 1.00 94.81 818 VAL A CA 1
ATOM 6424 C C . VAL A 1 818 ? -31.520 1.409 16.515 1.00 94.81 818 VAL A C 1
ATOM 6426 O O . VAL A 1 818 ? -31.793 1.196 17.695 1.00 94.81 818 VAL A O 1
ATOM 6429 N N . GLU A 1 819 ? -30.999 2.574 16.125 1.00 94.81 819 GLU A N 1
ATOM 6430 C CA . GLU A 1 819 ? -30.842 3.704 17.046 1.00 94.81 819 GLU A CA 1
ATOM 6431 C C . GLU A 1 819 ? -32.216 4.224 17.497 1.00 94.81 819 GLU A C 1
ATOM 6433 O O . GLU A 1 819 ? -33.040 4.644 16.672 1.00 94.81 819 GLU A O 1
ATOM 6438 N N . ARG A 1 820 ? -32.463 4.216 18.810 1.00 91.88 820 ARG A N 1
ATOM 6439 C CA . ARG A 1 820 ? -33.733 4.650 19.412 1.00 91.88 820 ARG A CA 1
ATOM 6440 C C . ARG A 1 820 ? -33.679 6.136 19.740 1.00 91.88 820 ARG A C 1
ATOM 6442 O O . ARG A 1 820 ? -32.709 6.618 20.319 1.00 91.88 820 ARG A O 1
ATOM 6449 N N . GLU A 1 821 ? -34.725 6.873 19.381 1.00 86.50 821 GLU A N 1
ATOM 6450 C CA . GLU A 1 821 ? -34.772 8.321 19.631 1.00 86.50 821 GLU A CA 1
ATOM 6451 C C . GLU A 1 821 ? -35.130 8.638 21.085 1.00 86.50 821 GLU A C 1
ATOM 6453 O O . GLU A 1 821 ? -34.670 9.640 21.636 1.00 86.50 821 GLU A O 1
ATOM 6458 N N . GLU A 1 822 ? -35.904 7.757 21.722 1.00 87.75 822 GLU A N 1
ATOM 6459 C CA . GLU A 1 822 ? -36.330 7.871 23.116 1.00 87.75 822 GLU A CA 1
ATOM 6460 C C . GLU A 1 822 ? -35.183 7.588 24.097 1.00 87.75 822 GLU A C 1
ATOM 6462 O O . GLU A 1 822 ? -35.168 8.123 25.206 1.00 87.75 822 GLU A O 1
ATOM 6467 N N . GLU A 1 823 ? -34.210 6.769 23.687 1.00 87.00 823 GLU A N 1
ATOM 6468 C CA . GLU A 1 823 ? -33.058 6.368 24.494 1.00 87.00 823 GLU A CA 1
ATOM 6469 C C . GLU A 1 823 ? -31.758 6.531 23.696 1.00 87.00 823 GLU A C 1
ATOM 6471 O O . GLU A 1 823 ? -31.244 5.588 23.090 1.00 87.00 823 GLU A O 1
ATOM 6476 N N . LYS A 1 824 ? -31.212 7.753 23.701 1.00 87.25 824 LYS A N 1
ATOM 6477 C CA . LYS A 1 824 ? -29.970 8.063 22.981 1.00 87.25 824 LYS A CA 1
ATOM 6478 C C . LYS A 1 824 ? -28.786 7.220 23.486 1.00 87.25 824 LYS A C 1
ATOM 6480 O O . LYS A 1 824 ? -28.640 7.084 24.707 1.00 87.25 824 LYS A O 1
ATOM 6485 N N . PRO A 1 825 ? -27.910 6.736 22.582 1.00 90.31 825 PRO A N 1
ATOM 6486 C CA . PRO A 1 825 ? -26.690 6.035 22.965 1.00 90.31 825 PRO A CA 1
ATOM 6487 C C . PRO A 1 825 ? -25.788 6.878 23.876 1.00 90.31 825 PRO A C 1
ATOM 6489 O O . PRO A 1 825 ? -25.511 8.051 23.613 1.00 90.31 825 PRO A O 1
ATOM 6492 N N . VAL A 1 826 ? -25.318 6.259 24.953 1.00 89.38 826 VAL A N 1
ATOM 6493 C CA . VAL A 1 826 ? -24.250 6.740 25.828 1.00 89.38 826 VAL A CA 1
ATOM 6494 C C . VAL A 1 826 ? -22.999 5.942 25.481 1.00 89.38 826 VAL A C 1
ATOM 6496 O O . VAL A 1 826 ? -23.068 4.720 25.422 1.00 89.38 826 VAL A O 1
ATOM 6499 N N . TYR A 1 827 ? -21.869 6.611 25.269 1.00 91.12 827 TYR A N 1
ATOM 6500 C CA . TYR A 1 827 ? -20.627 5.977 24.812 1.00 91.12 827 TYR A CA 1
ATOM 6501 C C . TYR A 1 827 ? -19.667 5.651 25.964 1.00 91.12 827 TYR A C 1
ATOM 6503 O O . TYR A 1 827 ? -19.854 6.112 27.099 1.00 91.12 827 TYR A O 1
ATOM 6511 N N . GLY A 1 828 ? -18.630 4.881 25.647 1.00 89.69 828 GLY A N 1
ATOM 6512 C CA . GLY A 1 828 ? -17.624 4.389 26.583 1.00 89.69 828 GLY A CA 1
ATOM 6513 C C . GLY A 1 828 ? -17.846 2.924 26.949 1.00 89.69 828 GLY A C 1
ATOM 6514 O O . GLY A 1 828 ? -18.778 2.273 26.479 1.00 89.69 828 GLY A O 1
ATOM 6515 N N . LEU A 1 829 ? -17.014 2.410 27.850 1.00 90.06 829 LEU A N 1
ATOM 6516 C CA . LEU A 1 829 ? -17.184 1.063 28.389 1.00 90.06 829 LEU A CA 1
ATOM 6517 C C . LEU A 1 829 ? -18.335 1.033 29.405 1.00 90.06 829 LEU A C 1
ATOM 6519 O O . LEU A 1 829 ? -18.724 2.059 29.981 1.00 90.06 829 LEU A O 1
ATOM 6523 N N . VAL A 1 830 ? -18.857 -0.167 29.674 1.00 84.94 830 VAL A N 1
ATOM 6524 C CA . VAL A 1 830 ? -19.785 -0.389 30.799 1.00 84.94 830 VAL A CA 1
ATOM 6525 C C . VAL A 1 830 ? -19.141 0.117 32.096 1.00 84.94 830 VAL A C 1
ATOM 6527 O O . VAL A 1 830 ? -19.740 0.928 32.802 1.00 84.94 830 VAL A O 1
ATOM 6530 N N . ASP A 1 831 ? -17.874 -0.247 32.311 1.00 81.75 831 ASP A N 1
ATOM 6531 C CA . ASP A 1 831 ? -17.018 0.275 33.374 1.00 81.75 831 ASP A CA 1
ATOM 6532 C C . ASP A 1 831 ? -15.919 1.180 32.790 1.00 81.75 831 ASP A C 1
ATOM 6534 O O . ASP A 1 831 ? -14.880 0.719 32.320 1.00 81.75 831 ASP A O 1
ATOM 6538 N N . ASN A 1 832 ? -16.143 2.498 32.810 1.00 84.00 832 ASN A N 1
ATOM 6539 C CA . ASN A 1 832 ? -15.203 3.462 32.226 1.00 84.00 832 ASN A CA 1
ATOM 6540 C C . ASN A 1 832 ? -13.844 3.485 32.940 1.00 84.00 832 ASN A C 1
ATOM 6542 O O . ASN A 1 832 ? -13.751 3.676 34.160 1.00 84.00 832 ASN A O 1
ATOM 6546 N N . VAL A 1 833 ? -12.772 3.430 32.148 1.00 82.38 833 VAL A N 1
ATOM 6547 C CA . VAL A 1 833 ? -11.402 3.590 32.636 1.00 82.38 833 VAL A CA 1
ATOM 6548 C C . VAL A 1 833 ? -11.078 5.068 32.808 1.00 82.38 833 VAL A C 1
ATOM 6550 O O . VAL A 1 833 ? -10.929 5.817 31.849 1.00 82.38 833 VAL A O 1
ATOM 6553 N N . LYS A 1 834 ? -10.921 5.494 34.062 1.00 83.19 834 LYS A N 1
ATOM 6554 C CA . LYS A 1 834 ? -10.587 6.878 34.439 1.00 83.19 834 LYS A CA 1
ATOM 6555 C C . LYS A 1 834 ? -9.094 7.187 34.229 1.00 83.19 834 LYS A C 1
ATOM 6557 O O . LYS A 1 834 ? -8.399 7.540 35.179 1.00 83.19 834 LYS A O 1
ATOM 6562 N N . SER A 1 835 ? -8.577 7.000 33.014 1.00 82.69 835 SER A N 1
ATOM 6563 C CA . SER A 1 835 ? -7.164 7.220 32.673 1.00 82.69 835 SER A CA 1
ATOM 6564 C C . SER A 1 835 ? -6.991 7.649 31.217 1.00 82.69 835 SER A C 1
ATOM 6566 O O . SER A 1 835 ? -7.698 7.165 30.344 1.00 82.69 835 SER A O 1
ATOM 6568 N N . PHE A 1 836 ? -6.001 8.507 30.959 1.00 83.12 836 PHE A N 1
ATOM 6569 C CA . PHE A 1 836 ? -5.526 8.858 29.610 1.00 83.12 836 PHE A CA 1
ATOM 6570 C C . PHE A 1 836 ? -4.149 8.245 29.302 1.00 83.12 836 PHE A C 1
ATOM 6572 O O . PHE A 1 836 ? -3.540 8.553 28.280 1.00 83.12 836 PHE A O 1
ATOM 6579 N N . ASN A 1 837 ? -3.617 7.406 30.201 1.00 86.06 837 ASN A N 1
ATOM 6580 C CA . ASN A 1 837 ? -2.330 6.751 29.996 1.00 86.06 837 ASN A CA 1
ATOM 6581 C C . ASN A 1 837 ? -2.456 5.689 28.896 1.00 86.06 837 ASN A C 1
ATOM 6583 O O . ASN A 1 837 ? -3.175 4.704 29.065 1.00 86.06 837 ASN A O 1
ATOM 6587 N N . GLN A 1 838 ? -1.720 5.882 27.803 1.00 87.12 838 GLN A N 1
ATOM 6588 C CA . GLN A 1 838 ? -1.836 5.053 26.609 1.00 87.12 838 GLN A CA 1
ATOM 6589 C C . GLN A 1 838 ? -1.479 3.582 26.859 1.00 87.12 838 GLN A C 1
ATOM 6591 O O . GLN A 1 838 ? -2.202 2.696 26.421 1.00 87.12 838 GLN A O 1
ATOM 6596 N N . PHE A 1 839 ? -0.418 3.303 27.619 1.00 87.00 839 PHE A N 1
ATOM 6597 C CA . PHE A 1 839 ? -0.032 1.928 27.950 1.00 87.00 839 PHE A CA 1
ATOM 6598 C C . PHE A 1 839 ? -1.078 1.237 28.822 1.00 87.00 839 PHE A C 1
ATOM 6600 O O . PHE A 1 839 ? -1.429 0.083 28.582 1.00 87.00 839 PHE A O 1
ATOM 6607 N N . TRP A 1 840 ? -1.598 1.946 29.826 1.00 90.06 840 TRP A N 1
ATOM 6608 C CA . TRP A 1 840 ? -2.627 1.401 30.702 1.00 90.06 840 TRP A CA 1
ATOM 6609 C C . TRP A 1 840 ? -3.905 1.088 29.926 1.00 90.06 840 TRP A C 1
ATOM 6611 O O . TRP A 1 840 ? -4.431 -0.011 30.064 1.00 90.06 840 TRP A O 1
ATOM 6621 N N . LEU A 1 841 ? -4.362 2.010 29.076 1.00 89.31 841 LEU A N 1
ATOM 6622 C CA . LEU A 1 841 ? -5.564 1.837 28.257 1.00 89.31 841 LEU A CA 1
ATOM 6623 C C . LEU A 1 841 ? -5.474 0.645 27.292 1.00 89.31 841 LEU A C 1
ATOM 6625 O O . LEU A 1 841 ? -6.490 0.011 27.031 1.00 89.31 841 LEU A O 1
ATOM 6629 N N . GLN A 1 842 ? -4.276 0.301 26.815 1.00 88.56 842 GLN A N 1
ATOM 6630 C CA . GLN A 1 842 ? -4.050 -0.858 25.944 1.00 88.56 842 GLN A CA 1
ATOM 6631 C C . GLN A 1 842 ? -3.997 -2.194 26.711 1.00 88.56 842 GLN A C 1
ATOM 6633 O O . GLN A 1 842 ? -4.286 -3.238 26.136 1.00 88.56 842 GLN A O 1
ATOM 6638 N N . LEU A 1 843 ? -3.614 -2.189 27.996 1.00 90.19 843 LEU A N 1
ATOM 6639 C CA . LEU A 1 843 ? -3.268 -3.411 28.741 1.00 90.19 843 LEU A CA 1
ATOM 6640 C C . LEU A 1 843 ? -4.208 -3.762 29.903 1.00 90.19 843 LEU A C 1
ATOM 6642 O O . LEU A 1 843 ? -4.196 -4.907 30.358 1.00 90.19 843 LEU A O 1
ATOM 6646 N N . PHE A 1 844 ? -5.005 -2.821 30.418 1.00 91.25 844 PHE A N 1
ATOM 6647 C CA . PHE A 1 844 ? -5.785 -3.063 31.640 1.00 91.25 844 PHE A CA 1
ATOM 6648 C C . PHE A 1 844 ? -6.780 -4.223 31.479 1.00 91.25 844 PHE A C 1
ATOM 6650 O O . PHE A 1 844 ? -6.909 -5.042 32.390 1.00 91.25 844 PHE A O 1
ATOM 6657 N N . GLU A 1 845 ? -7.424 -4.342 30.315 1.00 91.69 845 GLU A N 1
ATOM 6658 C CA . GLU A 1 845 ? -8.435 -5.375 30.087 1.00 91.69 845 GLU A CA 1
ATOM 6659 C C . GLU A 1 845 ? -7.812 -6.771 29.965 1.00 91.69 845 GLU A C 1
ATOM 6661 O O . GLU A 1 845 ? -8.393 -7.750 30.429 1.00 91.69 845 GLU A O 1
ATOM 6666 N N . PHE A 1 846 ? -6.578 -6.871 29.457 1.00 90.62 846 PHE A N 1
ATOM 6667 C CA . PHE A 1 846 ? -5.833 -8.133 29.465 1.00 90.62 846 PHE A CA 1
ATOM 6668 C C . PHE A 1 846 ? -5.608 -8.643 30.883 1.00 90.62 846 PHE A C 1
ATOM 6670 O O . PHE A 1 846 ? -5.714 -9.841 31.143 1.00 90.62 846 PHE A O 1
ATOM 6677 N N . LYS A 1 847 ? -5.308 -7.739 31.820 1.00 90.56 847 LYS A N 1
ATOM 6678 C CA . LYS A 1 847 ? -5.201 -8.097 33.235 1.00 90.56 847 LYS A CA 1
ATOM 6679 C C . LYS A 1 847 ? -6.574 -8.467 33.800 1.00 90.56 847 LYS A C 1
ATOM 6681 O O . LYS A 1 847 ? -6.673 -9.476 34.499 1.00 90.56 847 LYS A O 1
ATOM 6686 N N . ALA A 1 848 ? -7.612 -7.693 33.481 1.00 89.62 848 ALA A N 1
ATOM 6687 C CA . ALA A 1 848 ? -8.964 -7.900 33.992 1.00 89.62 848 ALA A CA 1
ATOM 6688 C C . ALA A 1 848 ? -9.541 -9.266 33.572 1.00 89.62 848 ALA A C 1
ATOM 6690 O O . ALA A 1 848 ? -9.908 -10.073 34.428 1.00 89.62 848 ALA A O 1
ATOM 6691 N N . LEU A 1 849 ? -9.559 -9.568 32.271 1.00 88.31 849 LEU A N 1
ATOM 6692 C CA . LEU A 1 849 ? -10.124 -10.809 31.732 1.00 88.31 849 LEU A CA 1
ATOM 6693 C C . LEU A 1 849 ? -9.136 -11.980 31.757 1.00 88.31 849 LEU A C 1
ATOM 6695 O O . LEU A 1 849 ? -9.532 -13.110 32.047 1.00 88.31 849 LEU A O 1
ATOM 6699 N N . GLY A 1 850 ? -7.851 -11.727 31.499 1.00 84.50 850 GLY A N 1
ATOM 6700 C CA . GLY A 1 850 ? -6.827 -12.770 31.419 1.00 84.50 850 GLY A CA 1
ATOM 6701 C C . GLY A 1 850 ? -6.329 -13.276 32.775 1.00 84.50 850 GLY A C 1
ATOM 6702 O O . GLY A 1 850 ? -5.929 -14.437 32.878 1.00 84.50 850 GLY A O 1
ATOM 6703 N N . TYR A 1 851 ? -6.370 -12.445 33.825 1.00 85.38 851 TYR A N 1
ATOM 6704 C CA . TYR A 1 851 ? -5.873 -12.811 35.157 1.00 85.38 851 TYR A CA 1
ATOM 6705 C C . TYR A 1 851 ? -6.915 -12.625 36.267 1.00 85.38 851 TYR A C 1
ATOM 6707 O O . TYR A 1 851 ? -7.240 -13.596 36.953 1.00 85.38 851 TYR A O 1
ATOM 6715 N N . ASP A 1 852 ? -7.462 -11.419 36.447 1.00 89.62 852 ASP A N 1
ATOM 6716 C CA . ASP A 1 852 ? -8.291 -11.079 37.615 1.00 89.62 852 ASP A CA 1
ATOM 6717 C C . ASP A 1 852 ? -9.596 -11.887 37.652 1.00 89.62 852 ASP A C 1
ATOM 6719 O O . ASP A 1 852 ? -9.958 -12.436 38.697 1.00 89.62 852 ASP A O 1
ATOM 6723 N N . LYS A 1 853 ? -10.267 -12.045 36.504 1.00 88.88 853 LYS A N 1
ATOM 6724 C CA . LYS A 1 853 ? -11.521 -12.805 36.384 1.00 88.88 853 LYS A CA 1
ATOM 6725 C C . LYS A 1 853 ? -11.375 -14.258 36.837 1.00 88.88 853 LYS A C 1
ATOM 6727 O O . LYS A 1 853 ? -12.227 -14.773 37.558 1.00 88.88 853 LYS A O 1
ATOM 6732 N N . GLY A 1 854 ? -10.261 -14.906 36.496 1.00 87.81 854 GLY A N 1
ATOM 6733 C CA . GLY A 1 854 ? -9.962 -16.279 36.918 1.00 87.81 854 GLY A CA 1
ATOM 6734 C C . GLY A 1 854 ? -9.662 -16.436 38.417 1.00 87.81 854 GLY A C 1
ATOM 6735 O O . GLY A 1 854 ? -9.598 -17.564 38.903 1.00 87.81 854 GLY A O 1
ATOM 6736 N N . GLN A 1 855 ? -9.467 -15.334 39.148 1.00 88.56 855 GLN A N 1
ATOM 6737 C CA . GLN A 1 855 ? -9.178 -15.313 40.590 1.00 88.56 855 GLN A CA 1
ATOM 6738 C C . GLN A 1 855 ? -10.388 -14.872 41.430 1.00 88.56 855 GLN A C 1
ATOM 6740 O O . GLN A 1 855 ? -10.294 -14.813 42.659 1.00 88.56 855 GLN A O 1
ATOM 6745 N N . MET A 1 856 ? -11.521 -14.553 40.794 1.00 89.06 856 MET A N 1
ATOM 6746 C CA . MET A 1 856 ? -12.714 -14.089 41.499 1.00 89.06 856 MET A CA 1
ATOM 6747 C C . MET A 1 856 ? -13.298 -15.181 42.407 1.00 89.06 856 MET A C 1
ATOM 6749 O O . MET A 1 856 ? -13.322 -16.372 42.072 1.00 89.06 856 MET A O 1
ATOM 6753 N N . LYS A 1 857 ? -13.798 -14.755 43.569 1.00 89.12 857 LYS A N 1
ATOM 6754 C CA . LYS A 1 857 ? -14.405 -15.609 44.595 1.00 89.12 857 LYS A CA 1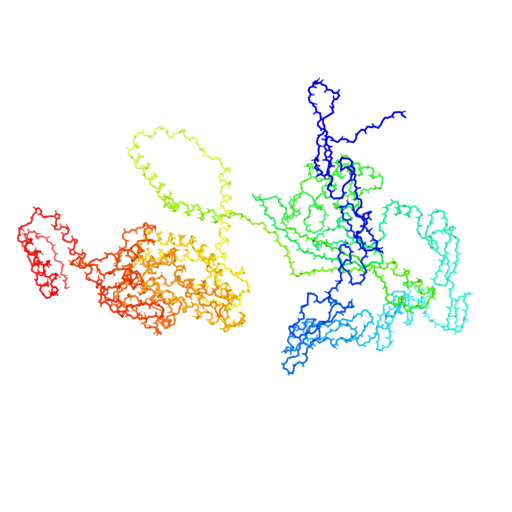
ATOM 6755 C C . LYS A 1 857 ? -15.823 -15.139 44.900 1.00 89.12 857 LYS A C 1
ATOM 6757 O O . LYS A 1 857 ? -16.117 -13.952 44.783 1.00 89.12 857 LYS A O 1
ATOM 6762 N N . ASP A 1 858 ? -16.688 -16.071 45.277 1.00 86.88 858 ASP A N 1
ATOM 6763 C CA . ASP A 1 858 ? -18.038 -15.770 45.742 1.00 86.88 858 ASP A CA 1
ATOM 6764 C C . ASP A 1 858 ? -18.035 -15.164 47.161 1.00 86.88 858 ASP A C 1
ATOM 6766 O O . ASP A 1 858 ? -16.995 -15.030 47.814 1.00 86.88 858 ASP A O 1
ATOM 6770 N N . THR A 1 859 ? -19.218 -14.806 47.665 1.00 86.50 859 THR A N 1
ATOM 6771 C CA . THR A 1 859 ? -19.400 -14.246 49.016 1.00 86.50 859 THR A CA 1
ATOM 6772 C C . THR A 1 859 ? -18.992 -15.201 50.142 1.00 86.50 859 THR A C 1
ATOM 6774 O O . THR A 1 859 ? -18.749 -14.747 51.258 1.00 86.50 859 THR A O 1
ATOM 6777 N N . ASN A 1 860 ? -18.872 -16.502 49.861 1.00 86.00 860 ASN A N 1
ATOM 6778 C CA . ASN A 1 860 ? -18.417 -17.527 50.800 1.00 86.00 860 ASN A CA 1
ATOM 6779 C C . ASN A 1 860 ? -16.906 -17.811 50.667 1.00 86.00 860 ASN A C 1
ATOM 6781 O O . ASN A 1 860 ? -16.391 -18.731 51.304 1.00 86.00 860 ASN A O 1
ATOM 6785 N N . GLY A 1 861 ? -16.186 -17.043 49.840 1.00 85.69 861 GLY A N 1
ATOM 6786 C CA . GLY A 1 861 ? -14.749 -17.186 49.612 1.00 85.69 861 GLY A CA 1
ATOM 6787 C C . GLY A 1 861 ? -14.360 -18.354 48.699 1.00 85.69 861 GLY A C 1
ATOM 6788 O O . GLY A 1 861 ? -13.168 -18.657 48.581 1.00 85.69 861 GLY A O 1
ATOM 6789 N N . LYS A 1 862 ? -15.323 -19.008 48.041 1.00 88.12 862 LYS A N 1
ATOM 6790 C CA . LYS A 1 862 ? -15.076 -20.094 47.087 1.00 88.12 862 LYS A CA 1
ATOM 6791 C C . LYS A 1 862 ? -14.754 -19.519 45.711 1.00 88.12 862 LYS A C 1
ATOM 6793 O O . LYS A 1 862 ? -15.394 -18.578 45.258 1.00 88.12 862 LYS A O 1
ATOM 6798 N N . GLU A 1 863 ? -13.769 -20.096 45.029 1.00 90.25 863 GLU A N 1
ATOM 6799 C CA . GLU A 1 863 ? -13.418 -19.693 43.663 1.00 90.25 863 GLU A CA 1
ATOM 6800 C C . GLU A 1 863 ? -14.602 -19.887 42.705 1.00 90.25 863 GLU A C 1
ATOM 6802 O O . GLU A 1 863 ? -15.194 -20.969 42.647 1.00 90.25 863 GLU A O 1
ATOM 6807 N N . LEU A 1 864 ? -14.915 -18.848 41.926 1.00 88.06 864 LEU A N 1
ATOM 6808 C CA . LEU A 1 864 ? -15.949 -18.901 40.886 1.00 88.06 864 LEU A CA 1
ATOM 6809 C C . LEU A 1 864 ? -15.513 -19.773 39.698 1.00 88.06 864 LEU A C 1
ATOM 6811 O O . LEU A 1 864 ? -16.343 -20.428 39.069 1.00 88.06 864 LEU A O 1
ATOM 6815 N N . PHE A 1 865 ? -14.206 -19.821 39.424 1.00 91.44 865 PHE A N 1
ATOM 6816 C CA . PHE A 1 865 ? -13.605 -20.565 38.316 1.00 91.44 865 PHE A CA 1
ATOM 6817 C C . PHE A 1 865 ? -12.508 -21.524 38.812 1.00 91.44 865 PHE A C 1
ATOM 6819 O O . PHE A 1 865 ? -11.321 -21.268 38.606 1.00 91.44 865 PHE A O 1
ATOM 6826 N N . PRO A 1 866 ? -12.880 -22.635 39.473 1.00 89.75 866 PRO A N 1
ATOM 6827 C CA . PRO A 1 866 ? -11.909 -23.538 40.075 1.00 89.75 866 PRO A CA 1
ATOM 6828 C C . PRO A 1 866 ? -11.101 -24.313 39.022 1.00 89.75 866 PRO A C 1
ATOM 6830 O O . PRO A 1 866 ? -11.635 -24.802 38.022 1.00 89.75 866 PRO A O 1
ATOM 6833 N N . GLY A 1 867 ? -9.807 -24.485 39.298 1.00 90.38 867 GLY A N 1
ATOM 6834 C CA . GLY A 1 867 ? -8.886 -25.286 38.485 1.00 90.38 867 GLY A CA 1
ATOM 6835 C C . GLY A 1 867 ? -8.435 -24.627 37.174 1.00 90.38 867 GLY A C 1
ATOM 6836 O O . GLY A 1 867 ? -8.922 -23.576 36.765 1.00 90.38 867 GLY A O 1
ATOM 6837 N N . PHE A 1 868 ? -7.480 -25.263 36.489 1.00 90.31 868 PHE A N 1
ATOM 6838 C CA . PHE A 1 868 ? -6.865 -24.725 35.266 1.00 90.31 868 PHE A CA 1
ATOM 6839 C C . PHE A 1 868 ? -7.882 -24.489 34.134 1.00 90.31 868 PHE A C 1
ATOM 6841 O O . PHE A 1 868 ? -7.946 -23.396 33.576 1.00 90.31 868 PHE A O 1
ATOM 6848 N N . PHE A 1 869 ? -8.741 -25.472 33.845 1.00 89.50 869 PHE A N 1
ATOM 6849 C CA . PHE A 1 869 ? -9.778 -25.338 32.814 1.00 89.50 869 PHE A CA 1
ATOM 6850 C C . PHE A 1 869 ? -10.860 -24.310 33.174 1.00 89.50 869 PHE A C 1
ATOM 6852 O O . PHE A 1 869 ? -11.397 -23.658 32.281 1.00 89.50 869 PHE A O 1
ATOM 6859 N N . GLY A 1 870 ? -11.163 -24.126 34.466 1.00 88.94 870 GLY A N 1
ATOM 6860 C CA . GLY A 1 870 ? -12.059 -23.065 34.931 1.00 88.94 870 GLY A CA 1
ATOM 6861 C C . GLY A 1 870 ? -11.493 -21.683 34.613 1.00 88.94 870 GLY A C 1
ATOM 6862 O O . GLY A 1 870 ? -12.195 -20.850 34.040 1.00 88.94 870 GLY A O 1
ATOM 6863 N N . LYS A 1 871 ? -10.202 -21.474 34.896 1.00 89.88 871 LYS A N 1
ATOM 6864 C CA . LYS A 1 871 ? -9.487 -20.226 34.587 1.00 89.88 871 LYS A CA 1
ATOM 6865 C C . LYS A 1 871 ? -9.391 -19.962 33.083 1.00 89.88 871 LYS A C 1
ATOM 6867 O O . LYS A 1 871 ? -9.654 -18.843 32.655 1.00 89.88 871 LYS A O 1
ATOM 6872 N N . LEU A 1 872 ? -9.120 -20.985 32.266 1.00 89.56 872 LEU A N 1
ATOM 6873 C CA . LEU A 1 872 ? -9.176 -20.849 30.803 1.00 89.56 872 LEU A CA 1
ATOM 6874 C C . LEU A 1 872 ? -10.577 -20.460 30.318 1.00 89.56 872 LEU A C 1
ATOM 6876 O O . LEU A 1 872 ? -10.713 -19.594 29.460 1.00 89.56 872 LEU A O 1
ATOM 6880 N N . LYS A 1 873 ? -11.630 -21.048 30.896 1.00 87.62 873 LYS A N 1
ATOM 6881 C CA . LYS A 1 873 ? -13.015 -20.694 30.563 1.00 87.62 873 LYS A CA 1
ATOM 6882 C C . LYS A 1 873 ? -13.366 -19.259 30.972 1.00 87.62 873 LYS A C 1
ATOM 6884 O O . LYS A 1 873 ? -14.158 -18.625 30.284 1.00 87.62 873 LYS A O 1
ATOM 6889 N N . ALA A 1 874 ? -12.786 -18.748 32.057 1.00 87.81 874 ALA A N 1
ATOM 6890 C CA . ALA A 1 874 ? -12.931 -17.352 32.464 1.00 87.81 874 ALA A CA 1
ATOM 6891 C C . ALA A 1 874 ? -12.260 -16.390 31.468 1.00 87.81 874 ALA A C 1
ATOM 6893 O O . ALA A 1 874 ? -12.840 -15.356 31.153 1.00 87.81 874 ALA A O 1
ATOM 6894 N N . CYS A 1 875 ? -11.082 -16.768 30.959 1.00 89.88 875 CYS A N 1
ATOM 6895 C CA . CYS A 1 875 ? -10.283 -15.981 30.017 1.00 89.88 875 CYS A CA 1
ATOM 6896 C C . CYS A 1 875 ? -10.869 -15.966 28.592 1.00 89.88 875 CYS A C 1
ATOM 6898 O O . CYS A 1 875 ? -10.977 -14.910 27.983 1.00 89.88 875 CYS A O 1
ATOM 6900 N N . PHE A 1 876 ? -11.277 -17.121 28.054 1.00 89.00 876 PHE A N 1
ATOM 6901 C CA . PHE A 1 876 ? -11.762 -17.238 26.668 1.00 89.00 876 PHE A CA 1
ATOM 6902 C C . PHE A 1 876 ? -13.290 -17.200 26.525 1.00 89.00 876 PHE A C 1
ATOM 6904 O O . PHE A 1 876 ? -13.800 -17.027 25.419 1.00 89.00 876 PHE A O 1
ATOM 6911 N N . GLY A 1 877 ? -14.041 -17.383 27.615 1.00 88.19 877 GLY A N 1
ATOM 6912 C CA . GLY A 1 877 ? -15.492 -17.186 27.608 1.00 88.19 877 GLY A CA 1
ATOM 6913 C C . GLY A 1 877 ? -15.856 -15.707 27.436 1.00 88.19 877 GLY A C 1
ATOM 6914 O O . GLY A 1 877 ? -15.006 -14.861 27.691 1.00 88.19 877 GLY A O 1
ATOM 6915 N N . PRO A 1 878 ? -17.099 -15.376 27.045 1.00 90.06 878 PRO A N 1
ATOM 6916 C CA . PRO A 1 878 ? -17.512 -13.991 26.813 1.00 90.06 878 PRO A CA 1
ATOM 6917 C C . PRO A 1 878 ? -17.143 -13.021 27.943 1.00 90.06 878 PRO A C 1
ATOM 6919 O O . PRO A 1 878 ? -17.127 -13.446 29.108 1.00 90.06 878 PRO A O 1
ATOM 6922 N N . PRO A 1 879 ? -16.916 -11.724 27.657 1.00 88.75 879 PRO A N 1
ATOM 6923 C CA . PRO A 1 879 ? -16.572 -10.736 28.683 1.00 88.75 879 PRO A CA 1
ATOM 6924 C C . PRO A 1 879 ? -17.538 -10.758 29.880 1.00 88.75 879 PRO A C 1
ATOM 6926 O O . PRO A 1 879 ? -17.096 -10.878 31.024 1.00 88.75 879 PRO A O 1
ATOM 6929 N N . GLY A 1 880 ? -18.849 -10.829 29.622 1.00 84.94 880 GLY A N 1
ATOM 6930 C CA . GLY A 1 880 ? -19.903 -10.941 30.643 1.00 84.94 880 GLY A CA 1
ATOM 6931 C C . GLY A 1 880 ? -20.126 -12.338 31.249 1.00 84.94 880 GLY A C 1
ATOM 6932 O O . GLY A 1 880 ? -21.042 -12.522 32.045 1.00 84.94 880 GLY A O 1
ATOM 6933 N N . PHE A 1 881 ? -19.338 -13.359 30.893 1.00 87.12 881 PHE A N 1
ATOM 6934 C CA . PHE A 1 881 ? -19.573 -14.731 31.358 1.00 87.12 881 PHE A CA 1
ATOM 6935 C C . PHE A 1 881 ? -19.270 -14.916 32.854 1.00 87.12 881 PHE A C 1
ATOM 6937 O O . PHE A 1 881 ? -18.114 -14.807 33.272 1.00 87.12 881 PHE A O 1
ATOM 6944 N N . PHE A 1 882 ? -20.286 -15.328 33.616 1.00 86.44 882 PHE A N 1
ATOM 6945 C CA . PHE A 1 882 ? -20.186 -15.806 34.998 1.00 86.44 882 PHE A CA 1
ATOM 6946 C C . PHE A 1 882 ? -20.893 -17.164 35.163 1.00 86.44 882 PHE A C 1
ATOM 6948 O O . PHE A 1 882 ? -21.788 -17.494 34.376 1.00 86.44 882 PHE A O 1
ATOM 6955 N N . PRO A 1 883 ? -20.522 -17.987 36.167 1.00 83.19 883 PRO A N 1
ATOM 6956 C CA . PRO A 1 883 ? -21.234 -19.230 36.453 1.00 83.19 883 PRO A CA 1
ATOM 6957 C C . PRO A 1 883 ? -22.735 -18.978 36.671 1.00 83.19 883 PRO A C 1
ATOM 6959 O O . PRO A 1 883 ? -23.112 -18.221 37.557 1.00 83.19 883 PRO A O 1
ATOM 6962 N N . GLY A 1 884 ? -23.582 -19.620 35.863 1.00 78.88 884 GLY A N 1
ATOM 6963 C CA . GLY A 1 884 ? -25.042 -19.440 35.881 1.00 78.88 884 GLY A CA 1
ATOM 6964 C C . GLY A 1 884 ? -25.596 -18.735 34.641 1.00 78.88 884 GLY A C 1
ATOM 6965 O O . GLY A 1 884 ? -26.741 -18.991 34.274 1.00 78.88 884 GLY A O 1
ATOM 6966 N N . VAL A 1 885 ? -24.772 -17.953 33.937 1.00 85.75 885 VAL A N 1
ATOM 6967 C CA . VAL A 1 885 ? -25.183 -17.252 32.714 1.00 85.75 885 VAL A CA 1
ATOM 6968 C C . VAL A 1 885 ? -25.179 -18.195 31.508 1.00 85.75 885 VAL A C 1
ATOM 6970 O O . VAL A 1 885 ? -24.283 -19.036 31.342 1.00 85.75 885 VAL A O 1
ATOM 6973 N N . ARG A 1 886 ? -26.194 -18.076 30.646 1.00 89.38 886 ARG A N 1
ATOM 6974 C CA . ARG A 1 886 ? -26.354 -18.941 29.468 1.00 89.38 886 ARG A CA 1
ATOM 6975 C C . ARG A 1 886 ? -25.497 -18.457 28.301 1.00 89.38 886 ARG A C 1
ATOM 6977 O O . ARG A 1 886 ? -25.552 -17.299 27.904 1.00 89.38 886 ARG A O 1
ATOM 6984 N N . THR A 1 887 ? -24.770 -19.391 27.690 1.00 91.06 887 THR A N 1
ATOM 6985 C CA . THR A 1 887 ? -23.958 -19.148 26.487 1.00 91.06 887 THR A CA 1
ATOM 6986 C C . THR A 1 887 ? -24.355 -20.101 25.364 1.00 91.06 887 THR A C 1
ATOM 6988 O O . THR A 1 887 ? -24.755 -21.240 25.623 1.00 91.06 887 THR A O 1
ATOM 6991 N N . LYS A 1 888 ? -24.217 -19.654 24.115 1.00 91.62 888 LYS A N 1
ATOM 6992 C CA . LYS A 1 888 ? -24.420 -20.457 22.898 1.00 91.62 888 LYS A CA 1
ATOM 6993 C C . LYS A 1 888 ? -23.125 -20.528 22.086 1.00 91.62 888 LYS A C 1
ATOM 6995 O O . LYS A 1 888 ? -22.270 -19.658 22.216 1.00 91.62 888 LYS A O 1
ATOM 7000 N N . GLN A 1 889 ? -22.963 -21.582 21.291 1.00 91.94 889 GLN A N 1
ATOM 7001 C CA . GLN A 1 889 ? -21.850 -21.694 20.344 1.00 91.94 889 GLN A CA 1
ATOM 7002 C C . GLN A 1 889 ? -22.185 -20.883 19.087 1.00 91.94 889 GLN A C 1
ATOM 7004 O O . GLN A 1 889 ? -23.285 -21.026 18.552 1.00 91.94 889 GLN A O 1
ATOM 7009 N N . PHE A 1 890 ? -21.243 -20.074 18.612 1.00 89.81 890 PHE A N 1
ATOM 7010 C CA . PHE A 1 890 ? -21.312 -19.395 17.324 1.00 89.81 890 PHE A CA 1
ATOM 7011 C C . PHE A 1 890 ? -19.968 -19.572 16.615 1.00 89.81 890 PHE A C 1
ATOM 7013 O O . PHE A 1 890 ? -18.924 -19.183 17.134 1.00 89.81 890 PHE A O 1
ATOM 7020 N N . PHE A 1 891 ? -19.990 -20.226 15.451 1.00 87.31 891 PHE A N 1
ATOM 7021 C CA . PHE A 1 891 ? -18.776 -20.629 14.738 1.00 87.31 891 PHE A CA 1
ATOM 7022 C C . PHE A 1 891 ? -17.803 -21.397 15.664 1.00 87.31 891 PHE A C 1
ATOM 7024 O O . PHE A 1 891 ? -18.214 -22.392 16.269 1.00 87.31 891 PHE A O 1
ATOM 7031 N N . TRP A 1 892 ? -16.549 -20.955 15.825 1.00 85.81 892 TRP A N 1
ATOM 7032 C CA . TRP A 1 892 ? -15.568 -21.584 16.723 1.00 85.81 892 TRP A CA 1
ATOM 7033 C C . TRP A 1 892 ? -15.532 -21.009 18.154 1.00 85.81 892 TRP A C 1
ATOM 7035 O O . TRP A 1 892 ? -14.802 -21.544 18.986 1.00 85.81 892 TRP A O 1
ATOM 7045 N N . TRP A 1 893 ? -16.308 -19.965 18.488 1.00 90.12 893 TRP A N 1
ATOM 7046 C CA . TRP A 1 893 ? -16.336 -19.355 19.832 1.00 90.12 893 TRP A CA 1
ATOM 7047 C C . TRP A 1 893 ? -17.717 -19.450 20.503 1.00 90.12 893 TRP A C 1
ATOM 7049 O O . TRP A 1 893 ? -18.690 -19.948 19.935 1.00 90.12 893 TRP A O 1
ATOM 7059 N N . ARG A 1 894 ? -17.809 -19.025 21.769 1.00 89.50 894 ARG A N 1
ATOM 7060 C CA . ARG A 1 894 ? -19.076 -18.968 22.518 1.00 89.50 894 ARG A CA 1
ATOM 7061 C C . ARG A 1 894 ? -19.452 -17.520 22.764 1.00 89.50 894 ARG A C 1
ATOM 7063 O O . ARG A 1 894 ? -18.577 -16.739 23.100 1.00 89.50 894 ARG A O 1
ATOM 7070 N N . CYS A 1 895 ? -20.740 -17.213 22.674 1.00 90.69 895 CYS A N 1
ATOM 7071 C CA . CYS A 1 895 ? -21.304 -15.897 22.956 1.00 90.69 895 CYS A CA 1
ATOM 7072 C C . CYS A 1 895 ? -22.447 -15.983 23.976 1.00 90.69 895 CYS A C 1
ATOM 7074 O O . CYS A 1 895 ? -22.962 -17.070 24.279 1.00 90.69 895 CYS A O 1
ATOM 7076 N N . MET A 1 896 ? -22.823 -14.839 24.546 1.00 90.38 896 MET A N 1
ATOM 7077 C CA . MET A 1 896 ? -23.932 -14.730 25.498 1.00 90.38 896 MET A CA 1
ATOM 7078 C C . MET A 1 896 ? -25.268 -14.980 24.781 1.00 90.38 896 MET A C 1
ATOM 7080 O O . MET A 1 896 ? -25.449 -14.601 23.624 1.00 90.38 896 MET A O 1
ATOM 7084 N N . VAL A 1 897 ? -26.215 -15.656 25.442 1.00 88.56 897 VAL A N 1
ATOM 7085 C CA . VAL A 1 897 ? -27.582 -15.790 24.895 1.00 88.56 897 VAL A CA 1
ATOM 7086 C C . VAL A 1 897 ? -28.332 -14.464 25.015 1.00 88.56 897 VAL A C 1
ATOM 7088 O O . VAL A 1 897 ? -28.988 -14.054 24.061 1.00 88.56 897 VAL A O 1
ATOM 7091 N N . ASP A 1 898 ? -28.204 -13.815 26.171 1.00 87.12 898 ASP A N 1
ATOM 7092 C CA . ASP A 1 898 ? -28.680 -12.462 26.439 1.00 87.12 898 ASP A CA 1
ATOM 7093 C C . ASP A 1 898 ? -27.471 -11.591 26.822 1.00 87.12 898 ASP A C 1
ATOM 7095 O O . ASP A 1 898 ? -26.936 -11.748 27.922 1.00 87.12 898 ASP A O 1
ATOM 7099 N N . PRO A 1 899 ? -26.998 -10.710 25.924 1.00 84.38 899 PRO A N 1
ATOM 7100 C CA . PRO A 1 899 ? -25.871 -9.820 26.206 1.00 84.38 899 PRO A CA 1
ATOM 7101 C C . PRO A 1 899 ? -26.163 -8.776 27.290 1.00 84.38 899 PRO A C 1
ATOM 7103 O O . PRO A 1 899 ? -25.242 -8.184 27.840 1.00 84.38 899 PRO A O 1
ATOM 7106 N N . THR A 1 900 ? -27.440 -8.542 27.607 1.00 83.06 900 THR A N 1
ATOM 7107 C CA . THR A 1 900 ? -27.865 -7.522 28.577 1.00 83.06 900 THR A CA 1
ATOM 7108 C C . THR A 1 900 ? -27.878 -8.044 30.014 1.00 83.06 900 THR A C 1
ATOM 7110 O O . THR A 1 900 ? -28.023 -7.271 30.966 1.00 83.06 900 THR A O 1
ATOM 7113 N N . GLU A 1 901 ? -27.707 -9.358 30.190 1.00 80.88 901 GLU A N 1
ATOM 7114 C CA . GLU A 1 901 ? -27.752 -10.025 31.485 1.00 80.88 901 GLU A CA 1
ATOM 7115 C C . GLU A 1 901 ? -26.625 -9.514 32.401 1.00 80.88 901 GLU A C 1
ATOM 7117 O O . GLU A 1 901 ? -25.442 -9.729 32.151 1.00 80.88 901 GLU A O 1
ATOM 7122 N N . GLY A 1 902 ? -27.002 -8.826 33.485 1.00 67.88 902 GLY A N 1
ATOM 7123 C CA . GLY A 1 902 ? -26.061 -8.256 34.457 1.00 67.88 902 GLY A CA 1
ATOM 7124 C C . GLY A 1 902 ? -25.645 -6.804 34.192 1.00 67.88 902 GLY A C 1
ATOM 7125 O O . GLY A 1 902 ? -24.906 -6.245 35.001 1.00 67.88 902 GLY A O 1
ATOM 7126 N N . ILE A 1 903 ? -26.147 -6.167 33.128 1.00 75.06 903 ILE A N 1
ATOM 7127 C CA . ILE A 1 903 ? -25.836 -4.768 32.804 1.00 75.06 903 ILE A CA 1
ATOM 7128 C C . ILE A 1 903 ? -26.883 -3.839 33.443 1.00 75.06 903 ILE A C 1
ATOM 7130 O O . ILE A 1 903 ? -28.076 -3.949 33.144 1.00 75.06 903 ILE A O 1
ATOM 7134 N N . PRO A 1 904 ? -26.488 -2.912 34.338 1.00 67.31 904 PRO A N 1
ATOM 7135 C CA . PRO A 1 904 ? -27.428 -1.982 34.955 1.00 67.31 904 PRO A CA 1
ATOM 7136 C C . PRO A 1 904 ? -28.000 -1.002 33.920 1.00 67.31 904 PRO A C 1
ATOM 7138 O O . PRO A 1 904 ? -27.296 -0.526 33.032 1.00 67.31 904 PRO A O 1
ATOM 7141 N N . GLN A 1 905 ? -29.282 -0.642 34.053 1.00 62.06 905 GLN A N 1
ATOM 7142 C CA . GLN A 1 905 ? -29.881 0.391 33.202 1.00 62.06 905 GLN A CA 1
ATOM 7143 C C . GLN A 1 905 ? -29.159 1.732 33.401 1.00 62.06 905 GLN A C 1
ATOM 7145 O O . GLN A 1 905 ? -29.006 2.195 34.534 1.00 62.06 905 GLN A O 1
ATOM 7150 N N . ALA A 1 906 ? -28.773 2.390 32.303 1.00 53.56 906 ALA A N 1
ATOM 7151 C CA . ALA A 1 906 ? -27.997 3.634 32.328 1.00 53.56 906 ALA A CA 1
ATOM 7152 C C . ALA A 1 906 ? -28.639 4.730 33.210 1.00 53.56 906 ALA A C 1
ATOM 7154 O O . ALA A 1 906 ? -27.941 5.435 33.939 1.00 53.56 906 ALA A O 1
ATOM 7155 N N . ASN A 1 907 ? -29.975 4.812 33.237 1.00 51.66 907 ASN A N 1
ATOM 7156 C CA . ASN A 1 907 ? -30.728 5.769 34.058 1.00 51.66 907 ASN A CA 1
ATOM 7157 C C . ASN A 1 907 ? -30.605 5.517 35.576 1.00 51.66 907 ASN A C 1
ATOM 7159 O O . ASN A 1 907 ? -30.632 6.463 36.364 1.00 51.66 907 ASN A O 1
ATOM 7163 N N . VAL A 1 908 ? -30.427 4.263 36.004 1.00 50.09 908 VAL A N 1
ATOM 7164 C CA . VAL A 1 908 ? -30.262 3.894 37.422 1.00 50.09 908 VAL A CA 1
ATOM 7165 C C . VAL A 1 908 ? -28.869 4.284 37.928 1.00 50.09 908 VAL A C 1
ATOM 7167 O O . VAL A 1 908 ? -28.727 4.699 39.078 1.00 50.09 908 VAL A O 1
ATOM 7170 N N . LEU A 1 909 ? -27.852 4.253 37.060 1.00 46.84 909 LEU A N 1
ATOM 7171 C CA . LEU A 1 909 ? -26.484 4.657 37.398 1.00 46.84 909 LEU A CA 1
ATOM 7172 C C . LEU A 1 909 ? -26.380 6.162 37.700 1.00 46.84 909 LEU A C 1
ATOM 7174 O O . LEU A 1 909 ? -25.680 6.554 38.631 1.00 46.84 909 LEU A O 1
ATOM 7178 N N . TYR A 1 910 ? -27.130 7.002 36.976 1.00 47.50 910 TYR A N 1
ATOM 7179 C CA . TYR A 1 910 ? -27.233 8.440 37.264 1.00 47.50 910 TYR A CA 1
ATOM 7180 C C . TYR A 1 910 ? -27.858 8.715 38.635 1.00 47.50 910 TYR A C 1
ATOM 7182 O O . TYR A 1 910 ? -27.386 9.589 39.363 1.00 47.50 910 TYR A O 1
ATOM 7190 N N . ILE A 1 911 ? -28.887 7.950 39.011 1.00 47.31 911 ILE A N 1
ATOM 7191 C CA . ILE A 1 911 ? -29.544 8.068 40.319 1.00 47.31 911 ILE A CA 1
ATOM 7192 C C . ILE A 1 911 ? -28.597 7.604 41.434 1.00 47.31 911 ILE A C 1
ATOM 7194 O O . ILE A 1 911 ? -28.462 8.294 42.442 1.00 47.31 911 ILE A O 1
ATOM 7198 N N . LEU A 1 912 ? -27.880 6.492 41.246 1.00 45.41 912 LEU A N 1
ATOM 7199 C CA . LEU A 1 912 ? -26.890 5.996 42.211 1.00 45.41 912 LEU A CA 1
ATOM 7200 C C . LEU A 1 912 ? -25.695 6.949 42.372 1.00 45.41 912 LEU A C 1
ATOM 7202 O O . LEU A 1 912 ? -25.266 7.198 43.499 1.00 45.41 912 LEU A O 1
ATOM 7206 N N . ALA A 1 913 ? -25.202 7.537 41.279 1.00 45.91 913 ALA A N 1
ATOM 7207 C CA . ALA A 1 913 ? -24.150 8.551 41.314 1.00 45.91 913 ALA A CA 1
ATOM 7208 C C . ALA A 1 913 ? -24.626 9.838 42.007 1.00 45.91 913 ALA A C 1
ATOM 7210 O O . ALA A 1 913 ? -23.899 10.400 42.825 1.00 45.91 913 ALA A O 1
ATOM 7211 N N . ALA A 1 914 ? -25.864 10.277 41.754 1.00 46.44 914 ALA A N 1
ATOM 7212 C CA . ALA A 1 914 ? -26.462 11.408 42.461 1.00 46.44 914 ALA A CA 1
ATOM 7213 C C . ALA A 1 914 ? -26.614 11.122 43.964 1.00 46.44 914 ALA A C 1
ATOM 7215 O O . ALA A 1 914 ? -26.286 11.980 44.779 1.00 46.44 914 ALA A O 1
ATOM 7216 N N . ILE A 1 915 ? -27.028 9.909 44.347 1.00 50.88 915 ILE A N 1
ATOM 7217 C CA . ILE A 1 915 ? -27.128 9.482 45.752 1.00 50.88 915 ILE A CA 1
ATOM 7218 C C . ILE A 1 915 ? -25.745 9.421 46.416 1.00 50.88 915 ILE A C 1
ATOM 7220 O O . ILE A 1 915 ? -25.613 9.865 47.553 1.00 50.88 915 ILE A O 1
ATOM 7224 N N . GLN A 1 916 ? -24.704 8.939 45.729 1.00 47.38 916 GLN A N 1
ATOM 7225 C CA . GLN A 1 916 ? -23.331 8.935 46.253 1.00 47.38 916 GLN A CA 1
ATOM 7226 C C . GLN A 1 916 ? -22.756 10.343 46.404 1.00 47.38 916 GLN A C 1
ATOM 7228 O O . GLN A 1 916 ? -22.096 10.623 47.401 1.00 47.38 916 GLN A O 1
ATOM 7233 N N . ILE A 1 917 ? -23.024 11.243 45.456 1.00 49.84 917 ILE A N 1
ATOM 7234 C CA . ILE A 1 917 ? -22.601 12.645 45.540 1.00 49.84 917 ILE A CA 1
ATOM 7235 C C . ILE A 1 917 ? -23.330 13.336 46.696 1.00 49.84 917 ILE A C 1
ATOM 7237 O O . ILE A 1 917 ? -22.689 13.969 47.529 1.00 49.84 917 ILE A O 1
ATOM 7241 N N . VAL A 1 918 ? -24.651 13.168 46.805 1.00 50.50 918 VAL A N 1
ATOM 7242 C CA . VAL A 1 918 ? -25.440 13.703 47.926 1.00 50.50 918 VAL A CA 1
ATOM 7243 C C . VAL A 1 918 ? -24.968 13.108 49.256 1.00 50.50 918 VAL A C 1
ATOM 7245 O O . VAL A 1 918 ? -24.795 13.851 50.217 1.00 50.50 918 VAL A O 1
ATOM 7248 N N . GLY A 1 919 ? -24.667 11.809 49.307 1.00 47.09 919 GLY A N 1
ATOM 7249 C CA . GLY A 1 919 ? -24.073 11.143 50.467 1.00 47.09 919 GLY A CA 1
ATOM 7250 C C . GLY A 1 919 ? -22.709 11.722 50.849 1.00 47.09 919 GLY A C 1
ATOM 7251 O O . GLY A 1 919 ? -22.497 12.043 52.012 1.00 47.09 919 GLY A O 1
ATOM 7252 N N . TYR A 1 920 ? -21.828 11.955 49.875 1.00 47.72 920 TYR A N 1
ATOM 7253 C CA . TYR A 1 920 ? -20.504 12.552 50.077 1.00 47.72 920 TYR A CA 1
ATOM 7254 C C . TYR A 1 920 ? -20.577 14.005 50.576 1.00 47.72 920 TYR A C 1
ATOM 7256 O O . TYR A 1 920 ? -19.814 14.408 51.456 1.00 47.72 920 TYR A O 1
ATOM 7264 N N . TYR A 1 921 ? -21.517 14.801 50.054 1.00 44.59 921 TYR A N 1
ATOM 7265 C CA . TYR A 1 921 ? -21.752 16.165 50.539 1.00 44.59 921 TYR A CA 1
ATOM 7266 C C . TYR A 1 921 ? -22.368 16.177 51.948 1.00 44.59 921 TYR A C 1
ATOM 7268 O O . TYR A 1 921 ? -21.961 16.989 52.776 1.00 44.59 921 TYR A O 1
ATOM 7276 N N . LEU A 1 922 ? -23.272 15.243 52.260 1.00 45.69 922 LEU A N 1
ATOM 7277 C CA . LEU A 1 922 ? -23.859 15.103 53.598 1.00 45.69 922 LEU A CA 1
ATOM 7278 C C . LEU A 1 922 ? -22.854 14.581 54.636 1.00 45.69 922 LEU A C 1
ATOM 7280 O O . LEU A 1 922 ? -22.912 14.990 55.793 1.00 45.69 922 LEU A O 1
ATOM 7284 N N . GLU A 1 923 ? -21.904 13.734 54.238 1.00 45.28 923 GLU A N 1
ATOM 7285 C CA . GLU A 1 923 ? -20.836 13.230 55.110 1.00 45.28 923 GLU A CA 1
ATOM 7286 C C . GLU A 1 923 ? -19.822 14.333 55.465 1.00 45.28 923 GLU A C 1
ATOM 7288 O O . GLU A 1 923 ? -19.324 14.394 56.591 1.00 45.28 923 GLU A O 1
ATOM 7293 N N . LYS A 1 924 ? -19.586 15.283 54.547 1.00 43.75 924 LYS A N 1
ATOM 7294 C CA . LYS A 1 924 ? -18.769 16.480 54.811 1.00 43.75 924 LYS A CA 1
ATOM 7295 C C . LYS A 1 924 ? -19.434 17.481 55.764 1.00 43.75 924 LYS A C 1
ATOM 7297 O O . LYS A 1 924 ? -18.720 18.137 56.522 1.00 43.75 924 LYS A O 1
ATOM 7302 N N . ASP A 1 925 ? -20.766 17.556 55.768 1.00 44.56 925 ASP A N 1
ATOM 7303 C CA . ASP A 1 925 ? -21.561 18.436 56.644 1.00 44.56 925 ASP A CA 1
ATOM 7304 C C . ASP A 1 925 ? -22.088 17.743 57.921 1.00 44.56 925 ASP A C 1
ATOM 7306 O O . ASP A 1 925 ? -22.770 18.359 58.746 1.00 44.56 925 ASP A O 1
ATOM 7310 N N . ALA A 1 926 ? -21.713 16.481 58.163 1.00 42.25 926 ALA A N 1
ATOM 7311 C CA . ALA A 1 926 ? -22.177 15.663 59.290 1.00 42.25 926 ALA A CA 1
ATOM 7312 C C . ALA A 1 926 ? -21.786 16.184 60.692 1.00 42.25 926 ALA A C 1
ATOM 7314 O O . ALA A 1 926 ? -22.176 15.600 61.701 1.00 42.25 926 ALA A O 1
ATOM 7315 N N . ARG A 1 927 ? -21.064 17.310 60.801 1.00 45.84 927 ARG A N 1
ATOM 7316 C CA . ARG A 1 927 ? -20.862 18.005 62.087 1.00 45.84 927 ARG A CA 1
ATOM 7317 C C . ARG A 1 927 ? -22.051 18.878 62.511 1.00 45.84 927 ARG A C 1
ATOM 7319 O O . ARG A 1 927 ? -22.017 19.409 63.616 1.00 45.84 927 ARG A O 1
ATOM 7326 N N . ALA A 1 928 ? -23.085 19.023 61.677 1.00 44.31 928 ALA A N 1
ATOM 7327 C CA . ALA A 1 928 ? -24.208 19.929 61.939 1.00 44.31 928 ALA A CA 1
ATOM 7328 C C . ALA A 1 928 ? -25.603 19.269 61.969 1.00 44.31 928 ALA A C 1
ATOM 7330 O O . ALA A 1 928 ? -26.593 19.985 62.110 1.00 44.31 928 ALA A O 1
ATOM 7331 N N . VAL A 1 929 ? -25.727 17.939 61.845 1.00 45.31 929 VAL A N 1
ATOM 7332 C CA . VAL A 1 929 ? -27.039 17.296 61.636 1.00 45.31 929 VAL A CA 1
ATOM 7333 C C . VAL A 1 929 ? -27.306 16.153 62.624 1.00 45.31 929 VAL A C 1
ATOM 7335 O O . VAL A 1 929 ? -26.457 15.307 62.882 1.00 45.31 929 VAL A O 1
ATOM 7338 N N . ASN A 1 930 ? -28.511 16.183 63.200 1.00 49.66 930 ASN A N 1
ATOM 7339 C CA . ASN A 1 930 ? -28.982 15.388 64.335 1.00 49.66 930 ASN A CA 1
ATOM 7340 C C . ASN A 1 930 ? -29.066 13.869 64.047 1.00 49.66 930 ASN A C 1
ATOM 7342 O O . ASN A 1 930 ? -29.321 13.443 62.919 1.00 49.66 930 ASN A O 1
ATOM 7346 N N . PHE A 1 931 ? -28.914 13.064 65.104 1.00 40.22 931 PHE A N 1
ATOM 7347 C CA . PHE A 1 931 ? -28.710 11.601 65.101 1.00 40.22 931 PHE A CA 1
ATOM 7348 C C . PHE A 1 931 ? -29.808 10.766 64.392 1.00 40.22 931 PHE A C 1
ATOM 7350 O O . PHE A 1 931 ? -29.557 9.629 63.989 1.00 40.22 931 PHE A O 1
ATOM 7357 N N . ASP A 1 932 ? -31.011 11.314 64.192 1.00 47.31 932 ASP A N 1
ATOM 7358 C CA . ASP A 1 932 ? -32.152 10.598 63.596 1.00 47.31 932 ASP A CA 1
ATOM 7359 C C . ASP A 1 932 ? -32.051 10.398 62.069 1.00 47.31 932 ASP A C 1
ATOM 7361 O O . ASP A 1 932 ? -32.612 9.440 61.531 1.00 47.31 932 ASP A O 1
ATOM 7365 N N . ILE A 1 933 ? -31.275 11.225 61.354 1.00 50.38 933 ILE A N 1
ATOM 7366 C CA . ILE A 1 933 ? -31.094 11.093 59.893 1.00 50.38 933 ILE A CA 1
ATOM 7367 C C . ILE A 1 933 ? -30.194 9.900 59.535 1.00 50.38 933 ILE A C 1
ATOM 7369 O O . ILE A 1 933 ? -30.413 9.239 58.519 1.00 50.38 933 ILE A O 1
ATOM 7373 N N . ILE A 1 934 ? -29.243 9.548 60.404 1.00 50.28 934 ILE A N 1
ATOM 7374 C CA . ILE A 1 934 ? -28.355 8.391 60.208 1.00 50.28 934 ILE A CA 1
ATOM 7375 C C . ILE A 1 934 ? -29.143 7.074 60.319 1.00 50.28 934 ILE A C 1
ATOM 7377 O O . ILE A 1 934 ? -28.908 6.144 59.546 1.00 50.28 934 ILE A O 1
ATOM 7381 N N . ARG A 1 935 ? -30.146 7.000 61.210 1.00 44.97 935 ARG A N 1
ATOM 7382 C CA . ARG A 1 935 ? -31.049 5.836 61.299 1.00 44.97 935 ARG A CA 1
ATOM 7383 C C . ARG A 1 935 ? -31.931 5.682 60.057 1.00 44.97 935 ARG A C 1
ATOM 7385 O O . ARG A 1 935 ? -32.134 4.559 59.604 1.00 44.97 935 ARG A O 1
ATOM 7392 N N . LEU A 1 936 ? -32.402 6.786 59.474 1.00 46.03 936 LEU A N 1
ATOM 7393 C CA . LEU A 1 936 ? -33.173 6.777 58.223 1.00 46.03 936 LEU A CA 1
ATOM 7394 C C . LEU A 1 936 ? -32.321 6.369 57.007 1.00 46.03 936 LEU A C 1
ATOM 7396 O O . LEU A 1 936 ? -32.784 5.591 56.173 1.00 46.03 936 LEU A O 1
ATOM 7400 N N . LEU A 1 937 ? -31.059 6.808 56.941 1.00 51.44 937 LEU A N 1
ATOM 7401 C CA . LEU A 1 937 ? -30.106 6.386 55.905 1.00 51.44 937 LEU A CA 1
ATOM 7402 C C . LEU A 1 937 ? -29.765 4.891 56.002 1.00 51.44 937 LEU A C 1
ATOM 7404 O O . LEU A 1 937 ? -29.684 4.222 54.972 1.00 51.44 937 LEU A O 1
ATOM 7408 N N . GLY A 1 938 ? -29.654 4.346 57.219 1.00 48.12 938 GLY A N 1
ATOM 7409 C CA . GLY A 1 938 ? -29.475 2.908 57.444 1.00 48.12 938 GLY A CA 1
ATOM 7410 C C . GLY A 1 938 ? -30.661 2.062 56.961 1.00 48.12 938 GLY A C 1
ATOM 7411 O O . GLY A 1 938 ? -30.460 0.994 56.385 1.00 48.12 938 GLY A O 1
ATOM 7412 N N . ILE A 1 939 ? -31.894 2.560 57.114 1.00 48.06 939 ILE A N 1
ATOM 7413 C CA . ILE A 1 939 ? -33.109 1.886 56.620 1.00 48.06 939 ILE A CA 1
ATOM 7414 C C . ILE A 1 939 ? -33.173 1.924 55.084 1.00 48.06 939 ILE A C 1
ATOM 7416 O O . ILE A 1 939 ? -33.512 0.914 54.468 1.00 48.06 939 ILE A O 1
ATOM 7420 N N . CYS A 1 940 ? -32.784 3.036 54.448 1.00 46.41 940 CYS A N 1
ATOM 7421 C CA . CYS A 1 940 ? -32.693 3.124 52.985 1.00 46.41 940 CYS A CA 1
ATOM 7422 C C . CYS A 1 940 ? -31.604 2.207 52.408 1.00 46.41 940 CYS A C 1
ATOM 7424 O O . CYS A 1 940 ? -31.857 1.531 51.412 1.00 46.41 940 CYS A O 1
ATOM 7426 N N . PHE A 1 941 ? -30.436 2.112 53.052 1.00 45.81 941 PHE A N 1
ATOM 7427 C CA . PHE A 1 941 ? -29.378 1.182 52.637 1.00 45.81 941 PHE A CA 1
ATOM 7428 C C . PHE A 1 941 ? -29.837 -0.283 52.718 1.00 45.81 941 PHE A C 1
ATOM 7430 O O . PHE A 1 941 ? -29.605 -1.054 51.788 1.00 45.81 941 PHE A O 1
ATOM 7437 N N . TYR A 1 942 ? -30.570 -0.649 53.776 1.00 41.31 942 TYR A N 1
ATOM 7438 C CA . TYR A 1 942 ? -31.135 -1.993 53.945 1.00 41.31 942 TYR A CA 1
ATOM 7439 C C . TYR A 1 942 ? -32.273 -2.300 52.943 1.00 41.31 942 TYR A C 1
ATOM 7441 O O . TYR A 1 942 ? -32.420 -3.433 52.478 1.00 41.31 942 TYR A O 1
ATOM 7449 N N . CYS A 1 943 ? -33.059 -1.292 52.543 1.00 43.62 943 CYS A N 1
ATOM 7450 C CA . CYS A 1 943 ? -34.116 -1.437 51.528 1.00 43.62 943 CYS A CA 1
ATOM 7451 C C . CYS A 1 943 ? -33.560 -1.596 50.101 1.00 43.62 943 CYS A C 1
ATOM 7453 O O . CYS A 1 943 ? -34.082 -2.393 49.323 1.00 43.62 943 CYS A O 1
ATOM 7455 N N . VAL A 1 944 ? -32.471 -0.894 49.760 1.00 45.00 944 VAL A N 1
ATOM 7456 C CA . VAL A 1 944 ? -31.788 -1.030 48.457 1.00 45.00 944 VAL A CA 1
ATOM 7457 C C . VAL A 1 944 ? -31.156 -2.416 48.308 1.00 45.00 944 VAL A C 1
ATOM 7459 O O . VAL A 1 944 ? -31.206 -3.001 47.229 1.00 45.00 944 VAL A O 1
ATOM 7462 N N . GLN A 1 945 ? -30.648 -2.992 49.399 1.00 39.78 945 GLN A N 1
ATOM 7463 C CA . GLN A 1 945 ? -30.081 -4.343 49.394 1.00 39.78 945 GLN A CA 1
ATOM 7464 C C . GLN A 1 945 ? -31.136 -5.462 49.286 1.00 39.78 945 GLN A C 1
ATOM 7466 O O . GLN A 1 945 ? -30.790 -6.587 48.939 1.00 39.78 945 GLN A O 1
ATOM 7471 N N . SER A 1 946 ? -32.415 -5.169 49.561 1.00 37.97 946 SER A N 1
ATOM 7472 C CA . SER A 1 946 ? -33.523 -6.143 49.557 1.00 37.97 946 SER A CA 1
ATOM 7473 C C . SER A 1 946 ? -34.461 -6.049 48.340 1.00 37.97 946 SER A C 1
ATOM 7475 O O . SER A 1 946 ? -35.405 -6.831 48.240 1.00 37.97 946 SER A O 1
ATOM 7477 N N . GLY A 1 947 ? -34.198 -5.145 47.386 1.00 35.09 947 GLY A N 1
ATOM 7478 C CA . GLY A 1 947 ? -34.820 -5.152 46.052 1.00 35.09 947 GLY A CA 1
ATOM 7479 C C . GLY A 1 947 ? -36.284 -4.693 45.964 1.00 35.09 947 GLY A C 1
ATOM 7480 O O . GLY A 1 947 ? -36.919 -4.898 44.931 1.00 35.09 947 GLY A O 1
ATOM 7481 N N . ASN A 1 948 ? -36.847 -4.067 47.004 1.00 41.06 948 ASN A N 1
ATOM 7482 C CA . ASN A 1 948 ? -38.274 -3.723 47.045 1.00 41.06 948 ASN A CA 1
ATOM 7483 C C . ASN A 1 948 ? -38.535 -2.231 46.722 1.00 41.06 948 ASN A C 1
ATOM 7485 O O . ASN A 1 948 ? -38.479 -1.358 47.589 1.00 41.06 948 ASN A O 1
ATOM 7489 N N . VAL A 1 949 ? -38.813 -1.931 45.446 1.00 43.12 949 VAL A N 1
ATOM 7490 C CA . VAL A 1 949 ? -38.823 -0.567 44.863 1.00 43.12 949 VAL A CA 1
ATOM 7491 C C . VAL A 1 949 ? -39.960 0.332 45.387 1.00 43.12 949 VAL A C 1
ATOM 7493 O O . VAL A 1 949 ? -39.785 1.547 45.491 1.00 43.12 949 VAL A O 1
ATOM 7496 N N . GLN A 1 950 ? -41.108 -0.233 45.783 1.00 39.84 950 GLN A N 1
ATOM 7497 C CA . GLN A 1 950 ? -42.258 0.554 46.263 1.00 39.84 950 GLN A CA 1
ATOM 7498 C C . GLN A 1 950 ? -42.026 1.216 47.632 1.00 39.84 950 GLN A C 1
ATOM 7500 O O . GLN A 1 950 ? -42.547 2.305 47.873 1.00 39.84 950 GLN A O 1
ATOM 7505 N N . LEU A 1 951 ? -41.216 0.615 48.513 1.00 40.19 951 LEU A N 1
ATOM 7506 C CA . LEU A 1 951 ? -40.901 1.213 49.817 1.00 40.19 951 LEU A CA 1
ATOM 7507 C C . LEU A 1 951 ? -39.876 2.356 49.705 1.00 40.19 951 LEU A C 1
ATOM 7509 O O . LEU A 1 951 ? -39.988 3.343 50.433 1.00 40.19 951 LEU A O 1
ATOM 7513 N N . CYS A 1 952 ? -38.923 2.263 48.767 1.00 42.84 952 CYS A N 1
ATOM 7514 C CA . CYS A 1 952 ? -37.897 3.290 48.534 1.00 42.84 952 CYS A CA 1
ATOM 7515 C C . CYS A 1 952 ? -38.484 4.627 48.053 1.00 42.84 952 CYS A C 1
ATOM 7517 O O . CYS A 1 952 ? -37.964 5.691 48.389 1.00 42.84 952 CYS A O 1
ATOM 7519 N N . GLY A 1 953 ? -39.588 4.587 47.299 1.00 40.16 953 GLY A N 1
ATOM 7520 C CA . GLY A 1 953 ? -40.291 5.796 46.864 1.00 40.16 953 GLY A CA 1
ATOM 7521 C C . GLY A 1 953 ? -40.914 6.572 48.031 1.00 40.16 953 GLY A C 1
ATOM 7522 O O . GLY A 1 953 ? -40.801 7.793 48.086 1.00 40.16 953 GLY A O 1
ATOM 7523 N N . LEU A 1 954 ? -41.511 5.871 49.002 1.00 38.75 954 LEU A N 1
ATOM 7524 C CA . LEU A 1 954 ? -42.171 6.471 50.172 1.00 38.75 954 LEU A CA 1
ATOM 7525 C C . LEU A 1 954 ? -41.176 7.052 51.193 1.00 38.75 954 LEU A C 1
ATOM 7527 O O . LEU A 1 954 ? -41.443 8.102 51.789 1.00 38.75 954 LEU A O 1
ATOM 7531 N N . SER A 1 955 ? -40.014 6.418 51.377 1.00 41.12 955 SER A N 1
ATOM 7532 C CA . SER A 1 955 ? -38.967 6.915 52.281 1.00 41.12 955 SER A CA 1
ATOM 7533 C C . SER A 1 955 ? -38.239 8.145 51.721 1.00 41.12 955 SER A C 1
ATOM 7535 O O . SER A 1 955 ? -38.023 9.107 52.461 1.00 41.12 955 SER A O 1
ATOM 7537 N N . ALA A 1 956 ? -37.950 8.178 50.414 1.00 42.56 956 ALA A N 1
ATOM 7538 C CA . ALA A 1 956 ? -37.360 9.342 49.746 1.00 42.56 956 ALA A CA 1
ATOM 7539 C C . ALA A 1 956 ? -38.308 10.557 49.753 1.00 42.56 956 ALA A C 1
ATOM 7541 O O . ALA A 1 956 ? -37.876 11.678 50.026 1.00 42.56 956 ALA A O 1
ATOM 7542 N N . PHE A 1 957 ? -39.613 10.333 49.549 1.00 40.56 957 PHE A N 1
ATOM 7543 C CA . PHE A 1 957 ? -40.628 11.394 49.613 1.00 40.56 957 PHE A CA 1
ATOM 7544 C C . PHE A 1 957 ? -40.732 12.016 51.014 1.00 40.56 957 PHE A C 1
ATOM 7546 O O . PHE A 1 957 ? -40.849 13.234 51.156 1.00 40.56 957 PHE A O 1
ATOM 7553 N N . SER A 1 958 ? -40.612 11.189 52.057 1.00 38.81 958 SER A N 1
ATOM 7554 C CA . SER A 1 958 ? -40.619 11.632 53.458 1.00 38.81 958 SER A CA 1
ATOM 7555 C C . SER A 1 958 ? -39.375 12.466 53.813 1.00 38.81 958 SER A C 1
ATOM 7557 O O . SER A 1 958 ? -39.466 13.427 54.576 1.00 38.81 958 SER A O 1
ATOM 7559 N N . MET A 1 959 ? -38.219 12.150 53.213 1.00 44.16 959 MET A N 1
ATOM 7560 C CA . MET A 1 959 ? -36.948 12.869 53.397 1.00 44.16 959 MET A CA 1
ATOM 7561 C C . MET A 1 959 ? -36.960 14.271 52.763 1.00 44.16 959 MET A C 1
ATOM 7563 O O . MET A 1 959 ? -36.455 15.228 53.359 1.00 44.16 959 MET A O 1
ATOM 7567 N N . VAL A 1 960 ? -37.586 14.406 51.588 1.00 43.78 960 VAL A N 1
ATOM 7568 C CA . VAL A 1 960 ? -37.791 15.698 50.907 1.00 43.78 960 VAL A CA 1
ATOM 7569 C C . VAL A 1 960 ? -38.799 16.565 51.674 1.00 43.78 960 VAL A C 1
ATOM 7571 O O . VAL A 1 960 ? -38.572 17.759 51.864 1.00 43.78 960 VAL A O 1
ATOM 7574 N N . PHE A 1 961 ? -39.867 15.968 52.216 1.00 38.84 961 PHE A N 1
ATOM 7575 C CA . PHE A 1 961 ? -40.839 16.697 53.042 1.00 38.84 961 PHE A CA 1
ATOM 7576 C C . PHE A 1 961 ? -40.241 17.203 54.366 1.00 38.84 961 PHE A C 1
ATOM 7578 O O . PHE A 1 961 ? -40.524 18.328 54.776 1.00 38.84 961 PHE A O 1
ATOM 7585 N N . ALA A 1 962 ? -39.372 16.419 55.013 1.00 39.28 962 ALA A N 1
ATOM 7586 C CA . ALA A 1 962 ? -38.714 16.815 56.261 1.00 39.28 962 ALA A CA 1
ATOM 7587 C C . ALA A 1 962 ? -37.694 17.956 56.071 1.00 39.28 962 ALA A C 1
ATOM 7589 O O . ALA A 1 962 ? -37.537 18.799 56.954 1.00 39.28 962 ALA A O 1
ATOM 7590 N N . THR A 1 963 ? -37.033 18.031 54.911 1.00 42.97 963 THR A N 1
ATOM 7591 C CA . THR A 1 963 ? -36.084 19.113 54.590 1.00 42.97 963 THR A CA 1
ATOM 7592 C C . THR A 1 963 ? -36.775 20.410 54.159 1.00 42.97 963 THR A C 1
ATOM 7594 O O . THR A 1 963 ? -36.250 21.491 54.435 1.00 42.97 963 THR A O 1
ATOM 7597 N N . MET A 1 964 ? -37.980 20.343 53.578 1.00 38.88 964 MET A N 1
ATOM 7598 C CA . MET A 1 964 ? -38.759 21.537 53.206 1.00 38.88 964 MET A CA 1
ATOM 7599 C C . MET A 1 964 ? -39.323 22.324 54.407 1.00 38.88 964 MET A C 1
ATOM 7601 O O . MET A 1 964 ? -39.590 23.515 54.261 1.00 38.88 964 MET A O 1
ATOM 7605 N N . PHE A 1 965 ? -39.446 21.729 55.602 1.00 35.91 965 PHE A N 1
ATOM 7606 C CA . PHE A 1 965 ? -39.988 22.410 56.794 1.00 35.91 965 PHE A CA 1
ATOM 7607 C C . PHE A 1 965 ? -38.946 23.097 57.701 1.00 35.91 965 PHE A C 1
ATOM 7609 O O . PHE A 1 965 ? -39.328 23.793 58.639 1.00 35.91 965 PHE A O 1
ATOM 7616 N N . ILE A 1 966 ? -37.641 22.974 57.424 1.00 42.12 966 ILE A N 1
ATOM 7617 C CA . ILE A 1 966 ? -36.574 23.536 58.286 1.00 42.12 966 ILE A CA 1
ATOM 7618 C C . ILE A 1 966 ? -36.207 24.991 57.912 1.00 42.12 966 ILE A C 1
ATOM 7620 O O . ILE A 1 966 ? -35.422 25.639 58.603 1.00 42.12 966 ILE A O 1
ATOM 7624 N N . ARG A 1 967 ? -36.804 25.578 56.863 1.00 36.28 967 ARG A N 1
ATOM 7625 C CA . ARG A 1 967 ? -36.547 26.983 56.493 1.00 36.28 967 ARG A CA 1
ATOM 7626 C C . ARG A 1 967 ? -37.815 27.820 56.339 1.00 36.28 967 ARG A C 1
ATOM 7628 O O . ARG A 1 967 ? -38.460 27.817 55.299 1.00 36.28 967 ARG A O 1
ATOM 7635 N N . GLY A 1 968 ? -38.058 28.672 57.330 1.00 26.72 968 GLY A N 1
ATOM 7636 C CA . GLY A 1 968 ? -38.721 29.965 57.156 1.00 26.72 968 GLY A CA 1
ATOM 7637 C C . GLY A 1 968 ? -38.244 30.960 58.230 1.00 26.72 968 GLY A C 1
ATOM 7638 O O . GLY A 1 968 ? -37.776 30.503 59.272 1.00 26.72 968 GLY A O 1
ATOM 7639 N N . PRO A 1 969 ? -38.378 32.295 58.058 1.00 40.78 969 PRO A N 1
ATOM 7640 C CA . PRO A 1 969 ? -38.696 33.056 56.843 1.00 40.78 969 PRO A CA 1
ATOM 7641 C C . PRO A 1 969 ? -37.733 34.246 56.583 1.00 40.78 969 PRO A C 1
ATOM 7643 O O . PRO A 1 969 ? -37.352 34.963 57.503 1.00 40.78 969 PRO A O 1
ATOM 7646 N N . GLN A 1 970 ? -37.464 34.566 55.314 1.00 30.44 970 GLN A N 1
ATOM 7647 C CA . GLN A 1 970 ? -37.391 35.961 54.841 1.00 30.44 970 GLN A CA 1
ATOM 7648 C C . GLN A 1 970 ? -37.828 36.001 53.374 1.00 30.44 970 GLN A C 1
ATOM 7650 O O . GLN A 1 970 ? -37.071 35.714 52.452 1.00 30.44 970 GLN A O 1
ATOM 7655 N N . VAL A 1 971 ? -39.099 36.344 53.187 1.00 31.38 971 VAL A N 1
ATOM 7656 C CA . VAL A 1 971 ? -39.699 36.708 51.907 1.00 31.38 971 VAL A CA 1
ATOM 7657 C C . VAL A 1 971 ? -39.596 38.222 51.765 1.00 31.38 971 VAL A C 1
ATOM 7659 O O . VAL A 1 971 ? -40.174 38.937 52.578 1.00 31.38 971 VAL A O 1
ATOM 7662 N N . LYS A 1 972 ? -38.983 38.707 50.680 1.00 29.64 972 LYS A N 1
ATOM 7663 C CA . LYS A 1 972 ? -39.489 39.874 49.942 1.00 29.64 972 LYS A CA 1
ATOM 7664 C C . LYS A 1 972 ? -39.199 39.714 48.451 1.00 29.64 972 LYS A C 1
ATOM 7666 O O . LYS A 1 972 ? -38.054 39.795 48.032 1.00 29.64 972 LYS A O 1
ATOM 7671 N N . GLY A 1 973 ? -40.271 39.601 47.665 1.00 30.47 973 GLY A N 1
ATOM 7672 C CA . GLY A 1 973 ? -40.291 40.131 46.302 1.00 30.47 973 GLY A CA 1
ATOM 7673 C C . GLY A 1 973 ? -40.473 39.131 45.162 1.00 30.47 973 GLY A C 1
ATOM 7674 O O . GLY A 1 973 ? -39.504 38.701 44.561 1.00 30.47 973 GLY A O 1
ATOM 7675 N N . LYS A 1 974 ? -41.745 38.966 44.782 1.00 29.66 974 LYS A N 1
ATOM 7676 C CA . LYS A 1 974 ? -42.278 38.636 43.448 1.00 29.66 974 LYS A CA 1
ATOM 7677 C C . LYS A 1 974 ? -42.197 37.185 42.944 1.00 29.66 974 LYS A C 1
ATOM 7679 O O . LYS A 1 974 ? -41.160 36.614 42.648 1.00 29.66 974 LYS A O 1
ATOM 7684 N N . SER A 1 975 ? -43.416 36.681 42.780 1.00 31.66 975 SER A N 1
ATOM 7685 C CA . SER A 1 975 ? -43.894 35.503 42.067 1.00 31.66 975 SER A CA 1
ATOM 7686 C C . SER A 1 975 ? -43.248 35.242 40.706 1.00 31.66 975 SER A C 1
ATOM 7688 O O . SER A 1 975 ? -43.312 36.097 39.822 1.00 31.66 975 SER A O 1
ATOM 7690 N N . VAL A 1 976 ? -42.840 33.992 40.491 1.00 27.44 976 VAL A N 1
ATOM 7691 C CA . VAL A 1 976 ? -42.942 33.327 39.188 1.00 27.44 976 VAL A CA 1
ATOM 7692 C C . VAL A 1 976 ? -43.639 31.987 39.431 1.00 27.44 976 VAL A C 1
ATOM 7694 O O . VAL A 1 976 ? -43.145 31.152 40.183 1.00 27.44 976 VAL A O 1
ATOM 7697 N N . LYS A 1 977 ? -44.839 31.828 38.863 1.00 32.12 977 LYS A N 1
ATOM 7698 C CA . LYS A 1 977 ? -45.535 30.539 38.756 1.00 32.12 977 LYS A CA 1
ATOM 7699 C C . LYS A 1 977 ? -44.848 29.725 37.664 1.00 32.12 977 LYS A C 1
ATOM 7701 O O . LYS A 1 977 ? -44.674 30.263 36.575 1.00 32.12 977 LYS A O 1
ATOM 7706 N N . LEU A 1 978 ? -44.584 28.448 37.915 1.00 26.92 978 LEU A N 1
ATOM 7707 C CA . LEU A 1 978 ? -44.443 27.446 36.862 1.00 26.92 978 LEU A CA 1
ATOM 7708 C C . LEU A 1 978 ? -45.257 26.210 37.253 1.00 26.92 978 LEU A C 1
ATOM 7710 O O . LEU A 1 978 ? -45.154 25.718 38.377 1.00 26.92 978 LEU A O 1
ATOM 7714 N N . SER A 1 979 ? -46.136 25.854 36.317 1.00 29.80 979 SER A N 1
ATOM 7715 C CA . SER A 1 979 ? -46.935 24.635 36.197 1.00 29.80 979 SER A CA 1
ATOM 7716 C C . SER A 1 979 ? -46.077 23.414 35.927 1.00 29.80 979 SER A C 1
ATOM 7718 O O . SER A 1 979 ? -45.106 23.595 35.154 1.00 29.80 979 SER A O 1
#

Sequence (979 aa):
MPVIYDYSCAICNNEGYCSSTNTNPYYPDTYANPTFCTCVCPAGYSGACCGTYTNPCTISGACDTNHICHFYPNLTYSCDCPAGKIGPNCENDIDYCEDNKCREHSNCTANPLTYPGYVCDCPDVVLAEYSGVYCEKLSNQLTKCTATYCQNGGICFENGLGDRDCKCLPLTYGDKCESKNPCYSVATNPCLHDGRCIPGSGTDYTCECLDIWSGTNCGAYNICNNKTNPCINGDNCEINIDDCGTQHAYWDGGSCFTPTYCNSVDKDAQCEDLVNGYVCQCSSDYTDTNCTMKLVVWEAIQAMGGEEGLSIFIHDPTVTVFGESVRYTVAPGHATSIRVTRTSYRRLDGRYGDCAKDSSEVGSYYYDGAYTTDGCLRSCYQDKVQSVCGCMDPRYPRAENITTCTLAMRSCVMNVTDVLGDPSNWPECYCPLPCVEIQYDVDYSTAGFSFAECKGISSGSAKQACLDATTDAVIVEVFFPKISQQAFVESPKMGFTTFIGYTGGLLGCLTGVSIITFIEFGYLFFRICHASAVKYGNHIKKDLEDIPAIASPKEFITFSQSMMEKLDEMIVTFQTHLSFTNLRRFFYIVTPSETTFENIEDIPDYLNISQYWYFLFIIVDILISLTTNKYKYALNDTITSMNSGMFSMLPEAVGKGFIIPLYLYLYNNYRLFDLDIHSLWLWIFAFFAQDLAYYLAHRAVHEAGVFWSFHQMHHSSEYYNLSTALRQGFIQDLGTSVVECCQSFFIPPPLFLAHHRLNTLYQFWIHNQIIPKLGPLEYFLNTPSHHRVHHGRNPYCIDRNYAGVLIIWDRIFGTFEVEREEEKPVYGLVDNVKSFNQFWLQLFEFKALGYDKGQMKDTNGKELFPGFFGKLKACFGPPGFFPGVRTKQFFWWRCMVDPTEGIPQANVLYILAAIQIVGYYLEKDARAVNFDIIRLLGICFYCVQSGNVQLCGLSAFSMVFATMFIRGPQVKGKSVKLS

Secondary structure (DSSP, 8-state):
---PPP--BSS--TT-EEEEEE--TT---SS-PPPEEEEEPPTTEESTTS-EE--GGGSTTSS-TTSPEEE-TTS-EEE-PPTTEESTTS-EE--TTTT--SPTTPEEEE-TTSTTSEEEE---BTTBEEESTTS-EEE-S--S--TTTS-TTPEEEEETTTEEEEE--TTEESTTS-EE-TT-BTTB-SS-TT-EEEE-STT-EEEE--TTEESTTS-EE-TT-SSS-S-TT-------TT---STT-EE-SS-EE-------SSTT-EEEEETTEEEEE--TTEESTTS-EEHHHHHHHHHTTPPSSEEE----TTS---TTS--EEE-TTEEEEEEEEEEEEEPPPTTS--EESSGGGSS---SSSS--HHHHHHHHHHHHHHHHHSSB-TTS---TTSPBPPGGGHHHHHHHHHHH--GGG-TT---PEESEEEEEEEEEEEEE---GGGGSS-SSHHHHHHHHHHHS--EEEEE-SSS--EEEE---SS-HHHHHHHHHHHHHHHT---HHHHHHHHHHHHHHHHHHHHHHTTT-SSS-S-------HHHHHHHHHHHHHHHHHHHHHHHHHT-HHHHGGGGT---GGGT--SSSTTS--HHHHHHHHHHHHHHHHHHHHHHH--S---HHHHHHHHHHHHHHHHHHHHHHHHHHHHHHHHHHHH-S----TT-HHHHHHHHHHHHHHHHHHHHHHHHSHHHHHHHHHHHT-SS-SGGGGG---TTHHHHHHHHHHGGGGTS-HHHHHHHHHHHHHHHHHTS-SSS---GGGGGTB--HHHHHHHTB-STTTTT----SSBTHHHHHTT---PPPSSSPPPBS-SS------HHHHHHHHHHIIIIIGGG-B-TTS-BSS-HHHHHHHHHHS-TT--TT--EEEETTEEEESSTTTTPPPHHHHHHHHHHHHHHHHHHHSTTSS-THHHHHHHHHHHHHHTT-HHHHHHHHHHHHHHHHTS------S------

Foldseek 3Di:
DDDDDDQWALAAPDPWDFPDWDDDPPDDDDDDDRTTGQTDEDPQFDDRRRPHGDFPVPPPQQAPDPWDWATDPPRAIATFADPQFDDRRSPGGDPLCPVQLADPPWDWAAACVDPPRIATHFDPDPPFGFDDRRSPDTPDDCPVDDPQQAPPPWDWDADPVGDIATHEDPQFDDRRSPAGFLCDDDPHGQAPPPFDWAGDPHNDIATREDQQFDDRRSPHGRQCRDPDRPPPPDDDDDDDDPDPPDPDWDDPPPDTFDWDDQDAPAPPWDWDIDRVDIFTDHDPQADDRNRHHGPVVVVVCVVVVDDAFDWDDDDDPQDDDAPPPDTDGFAFQKAKEKAKAKEKEAADDDPGDPADAAPVVADFAQDGGGDALVRLLLRVLQVQLCVFQVAGDPRDGDDPPGHHDDPVSVVVSVVSCVPVPRSVPDPVRDRGHHNMDMDMDMDMDMDRDADPVLVVDDDDPVSVVSVVVRRRDYHYHYDHPDPDHHYHHDDPPADPVNVCLVVQLCCCVPPVDDPVNVVVVVVVVVVVVVVVCVVCVVPPPPPPPDDDDPDDPVVVVVVVVVVVVVVVVVVVLLVVLPDPVLVCLLQVNDDLVVQQDPDQVPGDPSCVSCVSVLVVQQVVQVVCCVVVVPFDDDVLLLSLLQSQLSLLVVCVVVVCVPLLVLLVVCLVPAAPDDDDSSDPVLLVVLLVLLQVLQLVLLLLLQFWFLSVLQAQQLQADQGQALSSLSSGANCNCVSSSVSLSVCSNPHDSSSSVSSNSSLSSNQRQLSHDVDDDPPPVVQFFNHVQQVLLCQALALQSRSAQSTRTTSVSCVVVVRHDGQDPVDHGGTRHLDHDPDSDNVCSSCVSCCVQLPVQQQDADPVRHGQQDDDVSSVCSNTGTNPDGPPFDWDDDDPGIGGPRSSVPRDGPVVVVVVVVVVVVVVVCVVVVVPDDPVVVVLVVVLVVVVVVPDPVVNVVSVVVVVVVVVPPDDDDDDDDDDDDD

pLDDT: mean 71.72, std 18.41, range [26.72, 97.75]

Radius of gyration: 47.63 Å; chains: 1; bounding box: 130×87×152 Å